Protein 7EHE (pdb70)

B-factor: mean 53.76, std 16.93, range [18.75, 117.76]

Sequence (1170 aa):
MDESFIGKSGGEIFHEMMLRQGVKHIFGYPGGAILPVFDAIYNSKHFDFILPRHEQGAGHMAEGYARASGKPGVVVVTSGPGATNVITPMQDALSDGTPMVVFCGQVPTADVVGISRACTKWNVMVKSVAELPRRINEAFEIATSGRPGPVLVDLPKDVTAGILRRAIPTPSAATRAAKELSTQQLNASIKRAADLINMGKKPVIYAGQGVIQSEGGPELLKELADKASIPVTTTLHGLGAFDELDEKSLHMLGMHGAAYANMAMQQADVIIALGSRFDDRVTGVVSKFAPAARQAAAEGRGGIIHFEIMPKNINKVVQATEAVEGDVGANMKLLIPQVKAKTMEDRKEWFDAIKGWKKKYPLSHYQRTGLIKPQTVMEEISNLTADRKDKTYIATGVGQHQMWVAQHFRWRHPRSMITSGGLGTMGYGLPAAIGAKVAQPDALVIDVDGDASFNMTLTELSTAAQFNIGVKVVVLNNEEQGMVTQWQNLFYEDRYSHTHQRNPDFMKLADAMGIQHQRVAEPDKLVDALKWLINTDGPALLEVVTDKKVPVLPMVPAGSALHEFLVFDPEKDKQRRELMKERTKGVHSMDESFIGKSGGEIFHEMMLRQGVKHIFGYPGGAILPVFDAIYNSKHFDFILPRHEQGAGHMAEGYARASGKPGVVVVTSGPGATNVITPMQDALSDGTPMVVFCGQVPTAAIADVVGISRACTKWNVMVKSVAELPRRINEAFEIATSGRPGPVLVDLPKDVTAGILRRAIPELSTQQLNASIKRAADLINMGKKPVIYAGQGVIQSEGGPELLKELADKASIPVTTTLHGLGAFDELDEKSLHMLGMHGAAYANMAMQQADVIIALGSRFDDRVTGVVSKFAPAARQAAAEGRGGIIHFEIMPKNINKVVQATEAVEGDVGANMKLLIPQVKAKTMEDRKEWFDAIKGWKKKYPLSHYQRTGLIKPQTVMEEISNLTADRKDKTYIATGVGQHQMWVAQHFRWRHPRSMITSGGLGTMGYGLPAAIGAKVAQPDALVIDVDGDASFNMTLTELSTAAQFNIGVKVVVLNNEEQGMVTQWQNLFYEDRYSHTHQRNPDFMKLADAMGIQHQRVAEPDKLVDALKWLINTDGPALLEVVTDKKVPVLPMVPAGSALHEFLVFDPEKDKQRRELMKERTKGVH

Foldseek 3Di:
DFDPQAFPFLLLVVVVLCLVLQPAEEEEDEDDLCVLVCVNCVVNPSHYYFYFPFLCLRLLLQQLLCLQFVAGREYEYEPDPSLVRNLVSQLLQALVLGQYEYEYGDEAVVVNCVVCVVRWQEEDEDNALQCSSVVSVVQRVSQNPQRHHYYYYYYGSCRRRPGHNDGHDDDDPVRVVVVVVVVVVLLVLLLVLQVLQQLWLQEAEEEELLLLSFVCSLVLVCLQCQFAVHAYEYALRCFQSAFLPDLRYLAYAFFQGFLLVLVSQQQTQAYEYAADQPDCRHFFPLVSGNPNNVVSLVVVRYHYEHEHAPVVSAPPRHHGSGYNYRRRSVSSVSNRVSHHGDDCVSNVVNSVVSVVSCVVGPLPPFDCPWFAALLVLLLLLQVVCVPPLQQEAEFEAAAQNSSSNSRRRRGHHRSSYRYRDRVRHQLSQPSSQLSSCVSRVPGAGEYEYEQVSCVVHVSRLLSQVVVQRAYEYEYEDQQFRQRVQLVCLVPVQLPRPPTGDDGDDVCVVCVVSVAAEDEDTGNVCSNVQSVVRRPDGTYHYYYHYGDGNGDSPFGQDHPGGSSPTDGDDVVVVVVSQVSNCVVVVNPGD/DFDPAAFHFLLLVVVVLCLVLQPAEEEEDDDDLCVLVCVNCPVNPSHYYFYFPFLCLSLLLQQLLCLQFVAEREYEYEPDPSLVRNQVSQLLCAQVLGQYEYEYGDAAVVVPVPSVVVCPVRWLEEDEDNALQCSSVVVVVSRCSCLPFRHHYYYYYHGSCRRGPGDHDGHDDCVVVVLLVLLLVLLVQVQLWQQEAEEEELLQLSFPCRLVLVVLLCQFAVHAYEYALRCFQSYFCVDLSYLAYAFQQGFLLVLVSFQQGQAYEYQADLCDCRHFFPLVLGRPNVVVCLVVVRHHYEHEGADPVSAPPRPHGSGYNYRRSRVSSVSNSVSHHGDDCVSNVVNVVVSVVSCVVTPLPDFDDFQFAALLVLLLLLQVVCVVPLQQAAEFEFAALSSSSNSRNHGHNHRSRYHYRDRVRQQLSFPSSQLSSCVNRVPGAGEREYEQVSCVVHVSRLLSQQVVQRAYEYEYEYQQFRQRVQQVCVVPPVSPRPPTGHDGDPVCVVCVVSVAAEDEDTGNVCSNVQSVCRRVDGTYHYYYYYGHYNGDSPQGQDHNGRRSPTDGDDVVCVVVSVVSNCVVVVNPD

Structure (mmCIF, N/CA/C/O backbone):
data_7EHE
#
_entry.id   7EHE
#
_cell.length_a   79.100
_cell.length_b   88.530
_cell.length_c   188.130
_cell.angle_alpha   90.000
_cell.angle_beta   90.000
_cell.angle_gamma   90.000
#
_symmetry.space_group_name_H-M   'P 21 21 21'
#
loop_
_entity.id
_entity.type
_entity.pdbx_description
1 polymer 'Acetolactate synthase'
2 non-polymer 'MAGNESIUM ION'
3 non-polymer 'FLAVIN-ADENINE DINUCLEOTIDE'
4 non-polymer '2-{3-[(4-AMINO-2-METHYLPYRIMIDIN-5-YL)METHYL]-4-METHYL-2-OXO-2,3-DIHYDRO-1,3-THIAZOL-5-YL}ETHYL TRIHYDROGEN DIPHOSPHATE'
5 water water
#
loop_
_atom_site.group_PDB
_atom_site.id
_atom_site.type_symbol
_atom_site.label_atom_id
_atom_site.label_alt_id
_atom_site.label_comp_id
_atom_site.label_asym_id
_atom_site.label_entity_id
_atom_site.label_seq_id
_atom_site.pdbx_PDB_ins_code
_atom_site.Cartn_x
_atom_site.Cartn_y
_atom_site.Cartn_z
_atom_site.occupancy
_atom_site.B_iso_or_equiv
_atom_site.auth_seq_id
_atom_site.auth_comp_id
_atom_site.auth_asym_id
_atom_site.auth_atom_id
_atom_site.pdbx_PDB_model_num
ATOM 1 N N . MET A 1 80 ? -11.03300 -15.39800 50.77100 1.000 68.69000 81 MET A N 1
ATOM 2 C CA . MET A 1 80 ? -9.99000 -16.38600 50.48900 1.000 71.34000 81 MET A CA 1
ATOM 3 C C . MET A 1 80 ? -10.22600 -17.15700 49.17900 1.000 72.95000 81 MET A C 1
ATOM 4 O O . MET A 1 80 ? -11.31000 -17.70900 48.95400 1.000 72.01000 81 MET A O 1
ATOM 9 N N . ASP A 1 81 ? -9.19200 -17.22700 48.33600 1.000 68.62000 82 ASP A N 1
ATOM 10 C CA . ASP A 1 81 ? -9.29700 -17.79800 46.99700 1.000 69.48000 82 ASP A CA 1
ATOM 11 C C . ASP A 1 81 ? -8.54900 -19.12800 46.93100 1.000 65.24000 82 ASP A C 1
ATOM 12 O O . ASP A 1 81 ? -7.32400 -19.16600 47.08400 1.000 62.79000 82 ASP A O 1
ATOM 17 N N . GLU A 1 82 ? -9.28400 -20.20600 46.66100 1.000 66.14000 83 GLU A N 1
ATOM 18 C CA . GLU A 1 82 ? -8.72600 -21.54500 46.55700 1.000 60.74000 83 GLU A CA 1
ATOM 19 C C . GLU A 1 82 ? -8.62200 -22.03200 45.11800 1.000 66.06000 83 GLU A C 1
ATOM 20 O O . GLU A 1 82 ? -8.09400 -23.12900 44.88200 1.000 61.37000 83 GLU A O 1
ATOM 26 N N . SER A 1 83 ? -9.10300 -21.24400 44.15000 1.000 61.61000 84 SER A N 1
ATOM 27 C CA . SER A 1 83 ? -9.16900 -21.70400 42.76500 1.000 60.32000 84 SER A CA 1
ATOM 28 C C . SER A 1 83 ? -7.79900 -22.04900 42.18700 1.000 59.92000 84 SER A C 1
ATOM 29 O O . SER A 1 83 ? -7.72200 -22.82400 41.22500 1.000 61.88000 84 SER A O 1
ATOM 32 N N . PHE A 1 84 ? -6.72100 -21.50900 42.75300 1.000 55.51000 85 PHE A N 1
ATOM 33 C CA . PHE A 1 84 ? -5.38600 -21.70500 42.21100 1.000 55.09000 85 PHE A CA 1
ATOM 34 C C . PHE A 1 84 ? -4.65300 -22.91300 42.78700 1.000 57.17000 85 PHE A C 1
ATOM 35 O O . PHE A 1 84 ? -3.51800 -23.17200 42.37200 1.000 56.49000 85 PHE A O 1
ATOM 43 N N . ILE A 1 85 ? -5.24300 -23.65800 43.72900 1.000 56.77000 86 ILE A N 1
ATOM 44 C CA . ILE A 1 85 ? -4.49800 -24.75900 44.33900 1.000 48.52000 86 ILE A CA 1
ATOM 45 C C . ILE A 1 85 ? -4.18100 -25.78300 43.26500 1.000 50.34000 86 ILE A C 1
ATOM 46 O O . ILE A 1 85 ? -5.02800 -26.10600 42.42500 1.000 54.66000 86 ILE A O 1
ATOM 51 N N . GLY A 1 86 ? -2.93000 -26.24200 43.24000 1.000 52.06000 87 GLY A N 1
ATOM 52 C CA . GLY A 1 86 ? -2.46100 -27.14400 42.20900 1.000 54.23000 87 GLY A CA 1
ATOM 53 C C . GLY A 1 86 ? -2.02400 -26.49600 40.90900 1.000 56.40000 87 GLY A C 1
ATOM 54 O O . GLY A 1 86 ? -1.54000 -27.20500 40.02000 1.000 59.86000 87 GLY A O 1
ATOM 55 N N . LYS A 1 87 ? -2.17600 -25.18200 40.75900 1.000 56.50000 88 LYS A N 1
ATOM 56 C CA . LYS A 1 87 ? -1.78800 -24.48500 39.53600 1.000 52.57000 88 LYS A CA 1
ATOM 57 C C . LYS A 1 87 ? -0.31800 -24.07300 39.58300 1.000 49.36000 88 LYS A C 1
ATOM 58 O O . LYS A 1 87 ? 0.19200 -23.65400 40.62800 1.000 51.49000 88 LYS A O 1
ATOM 64 N N . SER A 1 88 ? 0.36200 -24.18300 38.44800 1.000 47.25000 89 SER A N 1
ATOM 65 C CA . SER A 1 88 ? 1.67600 -23.56800 38.33400 1.000 48.84000 89 SER A CA 1
ATOM 66 C C . SER A 1 88 ? 1.54200 -22.04800 38.30400 1.000 45.69000 89 SER A C 1
ATOM 67 O O . SER A 1 88 ? 0.47000 -21.50300 38.03400 1.000 45.51000 89 SER A O 1
ATOM 70 N N . GLY A 1 89 ? 2.65100 -21.36200 38.59900 1.000 44.81000 90 GLY A N 1
ATOM 71 C CA . GLY A 1 89 ? 2.67200 -19.91900 38.44100 1.000 46.84000 90 GLY A CA 1
ATOM 72 C C . GLY A 1 89 ? 2.24800 -19.49900 37.04300 1.000 45.30000 90 GLY A C 1
ATOM 73 O O . GLY A 1 89 ? 1.47200 -18.55400 36.87400 1.000 40.25000 90 GLY A O 1
ATOM 74 N N . GLY A 1 90 ? 2.71100 -20.23700 36.02700 1.000 41.50000 91 GLY A N 1
ATOM 75 C CA . GLY A 1 90 ? 2.28800 -19.96000 34.66500 1.000 43.10000 91 GLY A CA 1
ATOM 76 C C . GLY A 1 90 ? 0.78600 -20.03100 34.48400 1.000 47.39000 91 GLY A C 1
ATOM 77 O O . GLY A 1 90 ? 0.18500 -19.17000 33.83300 1.000 46.32000 91 GLY A O 1
ATOM 78 N N . GLU A 1 91 ? 0.15200 -21.05400 35.05400 1.000 44.52000 92 GLU A N 1
ATOM 79 C CA . GLU A 1 91 ? -1.28800 -21.19200 34.86200 1.000 43.04000 92 GLU A CA 1
ATOM 80 C C . GLU A 1 91 ? -2.04800 -20.14700 35.65000 1.000 46.19000 92 GLU A C 1
ATOM 81 O O . GLU A 1 91 ? -3.14500 -19.73100 35.25200 1.000 45.19000 92 GLU A O 1
ATOM 87 N N . ILE A 1 92 ? -1.47800 -19.71400 36.76900 1.000 47.40000 93 ILE A N 1
ATOM 88 C CA . ILE A 1 92 ? -2.05400 -18.60100 37.50700 1.000 46.90000 93 ILE A CA 1
ATOM 89 C C . ILE A 1 92 ? -1.99500 -17.33800 36.65800 1.000 45.08000 93 ILE A C 1
ATOM 90 O O . ILE A 1 92 ? -3.00300 -16.63600 36.49300 1.000 48.57000 93 ILE A O 1
ATOM 95 N N . PHE A 1 93 ? -0.82300 -17.06400 36.06500 1.000 42.65000 94 PHE A N 1
ATOM 96 C CA . PHE A 1 93 ? -0.68400 -15.95100 35.12800 1.000 44.77000 94 PHE A CA 1
ATOM 97 C C . PHE A 1 93 ? -1.74100 -16.00900 34.03600 1.000 43.64000 94 PHE A C 1
ATOM 98 O O . PHE A 1 93 ? -2.41500 -15.01400 33.75200 1.000 47.17000 94 PHE A O 1
ATOM 106 N N . HIS A 1 94 ? -1.89700 -17.17700 33.41300 1.000 42.76000 95 HIS A N 1
ATOM 107 C CA . HIS A 1 94 ? -2.89600 -17.34300 32.36900 1.000 40.95000 95 HIS A CA 1
ATOM 108 C C . HIS A 1 94 ? -4.28000 -16.95100 32.85700 1.000 44.18000 95 HIS A C 1
ATOM 109 O O . HIS A 1 94 ? -5.01400 -16.23700 32.16400 1.000 48.40000 95 HIS A O 1
ATOM 116 N N . GLU A 1 95 ? -4.66100 -17.41400 34.04800 1.000 45.31000 96 GLU A N 1
ATOM 117 C CA . GLU A 1 95 ? -5.97900 -17.08500 34.58400 1.000 44.50000 96 GLU A CA 1
ATOM 118 C C . GLU A 1 95 ? -6.09200 -15.59600 34.90500 1.000 46.36000 96 GLU A C 1
ATOM 119 O O . GLU A 1 95 ? -7.15800 -14.99600 34.72400 1.000 47.24000 96 GLU A O 1
ATOM 125 N N . MET A 1 96 ? -5.00200 -14.97500 35.37600 1.000 44.74000 97 MET A N 1
ATOM 126 C CA . MET A 1 96 ? -5.04900 -13.54800 35.68200 1.000 44.82000 97 MET A CA 1
ATOM 127 C C . MET A 1 96 ? -5.29700 -12.70800 34.42800 1.000 48.58000 97 MET A C 1
ATOM 128 O O . MET A 1 96 ? -5.97300 -11.67600 34.50100 1.000 43.12000 97 MET A O 1
ATOM 133 N N . MET A 1 97 ? -4.77200 -13.13700 33.27100 1.000 45.58000 98 MET A N 1
ATOM 134 C CA . MET A 1 97 ? -5.08400 -12.45800 32.01700 1.000 43.74000 98 MET A CA 1
ATOM 135 C C . MET A 1 97 ? -6.57000 -12.53200 31.73200 1.000 45.24000 98 MET A C 1
ATOM 136 O O . MET A 1 97 ? -7.18400 -11.54300 31.31800 1.000 46.18000 98 MET A O 1
ATOM 141 N N . LEU A 1 98 ? -7.17500 -13.69100 31.97200 1.000 45.55000 99 LEU A N 1
ATOM 142 C CA . LEU A 1 98 ? -8.60900 -13.81200 31.75400 1.000 46.85000 99 LEU A CA 1
ATOM 143 C C . LEU A 1 98 ? -9.37700 -12.86400 32.67200 1.000 49.43000 99 LEU A C 1
ATOM 144 O O . LEU A 1 98 ? -10.25100 -12.11600 32.22100 1.000 52.47000 99 LEU A O 1
ATOM 149 N N . ARG A 1 99 ? -9.02500 -12.84400 33.95900 1.000 48.65000 100 ARG A N 1
ATOM 150 C CA . ARG A 1 99 ? -9.69700 -11.95300 34.90000 1.000 44.73000 100 ARG A CA 1
ATOM 151 C C . ARG A 1 99 ? -9.45200 -10.49100 34.57600 1.000 47.24000 100 ARG A C 1
ATOM 152 O O . ARG A 1 99 ? -10.29700 -9.63900 34.88300 1.000 45.88000 100 ARG A O 1
ATOM 160 N N . GLN A 1 100 ? -8.29300 -10.17000 34.01100 1.000 44.69000 101 GLN A N 1
ATOM 161 C CA . GLN A 1 100 ? -8.04100 -8.79700 33.62000 1.000 43.88000 101 GLN A CA 1
ATOM 162 C C . GLN A 1 100 ? -8.68700 -8.45000 32.28900 1.000 43.36000 101 GLN A C 1
ATOM 163 O O . GLN A 1 100 ? -8.62300 -7.29200 31.87300 1.000 43.60000 101 GLN A O 1
ATOM 169 N N . GLY A 1 101 ? -9.30700 -9.41300 31.61800 1.000 43.10000 102 GLY A N 1
ATOM 170 C CA . GLY A 1 101 ? -9.87700 -9.13600 30.31600 1.000 41.86000 102 GLY A CA 1
ATOM 171 C C . GLY A 1 101 ? -8.86500 -8.84600 29.22600 1.000 45.82000 102 GLY A C 1
ATOM 172 O O . GLY A 1 101 ? -9.21600 -8.22100 28.22200 1.000 46.20000 102 GLY A O 1
ATOM 173 N N . VAL A 1 102 ? -7.60700 -9.26600 29.40100 1.000 43.37000 103 VAL A N 1
ATOM 174 C CA . VAL A 1 102 ? -6.62400 -9.12000 28.33400 1.000 40.71000 103 VAL A CA 1
ATOM 175 C C . VAL A 1 102 ? -7.05900 -9.94200 27.13700 1.000 42.07000 103 VAL A C 1
ATOM 176 O O . VAL A 1 102 ? -7.36900 -11.12600 27.27000 1.000 44.31000 103 VAL A O 1
ATOM 180 N N . LYS A 1 103 ? -7.10400 -9.30900 25.95800 1.000 42.61000 104 LYS A N 1
ATOM 181 C CA . LYS A 1 103 ? -7.48500 -9.99000 24.72900 1.000 38.12000 104 LYS A CA 1
ATOM 182 C C . LYS A 1 103 ? -6.33100 -10.23700 23.76600 1.000 39.68000 104 LYS A C 1
ATOM 183 O O . LYS A 1 103 ? -6.47600 -11.05500 22.85400 1.000 39.81000 104 LYS A O 1
ATOM 189 N N . HIS A 1 104 ? -5.19300 -9.57700 23.94400 1.000 38.31000 105 HIS A N 1
ATOM 190 C CA . HIS A 1 104 ? -4.06600 -9.73200 23.03900 1.000 33.82000 105 HIS A CA 1
ATOM 191 C C . HIS A 1 104 ? -2.78900 -9.54300 23.82500 1.000 36.65000 105 HIS A C 1
ATOM 192 O O . HIS A 1 104 ? -2.72700 -8.69900 24.71900 1.000 35.79000 105 HIS A O 1
ATOM 199 N N . ILE A 1 105 ? -1.76800 -10.31400 23.47000 1.000 37.23000 106 ILE A N 1
ATOM 200 C CA . ILE A 1 105 ? -0.47700 -10.24300 24.13300 1.000 36.75000 106 ILE A CA 1
ATOM 201 C C . ILE A 1 105 ? 0.59500 -10.29500 23.06100 1.000 37.42000 106 ILE A C 1
ATOM 202 O O . ILE A 1 105 ? 0.46500 -11.02600 22.07700 1.000 40.87000 106 ILE A O 1
ATOM 207 N N . PHE A 1 106 ? 1.62200 -9.47900 23.22600 1.000 36.91000 107 PHE A N 1
ATOM 208 C CA . PHE A 1 106 ? 2.72300 -9.38500 22.28500 1.000 36.43000 107 PHE A CA 1
ATOM 209 C C . PHE A 1 106 ? 3.95000 -9.86600 23.02500 1.000 34.25000 107 PHE A C 1
ATOM 210 O O . PHE A 1 106 ? 4.24700 -9.37200 24.11200 1.000 38.24000 107 PHE A O 1
ATOM 218 N N . GLY A 1 107 ? 4.64000 -10.84300 22.47500 1.000 36.61000 108 GLY A N 1
ATOM 219 C CA . GLY A 1 107 ? 5.81700 -11.28900 23.18400 1.000 37.64000 108 GLY A CA 1
ATOM 220 C C . GLY A 1 107 ? 6.61500 -12.28100 22.37700 1.000 39.83000 108 GLY A C 1
ATOM 221 O O . GLY A 1 107 ? 6.31400 -12.55400 21.21100 1.000 40.23000 108 GLY A O 1
ATOM 222 N N . TYR A 1 108 ? 7.61100 -12.85800 23.05100 1.000 38.79000 109 TYR A N 1
ATOM 223 C CA . TYR A 1 108 ? 8.63100 -13.66500 22.40900 1.000 41.10000 109 TYR A CA 1
ATOM 224 C C . TYR A 1 108 ? 9.26900 -14.54600 23.47100 1.000 43.31000 109 TYR A C 1
ATOM 225 O O . TYR A 1 108 ? 9.75000 -14.03100 24.48600 1.000 40.69000 109 TYR A O 1
ATOM 234 N N . PRO A 1 109 ? 9.32800 -15.85400 23.26800 1.000 43.64000 110 PRO A N 1
ATOM 235 C CA . PRO A 1 109 ? 9.72600 -16.76300 24.34600 1.000 46.09000 110 PRO A CA 1
ATOM 236 C C . PRO A 1 109 ? 11.23500 -16.82000 24.51800 1.000 45.12000 110 PRO A C 1
ATOM 237 O O . PRO A 1 109 ? 12.01400 -16.21100 23.77700 1.000 40.91000 110 PRO A O 1
ATOM 241 N N . GLY A 1 110 ? 11.61300 -17.57900 25.53600 1.000 42.30000 111 GLY A N 1
ATOM 242 C CA . GLY A 1 110 ? 12.98000 -17.74200 25.98600 1.000 42.57000 111 GLY A CA 1
ATOM 243 C C . GLY A 1 110 ? 12.93200 -18.65000 27.19400 1.000 44.01000 111 GLY A C 1
ATOM 244 O O . GLY A 1 110 ? 11.86200 -19.10400 27.60900 1.000 45.06000 111 GLY A O 1
ATOM 245 N N . GLY A 1 111 ? 14.10600 -18.90500 27.76800 1.000 48.24000 112 GLY A N 1
ATOM 246 C CA . GLY A 1 111 ? 14.21300 -19.96400 28.76300 1.000 43.00000 112 GLY A CA 1
ATOM 247 C C . GLY A 1 111 ? 13.57200 -19.60600 30.09000 1.000 39.74000 112 GLY A C 1
ATOM 248 O O . GLY A 1 111 ? 12.76900 -20.37200 30.63100 1.000 41.78000 112 GLY A O 1
ATOM 249 N N . ALA A 1 112 ? 13.89700 -18.42300 30.61500 1.000 37.61000 113 ALA A N 1
ATOM 250 C CA . ALA A 1 112 ? 13.38100 -18.01600 31.91500 1.000 40.63000 113 ALA A CA 1
ATOM 251 C C . ALA A 1 112 ? 11.86200 -17.93600 31.94600 1.000 39.79000 113 ALA A C 1
ATOM 252 O O . ALA A 1 112 ? 11.27100 -18.01700 33.02800 1.000 43.79000 113 ALA A O 1
ATOM 254 N N . ILE A 1 113 ? 11.21600 -17.78500 30.79400 1.000 38.79000 114 ILE A N 1
ATOM 255 C CA . ILE A 1 113 ? 9.78800 -17.50500 30.69200 1.000 36.81000 114 ILE A CA 1
ATOM 256 C C . ILE A 1 113 ? 9.03000 -18.68500 30.12200 1.000 39.28000 114 ILE A C 1
ATOM 257 O O . ILE A 1 113 ? 7.80100 -18.61700 29.98100 1.000 40.83000 114 ILE A O 1
ATOM 262 N N . LEU A 1 114 ? 9.72400 -19.78200 29.81800 1.000 40.88000 115 LEU A N 1
ATOM 263 C CA . LEU A 1 114 ? 9.07200 -20.97300 29.27300 1.000 45.52000 115 LEU A CA 1
ATOM 264 C C . LEU A 1 114 ? 7.89000 -21.50500 30.07900 1.000 45.32000 115 LEU A C 1
ATOM 265 O O . LEU A 1 114 ? 6.93500 -22.00400 29.45300 1.000 44.15000 115 LEU A O 1
ATOM 270 N N . PRO A 1 115 ? 7.87700 -21.47300 31.41900 1.000 42.05000 116 PRO A N 1
ATOM 271 C CA . PRO A 1 115 ? 6.66400 -21.93300 32.11700 1.000 44.46000 116 PRO A CA 1
ATOM 272 C C . PRO A 1 115 ? 5.44700 -21.08400 31.80500 1.000 41.76000 116 PRO A C 1
ATOM 273 O O . PRO A 1 115 ? 4.33400 -21.62400 31.75600 1.000 42.13000 116 PRO A O 1
ATOM 277 N N . VAL A 1 116 ? 5.60800 -19.77900 31.58000 1.000 40.31000 117 VAL A N 1
ATOM 278 C CA . VAL A 1 116 ? 4.43900 -19.00000 31.17300 1.000 43.24000 117 VAL A CA 1
ATOM 279 C C . VAL A 1 116 ? 4.00200 -19.40000 29.77200 1.000 43.32000 117 VAL A C 1
ATOM 280 O O . VAL A 1 116 ? 2.80400 -19.54800 29.49500 1.000 43.32000 117 VAL A O 1
ATOM 284 N N . PHE A 1 117 ? 4.95700 -19.63100 28.87400 1.000 41.29000 118 PHE A N 1
ATOM 285 C CA . PHE A 1 117 ? 4.55800 -20.01600 27.52800 1.000 43.25000 118 PHE A CA 1
ATOM 286 C C . PHE A 1 117 ? 3.89300 -21.38700 27.52100 1.000 45.33000 118 PHE A C 1
ATOM 287 O O . PHE A 1 117 ? 2.90100 -21.59400 26.80400 1.000 46.96000 118 PHE A O 1
ATOM 295 N N . ASP A 1 118 ? 4.37900 -22.32900 28.33500 1.000 41.82000 119 ASP A N 1
ATOM 296 C CA . ASP A 1 118 ? 3.68000 -23.60700 28.39300 1.000 41.78000 119 ASP A CA 1
ATOM 297 C C . ASP A 1 118 ? 2.24300 -23.39600 28.83100 1.000 42.19000 119 ASP A C 1
ATOM 298 O O . ASP A 1 118 ? 1.31600 -23.97100 28.25000 1.000 45.62000 119 ASP A O 1
ATOM 303 N N . ALA A 1 119 ? 2.02700 -22.50200 29.79300 1.000 41.40000 120 ALA A N 1
ATOM 304 C CA . ALA A 1 119 ? 0.68100 -22.33800 30.32600 1.000 43.09000 120 ALA A CA 1
ATOM 305 C C . ALA A 1 119 ? -0.27200 -21.64100 29.36200 1.000 44.81000 120 ALA A C 1
ATOM 306 O O . ALA A 1 119 ? -1.48100 -21.82900 29.48100 1.000 49.07000 120 ALA A O 1
ATOM 308 N N . ILE A 1 120 ? 0.21800 -20.84100 28.41300 1.000 46.14000 121 ILE A N 1
ATOM 309 C CA . ILE A 1 120 ? -0.68100 -20.16600 27.47100 1.000 47.87000 121 ILE A CA 1
ATOM 310 C C . ILE A 1 120 ? -0.75200 -20.87300 26.12300 1.000 48.54000 121 ILE A C 1
ATOM 311 O O . ILE A 1 120 ? -1.50800 -20.43900 25.23600 1.000 50.04000 121 ILE A O 1
ATOM 316 N N . TYR A 1 121 ? 0.02500 -21.93500 25.93900 1.000 49.75000 122 TYR A N 1
ATOM 317 C CA . TYR A 1 121 ? -0.01500 -22.76900 24.74800 1.000 51.43000 122 TYR A CA 1
ATOM 318 C C . TYR A 1 121 ? -1.43800 -22.96200 24.25100 1.000 54.06000 122 TYR A C 1
ATOM 319 O O . TYR A 1 121 ? -2.29700 -23.46600 24.98000 1.000 54.50000 122 TYR A O 1
ATOM 328 N N . ASN A 1 122 ? -1.68800 -22.51400 23.01300 1.000 57.38000 123 ASN A N 1
ATOM 329 C CA . ASN A 1 122 ? -2.97000 -22.69000 22.31900 1.000 52.78000 123 ASN A CA 1
ATOM 330 C C . ASN A 1 122 ? -4.13800 -22.13200 23.11300 1.000 52.87000 123 ASN A C 1
ATOM 331 O O . ASN A 1 122 ? -5.24900 -22.65600 23.04500 1.000 55.70000 123 ASN A O 1
ATOM 336 N N . SER A 1 123 ? -3.90700 -21.07100 23.87900 1.000 55.28000 124 SER A N 1
ATOM 337 C CA . SER A 1 123 ? -4.99100 -20.52600 24.67900 1.000 54.41000 124 SER A CA 1
ATOM 338 C C . SER A 1 123 ? -6.11500 -20.02900 23.78100 1.000 54.10000 124 SER A C 1
ATOM 339 O O . SER A 1 123 ? -5.90100 -19.62300 22.63700 1.000 55.99000 124 SER A O 1
ATOM 342 N N . LYS A 1 124 ? -7.32800 -20.08200 24.30800 1.000 51.82000 125 LYS A N 1
ATOM 343 C CA . LYS A 1 124 ? -8.49700 -19.59000 23.60900 1.000 54.97000 125 LYS A CA 1
ATOM 344 C C . LYS A 1 124 ? -8.97700 -18.26700 24.17400 1.000 55.35000 125 LYS A C 1
ATOM 345 O O . LYS A 1 124 ? -9.93300 -17.68700 23.64300 1.000 49.38000 125 LYS A O 1
ATOM 351 N N . HIS A 1 125 ? -8.32100 -17.76500 25.21800 1.000 49.75000 126 HIS A N 1
ATOM 352 C CA . HIS A 1 125 ? -8.77900 -16.56800 25.91100 1.000 52.25000 126 HIS A CA 1
ATOM 353 C C . HIS A 1 125 ? -8.19200 -15.27700 25.35900 1.000 48.99000 126 HIS A C 1
ATOM 354 O O . HIS A 1 125 ? -8.65800 -14.19100 25.72500 1.000 48.17000 126 HIS A O 1
ATOM 361 N N . PHE A 1 126 ? -7.19900 -15.36200 24.48900 1.000 48.51000 127 PHE A N 1
ATOM 362 C CA . PHE A 1 126 ? -6.59800 -14.17600 23.90900 1.000 44.39000 127 PHE A CA 1
ATOM 363 C C . PHE A 1 126 ? -5.76800 -14.62800 22.72500 1.000 45.83000 127 PHE A C 1
ATOM 364 O O . PHE A 1 126 ? -5.34600 -15.78800 22.64500 1.000 44.80000 127 PHE A O 1
ATOM 372 N N . ASP A 1 127 ? -5.52200 -13.68700 21.82600 1.000 40.87000 128 ASP A N 1
ATOM 373 C CA . ASP A 1 127 ? -4.65000 -13.90600 20.69400 1.000 41.26000 128 ASP A CA 1
ATOM 374 C C . ASP A 1 127 ? -3.25800 -13.43200 21.05400 1.000 40.50000 128 ASP A C 1
ATOM 375 O O . ASP A 1 127 ? -3.08800 -12.42500 21.74400 1.000 44.68000 128 ASP A O 1
ATOM 380 N N . PHE A 1 128 ? -2.26100 -14.17100 20.60000 1.000 36.94000 129 PHE A N 1
ATOM 381 C CA . PHE A 1 128 ? -0.87000 -13.88600 20.90000 1.000 41.46000 129 PHE A CA 1
ATOM 382 C C . PHE A 1 128 ? -0.16300 -13.56900 19.59800 1.000 40.62000 129 PHE A C 1
ATOM 383 O O . PHE A 1 128 ? -0.23500 -14.35900 18.65500 1.000 46.28000 129 PHE A O 1
ATOM 391 N N . ILE A 1 129 ? 0.53600 -12.43500 19.55700 1.000 41.41000 130 ILE A N 1
ATOM 392 C CA . ILE A 1 129 ? 1.26600 -11.99000 18.37500 1.000 38.92000 130 ILE A CA 1
ATOM 393 C C . ILE A 1 129 ? 2.75200 -12.16100 18.65000 1.000 39.74000 130 ILE A C 1
ATOM 394 O O . ILE A 1 129 ? 3.30600 -11.54300 19.57000 1.000 37.56000 130 ILE A O 1
ATOM 399 N N . LEU A 1 130 ? 3.39600 -12.99900 17.84600 1.000 40.84000 131 LEU A N 1
ATOM 400 C CA . LEU A 1 130 ? 4.83300 -13.19300 17.91100 1.000 37.46000 131 LEU A CA 1
ATOM 401 C C . LEU A 1 130 ? 5.49200 -12.22800 16.93100 1.000 40.56000 131 LEU A C 1
ATOM 402 O O . LEU A 1 130 ? 5.26400 -12.34500 15.71800 1.000 40.07000 131 LEU A O 1
ATOM 407 N N . PRO A 1 131 ? 6.27900 -11.26700 17.38800 1.000 41.56000 132 PRO A N 1
ATOM 408 C CA . PRO A 1 131 ? 6.95300 -10.36700 16.45000 1.000 38.24000 132 PRO A CA 1
ATOM 409 C C . PRO A 1 131 ? 8.32300 -10.90000 16.06200 1.000 36.73000 132 PRO A C 1
ATOM 410 O O . PRO A 1 131 ? 8.70300 -11.99400 16.47200 1.000 42.91000 132 PRO A O 1
ATOM 414 N N . ARG A 1 132 ? 9.07500 -10.12000 15.29400 1.000 36.21000 133 ARG A N 1
ATOM 415 C CA . ARG A 1 132 ? 10.44700 -10.46500 14.94100 1.000 38.29000 133 ARG A CA 1
ATOM 416 C C . ARG A 1 132 ? 11.44200 -10.06800 16.02100 1.000 38.57000 133 ARG A C 1
ATOM 417 O O . ARG A 1 132 ? 12.49600 -10.69700 16.14800 1.000 39.26000 133 ARG A O 1
ATOM 425 N N . HIS A 1 133 ? 11.12400 -9.03100 16.79500 1.000 37.37000 134 HIS A N 1
ATOM 426 C CA . HIS A 1 133 ? 12.06700 -8.40500 17.70400 1.000 37.80000 134 HIS A CA 1
ATOM 427 C C . HIS A 1 133 ? 11.26900 -7.88000 18.89800 1.000 37.69000 134 HIS A C 1
ATOM 428 O O . HIS A 1 133 ? 10.17800 -7.33000 18.71200 1.000 38.67000 134 HIS A O 1
ATOM 435 N N . GLU A 1 134 ? 11.80600 -8.04600 20.12000 1.000 35.07000 135 GLU A N 1
ATOM 436 C CA . GLU A 1 134 ? 11.05900 -7.62300 21.31100 1.000 36.33000 135 GLU A CA 1
ATOM 437 C C . GLU A 1 134 ? 10.77300 -6.13500 21.31500 1.000 33.79000 135 GLU A C 1
ATOM 438 O O . GLU A 1 134 ? 9.77300 -5.71100 21.90100 1.000 36.13000 135 GLU A O 1
ATOM 444 N N . GLN A 1 135 ? 11.64100 -5.32200 20.70500 1.000 33.45000 136 GLN A N 1
ATOM 445 C CA . GLN A 1 135 ? 11.31100 -3.91200 20.53900 1.000 33.97000 136 GLN A CA 1
ATOM 446 C C . GLN A 1 135 ? 9.99800 -3.75800 19.78800 1.000 34.40000 136 GLN A C 1
ATOM 447 O O . GLN A 1 135 ? 9.16100 -2.90800 20.13400 1.000 31.19000 136 GLN A O 1
ATOM 453 N N . GLY A 1 136 ? 9.78800 -4.60600 18.78100 1.000 30.13000 137 GLY A N 1
ATOM 454 C CA . GLY A 1 136 ? 8.52500 -4.59100 18.06800 1.000 31.00000 137 GLY A CA 1
ATOM 455 C C . GLY A 1 136 ? 7.35500 -4.93500 18.96300 1.000 32.08000 137 GLY A C 1
ATOM 456 O O . GLY A 1 136 ? 6.33400 -4.25000 18.94600 1.000 35.93000 137 GLY A O 1
ATOM 457 N N . ALA A 1 137 ? 7.48600 -6.00400 19.75600 1.000 32.65000 138 ALA A N 1
ATOM 458 C CA . ALA A 1 137 ? 6.44000 -6.36300 20.71300 1.000 35.58000 138 ALA A CA 1
ATOM 459 C C . ALA A 1 137 ? 6.04700 -5.16800 21.57800 1.000 32.29000 138 ALA A C 1
ATOM 460 O O . ALA A 1 137 ? 4.85700 -4.90700 21.79300 1.000 32.34000 138 ALA A O 1
ATOM 462 N N . GLY A 1 138 ? 7.03400 -4.42700 22.07800 1.000 30.18000 139 GLY A N 1
ATOM 463 C CA . GLY A 1 138 ? 6.71800 -3.28600 22.92400 1.000 29.51000 139 GLY A CA 1
ATOM 464 C C . GLY A 1 138 ? 6.00500 -2.17300 22.16900 1.000 34.01000 139 GLY A C 1
ATOM 465 O O . GLY A 1 138 ? 4.97400 -1.66400 22.61800 1.000 32.68000 139 GLY A O 1
ATOM 466 N N . HIS A 1 139 ? 6.53400 -1.78000 21.00400 1.000 30.06000 140 HIS A N 1
ATOM 467 C CA . HIS A 1 139 ? 5.87000 -0.70300 20.26300 1.000 33.07000 140 HIS A CA 1
ATOM 468 C C . HIS A 1 139 ? 4.46800 -1.11400 19.78500 1.000 30.70000 140 HIS A C 1
ATOM 469 O O . HIS A 1 139 ? 3.56700 -0.27300 19.72400 1.000 28.84000 140 HIS A O 1
ATOM 476 N N . MET A 1 140 ? 4.26300 -2.38900 19.45100 1.000 33.04000 141 MET A N 1
ATOM 477 C CA . MET A 1 140 ? 2.92700 -2.87700 19.09300 1.000 31.82000 141 MET A CA 1
ATOM 478 C C . MET A 1 140 ? 1.97100 -2.76000 20.26300 1.000 34.16000 141 MET A C 1
ATOM 479 O O . MET A 1 140 ? 0.79400 -2.42500 20.08300 1.000 32.34000 141 MET A O 1
ATOM 484 N N . ALA A 1 141 ? 2.44800 -3.08000 21.46600 1.000 31.87000 142 ALA A N 1
ATOM 485 C CA . ALA A 1 141 ? 1.62700 -2.90100 22.65400 1.000 34.63000 142 ALA A CA 1
ATOM 486 C C . ALA A 1 141 ? 1.29100 -1.43300 22.85200 1.000 33.75000 142 ALA A C 1
ATOM 487 O O . ALA A 1 141 ? 0.15200 -1.08300 23.19700 1.000 30.39000 142 ALA A O 1
ATOM 489 N N . GLU A 1 142 ? 2.27500 -0.55700 22.64200 1.000 28.90000 143 GLU A N 1
ATOM 490 C CA . GLU A 1 142 ? 1.98100 0.87100 22.70500 1.000 33.75000 143 GLU A CA 1
ATOM 491 C C . GLU A 1 142 ? 0.85600 1.23700 21.75000 1.000 29.90000 143 GLU A C 1
ATOM 492 O O . GLU A 1 142 ? -0.11500 1.90100 22.14700 1.000 33.51000 143 GLU A O 1
ATOM 498 N N . GLY A 1 143 ? 0.94600 0.77900 20.49900 1.000 27.57000 144 GLY A N 1
ATOM 499 C CA . GLY A 1 143 ? -0.04900 1.17600 19.50700 1.000 29.68000 144 GLY A CA 1
ATOM 500 C C . GLY A 1 143 ? -1.41600 0.59100 19.81400 1.000 31.25000 144 GLY A C 1
ATOM 501 O O . GLY A 1 143 ? -2.44900 1.23000 19.57600 1.000 30.07000 144 GLY A O 1
ATOM 502 N N . TYR A 1 144 ? -1.43200 -0.63300 20.34100 1.000 29.46000 145 TYR A N 1
ATOM 503 C CA . TYR A 1 144 ? -2.65400 -1.25700 20.84500 1.000 29.86000 145 TYR A CA 1
ATOM 504 C C . TYR A 1 144 ? -3.28900 -0.40000 21.92500 1.000 33.55000 145 TYR A C 1
ATOM 505 O O . TYR A 1 144 ? -4.49800 -0.11900 21.89700 1.000 33.22000 145 TYR A O 1
ATOM 514 N N . ALA A 1 145 ? -2.47900 0.00500 22.90200 1.000 28.40000 146 ALA A N 1
ATOM 515 C CA . ALA A 1 145 ? -2.97300 0.86100 23.96500 1.000 30.86000 146 ALA A CA 1
ATOM 516 C C . ALA A 1 145 ? -3.45200 2.19600 23.40900 1.000 33.06000 146 ALA A C 1
ATOM 517 O O . ALA A 1 145 ? -4.52800 2.68400 23.78800 1.000 31.66000 146 ALA A O 1
ATOM 519 N N . ARG A 1 146 ? -2.66900 2.79500 22.49500 1.000 28.70000 147 ARG A N 1
ATOM 520 C CA . ARG A 1 146 ? -3.03100 4.10300 21.94200 1.000 28.92000 147 ARG A CA 1
ATOM 521 C C . ARG A 1 146 ? -4.34500 4.03600 21.17400 1.000 33.03000 147 ARG A C 1
ATOM 522 O O . ARG A 1 146 ? -5.16700 4.95700 21.25900 1.000 34.76000 147 ARG A O 1
ATOM 530 N N . ALA A 1 147 ? -4.58200 2.93800 20.44300 1.000 29.64000 148 ALA A N 1
ATOM 531 C CA . ALA A 1 147 ? -5.80700 2.84600 19.65400 1.000 32.02000 148 ALA A CA 1
ATOM 532 C C . ALA A 1 147 ? -7.01800 2.47100 20.49600 1.000 32.92000 148 ALA A C 1
ATOM 533 O O . ALA A 1 147 ? -8.14000 2.83700 20.12900 1.000 31.84000 148 ALA A O 1
ATOM 535 N N . SER A 1 148 ? -6.82400 1.77500 21.62800 1.000 32.20000 149 SER A N 1
ATOM 536 C CA . SER A 1 148 ? -7.94900 1.20200 22.36800 1.000 37.77000 149 SER A CA 1
ATOM 537 C C . SER A 1 148 ? -8.17500 1.74800 23.76700 1.000 36.81000 149 SER A C 1
ATOM 538 O O . SER A 1 148 ? -9.24000 1.49200 24.32800 1.000 42.29000 149 SER A O 1
ATOM 541 N N . GLY A 1 149 ? -7.20600 2.42400 24.37100 1.000 35.96000 150 GLY A N 1
ATOM 542 C CA . GLY A 1 149 ? -7.36300 2.83700 25.74600 1.000 34.54000 150 GLY A CA 1
ATOM 543 C C . GLY A 1 149 ? -7.15900 1.74200 26.77200 1.000 36.84000 150 GLY A C 1
ATOM 544 O O . GLY A 1 149 ? -7.24600 2.02300 27.96400 1.000 35.82000 150 GLY A O 1
ATOM 545 N N . LYS A 1 150 ? -6.91200 0.50700 26.35000 1.000 34.53000 151 LYS A N 1
ATOM 546 C CA . LYS A 1 150 ? -6.61600 -0.63000 27.19700 1.000 35.59000 151 LYS A CA 1
ATOM 547 C C . LYS A 1 150 ? -5.11300 -0.78400 27.32500 1.000 40.90000 151 LYS A C 1
ATOM 548 O O . LYS A 1 150 ? -4.37000 -0.37600 26.43600 1.000 36.26000 151 LYS A O 1
ATOM 554 N N . PRO A 1 151 ? -4.61900 -1.41600 28.38800 1.000 38.35000 152 PRO A N 1
ATOM 555 C CA . PRO A 1 151 ? -3.16500 -1.58500 28.50400 1.000 33.46000 152 PRO A CA 1
ATOM 556 C C . PRO A 1 151 ? -2.63700 -2.56400 27.46600 1.000 37.43000 152 PRO A C 1
ATOM 557 O O . PRO A 1 151 ? -3.26900 -3.57300 27.15500 1.000 36.43000 152 PRO A O 1
ATOM 561 N N . GLY A 1 152 ? -1.46800 -2.24900 26.91000 1.000 38.45000 153 GLY A N 1
ATOM 562 C CA . GLY A 1 152 ? -0.75700 -3.21900 26.08200 1.000 35.73000 153 GLY A CA 1
ATOM 563 C C . GLY A 1 152 ? 0.01400 -4.18800 26.96800 1.000 36.47000 153 GLY A C 1
ATOM 564 O O . GLY A 1 152 ? 0.66000 -3.79000 27.93300 1.000 37.68000 153 GLY A O 1
ATOM 565 N N . VAL A 1 153 ? -0.08200 -5.48200 26.65000 1.000 31.85000 154 VAL A N 1
ATOM 566 C CA . VAL A 1 153 ? 0.51900 -6.52900 27.47200 1.000 32.43000 154 VAL A CA 1
ATOM 567 C C . VAL A 1 153 ? 1.66400 -7.17900 26.70300 1.000 33.57000 154 VAL A C 1
ATOM 568 O O . VAL A 1 153 ? 1.48900 -7.63600 25.56700 1.000 29.72000 154 VAL A O 1
ATOM 572 N N . VAL A 1 154 ? 2.83900 -7.22400 27.32800 1.000 33.46000 155 VAL A N 1
ATOM 573 C CA . VAL A 1 154 ? 4.03900 -7.78300 26.71500 1.000 33.97000 155 VAL A CA 1
ATOM 574 C C . VAL A 1 154 ? 4.56600 -8.91100 27.59400 1.000 35.97000 155 VAL A C 1
ATOM 575 O O . VAL A 1 154 ? 4.46800 -8.84700 28.82600 1.000 37.61000 155 VAL A O 1
ATOM 579 N N . VAL A 1 155 ? 5.10700 -9.95400 26.96200 1.000 32.60000 156 VAL A N 1
ATOM 580 C CA . VAL A 1 155 ? 5.68600 -11.08900 27.67900 1.000 38.14000 156 VAL A CA 1
ATOM 581 C C . VAL A 1 155 ? 6.98100 -11.47400 26.97800 1.000 37.31000 156 VAL A C 1
ATOM 582 O O . VAL A 1 155 ? 6.95200 -11.94000 25.83800 1.000 37.38000 156 VAL A O 1
ATOM 586 N N . VAL A 1 156 ? 8.11300 -11.30400 27.65700 1.000 36.99000 157 VAL A N 1
ATOM 587 C CA . VAL A 1 156 ? 9.42100 -11.59800 27.08500 1.000 38.58000 157 VAL A CA 1
ATOM 588 C C . VAL A 1 156 ? 10.24600 -12.36400 28.11000 1.000 42.58000 157 VAL A C 1
ATOM 589 O O . VAL A 1 156 ? 9.84400 -12.55000 29.25900 1.000 40.86000 157 VAL A O 1
ATOM 593 N N . THR A 1 157 ? 11.42700 -12.78800 27.67900 1.000 41.90000 158 THR A N 1
ATOM 594 C CA . THR A 1 157 ? 12.29000 -13.60600 28.50800 1.000 40.36000 158 THR A CA 1
ATOM 595 C C . THR A 1 157 ? 13.30400 -12.70300 29.19500 1.000 41.99000 158 THR A C 1
ATOM 596 O O . THR A 1 157 ? 13.24900 -11.48100 29.07700 1.000 42.47000 158 THR A O 1
ATOM 600 N N . SER A 1 158 ? 14.24100 -13.30100 29.92500 1.000 43.64000 159 SER A N 1
ATOM 601 C CA . SER A 1 158 ? 15.20200 -12.54800 30.71400 1.000 43.25000 159 SER A CA 1
ATOM 602 C C . SER A 1 158 ? 16.29900 -11.96800 29.82300 1.000 41.58000 159 SER A C 1
ATOM 603 O O . SER A 1 158 ? 16.34600 -12.20300 28.62000 1.000 40.43000 159 SER A O 1
ATOM 606 N N . GLY A 1 159 ? 17.19600 -11.19700 30.43900 1.000 44.30000 160 GLY A N 1
ATOM 607 C CA . GLY A 1 159 ? 18.33400 -10.63800 29.75900 1.000 44.32000 160 GLY A CA 1
ATOM 608 C C . GLY A 1 159 ? 17.97000 -9.82300 28.53400 1.000 46.15000 160 GLY A C 1
ATOM 609 O O . GLY A 1 159 ? 17.30600 -8.77800 28.62100 1.000 42.54000 160 GLY A O 1
ATOM 610 N N . PRO A 1 160 ? 18.40300 -10.29600 27.35600 1.000 43.86000 161 PRO A N 1
ATOM 611 C CA . PRO A 1 160 ? 18.22300 -9.48500 26.14400 1.000 43.08000 161 PRO A CA 1
ATOM 612 C C . PRO A 1 160 ? 16.78000 -9.36100 25.74300 1.000 40.32000 161 PRO A C 1
ATOM 613 O O . PRO A 1 160 ? 16.42400 -8.39700 25.06400 1.000 40.38000 161 PRO A O 1
ATOM 617 N N . GLY A 1 161 ? 15.93900 -10.31800 26.12600 1.000 40.56000 162 GLY A N 1
ATOM 618 C CA . GLY A 1 161 ? 14.51200 -10.12500 25.94800 1.000 37.44000 162 GLY A CA 1
ATOM 619 C C . GLY A 1 161 ? 14.01400 -8.89800 26.68800 1.000 42.17000 162 GLY A C 1
ATOM 620 O O . GLY A 1 161 ? 13.17200 -8.15400 26.17900 1.000 41.86000 162 GLY A O 1
ATOM 621 N N . ALA A 1 162 ? 14.56500 -8.64300 27.88500 1.000 37.80000 163 ALA A N 1
ATOM 622 C CA . ALA A 1 162 ? 14.11700 -7.52100 28.70800 1.000 42.21000 163 ALA A CA 1
ATOM 623 C C . ALA A 1 162 ? 14.77100 -6.20700 28.28900 1.000 42.21000 163 ALA A C 1
ATOM 624 O O . ALA A 1 162 ? 14.09900 -5.17600 28.19100 1.000 40.88000 163 ALA A O 1
ATOM 626 N N . THR A 1 163 ? 16.08500 -6.21500 28.07500 1.000 41.13000 164 THR A N 1
ATOM 627 C CA . THR A 1 163 ? 16.74600 -4.99800 27.61400 1.000 45.51000 164 THR A CA 1
ATOM 628 C C . THR A 1 163 ? 16.23800 -4.54400 26.24600 1.000 38.97000 164 THR A C 1
ATOM 629 O O . THR A 1 163 ? 16.31700 -3.35400 25.94600 1.000 41.19000 164 THR A O 1
ATOM 633 N N . ASN A 1 164 ? 15.72900 -5.45200 25.41000 1.000 36.99000 165 ASN A N 1
ATOM 634 C CA . ASN A 1 164 ? 15.18400 -5.04800 24.11200 1.000 41.24000 165 ASN A CA 1
ATOM 635 C C . ASN A 1 164 ? 13.83900 -4.32900 24.22100 1.000 40.71000 165 ASN A C 1
ATOM 636 O O . ASN A 1 164 ? 13.40800 -3.70200 23.23800 1.000 36.35000 165 ASN A O 1
ATOM 641 N N . VAL A 1 165 ? 13.16000 -4.39700 25.37300 1.000 38.14000 166 VAL A N 1
ATOM 642 C CA . VAL A 1 165 ? 11.93600 -3.62100 25.55400 1.000 38.92000 166 VAL A CA 1
ATOM 643 C C . VAL A 1 165 ? 12.16300 -2.33100 26.33700 1.000 35.01000 166 VAL A C 1
ATOM 644 O O . VAL A 1 165 ? 11.19200 -1.63600 26.63900 1.000 36.10000 166 VAL A O 1
ATOM 648 N N . ILE A 1 166 ? 13.41000 -1.96500 26.64200 1.000 36.32000 167 ILE A N 1
ATOM 649 C CA . ILE A 1 166 ? 13.62900 -0.73000 27.39200 1.000 36.88000 167 ILE A CA 1
ATOM 650 C C . ILE A 1 166 ? 13.25100 0.49800 26.55600 1.000 37.34000 167 ILE A C 1
ATOM 651 O O . ILE A 1 166 ? 12.65300 1.45200 27.06900 1.000 38.62000 167 ILE A O 1
ATOM 656 N N . THR A 1 167 ? 13.54900 0.49300 25.25900 1.000 35.11000 168 THR A N 1
ATOM 657 C CA . THR A 1 167 ? 13.14000 1.64800 24.45700 1.000 36.26000 168 THR A CA 1
ATOM 658 C C . THR A 1 167 ? 11.62700 1.81500 24.41400 1.000 31.45000 168 THR A C 1
ATOM 659 O O . THR A 1 167 ? 11.15000 2.92000 24.71700 1.000 31.18000 168 THR A O 1
ATOM 663 N N . PRO A 1 168 ? 10.81900 0.79000 24.11200 1.000 33.01000 169 PRO A N 1
ATOM 664 C CA . PRO A 1 168 ? 9.35900 0.95900 24.22700 1.000 30.81000 169 PRO A CA 1
ATOM 665 C C . PRO A 1 168 ? 8.87300 1.35400 25.60800 1.000 34.68000 169 PRO A C 1
ATOM 666 O O . PRO A 1 168 ? 7.86600 2.07500 25.70900 1.000 34.97000 169 PRO A O 1
ATOM 670 N N . MET A 1 169 ? 9.53300 0.91600 26.68500 1.000 32.35000 170 MET A N 1
ATOM 671 C CA . MET A 1 169 ? 9.03500 1.28900 28.00600 1.000 33.31000 170 MET A CA 1
ATOM 672 C C . MET A 1 169 ? 9.31300 2.75700 28.28300 1.000 32.87000 170 MET A C 1
ATOM 673 O O . MET A 1 169 ? 8.41200 3.50300 28.67900 1.000 39.00000 170 MET A O 1
ATOM 678 N N . GLN A 1 170 ? 10.54600 3.19700 28.06100 1.000 30.50000 171 GLN A N 1
ATOM 679 C CA . GLN A 1 170 ? 10.83300 4.62000 28.18100 1.000 36.20000 171 GLN A CA 1
ATOM 680 C C . GLN A 1 170 ? 9.90200 5.43200 27.29100 1.000 32.96000 171 GLN A C 1
ATOM 681 O O . GLN A 1 170 ? 9.41000 6.49100 27.69200 1.000 36.37000 171 GLN A O 1
ATOM 687 N N . ASP A 1 171 ? 9.62000 4.92400 26.09700 1.000 28.35000 172 ASP A N 1
ATOM 688 C CA . ASP A 1 171 ? 8.70100 5.59800 25.18700 1.000 29.69000 172 ASP A CA 1
ATOM 689 C C . ASP A 1 171 ? 7.31500 5.69000 25.79700 1.000 29.23000 172 ASP A C 1
ATOM 690 O O . ASP A 1 171 ? 6.69400 6.75800 25.80200 1.000 31.50000 172 ASP A O 1
ATOM 695 N N . ALA A 1 172 ? 6.83100 4.57900 26.35900 1.000 32.86000 173 ALA A N 1
ATOM 696 C CA . ALA A 1 172 ? 5.52100 4.57800 27.00000 1.000 28.77000 173 ALA A CA 1
ATOM 697 C C . ALA A 1 172 ? 5.49500 5.50900 28.21100 1.000 35.59000 173 ALA A C 1
ATOM 698 O O . ALA A 1 172 ? 4.50200 6.21600 28.43000 1.000 31.88000 173 ALA A O 1
ATOM 700 N N . LEU A 1 173 ? 6.57500 5.53300 29.00600 1.000 31.70000 174 LEU A N 1
ATOM 701 C CA . LEU A 1 173 ? 6.63000 6.45600 30.14100 1.000 35.83000 174 LEU A CA 1
ATOM 702 C C . LEU A 1 173 ? 6.53300 7.90500 29.68200 1.000 34.04000 174 LEU A C 1
ATOM 703 O O . LEU A 1 173 ? 5.70100 8.67600 30.18600 1.000 34.34000 174 LEU A O 1
ATOM 708 N N . SER A 1 174 ? 7.38800 8.29500 28.72400 1.000 31.75000 175 SER A N 1
ATOM 709 C CA . SER A 1 174 ? 7.39400 9.67200 28.24200 1.000 28.58000 175 SER A CA 1
ATOM 710 C C . SER A 1 174 ? 6.04200 10.08100 27.69100 1.000 34.82000 175 SER A C 1
ATOM 711 O O . SER A 1 174 ? 5.68900 11.26000 27.75400 1.000 33.78000 175 SER A O 1
ATOM 714 N N . ASP A 1 175 ? 5.27000 9.13900 27.14700 1.000 31.18000 176 ASP A N 1
ATOM 715 C CA . ASP A 1 175 ? 4.01600 9.50000 26.50100 1.000 33.25000 176 ASP A CA 1
ATOM 716 C C . ASP A 1 175 ? 2.79600 9.04000 27.26600 1.000 34.92000 176 ASP A C 1
ATOM 717 O O . ASP A 1 175 ? 1.68000 9.17000 26.75100 1.000 34.35000 176 ASP A O 1
ATOM 722 N N . GLY A 1 176 ? 2.97200 8.51700 28.47900 1.000 36.21000 177 GLY A N 1
ATOM 723 C CA . GLY A 1 176 ? 1.83800 8.15000 29.31800 1.000 31.50000 177 GLY A CA 1
ATOM 724 C C . GLY A 1 176 ? 0.96500 7.04500 28.74200 1.000 33.89000 177 GLY A C 1
ATOM 725 O O . GLY A 1 176 ? -0.27000 7.16200 28.74400 1.000 34.88000 177 GLY A O 1
ATOM 726 N N . THR A 1 177 ? 1.60000 5.95400 28.27200 1.000 31.42000 178 THR A N 1
ATOM 727 C CA . THR A 1 177 ? 0.88800 4.89300 27.58800 1.000 31.43000 178 THR A CA 1
ATOM 728 C C . THR A 1 177 ? 0.78900 3.68500 28.50400 1.000 29.43000 178 THR A C 1
ATOM 729 O O . THR A 1 177 ? 1.82800 3.20300 28.98300 1.000 33.80000 178 THR A O 1
ATOM 733 N N . PRO A 1 178 ? -0.40800 3.18400 28.80200 1.000 26.99000 179 PRO A N 1
ATOM 734 C CA . PRO A 1 178 ? -0.52800 2.05500 29.74400 1.000 31.52000 179 PRO A CA 1
ATOM 735 C C . PRO A 1 178 ? -0.00200 0.76000 29.14000 1.000 34.89000 179 PRO A C 1
ATOM 736 O O . PRO A 1 178 ? -0.42000 0.34900 28.05300 1.000 35.55000 179 PRO A O 1
ATOM 740 N N . MET A 1 179 ? 0.86300 0.08600 29.89200 1.000 35.63000 180 MET A N 1
ATOM 741 C CA . MET A 1 179 ? 1.63200 -1.05500 29.40700 1.000 32.37000 180 MET A CA 1
ATOM 742 C C . MET A 1 179 ? 2.00100 -1.91300 30.60500 1.000 35.22000 180 MET A C 1
ATOM 743 O O . MET A 1 179 ? 2.41500 -1.38200 31.64200 1.000 34.08000 180 MET A O 1
ATOM 748 N N . VAL A 1 180 ? 1.79800 -3.21700 30.49900 1.000 33.49000 181 VAL A N 1
ATOM 749 C CA . VAL A 1 180 ? 2.25200 -4.14200 31.52700 1.000 34.20000 181 VAL A CA 1
ATOM 750 C C . VAL A 1 180 ? 3.21500 -5.09400 30.84900 1.000 34.77000 181 VAL A C 1
ATOM 751 O O . VAL A 1 180 ? 2.80800 -5.88300 29.98400 1.000 34.42000 181 VAL A O 1
ATOM 755 N N . VAL A 1 181 ? 4.48700 -5.02000 31.23700 1.000 29.36000 182 VAL A N 1
ATOM 756 C CA . VAL A 1 181 ? 5.55900 -5.81400 30.63900 1.000 36.97000 182 VAL A CA 1
ATOM 757 C C . VAL A 1 181 ? 5.96500 -6.91600 31.61300 1.000 38.63000 182 VAL A C 1
ATOM 758 O O . VAL A 1 181 ? 6.47500 -6.63700 32.70300 1.000 41.76000 182 VAL A O 1
ATOM 762 N N . PHE A 1 182 ? 5.75000 -8.16300 31.21300 1.000 38.56000 183 PHE A N 1
ATOM 763 C CA . PHE A 1 182 ? 6.11600 -9.32900 32.00200 1.000 38.97000 183 PHE A CA 1
ATOM 764 C C . PHE A 1 182 ? 7.44100 -9.88100 31.49700 1.000 35.43000 183 PHE A C 1
ATOM 765 O O . PHE A 1 182 ? 7.54000 -10.26700 30.33100 1.000 41.62000 183 PHE A O 1
ATOM 773 N N . CYS A 1 183 ? 8.45100 -9.91400 32.36600 1.000 38.96000 184 CYS A N 1
ATOM 774 C CA . CYS A 1 183 ? 9.79100 -10.38900 32.02300 1.000 42.04000 184 CYS A CA 1
ATOM 775 C C . CYS A 1 183 ? 10.13400 -11.63800 32.81600 1.000 44.35000 184 CYS A C 1
ATOM 776 O O . CYS A 1 183 ? 10.08800 -11.62700 34.04800 1.000 41.16000 184 CYS A O 1
ATOM 779 N N . GLY A 1 184 ? 10.51800 -12.69600 32.11600 1.000 45.94000 185 GLY A N 1
ATOM 780 C CA . GLY A 1 184 ? 11.08900 -13.84200 32.79700 1.000 40.74000 185 GLY A CA 1
ATOM 781 C C . GLY A 1 184 ? 12.39500 -13.46200 33.46300 1.000 44.71000 185 GLY A C 1
ATOM 782 O O . GLY A 1 184 ? 13.09300 -12.53600 33.04600 1.000 49.33000 185 GLY A O 1
ATOM 783 N N . GLN A 1 185 ? 12.68900 -14.13700 34.56200 1.000 43.90000 186 GLN A N 1
ATOM 784 C CA . GLN A 1 185 ? 13.88900 -13.84000 35.31700 1.000 48.64000 186 GLN A CA 1
ATOM 785 C C . GLN A 1 185 ? 14.48900 -15.15700 35.77300 1.000 52.79000 186 GLN A C 1
ATOM 786 O O . GLN A 1 185 ? 13.75900 -16.12300 36.02000 1.000 51.85000 186 GLN A O 1
ATOM 792 N N . VAL A 1 186 ? 15.82000 -15.20100 35.85300 1.000 54.57000 187 VAL A N 1
ATOM 793 C CA . VAL A 1 186 ? 16.50100 -16.38800 36.38000 1.000 57.06000 187 VAL A CA 1
ATOM 794 C C . VAL A 1 186 ? 16.04100 -16.59300 37.81700 1.000 53.43000 187 VAL A C 1
ATOM 795 O O . VAL A 1 186 ? 15.55000 -15.64600 38.44800 1.000 57.01000 187 VAL A O 1
ATOM 799 N N . PRO A 1 187 ? 16.13000 -17.80500 38.35700 1.000 57.16000 188 PRO A N 1
ATOM 800 C CA . PRO A 1 187 ? 15.64700 -18.03000 39.72100 1.000 54.88000 188 PRO A CA 1
ATOM 801 C C . PRO A 1 187 ? 16.37900 -17.17300 40.75100 1.000 56.93000 188 PRO A C 1
ATOM 802 O O . PRO A 1 187 ? 17.55800 -16.83100 40.59600 1.000 52.32000 188 PRO A O 1
ATOM 806 N N . THR A 1 188 ? 15.64200 -16.80500 41.80000 1.000 56.10000 189 THR A N 1
ATOM 807 C CA . THR A 1 188 ? 16.12600 -15.92400 42.86400 1.000 66.27000 189 THR A CA 1
ATOM 808 C C . THR A 1 188 ? 17.42000 -16.41300 43.53000 1.000 66.79000 189 THR A C 1
ATOM 809 O O . THR A 1 188 ? 18.52700 -16.09400 43.08700 1.000 68.50000 189 THR A O 1
ATOM 813 N N . ALA A 1 199 ? 20.54200 -10.09000 33.07100 1.000 73.75000 200 ALA A N 1
ATOM 814 C CA . ALA A 1 199 ? 20.54700 -8.64200 33.30400 1.000 75.76000 200 ALA A CA 1
ATOM 815 C C . ALA A 1 199 ? 19.86800 -8.26900 34.63000 1.000 80.35000 200 ALA A C 1
ATOM 816 O O . ALA A 1 199 ? 19.03500 -9.01900 35.15000 1.000 80.85000 200 ALA A O 1
ATOM 818 N N . ASP A 1 200 ? 20.23900 -7.10600 35.17500 1.000 81.52000 201 ASP A N 1
ATOM 819 C CA . ASP A 1 200 ? 19.55600 -6.51000 36.32800 1.000 81.42000 201 ASP A CA 1
ATOM 820 C C . ASP A 1 200 ? 18.34100 -5.74200 35.80000 1.000 83.67000 201 ASP A C 1
ATOM 821 O O . ASP A 1 200 ? 18.33100 -4.51200 35.68800 1.000 79.99000 201 ASP A O 1
ATOM 826 N N . VAL A 1 201 ? 17.29000 -6.50100 35.46900 1.000 83.17000 202 VAL A N 1
ATOM 827 C CA . VAL A 1 201 ? 16.15700 -5.94200 34.72900 1.000 80.64000 202 VAL A CA 1
ATOM 828 C C . VAL A 1 201 ? 15.50000 -4.81300 35.52100 1.000 79.46000 202 VAL A C 1
ATOM 829 O O . VAL A 1 201 ? 15.24300 -3.72900 34.98300 1.000 71.59000 202 VAL A O 1
ATOM 833 N N . VAL A 1 202 ? 15.23900 -5.03900 36.81600 1.000 81.04000 203 VAL A N 1
ATOM 834 C CA . VAL A 1 202 ? 14.55900 -4.01500 37.61400 1.000 81.06000 203 VAL A CA 1
ATOM 835 C C . VAL A 1 202 ? 15.48700 -2.85400 37.96700 1.000 83.68000 203 VAL A C 1
ATOM 836 O O . VAL A 1 202 ? 15.00600 -1.74000 38.22400 1.000 83.98000 203 VAL A O 1
ATOM 840 N N . GLY A 1 203 ? 16.80300 -3.07100 37.97600 1.000 82.62000 204 GLY A N 1
ATOM 841 C CA . GLY A 1 203 ? 17.73900 -1.97100 38.11500 1.000 82.63000 204 GLY A CA 1
ATOM 842 C C . GLY A 1 203 ? 17.81200 -1.09700 36.87300 1.000 84.21000 204 GLY A C 1
ATOM 843 O O . GLY A 1 203 ? 17.65500 0.12600 36.96000 1.000 81.24000 204 GLY A O 1
ATOM 844 N N . ILE A 1 204 ? 18.03500 -1.72100 35.70800 1.000 83.69000 205 ILE A N 1
ATOM 845 C CA . ILE A 1 204 ? 18.13000 -0.99300 34.44000 1.000 80.30000 205 ILE A CA 1
ATOM 846 C C . ILE A 1 204 ? 16.79700 -0.34100 34.04900 1.000 82.18000 205 ILE A C 1
ATOM 847 O O . ILE A 1 204 ? 16.78700 0.63400 33.28300 1.000 80.72000 205 ILE A O 1
ATOM 852 N N . SER A 1 205 ? 15.66800 -0.83800 34.56400 1.000 79.52000 206 SER A N 1
ATOM 853 C CA . SER A 1 205 ? 14.35500 -0.35600 34.15800 1.000 74.95000 206 SER A CA 1
ATOM 854 C C . SER A 1 205 ? 13.67600 0.53600 35.19400 1.000 72.30000 206 SER A C 1
ATOM 855 O O . SER A 1 205 ? 12.59600 1.06800 34.91200 1.000 68.72000 206 SER A O 1
ATOM 858 N N . ARG A 1 206 ? 14.28600 0.72600 36.36900 1.000 73.78000 207 ARG A N 1
ATOM 859 C CA . ARG A 1 206 ? 13.68700 1.54300 37.42500 1.000 72.48000 207 ARG A CA 1
ATOM 860 C C . ARG A 1 206 ? 13.38100 2.96300 36.94600 1.000 68.16000 207 ARG A C 1
ATOM 861 O O . ARG A 1 206 ? 12.29500 3.49400 37.20800 1.000 68.63000 207 ARG A O 1
ATOM 869 N N . ALA A 1 207 ? 14.32500 3.59500 36.24400 1.000 69.71000 208 ALA A N 1
ATOM 870 C CA . ALA A 1 207 ? 14.13900 4.95900 35.76100 1.000 61.60000 208 ALA A CA 1
ATOM 871 C C . ALA A 1 207 ? 13.27700 5.04200 34.50000 1.000 63.57000 208 ALA A C 1
ATOM 872 O O . ALA A 1 207 ? 12.85400 6.14300 34.12100 1.000 56.16000 208 ALA A O 1
ATOM 874 N N . CYS A 1 208 ? 12.99300 3.92300 33.83500 1.000 58.42000 209 CYS A N 1
ATOM 875 C CA . CYS A 1 208 ? 12.16600 3.98100 32.63700 1.000 55.78000 209 CYS A CA 1
ATOM 876 C C . CYS A 1 208 ? 10.81600 3.29300 32.81200 1.000 51.32000 209 CYS A C 1
ATOM 877 O O . CYS A 1 208 ? 10.17700 2.94400 31.81600 1.000 43.73000 209 CYS A O 1
ATOM 880 N N . THR A 1 209 ? 10.35900 3.08300 34.04700 1.000 46.37000 210 THR A N 1
ATOM 881 C CA . THR A 1 209 ? 9.02400 2.54800 34.24100 1.000 43.39000 210 THR A CA 1
ATOM 882 C C . THR A 1 209 ? 8.27700 3.37600 35.26700 1.000 41.41000 210 THR A C 1
ATOM 883 O O . THR A 1 209 ? 8.87600 4.06400 36.09700 1.000 40.99000 210 THR A O 1
ATOM 887 N N . LYS A 1 210 ? 6.94900 3.30100 35.19200 1.000 36.80000 211 LYS A N 1
ATOM 888 C CA . LYS A 1 210 ? 6.12900 3.95100 36.21100 1.000 41.42000 211 LYS A CA 1
ATOM 889 C C . LYS A 1 210 ? 6.24900 3.22300 37.55100 1.000 39.95000 211 LYS A C 1
ATOM 890 O O . LYS A 1 210 ? 6.21900 3.85400 38.60400 1.000 43.74000 211 LYS A O 1
ATOM 896 N N . TRP A 1 211 ? 6.42200 1.90600 37.52100 1.000 41.73000 212 TRP A N 1
ATOM 897 C CA . TRP A 1 211 ? 6.58100 1.08700 38.71100 1.000 45.79000 212 TRP A CA 1
ATOM 898 C C . TRP A 1 211 ? 7.09600 -0.25700 38.23900 1.000 44.29000 212 TRP A C 1
ATOM 899 O O . TRP A 1 211 ? 6.68700 -0.71900 37.17800 1.000 48.48000 212 TRP A O 1
ATOM 910 N N . ASN A 1 212 ? 8.00400 -0.87200 38.98900 1.000 47.22000 213 ASN A N 1
ATOM 911 C CA . ASN A 1 212 ? 8.32900 -2.26200 38.70500 1.000 49.60000 213 ASN A CA 1
ATOM 912 C C . ASN A 1 212 ? 8.30400 -3.08600 39.97900 1.000 51.52000 213 ASN A C 1
ATOM 913 O O . ASN A 1 212 ? 8.45700 -2.57000 41.08400 1.000 50.58000 213 ASN A O 1
ATOM 918 N N . VAL A 1 213 ? 8.05500 -4.37500 39.80800 1.000 53.01000 214 VAL A N 1
ATOM 919 C CA . VAL A 1 213 ? 7.95500 -5.29300 40.92800 1.000 49.58000 214 VAL A CA 1
ATOM 920 C C . VAL A 1 213 ? 8.54300 -6.62700 40.51000 1.000 53.52000 214 VAL A C 1
ATOM 921 O O . VAL A 1 213 ? 8.42000 -7.04400 39.35200 1.000 50.27000 214 VAL A O 1
ATOM 925 N N . MET A 1 214 ? 9.22600 -7.28000 41.43900 1.000 52.27000 215 MET A N 1
ATOM 926 C CA . MET A 1 214 ? 9.63300 -8.65800 41.23500 1.000 51.91000 215 MET A CA 1
ATOM 927 C C . MET A 1 214 ? 8.77600 -9.55300 42.11200 1.000 54.98000 215 MET A C 1
ATOM 928 O O . MET A 1 214 ? 8.78400 -9.41700 43.33700 1.000 52.61000 215 MET A O 1
ATOM 933 N N . VAL A 1 215 ? 8.01900 -10.44200 41.47600 1.000 49.66000 216 VAL A N 1
ATOM 934 C CA . VAL A 1 215 ? 7.23000 -11.41700 42.20500 1.000 53.45000 216 VAL A CA 1
ATOM 935 C C . VAL A 1 215 ? 8.18200 -12.40300 42.86600 1.000 51.63000 216 VAL A C 1
ATOM 936 O O . VAL A 1 215 ? 9.06600 -12.96900 42.21100 1.000 51.24000 216 VAL A O 1
ATOM 940 N N . LYS A 1 216 ? 8.03700 -12.58900 44.17500 1.000 53.67000 217 LYS A N 1
ATOM 941 C CA . LYS A 1 216 ? 8.98000 -13.43000 44.90800 1.000 56.39000 217 LYS A CA 1
ATOM 942 C C . LYS A 1 216 ? 8.49900 -14.86000 45.10200 1.000 50.81000 217 LYS A C 1
ATOM 943 O O . LYS A 1 216 ? 9.32500 -15.77900 45.11600 1.000 54.66000 217 LYS A O 1
ATOM 949 N N . SER A 1 217 ? 7.19200 -15.08100 45.20200 1.000 51.58000 218 SER A N 1
ATOM 950 C CA . SER A 1 217 ? 6.66400 -16.42400 45.35900 1.000 51.11000 218 SER A CA 1
ATOM 951 C C . SER A 1 217 ? 5.37500 -16.56400 44.56300 1.000 49.95000 218 SER A C 1
ATOM 952 O O . SER A 1 217 ? 4.70800 -15.58100 44.24100 1.000 48.90000 218 SER A O 1
ATOM 955 N N . VAL A 1 218 ? 5.03300 -17.82100 44.26400 1.000 48.49000 219 VAL A N 1
ATOM 956 C CA . VAL A 1 218 ? 3.79700 -18.13600 43.55600 1.000 44.68000 219 VAL A CA 1
ATOM 957 C C . VAL A 1 218 ? 2.59500 -17.54600 44.26400 1.000 52.05000 219 VAL A C 1
ATOM 958 O O . VAL A 1 218 ? 1.62600 -17.12500 43.62400 1.000 47.67000 219 VAL A O 1
ATOM 962 N N . ALA A 1 219 ? 2.62000 -17.52500 45.59800 1.000 49.54000 220 ALA A N 1
ATOM 963 C CA . ALA A 1 219 ? 1.41900 -17.14500 46.32600 1.000 47.92000 220 ALA A CA 1
ATOM 964 C C . ALA A 1 219 ? 1.03700 -15.69400 46.06900 1.000 51.06000 220 ALA A C 1
ATOM 965 O O . ALA A 1 219 ? -0.15200 -15.36200 46.07900 1.000 50.32000 220 ALA A O 1
ATOM 967 N N . GLU A 1 220 ? 2.01200 -14.82100 45.82500 1.000 48.32000 221 GLU A N 1
ATOM 968 C CA . GLU A 1 220 ? 1.71800 -13.40700 45.66000 1.000 49.19000 221 GLU A CA 1
ATOM 969 C C . GLU A 1 220 ? 1.50200 -12.99700 44.20200 1.000 50.19000 221 GLU A C 1
ATOM 970 O O . GLU A 1 220 ? 1.24900 -11.81700 43.93500 1.000 50.52000 221 GLU A O 1
ATOM 976 N N . LEU A 1 221 ? 1.53700 -13.94400 43.26400 1.000 47.94000 222 LEU A N 1
ATOM 977 C CA . LEU A 1 221 ? 1.42100 -13.58600 41.85200 1.000 45.26000 222 LEU A CA 1
ATOM 978 C C . LEU A 1 221 ? 0.08600 -12.92500 41.51800 1.000 50.68000 222 LEU A C 1
ATOM 979 O O . LEU A 1 221 ? 0.10200 -11.89800 40.8190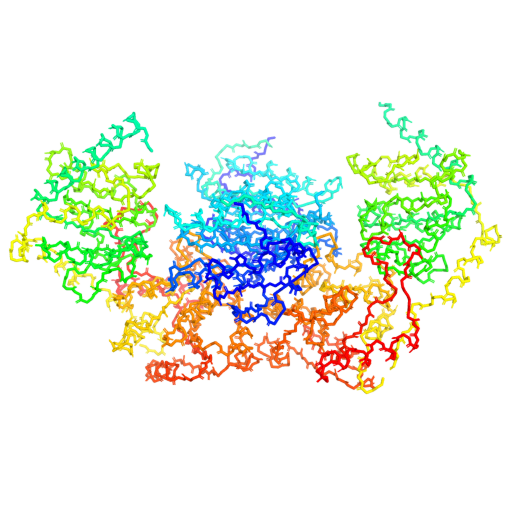0 1.000 47.58000 222 LEU A O 1
ATOM 984 N N . PRO A 1 222 ? -1.08200 -13.41700 41.97700 1.000 48.38000 223 PRO A N 1
ATOM 985 C CA . PRO A 1 222 ? -2.32800 -12.71500 41.62000 1.000 45.15000 223 PRO A CA 1
ATOM 986 C C . PRO A 1 222 ? -2.37800 -11.30800 42.16300 1.000 48.43000 223 PRO A C 1
ATOM 987 O O . PRO A 1 222 ? -2.85000 -10.39300 41.47900 1.000 47.53000 223 PRO A O 1
ATOM 991 N N . ARG A 1 223 ? -1.88300 -11.11100 43.38200 1.000 49.78000 224 ARG A N 1
ATOM 992 C CA . ARG A 1 223 ? -1.89300 -9.78800 43.99100 1.000 48.77000 224 ARG A CA 1
ATOM 993 C C . ARG A 1 223 ? -1.02600 -8.81500 43.20600 1.000 46.65000 224 ARG A C 1
ATOM 994 O O . ARG A 1 223 ? -1.39300 -7.65100 43.02900 1.000 46.60000 224 ARG A O 1
ATOM 1002 N N . ARG A 1 224 ? 0.14000 -9.27000 42.74500 1.000 44.21000 225 ARG A N 1
ATOM 1003 C CA . ARG A 1 224 ? 1.03500 -8.38100 42.02600 1.000 45.26000 225 ARG A CA 1
ATOM 1004 C C . ARG A 1 224 ? 0.50600 -8.08600 40.62100 1.000 45.62000 225 ARG A C 1
ATOM 1005 O O . ARG A 1 224 ? 0.58100 -6.94100 40.16200 1.000 44.58000 225 ARG A O 1
ATOM 1013 N N . ILE A 1 225 ? -0.02600 -9.10100 39.92600 1.000 41.54000 226 ILE A N 1
ATOM 1014 C CA . ILE A 1 225 ? -0.64900 -8.88200 38.62400 1.000 39.08000 226 ILE A CA 1
ATOM 1015 C C . ILE A 1 225 ? -1.68900 -7.77300 38.73700 1.000 45.91000 226 ILE A C 1
ATOM 1016 O O . ILE A 1 225 ? -1.68600 -6.80500 37.96800 1.000 43.65000 226 ILE A O 1
ATOM 1021 N N . ASN A 1 226 ? -2.59200 -7.89500 39.71200 1.000 42.03000 227 ASN A N 1
ATOM 1022 C CA . ASN A 1 226 ? -3.63700 -6.89000 39.88600 1.000 41.33000 227 ASN A CA 1
ATOM 1023 C C . ASN A 1 226 ? -3.06000 -5.52500 40.22700 1.000 41.73000 227 ASN A C 1
ATOM 1024 O O . ASN A 1 226 ? -3.57200 -4.49600 39.77200 1.000 46.50000 227 ASN A O 1
ATOM 1029 N N . GLU A 1 227 ? -2.02000 -5.48700 41.05000 1.000 41.60000 228 GLU A N 1
ATOM 1030 C CA . GLU A 1 227 ? -1.38000 -4.21500 41.34500 1.000 44.02000 228 GLU A CA 1
ATOM 1031 C C . GLU A 1 227 ? -0.82100 -3.58400 40.07600 1.000 42.79000 228 GLU A C 1
ATOM 1032 O O . GLU A 1 227 ? -0.93100 -2.37000 39.87400 1.000 41.76000 228 GLU A O 1
ATOM 1038 N N . ALA A 1 228 ? -0.22600 -4.40500 39.20800 1.000 41.08000 229 ALA A N 1
ATOM 1039 C CA . ALA A 1 228 ? 0.41100 -3.89400 38.00000 1.000 45.80000 229 ALA A CA 1
ATOM 1040 C C . ALA A 1 228 ? -0.60900 -3.25100 37.06400 1.000 40.65000 229 ALA A C 1
ATOM 1041 O O . ALA A 1 228 ? -0.41400 -2.12500 36.58800 1.000 37.79000 229 ALA A O 1
ATOM 1043 N N . PHE A 1 229 ? -1.70100 -3.95400 36.78100 1.000 37.12000 230 PHE A N 1
ATOM 1044 C CA . PHE A 1 229 ? -2.70500 -3.37800 35.90300 1.000 40.09000 230 PHE A CA 1
ATOM 1045 C C . PHE A 1 229 ? -3.30800 -2.11400 36.51000 1.000 42.43000 230 PHE A C 1
ATOM 1046 O O . PHE A 1 229 ? -3.49900 -1.12100 35.79900 1.000 45.29000 230 PHE A O 1
ATOM 1054 N N . GLU A 1 230 ? -3.55700 -2.10600 37.83200 1.000 44.59000 231 GLU A N 1
ATOM 1055 C CA . GLU A 1 230 ? -4.11200 -0.91800 38.48800 1.000 44.62000 231 GLU A CA 1
ATOM 1056 C C . GLU A 1 230 ? -3.16500 0.27400 38.38900 1.000 41.73000 231 GLU A C 1
ATOM 1057 O O . GLU A 1 230 ? -3.59200 1.39300 38.07700 1.000 38.12000 231 GLU A O 1
ATOM 1063 N N . ILE A 1 231 ? -1.87300 0.05300 38.63000 1.000 40.30000 232 ILE A N 1
ATOM 1064 C CA . ILE A 1 231 ? -0.91100 1.14300 38.51600 1.000 39.63000 232 ILE A CA 1
ATOM 1065 C C . ILE A 1 231 ? -0.77300 1.60200 37.07400 1.000 33.82000 232 ILE A C 1
ATOM 1066 O O . ILE A 1 231 ? -0.71900 2.80400 36.79800 1.000 37.76000 232 ILE A O 1
ATOM 1071 N N . ALA A 1 232 ? -0.71200 0.66200 36.13200 1.000 36.02000 233 ALA A N 1
ATOM 1072 C CA . ALA A 1 232 ? -0.46700 1.03600 34.74500 1.000 34.74000 233 ALA A CA 1
ATOM 1073 C C . ALA A 1 232 ? -1.55600 1.94300 34.20800 1.000 37.54000 233 ALA A C 1
ATOM 1074 O O . ALA A 1 232 ? -1.26600 2.82700 33.39500 1.000 33.22000 233 ALA A O 1
ATOM 1076 N N . THR A 1 233 ? -2.79700 1.76700 34.67200 1.000 36.22000 234 THR A N 1
ATOM 1077 C CA . THR A 1 233 ? -3.95600 2.40700 34.06200 1.000 36.63000 234 THR A CA 1
ATOM 1078 C C . THR A 1 233 ? -4.49000 3.61000 34.82900 1.000 34.32000 234 THR A C 1
ATOM 1079 O O . THR A 1 233 ? -5.37000 4.30300 34.31500 1.000 41.33000 234 THR A O 1
ATOM 1083 N N . SER A 1 234 ? -3.97600 3.90500 36.01000 1.000 36.55000 235 SER A N 1
ATOM 1084 C CA . SER A 1 234 ? -4.55200 4.95500 36.83800 1.000 38.62000 235 SER A CA 1
ATOM 1085 C C . SER A 1 234 ? -3.64500 6.17600 36.84300 1.000 39.08000 235 SER A C 1
ATOM 1086 O O . SER A 1 234 ? -2.51000 6.15000 36.34700 1.000 39.50000 235 SER A O 1
ATOM 1089 N N . GLY A 1 235 ? -4.17500 7.26000 37.39800 1.000 33.54000 236 GLY A N 1
ATOM 1090 C CA . GLY A 1 235 ? -3.47500 8.52400 37.30400 1.000 37.68000 236 GLY A CA 1
ATOM 1091 C C . GLY A 1 235 ? -3.11500 8.78700 35.85700 1.000 39.68000 236 GLY A C 1
ATOM 1092 O O . GLY A 1 235 ? -3.91400 8.55100 34.94500 1.000 36.51000 236 GLY A O 1
ATOM 1093 N N . ARG A 1 236 ? -1.89300 9.25900 35.64000 1.000 38.28000 237 ARG A N 1
ATOM 1094 C CA . ARG A 1 236 ? -1.32000 9.26700 34.30400 1.000 35.76000 237 ARG A CA 1
ATOM 1095 C C . ARG A 1 236 ? -0.88700 7.85500 33.94800 1.000 32.99000 237 ARG A C 1
ATOM 1096 O O . ARG A 1 236 ? 0.00300 7.31000 34.61000 1.000 29.06000 237 ARG A O 1
ATOM 1104 N N . PRO A 1 237 ? -1.49700 7.22100 32.94300 1.000 32.68000 238 PRO A N 1
ATOM 1105 C CA . PRO A 1 237 ? -1.08300 5.86500 32.56100 1.000 30.48000 238 PRO A CA 1
ATOM 1106 C C . PRO A 1 237 ? 0.41300 5.80000 32.28400 1.000 30.57000 238 PRO A C 1
ATOM 1107 O O . PRO A 1 237 ? 1.03600 6.79000 31.93500 1.000 31.28000 238 PRO A O 1
ATOM 1111 N N . GLY A 1 238 ? 0.98700 4.61900 32.43800 1.000 32.44000 239 GLY A N 1
ATOM 1112 C CA . GLY A 1 238 ? 2.38600 4.42800 32.16400 1.000 32.63000 239 GLY A CA 1
ATOM 1113 C C . GLY A 1 238 ? 2.73200 2.95300 32.13300 1.000 33.23000 239 GLY A C 1
ATOM 1114 O O . GLY A 1 238 ? 1.87900 2.10500 32.39200 1.000 31.87000 239 GLY A O 1
ATOM 1115 N N . PRO A 1 239 ? 3.98000 2.61600 31.79400 1.000 32.15000 240 PRO A N 1
ATOM 1116 C CA . PRO A 1 239 ? 4.36900 1.20700 31.73300 1.000 35.34000 240 PRO A CA 1
ATOM 1117 C C . PRO A 1 239 ? 4.77400 0.68000 33.10500 1.000 34.37000 240 PRO A C 1
ATOM 1118 O O . PRO A 1 239 ? 5.37900 1.37900 33.92300 1.000 36.65000 240 PRO A O 1
ATOM 1122 N N . VAL A 1 240 ? 4.45400 -0.58200 33.34000 1.000 33.84000 241 VAL A N 1
ATOM 1123 C CA . VAL A 1 240 ? 4.78300 -1.26200 34.58500 1.000 40.86000 241 VAL A CA 1
ATOM 1124 C C . VAL A 1 240 ? 5.50500 -2.56000 34.25000 1.000 37.44000 241 VAL A C 1
ATOM 1125 O O . VAL A 1 240 ? 4.99400 -3.37200 33.48100 1.000 34.58000 241 VAL A O 1
ATOM 1129 N N . LEU A 1 241 ? 6.66300 -2.77300 34.84900 1.000 38.57000 242 LEU A N 1
ATOM 1130 C CA . LEU A 1 241 ? 7.44200 -3.97900 34.61700 1.000 38.69000 242 LEU A CA 1
ATOM 1131 C C . LEU A 1 241 ? 7.23100 -4.97100 35.75600 1.000 44.22000 242 LEU A C 1
ATOM 1132 O O . LEU A 1 241 ? 7.38700 -4.62100 36.92600 1.000 46.52000 242 LEU A O 1
ATOM 1137 N N . VAL A 1 242 ? 6.89300 -6.20900 35.41900 1.000 43.02000 243 VAL A N 1
ATOM 1138 C CA . VAL A 1 242 ? 6.74000 -7.27900 36.40000 1.000 41.85000 243 VAL A CA 1
ATOM 1139 C C . VAL A 1 242 ? 7.77300 -8.36900 36.09700 1.000 43.77000 243 VAL A C 1
ATOM 1140 O O . VAL A 1 242 ? 7.66100 -9.06700 35.08300 1.000 41.10000 243 VAL A O 1
ATOM 1144 N N . ASP A 1 243 ? 8.77900 -8.51100 36.96800 1.000 45.24000 244 ASP A N 1
ATOM 1145 C CA . ASP A 1 243 ? 9.75000 -9.60100 36.86600 1.000 46.52000 244 ASP A CA 1
ATOM 1146 C C . ASP A 1 243 ? 9.13600 -10.91400 37.35600 1.000 46.46000 244 ASP A C 1
ATOM 1147 O O . ASP A 1 243 ? 8.49800 -10.95600 38.40900 1.000 48.26000 244 ASP A O 1
ATOM 1152 N N . LEU A 1 244 ? 9.31700 -11.98100 36.58100 1.000 43.26000 245 LEU A N 1
ATOM 1153 C CA . LEU A 1 244 ? 8.75700 -13.29900 36.86800 1.000 43.77000 245 LEU A CA 1
ATOM 1154 C C . LEU A 1 244 ? 9.89600 -14.30900 36.95000 1.000 43.92000 245 LEU A C 1
ATOM 1155 O O . LEU A 1 244 ? 10.30400 -14.88300 35.92800 1.000 42.25000 245 LEU A O 1
ATOM 1160 N N . PRO A 1 245 ? 10.43100 -14.56500 38.14100 1.000 43.87000 246 PRO A N 1
ATOM 1161 C CA . PRO A 1 245 ? 11.45500 -15.60700 38.27600 1.000 47.04000 246 PRO A CA 1
ATOM 1162 C C . PRO A 1 245 ? 10.93600 -16.97800 37.85300 1.000 44.62000 246 PRO A C 1
ATOM 1163 O O . PRO A 1 245 ? 9.76300 -17.32000 38.06000 1.000 45.12000 246 PRO A O 1
ATOM 1167 N N . LYS A 1 246 ? 11.82200 -17.74400 37.20700 1.000 44.44000 247 LYS A N 1
ATOM 1168 C CA . LYS A 1 246 ? 11.45200 -19.05600 36.68900 1.000 44.95000 247 LYS A CA 1
ATOM 1169 C C . LYS A 1 246 ? 10.88800 -19.96500 37.78900 1.000 46.63000 247 LYS A C 1
ATOM 1170 O O . LYS A 1 246 ? 9.93300 -20.71500 37.54700 1.000 46.84000 247 LYS A O 1
ATOM 1176 N N . ASP A 1 247 ? 11.44300 -19.89800 39.01000 1.000 45.41000 248 ASP A N 1
ATOM 1177 C CA . ASP A 1 247 ? 10.91000 -20.71900 40.10100 1.000 48.79000 248 ASP A CA 1
ATOM 1178 C C . ASP A 1 247 ? 9.49800 -20.29600 40.49200 1.000 48.70000 248 ASP A C 1
ATOM 1179 O O . ASP A 1 247 ? 8.70600 -21.13100 40.94000 1.000 48.75000 248 ASP A O 1
ATOM 1184 N N . VAL A 1 248 ? 9.14200 -19.02600 40.29700 1.000 48.16000 249 VAL A N 1
ATOM 1185 C CA . VAL A 1 248 ? 7.78100 -18.60200 40.61900 1.000 46.08000 249 VAL A CA 1
ATOM 1186 C C . VAL A 1 248 ? 6.79200 -19.13700 39.59100 1.000 45.21000 249 VAL A C 1
ATOM 1187 O O . VAL A 1 248 ? 5.66700 -19.52300 39.92500 1.000 47.44000 249 VAL A O 1
ATOM 1191 N N . THR A 1 249 ? 7.19200 -19.19600 38.32900 1.000 46.52000 250 THR A N 1
ATOM 1192 C CA . THR A 1 249 ? 6.22500 -19.59100 37.31500 1.000 45.32000 250 THR A CA 1
ATOM 1193 C C . THR A 1 249 ? 6.20200 -21.09300 37.09500 1.000 46.28000 250 THR A C 1
ATOM 1194 O O . THR A 1 249 ? 5.15800 -21.63900 36.71000 1.000 43.52000 250 THR A O 1
ATOM 1198 N N . ALA A 1 250 ? 7.31700 -21.77900 37.35800 1.000 44.64000 251 ALA A N 1
ATOM 1199 C CA . ALA A 1 250 ? 7.27700 -23.23500 37.36400 1.000 46.81000 251 ALA A CA 1
ATOM 1200 C C . ALA A 1 250 ? 6.69300 -23.78400 38.66800 1.000 50.49000 251 ALA A C 1
ATOM 1201 O O . ALA A 1 250 ? 6.10600 -24.87400 38.65600 1.000 51.68000 251 ALA A O 1
ATOM 1203 N N . GLY A 1 251 ? 6.81200 -23.03600 39.78200 1.000 48.49000 252 GLY A N 1
ATOM 1204 C CA . GLY A 1 251 ? 6.34500 -23.52100 41.07000 1.000 48.81000 252 GLY A CA 1
ATOM 1205 C C . GLY A 1 251 ? 4.83500 -23.67500 41.15600 1.000 52.16000 252 GLY A C 1
ATOM 1206 O O . GLY A 1 251 ? 4.06800 -23.08400 40.39000 1.000 50.16000 252 GLY A O 1
ATOM 1207 N N . ILE A 1 252 ? 4.39400 -24.50500 42.11100 1.000 50.03000 253 ILE A N 1
ATOM 1208 C CA . ILE A 1 252 ? 2.98000 -24.82100 42.29200 1.000 50.70000 253 ILE A CA 1
ATOM 1209 C C . ILE A 1 252 ? 2.48400 -24.13400 43.55300 1.000 52.40000 253 ILE A C 1
ATOM 1210 O O . ILE A 1 252 ? 3.19100 -24.08400 44.56700 1.000 58.38000 253 ILE A O 1
ATOM 1215 N N . LEU A 1 253 ? 1.26100 -23.62100 43.49800 1.000 50.67000 254 LEU A N 1
ATOM 1216 C CA . LEU A 1 253 ? 0.59300 -23.09200 44.67800 1.000 55.32000 254 LEU A CA 1
ATOM 1217 C C . LEU A 1 253 ? -0.21200 -24.22100 45.30800 1.000 53.02000 254 LEU A C 1
ATOM 1218 O O . LEU A 1 253 ? -1.03800 -24.85000 44.63600 1.000 53.08000 254 LEU A O 1
ATOM 1223 N N . ARG A 1 254 ? 0.04600 -24.49300 46.58700 1.000 53.57000 255 ARG A N 1
ATOM 1224 C CA . ARG A 1 254 ? -0.56200 -25.62400 47.27300 1.000 52.22000 255 ARG A CA 1
ATOM 1225 C C . ARG A 1 254 ? -1.57200 -25.20800 48.33400 1.000 51.07000 255 ARG A C 1
ATOM 1226 O O . ARG A 1 254 ? -2.00800 -26.04800 49.12600 1.000 50.15000 255 ARG A O 1
ATOM 1234 N N . ARG A 1 255 ? -1.97900 -23.94400 48.34700 1.000 49.92000 256 ARG A N 1
ATOM 1235 C CA . ARG A 1 255 ? -2.78200 -23.41900 49.43300 1.000 51.12000 256 ARG A CA 1
ATOM 1236 C C . ARG A 1 255 ? -3.61300 -22.25500 48.93100 1.000 54.12000 256 ARG A C 1
ATOM 1237 O O . ARG A 1 255 ? -3.24700 -21.57700 47.97000 1.000 55.71000 256 ARG A O 1
ATOM 1245 N N . ALA A 1 256 ? -4.72800 -22.01900 49.60500 1.000 52.93000 257 ALA A N 1
ATOM 1246 C CA . ALA A 1 256 ? -5.54300 -20.85600 49.31100 1.000 56.35000 257 ALA A CA 1
ATOM 1247 C C . ALA A 1 256 ? -4.78300 -19.57600 49.63600 1.000 59.48000 257 ALA A C 1
ATOM 1248 O O . ALA A 1 256 ? -3.81300 -19.57100 50.39900 1.000 59.75000 257 ALA A O 1
ATOM 1250 N N . ILE A 1 257 ? -5.23200 -18.48000 49.03100 1.000 63.36000 258 ILE A N 1
ATOM 1251 C CA . ILE A 1 257 ? -4.58700 -17.17600 49.18100 1.000 62.48000 258 ILE A CA 1
ATOM 1252 C C . ILE A 1 257 ? -5.66600 -16.10800 49.28900 1.000 63.64000 258 ILE A C 1
ATOM 1253 O O . ILE A 1 257 ? -6.82900 -16.33300 48.92300 1.000 57.49000 258 ILE A O 1
ATOM 1258 N N . PRO A 1 258 ? -5.31500 -14.93900 49.82700 1.000 66.38000 259 PRO A N 1
ATOM 1259 C CA . PRO A 1 258 ? -6.34800 -13.96000 50.18100 1.000 72.56000 259 PRO A CA 1
ATOM 1260 C C . PRO A 1 258 ? -6.81400 -13.12100 48.99700 1.000 80.76000 259 PRO A C 1
ATOM 1261 O O . PRO A 1 258 ? -6.05500 -12.81800 48.06900 1.000 77.69000 259 PRO A O 1
ATOM 1265 N N . THR A 1 259 ? -8.09100 -12.73200 49.06100 1.000 80.47000 260 THR A N 1
ATOM 1266 C CA . THR A 1 259 ? -8.74000 -11.94500 48.01000 1.000 80.12000 260 THR A CA 1
ATOM 1267 C C . THR A 1 259 ? -8.80400 -10.45500 48.36200 1.000 79.63000 260 THR A C 1
ATOM 1268 O O . THR A 1 259 ? -8.02500 -9.64900 47.84800 1.000 80.28000 260 THR A O 1
ATOM 1272 N N . PRO A 1 267 ? -15.73200 2.97000 56.59600 1.000 92.75000 268 PRO A N 1
ATOM 1273 C CA . PRO A 1 267 ? -15.13600 4.31600 56.62500 1.000 90.88000 268 PRO A CA 1
ATOM 1274 C C . PRO A 1 267 ? -15.43700 5.05600 57.92800 1.000 85.10000 268 PRO A C 1
ATOM 1275 O O . PRO A 1 267 ? -16.60100 5.16500 58.31500 1.000 84.82000 268 PRO A O 1
ATOM 1279 N N . SER A 1 268 ? -14.40100 5.56300 58.59500 1.000 83.38000 269 SER A N 1
ATOM 1280 C CA . SER A 1 268 ? -14.58400 6.21200 59.88600 1.000 79.65000 269 SER A CA 1
ATOM 1281 C C . SER A 1 268 ? -15.17900 7.61100 59.71000 1.000 78.51000 269 SER A C 1
ATOM 1282 O O . SER A 1 268 ? -15.46100 8.07400 58.59800 1.000 80.37000 269 SER A O 1
ATOM 1285 N N . ALA A 1 269 ? -15.36400 8.30100 60.83700 1.000 75.90000 270 ALA A N 1
ATOM 1286 C CA . ALA A 1 269 ? -15.84600 9.67600 60.78100 1.000 75.20000 270 ALA A CA 1
ATOM 1287 C C . ALA A 1 269 ? -14.72400 10.64900 60.44000 1.000 73.90000 270 ALA A C 1
ATOM 1288 O O . ALA A 1 269 ? -14.94300 11.60200 59.68100 1.000 71.68000 270 ALA A O 1
ATOM 1290 N N . ALA A 1 270 ? -13.52200 10.42500 60.98400 1.000 65.99000 271 ALA A N 1
ATOM 1291 C CA . ALA A 1 270 ? -12.39100 11.29100 60.66200 1.000 63.69000 271 ALA A CA 1
ATOM 1292 C C . ALA A 1 270 ? -12.11700 11.29800 59.16400 1.000 71.44000 271 ALA A C 1
ATOM 1293 O O . ALA A 1 270 ? -11.92900 12.36000 58.55800 1.000 67.92000 271 ALA A O 1
ATOM 1295 N N . THR A 1 271 ? -12.09000 10.11100 58.54900 1.000 74.52000 272 THR A N 1
ATOM 1296 C CA . THR A 1 271 ? -11.93200 10.01200 57.10000 1.000 72.90000 272 THR A CA 1
ATOM 1297 C C . THR A 1 271 ? -13.08200 10.69800 56.37900 1.000 66.68000 272 THR A C 1
ATOM 1298 O O . THR A 1 271 ? -12.88300 11.45400 55.42000 1.000 62.69000 272 THR A O 1
ATOM 1302 N N . ARG A 1 272 ? -14.30100 10.42500 56.82400 1.000 64.80000 273 ARG A N 1
ATOM 1303 C CA . ARG A 1 272 ? -15.46500 10.98700 56.16700 1.000 64.90000 273 ARG A CA 1
ATOM 1304 C C . ARG A 1 272 ? -15.44800 12.51300 56.23600 1.000 65.92000 273 ARG A C 1
ATOM 1305 O O . ARG A 1 272 ? -15.81100 13.19400 55.26800 1.000 64.30000 273 ARG A O 1
ATOM 1313 N N . ALA A 1 273 ? -14.99400 13.06700 57.36400 1.000 64.99000 274 ALA A N 1
ATOM 1314 C CA . ALA A 1 273 ? -14.89500 14.51800 57.50800 1.000 64.50000 274 ALA A CA 1
ATOM 1315 C C . ALA A 1 273 ? -13.84900 15.10300 56.56500 1.000 58.91000 274 ALA A C 1
ATOM 1316 O O . ALA A 1 273 ? -14.07700 16.14200 55.92800 1.000 53.05000 274 ALA A O 1
ATOM 1318 N N . ALA A 1 274 ? -12.68100 14.46400 56.49200 1.000 54.28000 275 ALA A N 1
ATOM 1319 C CA . ALA A 1 274 ? -11.62700 14.94300 55.61100 1.000 53.44000 275 ALA A CA 1
ATOM 1320 C C . ALA A 1 274 ? -12.05500 14.85000 54.15500 1.000 56.88000 275 ALA A C 1
ATOM 1321 O O . ALA A 1 274 ? -11.70600 15.71600 53.34300 1.000 53.77000 275 ALA A O 1
ATOM 1323 N N . LYS A 1 275 ? -12.81300 13.80300 53.81500 1.000 57.02000 276 LYS A N 1
ATOM 1324 C CA . LYS A 1 275 ? -13.33600 13.65000 52.46600 1.000 57.53000 276 LYS A CA 1
ATOM 1325 C C . LYS A 1 275 ? -14.18100 14.85100 52.06900 1.000 54.62000 276 LYS A C 1
ATOM 1326 O O . LYS A 1 275 ? -13.95600 15.45800 51.01400 1.000 54.33000 276 LYS A O 1
ATOM 1332 N N . GLU A 1 276 ? -15.17300 15.20600 52.89500 1.000 56.11000 277 GLU A N 1
ATOM 1333 C CA . GLU A 1 276 ? -15.97800 16.38500 52.58400 1.000 54.07000 277 GLU A CA 1
ATOM 1334 C C . GLU A 1 276 ? -15.09800 17.62200 52.42900 1.000 54.44000 277 GLU A C 1
ATOM 1335 O O . GLU A 1 276 ? -15.31800 18.43600 51.52300 1.000 53.37000 277 GLU A O 1
ATOM 1341 N N . LEU A 1 277 ? -14.07000 17.76600 53.27700 1.000 51.32000 278 LEU A N 1
ATOM 1342 C CA . LEU A 1 277 ? -13.24000 18.96200 53.19200 1.000 54.38000 278 LEU A CA 1
ATOM 1343 C C . LEU A 1 277 ? -12.47600 19.01600 51.86700 1.000 52.58000 278 LEU A C 1
ATOM 1344 O O . LEU A 1 277 ? -12.46100 20.05500 51.19400 1.000 53.83000 278 LEU A O 1
ATOM 1349 N N . SER A 1 278 ? -11.84900 17.90800 51.45600 1.000 49.50000 279 SER A N 1
ATOM 1350 C CA . SER A 1 278 ? -11.15700 17.93700 50.16500 1.000 51.92000 279 SER A CA 1
ATOM 1351 C C . SER A 1 278 ? -12.13100 18.13300 48.99900 1.000 49.53000 279 SER A C 1
ATOM 1352 O O . SER A 1 278 ? -11.78400 18.79700 48.01300 1.000 49.13000 279 SER A O 1
ATOM 1355 N N . THR A 1 279 ? -13.35900 17.61400 49.09500 1.000 44.99000 280 THR A N 1
ATOM 1356 C CA . THR A 1 279 ? -14.31900 17.89300 48.02900 1.000 46.60000 280 THR A CA 1
ATOM 1357 C C . THR A 1 279 ? -14.63100 19.38200 47.93400 1.000 50.15000 280 THR A C 1
ATOM 1358 O O . THR A 1 279 ? -14.84800 19.90600 46.83200 1.000 47.74000 280 THR A O 1
ATOM 1362 N N . GLN A 1 280 ? -14.64700 20.08600 49.06900 1.000 50.75000 281 GLN A N 1
ATOM 1363 C CA . GLN A 1 280 ? -14.96600 21.50900 49.03200 1.000 48.01000 281 GLN A CA 1
ATOM 1364 C C . GLN A 1 280 ? -13.81900 22.31800 48.43900 1.000 44.55000 281 GLN A C 1
ATOM 1365 O O . GLN A 1 280 ? -14.05600 23.27400 47.69000 1.000 43.09000 281 GLN A O 1
ATOM 1371 N N . GLN A 1 281 ? -12.57300 21.93500 48.73100 1.000 43.14000 282 GLN A N 1
ATOM 1372 C CA . GLN A 1 281 ? -11.44500 22.59400 48.07700 1.000 50.32000 282 GLN A CA 1
ATOM 1373 C C . GLN A 1 281 ? -11.51400 22.42600 46.55800 1.000 46.09000 282 GLN A C 1
ATOM 1374 O O . GLN A 1 281 ? -11.39700 23.41200 45.81900 1.000 47.82000 282 GLN A O 1
ATOM 1380 N N . LEU A 1 282 ? -11.72100 21.18800 46.07300 1.000 45.92000 283 LEU A N 1
ATOM 1381 C CA . LEU A 1 282 ? -11.84700 20.96500 44.63200 1.000 42.41000 283 LEU A CA 1
ATOM 1382 C C . LEU A 1 282 ? -12.92800 21.85200 44.03900 1.000 42.40000 283 LEU A C 1
ATOM 1383 O O . LEU A 1 282 ? -12.69200 22.58200 43.06300 1.000 44.23000 283 LEU A O 1
ATOM 1388 N N . ASN A 1 283 ? -14.12100 21.80900 44.63000 1.000 43.54000 284 ASN A N 1
ATOM 1389 C CA . ASN A 1 283 ? -15.23500 22.61100 44.13600 1.000 44.08000 284 ASN A CA 1
ATOM 1390 C C . ASN A 1 283 ? -14.90600 24.09200 44.15300 1.000 43.59000 284 ASN A C 1
ATOM 1391 O O . ASN A 1 283 ? -15.32600 24.83900 43.26100 1.000 46.20000 284 ASN A O 1
ATOM 1396 N N . ALA A 1 284 ? -14.15300 24.53800 45.16000 1.000 42.73000 285 ALA A N 1
ATOM 1397 C CA . ALA A 1 284 ? -13.72400 25.93000 45.19900 1.000 45.11000 285 ALA A CA 1
ATOM 1398 C C . ALA A 1 284 ? -12.81900 26.25800 44.01600 1.000 42.65000 285 ALA A C 1
ATOM 1399 O O . ALA A 1 284 ? -13.03100 27.25400 43.31700 1.000 41.45000 285 ALA A O 1
ATOM 1401 N N . SER A 1 285 ? -11.78700 25.43400 43.78300 1.000 42.73000 286 SER A N 1
ATOM 1402 C CA . SER A 1 285 ? -10.88700 25.70800 42.66700 1.000 44.51000 286 SER A CA 1
ATOM 1403 C C . SER A 1 285 ? -11.62000 25.63000 41.33700 1.000 40.26000 286 SER A C 1
ATOM 1404 O O . SER A 1 285 ? -11.27500 26.35700 40.40600 1.000 41.48000 286 SER A O 1
ATOM 1407 N N . ILE A 1 286 ? -12.66700 24.80400 41.23900 1.000 41.58000 287 ILE A N 1
ATOM 1408 C CA . ILE A 1 286 ? -13.43800 24.76800 39.99800 1.000 42.88000 287 ILE A CA 1
ATOM 1409 C C . ILE A 1 286 ? -14.21900 26.07000 39.79800 1.000 46.42000 287 ILE A C 1
ATOM 1410 O O . ILE A 1 286 ? -14.30000 26.60000 38.67700 1.000 47.81000 287 ILE A O 1
ATOM 1415 N N . LYS A 1 287 ? -14.79400 26.61800 40.87400 1.000 45.86000 288 LYS A N 1
ATOM 1416 C CA . LYS A 1 287 ? -15.49200 27.89300 40.76000 1.000 45.14000 288 LYS A CA 1
ATOM 1417 C C . LYS A 1 287 ? -14.53500 28.99800 40.32900 1.000 45.92000 288 LYS A C 1
ATOM 1418 O O . LYS A 1 287 ? -14.85000 29.79500 39.43600 1.000 50.74000 288 LYS A O 1
ATOM 1424 N N . ARG A 1 288 ? -13.35200 29.05900 40.94200 1.000 46.36000 289 ARG A N 1
ATOM 1425 C CA . ARG A 1 288 ? -12.39200 30.10100 40.58300 1.000 45.50000 289 ARG A CA 1
ATOM 1426 C C . ARG A 1 288 ? -11.97000 29.98100 39.12300 1.000 48.67000 289 ARG A C 1
ATOM 1427 O O . ARG A 1 288 ? -11.88600 30.98600 38.40000 1.000 51.41000 289 ARG A O 1
ATOM 1435 N N . ALA A 1 289 ? -11.68300 28.75600 38.67100 1.000 48.14000 290 ALA A N 1
ATOM 1436 C CA . ALA A 1 289 ? -11.39900 28.55300 37.25500 1.000 43.41000 290 ALA A CA 1
ATOM 1437 C C . ALA A 1 289 ? -12.54000 29.08600 36.40500 1.000 43.72000 290 ALA A C 1
ATOM 1438 O O . ALA A 1 289 ? -12.31800 29.82200 35.43500 1.000 48.70000 290 ALA A O 1
ATOM 1440 N N . ALA A 1 290 ? -13.78000 28.75100 36.77500 1.000 41.99000 291 ALA A N 1
ATOM 1441 C CA . ALA A 1 290 ? -14.92400 29.22900 36.00400 1.000 43.04000 291 ALA A CA 1
ATOM 1442 C C . ALA A 1 290 ? -14.99100 30.75600 35.97100 1.000 48.45000 291 ALA A C 1
ATOM 1443 O O . ALA A 1 290 ? -15.22800 31.34800 34.91200 1.000 48.69000 291 ALA A O 1
ATOM 1445 N N . ASP A 1 291 ? -14.79400 31.41300 37.12500 1.000 50.58000 292 ASP A N 1
ATOM 1446 C CA . ASP A 1 291 ? -14.79800 32.87500 37.17400 1.000 46.44000 292 ASP A CA 1
ATOM 1447 C C . ASP A 1 291 ? -13.72100 33.46600 36.28700 1.000 47.77000 292 ASP A C 1
ATOM 1448 O O . ASP A 1 291 ? -13.96000 34.46000 35.59100 1.000 53.60000 292 ASP A O 1
ATOM 1453 N N . LEU A 1 292 ? -12.51700 32.88400 36.32300 1.000 45.25000 293 LEU A N 1
ATOM 1454 C CA . LEU A 1 292 ? -11.42400 33.34100 35.46700 1.000 43.28000 293 LEU A CA 1
ATOM 1455 C C . LEU A 1 292 ? -11.81700 33.31300 33.99300 1.000 49.60000 293 LEU A C 1
ATOM 1456 O O . LEU A 1 292 ? -11.65900 34.30700 33.27400 1.000 51.24000 293 LEU A O 1
ATOM 1461 N N . ILE A 1 293 ? -12.33700 32.17400 33.52600 1.000 46.67000 294 ILE A N 1
ATOM 1462 C CA . ILE A 1 293 ? -12.82600 32.07000 32.15400 1.000 45.58000 294 ILE A CA 1
ATOM 1463 C C . ILE A 1 293 ? -13.85300 33.15700 31.85900 1.000 48.16000 294 ILE A C 1
ATOM 1464 O O . ILE A 1 293 ? -13.81800 33.79500 30.80000 1.000 52.20000 294 ILE A O 1
ATOM 1469 N N . ASN A 1 294 ? -14.80000 33.37000 32.77800 1.000 48.48000 295 ASN A N 1
ATOM 1470 C CA . ASN A 1 294 ? -15.93800 34.23500 32.46000 1.000 51.04000 295 ASN A CA 1
ATOM 1471 C C . ASN A 1 294 ? -15.51400 35.67400 32.23500 1.000 48.62000 295 ASN A C 1
ATOM 1472 O O . ASN A 1 294 ? -16.15900 36.39400 31.46800 1.000 52.08000 295 ASN A O 1
ATOM 1477 N N . MET A 1 295 ? -14.41700 36.09900 32.84700 1.000 52.67000 296 MET A N 1
ATOM 1478 C CA . MET A 1 295 ? -13.92800 37.45900 32.66700 1.000 55.53000 296 MET A CA 1
ATOM 1479 C C . MET A 1 295 ? -12.94100 37.60700 31.50600 1.000 57.29000 296 MET A C 1
ATOM 1480 O O . MET A 1 295 ? -12.41400 38.70000 31.28900 1.000 59.96000 296 MET A O 1
ATOM 1485 N N . GLY A 1 296 ? -12.69700 36.55100 30.74000 1.000 54.22000 297 GLY A N 1
ATOM 1486 C CA . GLY A 1 296 ? -11.73200 36.61200 29.66600 1.000 51.77000 297 GLY A CA 1
ATOM 1487 C C . GLY A 1 296 ? -12.33600 37.11900 28.36600 1.000 54.59000 297 GLY A C 1
ATOM 1488 O O . GLY A 1 296 ? -13.41900 36.69600 27.95200 1.000 49.98000 297 GLY A O 1
ATOM 1489 N N . LYS A 1 297 ? -11.59700 38.01400 27.71000 1.000 53.59000 298 LYS A N 1
ATOM 1490 C CA . LYS A 1 297 ? -12.02900 38.57900 26.44200 1.000 51.73000 298 LYS A CA 1
ATOM 1491 C C . LYS A 1 297 ? -11.33300 37.93900 25.25300 1.000 48.10000 298 LYS A C 1
ATOM 1492 O O . LYS A 1 297 ? -11.83400 38.04500 24.12800 1.000 45.84000 298 LYS A O 1
ATOM 1498 N N . LYS A 1 298 ? -10.20100 37.27800 25.47400 1.000 46.39000 299 LYS A N 1
ATOM 1499 C CA . LYS A 1 298 ? -9.50600 36.51600 24.43500 1.000 47.48000 299 LYS A CA 1
ATOM 1500 C C . LYS A 1 298 ? -9.08900 35.15800 25.00600 1.000 48.52000 299 LYS A C 1
ATOM 1501 O O . LYS A 1 298 ? -7.89900 34.89800 25.25000 1.000 45.28000 299 LYS A O 1
ATOM 1507 N N . PRO A 1 299 ? -10.05400 34.27100 25.25400 1.000 42.63000 300 PRO A N 1
ATOM 1508 C CA . PRO A 1 299 ? -9.73100 32.98500 25.87800 1.000 43.45000 300 PRO A CA 1
ATOM 1509 C C . PRO A 1 299 ? -9.31600 31.96800 24.83500 1.000 38.44000 300 PRO A C 1
ATOM 1510 O O . PRO A 1 299 ? -9.71100 32.04400 23.67000 1.000 37.71000 300 PRO A O 1
ATOM 1514 N N . VAL A 1 300 ? -8.50500 31.00800 25.26600 1.000 39.98000 301 VAL A N 1
ATOM 1515 C CA . VAL A 1 300 ? -8.09500 29.90200 24.40000 1.000 36.75000 301 VAL A CA 1
ATOM 1516 C C . VAL A 1 300 ? -8.02100 28.63000 25.22900 1.000 36.97000 301 VAL A C 1
ATOM 1517 O O . VAL A 1 300 ? -7.59100 28.64900 26.39300 1.000 37.84000 301 VAL A O 1
ATOM 1521 N N . ILE A 1 301 ? -8.45400 27.52400 24.62700 1.000 37.55000 302 ILE A N 1
ATOM 1522 C CA . ILE A 1 301 ? -8.27900 26.19300 25.19400 1.000 35.45000 302 ILE A CA 1
ATOM 1523 C C . ILE A 1 301 ? -7.03900 25.55900 24.58300 1.000 35.07000 302 ILE A C 1
ATOM 1524 O O . ILE A 1 301 ? -6.84400 25.59100 23.36000 1.000 36.60000 302 ILE A O 1
ATOM 1529 N N . TYR A 1 302 ? -6.18800 25.01300 25.44300 1.000 34.68000 303 TYR A N 1
ATOM 1530 C CA . TYR A 1 302 ? -4.94400 24.35500 25.07200 1.000 35.34000 303 TYR A CA 1
ATOM 1531 C C . TYR A 1 302 ? -5.11700 22.92500 25.56100 1.000 31.75000 303 TYR A C 1
ATOM 1532 O O . TYR A 1 302 ? -5.00700 22.67500 26.75800 1.000 34.56000 303 TYR A O 1
ATOM 1541 N N . ALA A 1 303 ? -5.41000 22.00500 24.64000 1.000 29.75000 304 ALA A N 1
ATOM 1542 C CA . ALA A 1 303 ? -5.85900 20.66100 24.96600 1.000 31.07000 304 ALA A CA 1
ATOM 1543 C C . ALA A 1 303 ? -4.79900 19.63300 24.58700 1.000 31.01000 304 ALA A C 1
ATOM 1544 O O . ALA A 1 303 ? -4.21500 19.70100 23.50800 1.000 30.40000 304 ALA A O 1
ATOM 1546 N N . GLY A 1 304 ? -4.55700 18.67900 25.47800 1.000 34.48000 305 GLY A N 1
ATOM 1547 C CA . GLY A 1 304 ? -3.54300 17.67600 25.23900 1.000 34.69000 305 GLY A CA 1
ATOM 1548 C C . GLY A 1 304 ? -4.04200 16.25500 25.36600 1.000 35.01000 305 GLY A C 1
ATOM 1549 O O . GLY A 1 304 ? -5.25200 16.00700 25.39400 1.000 31.22000 305 GLY A O 1
ATOM 1550 N N . GLN A 1 305 ? -3.11300 15.30200 25.44300 1.000 31.65000 306 GLN A N 1
ATOM 1551 C CA . GLN A 1 305 ? -3.51900 13.90100 25.48300 1.000 36.57000 306 GLN A CA 1
ATOM 1552 C C . GLN A 1 305 ? -4.33800 13.56900 26.71800 1.000 36.91000 306 GLN A C 1
ATOM 1553 O O . GLN A 1 305 ? -5.03800 12.55200 26.72900 1.000 36.35000 306 GLN A O 1
ATOM 1559 N N . GLY A 1 306 ? -4.24700 14.38100 27.76400 1.000 35.73000 307 GLY A N 1
ATOM 1560 C CA . GLY A 1 306 ? -5.04900 14.11700 28.94200 1.000 32.32000 307 GLY A CA 1
ATOM 1561 C C . GLY A 1 306 ? -6.53200 14.14300 28.64800 1.000 31.53000 307 GLY A C 1
ATOM 1562 O O . GLY A 1 306 ? -7.30700 13.39900 29.25700 1.000 35.20000 307 GLY A O 1
ATOM 1563 N N . VAL A 1 307 ? -6.95400 14.99900 27.71900 1.000 31.24000 308 VAL A N 1
ATOM 1564 C CA . VAL A 1 307 ? -8.35400 15.01700 27.33600 1.000 29.49000 308 VAL A CA 1
ATOM 1565 C C . VAL A 1 307 ? -8.73500 13.72100 26.61900 1.000 34.81000 308 VAL A C 1
ATOM 1566 O O . VAL A 1 307 ? -9.82000 13.17600 26.83700 1.000 38.75000 308 VAL A O 1
ATOM 1570 N N . ILE A 1 308 ? -7.85300 13.18300 25.77800 1.000 31.42000 309 ILE A N 1
ATOM 1571 C CA . ILE A 1 308 ? -8.18400 11.91400 25.13300 1.000 32.39000 309 ILE A CA 1
ATOM 1572 C C . ILE A 1 308 ? -8.21100 10.75800 26.14600 1.000 38.56000 309 ILE A C 1
ATOM 1573 O O . ILE A 1 308 ? -8.98100 9.80600 25.99000 1.000 35.72000 309 ILE A O 1
ATOM 1578 N N . GLN A 1 309 ? -7.40800 10.82300 27.20500 1.000 34.29000 310 GLN A N 1
ATOM 1579 C CA . GLN A 1 309 ? -7.32300 9.71800 28.14000 1.000 37.08000 310 GLN A CA 1
ATOM 1580 C C . GLN A 1 309 ? -8.36200 9.81400 29.24700 1.000 37.39000 310 GLN A C 1
ATOM 1581 O O . GLN A 1 309 ? -8.37400 8.98200 30.14800 1.000 48.49000 310 GLN A O 1
ATOM 1587 N N . SER A 1 310 ? -9.23200 10.80400 29.20700 1.000 40.48000 311 SER A N 1
ATOM 1588 C CA . SER A 1 310 ? -10.25700 10.98100 30.22100 1.000 38.05000 311 SER A CA 1
ATOM 1589 C C . SER A 1 310 ? -11.59200 10.55900 29.63300 1.000 38.46000 311 SER A C 1
ATOM 1590 O O . SER A 1 310 ? -11.95300 11.00900 28.54300 1.000 37.06000 311 SER A O 1
ATOM 1593 N N . GLU A 1 311 ? -12.31000 9.69300 30.34500 1.000 41.66000 312 GLU A N 1
ATOM 1594 C CA . GLU A 1 311 ? -13.66800 9.31800 29.97000 1.000 40.01000 312 GLU A CA 1
ATOM 1595 C C . GLU A 1 311 ? -14.52800 10.55100 29.70500 1.000 39.40000 312 GLU A C 1
ATOM 1596 O O . GLU A 1 311 ? -14.65900 11.42400 30.56900 1.000 42.21000 312 GLU A O 1
ATOM 1602 N N . GLY A 1 312 ? -15.13900 10.61400 28.52700 1.000 38.23000 313 GLY A N 1
ATOM 1603 C CA . GLY A 1 312 ? -15.97300 11.74200 28.17600 1.000 39.06000 313 GLY A CA 1
ATOM 1604 C C . GLY A 1 312 ? -15.22800 13.00400 27.79700 1.000 40.67000 313 GLY A C 1
ATOM 1605 O O . GLY A 1 312 ? -15.87600 14.02800 27.52900 1.000 42.62000 313 GLY A O 1
ATOM 1606 N N . GLY A 1 313 ? -13.89700 12.96400 27.74900 1.000 39.24000 314 GLY A N 1
ATOM 1607 C CA . GLY A 1 313 ? -13.08400 14.15000 27.60800 1.000 33.01000 314 GLY A CA 1
ATOM 1608 C C . GLY A 1 313 ? -13.36700 14.94900 26.34800 1.000 41.41000 314 GLY A C 1
ATOM 1609 O O . GLY A 1 313 ? -13.60900 16.15900 26.40800 1.000 39.52000 314 GLY A O 1
ATOM 1610 N N . PRO A 1 314 ? -13.30500 14.30700 25.17400 1.000 37.80000 315 PRO A N 1
ATOM 1611 C CA . PRO A 1 314 ? -13.56500 15.06500 23.93700 1.000 37.79000 315 PRO A CA 1
ATOM 1612 C C . PRO A 1 314 ? -14.98800 15.58600 23.84900 1.000 38.77000 315 PRO A C 1
ATOM 1613 O O . PRO A 1 314 ? -15.21100 16.70800 23.38000 1.000 33.63000 315 PRO A O 1
ATOM 1617 N N . GLU A 1 315 ? -15.97100 14.80100 24.28500 1.000 39.55000 316 GLU A N 1
ATOM 1618 C CA . GLU A 1 315 ? -17.34300 15.30500 24.30300 1.000 39.57000 316 GLU A CA 1
ATOM 1619 C C . GLU A 1 315 ? -17.44000 16.54300 25.19900 1.000 39.02000 316 GLU A C 1
ATOM 1620 O O . GLU A 1 315 ? -17.95700 17.59400 24.79400 1.000 40.83000 316 GLU A O 1
ATOM 1626 N N . LEU A 1 316 ? -16.88800 16.45500 26.40100 1.000 36.14000 317 LEU A N 1
ATOM 1627 C CA . LEU A 1 316 ? -16.94000 17.59200 27.31800 1.000 41.48000 317 LEU A CA 1
ATOM 1628 C C . LEU A 1 316 ? -16.17900 18.79700 26.76600 1.000 41.75000 317 LEU A C 1
ATOM 1629 O O . LEU A 1 316 ? -16.63400 19.94400 26.89900 1.000 39.33000 317 LEU A O 1
ATOM 1634 N N . LEU A 1 317 ? -15.03200 18.55700 26.12100 1.000 40.23000 318 LEU A N 1
ATOM 1635 C CA . LEU A 1 317 ? -14.27600 19.65000 25.51900 1.000 37.26000 318 LEU A CA 1
ATOM 1636 C C . LEU A 1 317 ? -15.12300 20.40300 24.49800 1.000 39.54000 318 LEU A C 1
ATOM 1637 O O . LEU A 1 317 ? -15.14500 21.64300 24.47400 1.000 37.10000 318 LEU A O 1
ATOM 1642 N N . LYS A 1 318 ? -15.84300 19.65900 23.65600 1.000 36.90000 319 LYS A N 1
ATOM 1643 C CA . LYS A 1 318 ? -16.67900 20.27300 22.63600 1.000 37.15000 319 LYS A CA 1
ATOM 1644 C C . LYS A 1 318 ? -17.80400 21.07700 23.27000 1.000 43.15000 319 LYS A C 1
ATOM 1645 O O . LYS A 1 318 ? -18.08400 22.21000 22.84900 1.000 40.97000 319 LYS A O 1
ATOM 1651 N N . GLU A 1 319 ? -18.44800 20.51000 24.29600 1.000 39.82000 320 GLU A N 1
ATOM 1652 C CA . GLU A 1 319 ? -19.50000 21.22800 25.01100 1.000 41.40000 320 GLU A CA 1
ATOM 1653 C C . GLU A 1 319 ? -18.98900 22.54400 25.58800 1.000 44.25000 320 GLU A C 1
ATOM 1654 O O . GLU A 1 319 ? -19.67000 23.57200 25.49200 1.000 47.02000 320 GLU A O 1
ATOM 1660 N N . LEU A 1 320 ? -17.78700 22.53400 26.18200 1.000 40.46000 321 LEU A N 1
ATOM 1661 C CA . LEU A 1 320 ? -17.22000 23.74200 26.77800 1.000 37.86000 321 LEU A CA 1
ATOM 1662 C C . LEU A 1 320 ? -16.93800 24.79800 25.72200 1.000 44.31000 321 LEU A C 1
ATOM 1663 O O . LEU A 1 320 ? -17.33700 25.96400 25.86400 1.000 43.35000 321 LEU A O 1
ATOM 1668 N N . ALA A 1 321 ? -16.22800 24.40200 24.65900 1.000 43.39000 322 ALA A N 1
ATOM 1669 C CA . ALA A 1 321 ? -15.84900 25.32600 23.59500 1.000 41.84000 322 ALA A CA 1
ATOM 1670 C C . ALA A 1 321 ? -17.06900 25.85400 22.86000 1.000 43.22000 322 ALA A C 1
ATOM 1671 O O . ALA A 1 321 ? -17.08500 27.00900 22.42100 1.000 42.63000 322 ALA A O 1
ATOM 1673 N N . ASP A 1 322 ? -18.08000 25.00600 22.68600 1.000 43.90000 323 ASP A N 1
ATOM 1674 C CA . ASP A 1 322 ? -19.31300 25.43200 22.04000 1.000 44.77000 323 ASP A CA 1
ATOM 1675 C C . ASP A 1 322 ? -20.07800 26.42700 22.90900 1.000 49.20000 323 ASP A C 1
ATOM 1676 O O . ASP A 1 322 ? -20.50900 27.47900 22.42300 1.000 48.48000 323 ASP A O 1
ATOM 1681 N N . LYS A 1 323 ? -20.24800 26.11800 24.20000 1.000 45.56000 324 LYS A N 1
ATOM 1682 C CA . LYS A 1 323 ? -21.07700 26.96700 25.04900 1.000 45.65000 324 LYS A CA 1
ATOM 1683 C C . LYS A 1 323 ? -20.49000 28.36500 25.19500 1.000 48.21000 324 LYS A C 1
ATOM 1684 O O . LYS A 1 323 ? -21.22600 29.35500 25.15400 1.000 49.34000 324 LYS A O 1
ATOM 1690 N N . ALA A 1 324 ? -19.16700 28.47000 25.35500 1.000 46.39000 325 ALA A N 1
ATOM 1691 C CA . ALA A 1 324 ? -18.50300 29.73500 25.64200 1.000 43.86000 325 ALA A CA 1
ATOM 1692 C C . ALA A 1 324 ? -17.82200 30.34600 24.41900 1.000 46.15000 325 ALA A C 1
ATOM 1693 O O . ALA A 1 324 ? -17.19300 31.41400 24.53600 1.000 44.17000 325 ALA A O 1
ATOM 1695 N N . SER A 1 325 ? -17.93200 29.69800 23.26100 1.000 43.98000 326 SER A N 1
ATOM 1696 C CA . SER A 1 325 ? -17.29800 30.13100 22.01700 1.000 45.26000 326 SER A CA 1
ATOM 1697 C C . SER A 1 325 ? -15.79900 30.39100 22.20600 1.000 42.66000 326 SER A C 1
ATOM 1698 O O . SER A 1 325 ? -15.28800 31.48000 21.95100 1.000 46.04000 326 SER A O 1
ATOM 1701 N N . ILE A 1 326 ? -15.09000 29.37100 22.66200 1.000 41.88000 327 ILE A N 1
ATOM 1702 C CA . ILE A 1 326 ? -13.65200 29.47100 22.92400 1.000 42.79000 327 ILE A CA 1
ATOM 1703 C C . ILE A 1 326 ? -12.90100 28.71400 21.83300 1.000 41.25000 327 ILE A C 1
ATOM 1704 O O . ILE A 1 326 ? -13.23200 27.55600 21.56100 1.000 38.82000 327 ILE A O 1
ATOM 1709 N N . PRO A 1 327 ? -11.89500 29.31000 21.20500 1.000 39.74000 328 PRO A N 1
ATOM 1710 C CA . PRO A 1 327 ? -11.07300 28.56000 20.25500 1.000 40.57000 328 PRO A CA 1
ATOM 1711 C C . PRO A 1 327 ? -10.17300 27.54300 20.95100 1.000 40.99000 328 PRO A C 1
ATOM 1712 O O . PRO A 1 327 ? -9.73500 27.72600 22.09400 1.000 37.36000 328 PRO A O 1
ATOM 1716 N N . VAL A 1 328 ? -9.88800 26.46400 20.21900 1.000 38.71000 329 VAL A N 1
ATOM 1717 C CA . VAL A 1 328 ? -9.26700 25.25800 20.75500 1.000 34.35000 329 VAL A CA 1
ATOM 1718 C C . VAL A 1 328 ? -8.00000 24.96500 19.96300 1.000 38.00000 329 VAL A C 1
ATOM 1719 O O . VAL A 1 328 ? -8.06100 24.76400 18.74600 1.000 38.09000 329 VAL A O 1
ATOM 1723 N N . THR A 1 329 ? -6.85500 24.91700 20.64400 1.000 39.40000 330 THR A N 1
ATOM 1724 C CA . THR A 1 329 ? -5.65400 24.36600 20.03500 1.000 36.53000 330 THR A CA 1
ATOM 1725 C C . THR A 1 329 ? -5.23200 23.10000 20.77900 1.000 37.09000 330 THR A C 1
ATOM 1726 O O . THR A 1 329 ? -5.56700 22.91800 21.95400 1.000 35.78000 330 THR A O 1
ATOM 1730 N N . THR A 1 330 ? -4.52100 22.20300 20.08500 1.000 32.56000 331 THR A N 1
ATOM 1731 C CA . THR A 1 330 ? -4.06800 20.96400 20.70300 1.000 32.71000 331 THR A CA 1
ATOM 1732 C C . THR A 1 330 ? -2.57600 20.76000 20.48300 1.000 36.34000 331 THR A C 1
ATOM 1733 O O . THR A 1 330 ? -1.97100 21.31700 19.56100 1.000 33.45000 331 THR A O 1
ATOM 1737 N N . THR A 1 331 ? -1.99600 19.92900 21.34300 1.000 30.11000 332 THR A N 1
ATOM 1738 C CA . THR A 1 331 ? -0.66200 19.40500 21.12300 1.000 30.40000 332 THR A CA 1
ATOM 1739 C C . THR A 1 331 ? -0.67300 18.32700 20.04000 1.000 33.90000 332 THR A C 1
ATOM 1740 O O . THR A 1 331 ? -1.72000 17.89800 19.55400 1.000 30.36000 332 THR A O 1
ATOM 1744 N N . LEU A 1 332 ? 0.53500 17.84400 19.72100 1.000 33.66000 333 LEU A N 1
ATOM 1745 C CA . LEU A 1 332 ? 0.71700 16.67500 18.86600 1.000 33.69000 333 LEU A CA 1
ATOM 1746 C C . LEU A 1 332 ? -0.12000 15.48500 19.33800 1.000 36.25000 333 LEU A C 1
ATOM 1747 O O . LEU A 1 332 ? -0.84700 14.87400 18.54700 1.000 33.86000 333 LEU A O 1
ATOM 1752 N N . HIS A 1 333 ? -0.01200 15.13100 20.63000 1.000 35.94000 334 HIS A N 1
ATOM 1753 C CA . HIS A 1 333 ? -0.77200 14.01200 21.18900 1.000 33.88000 334 HIS A CA 1
ATOM 1754 C C . HIS A 1 333 ? -2.26400 14.31300 21.33800 1.000 34.34000 334 HIS A C 1
ATOM 1755 O O . HIS A 1 333 ? -3.07800 13.37500 21.36400 1.000 36.00000 334 HIS A O 1
ATOM 1762 N N . GLY A 1 334 ? -2.65300 15.58000 21.45000 1.000 32.96000 335 GLY A N 1
ATOM 1763 C CA . GLY A 1 334 ? -4.06900 15.89100 21.54300 1.000 30.74000 335 GLY A CA 1
ATOM 1764 C C . GLY A 1 334 ? -4.82900 15.94200 20.22800 1.000 37.83000 335 GLY A C 1
ATOM 1765 O O . GLY A 1 334 ? -6.04800 16.18200 20.23100 1.000 36.23000 335 GLY A O 1
ATOM 1766 N N . LEU A 1 335 ? -4.14800 15.72800 19.09900 1.000 33.13000 336 LEU A N 1
ATOM 1767 C CA . LEU A 1 335 ? -4.80100 15.80500 17.79900 1.000 32.43000 336 LEU A CA 1
ATOM 1768 C C . LEU A 1 335 ? -5.95200 14.80900 17.73200 1.000 35.62000 336 LEU A C 1
ATOM 1769 O O . LEU A 1 335 ? -5.79900 13.63200 18.08000 1.000 35.83000 336 LEU A O 1
ATOM 1774 N N . GLY A 1 336 ? -7.11600 15.27900 17.28600 1.000 36.07000 337 GLY A N 1
ATOM 1775 C CA . GLY A 1 336 ? -8.31800 14.46500 17.31800 1.000 35.29000 337 GLY A CA 1
ATOM 1776 C C . GLY A 1 336 ? -9.16000 14.62300 18.56900 1.000 35.40000 337 GLY A C 1
ATOM 1777 O O . GLY A 1 336 ? -10.29600 14.12600 18.59600 1.000 35.98000 337 GLY A O 1
ATOM 1778 N N . ALA A 1 337 ? -8.64500 15.29700 19.60700 1.000 32.78000 338 ALA A N 1
ATOM 1779 C CA . ALA A 1 337 ? -9.49700 15.64700 20.73800 1.000 34.52000 338 ALA A CA 1
ATOM 1780 C C . ALA A 1 337 ? -10.59600 16.62200 20.33000 1.000 40.17000 338 ALA A C 1
ATOM 1781 O O . ALA A 1 337 ? -11.68600 16.60400 20.91300 1.000 40.83000 338 ALA A O 1
ATOM 1783 N N . PHE A 1 338 ? -10.34000 17.46700 19.32800 1.000 35.58000 339 PHE A N 1
ATOM 1784 C CA . PHE A 1 338 ? -11.30800 18.44900 18.86700 1.000 32.99000 339 PHE A CA 1
ATOM 1785 C C . PHE A 1 338 ? -11.37800 18.40400 17.34500 1.000 38.36000 339 PHE A C 1
ATOM 1786 O O . PHE A 1 338 ? -10.39700 18.07100 16.67600 1.000 37.51000 339 PHE A O 1
ATOM 1794 N N . ASP A 1 339 ? -12.54300 18.72700 16.79200 1.000 36.74000 340 ASP A N 1
ATOM 1795 C CA . ASP A 1 339 ? -12.75000 18.61900 15.34600 1.000 39.40000 340 ASP A CA 1
ATOM 1796 C C . ASP A 1 339 ? -12.00500 19.74700 14.62900 1.000 37.07000 340 ASP A C 1
ATOM 1797 O O . ASP A 1 339 ? -12.34600 20.92500 14.77500 1.000 36.41000 340 ASP A O 1
ATOM 1802 N N . GLU A 1 340 ? -10.99900 19.39900 13.84300 1.000 29.66000 341 GLU A N 1
ATOM 1803 C CA . GLU A 1 340 ? -10.20000 20.44200 13.22600 1.000 35.66000 341 GLU A CA 1
ATOM 1804 C C . GLU A 1 340 ? -10.90500 21.09900 12.04800 1.000 38.60000 341 GLU A C 1
ATOM 1805 O O . GLU A 1 340 ? -10.35100 22.02200 11.45200 1.000 39.21000 341 GLU A O 1
ATOM 1811 N N . LEU A 1 341 ? -12.10100 20.64300 11.69500 1.000 38.61000 342 LEU A N 1
ATOM 1812 C CA . LEU A 1 341 ? -12.91100 21.30900 10.69700 1.000 41.50000 342 LEU A CA 1
ATOM 1813 C C . LEU A 1 341 ? -13.90300 22.29200 11.31200 1.000 45.71000 342 LEU A C 1
ATOM 1814 O O . LEU A 1 341 ? -14.58100 23.00700 10.56700 1.000 48.93000 342 LEU A O 1
ATOM 1819 N N . ASP A 1 342 ? -14.00500 22.33800 12.64100 1.000 43.33000 343 ASP A N 1
ATOM 1820 C CA . ASP A 1 342 ? -14.83900 23.32400 13.31900 1.000 40.69000 343 ASP A CA 1
ATOM 1821 C C . ASP A 1 342 ? -14.22100 24.70700 13.17800 1.000 40.79000 343 ASP A C 1
ATOM 1822 O O . ASP A 1 342 ? -13.00100 24.85700 13.13500 1.000 43.74000 343 ASP A O 1
ATOM 1827 N N . GLU A 1 343 ? -15.07400 25.72600 13.08100 1.000 42.45000 344 GLU A N 1
ATOM 1828 C CA . GLU A 1 343 ? -14.56800 27.08900 12.91600 1.000 46.61000 344 GLU A CA 1
ATOM 1829 C C . GLU A 1 343 ? -13.72500 27.55100 14.10700 1.000 45.65000 344 GLU A C 1
ATOM 1830 O O . GLU A 1 343 ? -12.92700 28.48200 13.95800 1.000 41.77000 344 GLU A O 1
ATOM 1836 N N . LYS A 1 344 ? -13.88700 26.92800 15.27900 1.000 39.74000 345 LYS A N 1
ATOM 1837 C CA . LYS A 1 344 ? -13.14600 27.28000 16.48100 1.000 38.94000 345 LYS A CA 1
ATOM 1838 C C . LYS A 1 344 ? -11.80200 26.56600 16.60600 1.000 36.72000 345 LYS A C 1
ATOM 1839 O O . LYS A 1 344 ? -11.07200 26.82400 17.56400 1.000 36.81000 345 LYS A O 1
ATOM 1845 N N . SER A 1 345 ? -11.45400 25.68100 15.67800 1.000 38.89000 346 SER A N 1
ATOM 1846 C CA . SER A 1 345 ? -10.18700 24.95300 15.76200 1.000 39.48000 346 SER A CA 1
ATOM 1847 C C . SER A 1 345 ? -9.01200 25.84700 15.39900 1.000 36.82000 346 SER A C 1
ATOM 1848 O O . SER A 1 345 ? -9.02200 26.51200 14.36100 1.000 37.62000 346 SER A O 1
ATOM 1851 N N . LEU A 1 346 ? -7.99200 25.85100 16.24100 1.000 35.24000 347 LEU A N 1
ATOM 1852 C CA . LEU A 1 346 ? -6.73600 26.49500 15.89900 1.000 35.30000 347 LEU A CA 1
ATOM 1853 C C . LEU A 1 346 ? -5.69700 25.50300 15.40900 1.000 37.00000 347 LEU A C 1
ATOM 1854 O O . LEU A 1 346 ? -4.57200 25.91100 15.10100 1.000 34.15000 347 LEU A O 1
ATOM 1859 N N . HIS A 1 347 ? -6.04800 24.21400 15.34000 1.000 37.42000 348 HIS A N 1
ATOM 1860 C CA . HIS A 1 347 ? -5.11300 23.14900 14.98000 1.000 37.70000 348 HIS A CA 1
ATOM 1861 C C . HIS A 1 347 ? -3.94600 23.09600 15.96200 1.000 35.08000 348 HIS A C 1
ATOM 1862 O O . HIS A 1 347 ? -4.03400 23.63200 17.07000 1.000 33.29000 348 HIS A O 1
ATOM 1869 N N . MET A 1 348 ? -2.84900 22.45000 15.57600 1.000 35.60000 349 MET A N 1
ATOM 1870 C CA . MET A 1 348 ? -1.77800 22.19500 16.52700 1.000 32.03000 349 MET A CA 1
ATOM 1871 C C . MET A 1 348 ? -0.98700 23.46500 16.80300 1.000 33.43000 349 MET A C 1
ATOM 1872 O O . MET A 1 348 ? -0.72600 24.25400 15.89500 1.000 36.21000 349 MET A O 1
ATOM 1877 N N . LEU A 1 349 ? -0.57600 23.64800 18.05600 1.000 31.38000 350 LEU A N 1
ATOM 1878 C CA . LEU A 1 349 ? 0.35400 24.70600 18.44000 1.000 35.14000 350 LEU A CA 1
ATOM 1879 C C . LEU A 1 349 ? 1.76100 24.15400 18.67500 1.000 39.67000 350 LEU A C 1
ATOM 1880 O O . LEU A 1 349 ? 1.95800 22.94500 18.83000 1.000 38.80000 350 LEU A O 1
ATOM 1885 N N . GLY A 1 350 ? 2.74500 25.06400 18.72900 1.000 38.14000 351 GLY A N 1
ATOM 1886 C CA . GLY A 1 350 ? 4.06100 24.73800 19.25100 1.000 37.19000 351 GLY A CA 1
ATOM 1887 C C . GLY A 1 350 ? 5.16800 24.94000 18.22000 1.000 39.26000 351 GLY A C 1
ATOM 1888 O O . GLY A 1 350 ? 5.05200 25.76800 17.30900 1.000 35.59000 351 GLY A O 1
ATOM 1889 N N . MET A 1 351 ? 6.24600 24.16500 18.38700 1.000 38.84000 352 MET A N 1
ATOM 1890 C CA . MET A 1 351 ? 7.45200 24.35700 17.58200 1.000 41.39000 352 MET A CA 1
ATOM 1891 C C . MET A 1 351 ? 7.16200 24.23900 16.08800 1.000 38.81000 352 MET A C 1
ATOM 1892 O O . MET A 1 351 ? 7.69800 25.01200 15.29700 1.000 41.80000 352 MET A O 1
ATOM 1897 N N . HIS A 1 352 ? 6.33100 23.28200 15.67700 1.000 34.20000 353 HIS A N 1
ATOM 1898 C CA . HIS A 1 352 ? 5.88700 23.21000 14.29100 1.000 30.50000 353 HIS A CA 1
ATOM 1899 C C . HIS A 1 352 ? 4.36600 23.35100 14.15700 1.000 36.97000 353 HIS A C 1
ATOM 1900 O O . HIS A 1 352 ? 3.77300 22.85500 13.19700 1.000 35.55000 353 HIS A O 1
ATOM 1907 N N . GLY A 1 353 ? 3.71600 24.06000 15.09700 1.000 33.58000 354 GLY A N 1
ATOM 1908 C CA . GLY A 1 353 ? 2.28200 24.26200 15.01500 1.000 32.86000 354 GLY A CA 1
ATOM 1909 C C . GLY A 1 353 ? 1.89300 25.33800 14.02000 1.000 36.52000 354 GLY A C 1
ATOM 1910 O O . GLY A 1 353 ? 2.71500 26.08100 13.48800 1.000 33.68000 354 GLY A O 1
ATOM 1911 N N . ALA A 1 354 ? 0.59600 25.40200 13.74200 1.000 34.77000 355 ALA A N 1
ATOM 1912 C CA . ALA A 1 354 ? 0.07500 26.47800 12.91300 1.000 34.40000 355 ALA A CA 1
ATOM 1913 C C . ALA A 1 354 ? 0.46300 27.83100 13.49300 1.000 39.42000 355 ALA A C 1
ATOM 1914 O O . ALA A 1 354 ? 0.41200 28.04500 14.71100 1.000 39.44000 355 ALA A O 1
ATOM 1916 N N . ALA A 1 355 ? 0.82300 28.76200 12.61000 1.000 36.68000 356 ALA A N 1
ATOM 1917 C CA . ALA A 1 355 ? 1.16300 30.10200 13.08200 1.000 39.69000 356 ALA A CA 1
ATOM 1918 C C . ALA A 1 355 ? -0.01300 30.76800 13.77500 1.000 37.25000 356 ALA A C 1
ATOM 1919 O O . ALA A 1 355 ? 0.18600 31.53400 14.72600 1.000 35.88000 356 ALA A O 1
ATOM 1921 N N . TYR A 1 356 ? -1.24500 30.48400 13.33100 1.000 34.99000 357 TYR A N 1
ATOM 1922 C CA . TYR A 1 356 ? -2.39300 31.13100 13.96000 1.000 35.96000 357 TYR A CA 1
ATOM 1923 C C . TYR A 1 356 ? -2.66800 30.55900 15.34900 1.000 39.01000 357 TYR A C 1
ATOM 1924 O O . TYR A 1 356 ? -3.16100 31.28000 16.23000 1.000 38.31000 357 TYR A O 1
ATOM 1933 N N . ALA A 1 357 ? -2.29700 29.30000 15.59200 1.000 35.77000 358 ALA A N 1
ATOM 1934 C CA . ALA A 1 357 ? -2.39300 28.76200 16.94800 1.000 38.41000 358 ALA A CA 1
ATOM 1935 C C . ALA A 1 357 ? -1.39700 29.43300 17.88500 1.000 37.44000 358 ALA A C 1
ATOM 1936 O O . ALA A 1 357 ? -1.73900 29.76400 19.02300 1.000 41.25000 358 ALA A O 1
ATOM 1938 N N . ASN A 1 358 ? -0.15500 29.62300 17.43900 1.000 40.86000 359 ASN A N 1
ATOM 1939 C CA . ASN A 1 358 ? 0.86400 30.20000 18.32100 1.000 39.82000 359 ASN A CA 1
ATOM 1940 C C . ASN A 1 358 ? 0.58600 31.67000 18.62200 1.000 38.84000 359 ASN A C 1
ATOM 1941 O O . ASN A 1 358 ? 0.83600 32.13600 19.73900 1.000 41.00000 359 ASN A O 1
ATOM 1946 N N . MET A 1 359 ? 0.09800 32.42100 17.63100 1.000 38.75000 360 MET A N 1
ATOM 1947 C CA . MET A 1 359 ? -0.31600 33.79800 17.86700 1.000 39.15000 360 MET A CA 1
ATOM 1948 C C . MET A 1 359 ? -1.41800 33.85900 18.91100 1.000 44.07000 360 MET A C 1
ATOM 1949 O O . MET A 1 359 ? -1.32700 34.61700 19.88700 1.000 39.72000 360 MET A O 1
ATOM 1954 N N . ALA A 1 360 ? -2.48800 33.08000 18.69600 1.000 41.59000 361 ALA A N 1
ATOM 1955 C CA . ALA A 1 360 ? -3.60500 33.06100 19.62800 1.000 38.55000 361 ALA A CA 1
ATOM 1956 C C . ALA A 1 360 ? -3.13900 32.73600 21.04200 1.000 42.31000 361 ALA A C 1
ATOM 1957 O O . ALA A 1 360 ? -3.57100 33.37900 22.00400 1.000 40.40000 361 ALA A O 1
ATOM 1959 N N . MET A 1 361 ? -2.23400 31.76000 21.18900 1.000 39.97000 362 MET A N 1
ATOM 1960 C CA . MET A 1 361 ? -1.69000 31.45600 22.51000 1.000 38.09000 362 MET A CA 1
ATOM 1961 C C . MET A 1 361 ? -0.90500 32.62600 23.08700 1.000 45.20000 362 MET A C 1
ATOM 1962 O O . MET A 1 361 ? -0.83100 32.77600 24.31300 1.000 41.39000 362 MET A O 1
ATOM 1967 N N . GLN A 1 362 ? -0.27700 33.44100 22.23500 1.000 40.13000 363 GLN A N 1
ATOM 1968 C CA . GLN A 1 362 ? 0.55500 34.51700 22.75300 1.000 44.39000 363 GLN A CA 1
ATOM 1969 C C . GLN A 1 362 ? -0.25000 35.76600 23.05600 1.000 45.73000 363 GLN A C 1
ATOM 1970 O O . GLN A 1 362 ? 0.20700 36.60800 23.83300 1.000 46.43000 363 GLN A O 1
ATOM 1976 N N . GLN A 1 363 ? -1.45700 35.86500 22.50600 1.000 46.01000 364 GLN A N 1
ATOM 1977 C CA . GLN A 1 363 ? -2.34300 37.00100 22.69900 1.000 44.11000 364 GLN A CA 1
ATOM 1978 C C . GLN A 1 363 ? -3.44900 36.73600 23.70500 1.000 46.95000 364 GLN A C 1
ATOM 1979 O O . GLN A 1 363 ? -4.18600 37.66600 24.04300 1.000 51.07000 364 GLN A O 1
ATOM 1985 N N . ALA A 1 364 ? -3.59800 35.50700 24.18100 1.000 47.00000 365 ALA A N 1
ATOM 1986 C CA . ALA A 1 364 ? -4.77000 35.16400 24.96800 1.000 47.06000 365 ALA A CA 1
ATOM 1987 C C . ALA A 1 364 ? -4.64200 35.69100 26.39200 1.000 46.13000 365 ALA A C 1
ATOM 1988 O O . ALA A 1 364 ? -3.56700 35.64900 26.99600 1.000 48.75000 365 ALA A O 1
ATOM 1990 N N . ASP A 1 365 ? -5.74600 36.19200 26.93200 1.000 45.10000 366 ASP A N 1
ATOM 1991 C CA . ASP A 1 365 ? -5.73100 36.63000 28.32000 1.000 50.61000 366 ASP A CA 1
ATOM 1992 C C . ASP A 1 365 ? -6.04000 35.49600 29.30000 1.000 49.05000 366 ASP A C 1
ATOM 1993 O O . ASP A 1 365 ? -5.60500 35.55700 30.45600 1.000 45.02000 366 ASP A O 1
ATOM 1998 N N . VAL A 1 366 ? -6.74900 34.45700 28.86000 1.000 45.47000 367 VAL A N 1
ATOM 1999 C CA . VAL A 1 366 ? -7.04700 33.28500 29.67200 1.000 43.66000 367 VAL A CA 1
ATOM 2000 C C . VAL A 1 366 ? -6.69600 32.03500 28.87100 1.000 45.67000 367 VAL A C 1
ATOM 2001 O O . VAL A 1 366 ? -7.18000 31.84900 27.75100 1.000 46.68000 367 VAL A O 1
ATOM 2005 N N . ILE A 1 367 ? -5.86000 31.17800 29.43800 1.000 43.56000 368 ILE A N 1
ATOM 2006 C CA . ILE A 1 367 ? -5.45600 29.93300 28.79600 1.000 43.21000 368 ILE A CA 1
ATOM 2007 C C . ILE A 1 367 ? -6.01000 28.78500 29.62800 1.000 40.26000 368 ILE A C 1
ATOM 2008 O O . ILE A 1 367 ? -5.69000 28.65700 30.81300 1.000 42.84000 368 ILE A O 1
ATOM 2013 N N . ILE A 1 368 ? -6.83400 27.94900 29.01300 1.000 37.81000 369 ILE A N 1
ATOM 2014 C CA . ILE A 1 368 ? -7.42900 26.80800 29.68800 1.000 39.65000 369 ILE A CA 1
ATOM 2015 C C . ILE A 1 368 ? -6.63600 25.57600 29.25600 1.000 38.13000 369 ILE A C 1
ATOM 2016 O O . ILE A 1 368 ? -6.85900 25.01500 28.17800 1.000 35.19000 369 ILE A O 1
ATOM 2021 N N . ALA A 1 369 ? -5.70100 25.14200 30.09800 1.000 38.32000 370 ALA A N 1
ATOM 2022 C CA . ALA A 1 369 ? -4.80200 24.04700 29.76100 1.000 35.37000 370 ALA A CA 1
ATOM 2023 C C . ALA A 1 369 ? -5.42600 22.75000 30.25700 1.000 36.69000 370 ALA A C 1
ATOM 2024 O O . ALA A 1 369 ? -5.58800 22.55700 31.45900 1.000 35.88000 370 ALA A O 1
ATOM 2026 N N . LEU A 1 370 ? -5.79000 21.86600 29.33400 1.000 37.22000 371 LEU A N 1
ATOM 2027 C CA . LEU A 1 370 ? -6.56300 20.67500 29.66900 1.000 30.63000 371 LEU A CA 1
ATOM 2028 C C . LEU A 1 370 ? -5.72500 19.44300 29.37400 1.000 31.41000 371 LEU A C 1
ATOM 2029 O O . LEU A 1 370 ? -5.49200 19.11700 28.21200 1.000 32.08000 371 LEU A O 1
ATOM 2034 N N . GLY A 1 371 ? -5.30200 18.73900 30.41500 1.000 31.92000 372 GLY A N 1
ATOM 2035 C CA . GLY A 1 371 ? -4.58000 17.49600 30.18000 1.000 33.75000 372 GLY A CA 1
ATOM 2036 C C . GLY A 1 371 ? -3.36700 17.66900 29.29500 1.000 32.34000 372 GLY A C 1
ATOM 2037 O O . GLY A 1 371 ? -3.14100 16.86600 28.38700 1.000 33.37000 372 GLY A O 1
ATOM 2038 N N . SER A 1 372 ? -2.57200 18.70400 29.54600 1.000 30.35000 373 SER A N 1
ATOM 2039 C CA . SER A 1 372 ? -1.33900 18.93900 28.81100 1.000 35.58000 373 SER A CA 1
ATOM 2040 C C . SER A 1 372 ? -0.23300 19.39000 29.76200 1.000 33.98000 373 SER A C 1
ATOM 2041 O O . SER A 1 372 ? -0.51000 19.99100 30.79900 1.000 34.67000 373 SER A O 1
ATOM 2044 N N . ARG A 1 373 ? 1.02900 19.11100 29.40100 1.000 32.67000 374 ARG A N 1
ATOM 2045 C CA . ARG A 1 373 ? 2.14100 19.30900 30.32600 1.000 32.57000 374 ARG A CA 1
ATOM 2046 C C . ARG A 1 373 ? 3.13000 20.39100 29.89000 1.000 34.41000 374 ARG A C 1
ATOM 2047 O O . ARG A 1 373 ? 4.25000 20.43300 30.41000 1.000 40.44000 374 ARG A O 1
ATOM 2055 N N . PHE A 1 374 ? 2.75800 21.25800 28.94200 1.000 37.59000 375 PHE A N 1
ATOM 2056 C CA . PHE A 1 374 ? 3.58200 22.42100 28.56600 1.000 36.98000 375 PHE A CA 1
ATOM 2057 C C . PHE A 1 374 ? 4.99500 22.01300 28.14500 1.000 38.25000 375 PHE A C 1
ATOM 2058 O O . PHE A 1 374 ? 5.98600 22.60000 28.58300 1.000 38.16000 375 PHE A O 1
ATOM 2066 N N . ASP A 1 375 ? 5.10600 20.97600 27.33000 1.000 35.11000 376 ASP A N 1
ATOM 2067 C CA . ASP A 1 375 ? 6.43000 20.54000 26.92100 1.000 39.66000 376 ASP A CA 1
ATOM 2068 C C . ASP A 1 375 ? 7.19300 21.68000 26.22400 1.000 37.43000 376 ASP A C 1
ATOM 2069 O O . ASP A 1 375 ? 6.61300 22.63900 25.71100 1.000 32.61000 376 ASP A O 1
ATOM 2074 N N . ASP A 1 376 ? 8.52300 21.56900 26.24100 1.000 36.76000 377 ASP A N 1
ATOM 2075 C CA . ASP A 1 376 ? 9.37200 22.60700 25.65800 1.000 40.87000 377 ASP A CA 1
ATOM 2076 C C . ASP A 1 376 ? 9.11900 22.77100 24.16900 1.000 42.13000 377 ASP A C 1
ATOM 2077 O O . ASP A 1 376 ? 9.23400 23.88300 23.63900 1.000 45.40000 377 ASP A O 1
ATOM 2082 N N . ARG A 1 377 ? 8.76500 21.69100 23.47600 1.000 42.20000 378 ARG A N 1
ATOM 2083 C CA . ARG A 1 377 ? 8.40900 21.79400 22.06700 1.000 39.14000 378 ARG A CA 1
ATOM 2084 C C . ARG A 1 377 ? 7.00900 22.35000 21.84400 1.000 41.31000 378 ARG A C 1
ATOM 2085 O O . ARG A 1 377 ? 6.57000 22.42500 20.69000 1.000 42.76000 378 ARG A O 1
ATOM 2093 N N . VAL A 1 378 ? 6.31100 22.75500 22.90200 1.000 36.96000 379 VAL A N 1
ATOM 2094 C CA . VAL A 1 378 ? 5.03500 23.45400 22.79100 1.000 37.55000 379 VAL A CA 1
ATOM 2095 C C . VAL A 1 378 ? 5.19000 24.93900 23.08200 1.000 39.39000 379 VAL A C 1
ATOM 2096 O O . VAL A 1 378 ? 4.64300 25.77900 22.37300 1.000 39.80000 379 VAL A O 1
ATOM 2100 N N . THR A 1 379 ? 5.92900 25.28600 24.13000 1.000 38.74000 380 THR A N 1
ATOM 2101 C CA . THR A 1 379 ? 5.85500 26.63300 24.66800 1.000 39.65000 380 THR A CA 1
ATOM 2102 C C . THR A 1 379 ? 6.83400 27.60300 24.03000 1.000 41.03000 380 THR A C 1
ATOM 2103 O O . THR A 1 379 ? 6.71500 28.80700 24.26500 1.000 45.81000 380 THR A O 1
ATOM 2107 N N . GLY A 1 380 ? 7.79000 27.13000 23.23500 1.000 37.56000 381 GLY A N 1
ATOM 2108 C CA . GLY A 1 380 ? 8.85400 28.05000 22.90300 1.000 38.79000 381 GLY A CA 1
ATOM 2109 C C . GLY A 1 380 ? 9.65700 28.38200 24.15800 1.000 46.16000 381 GLY A C 1
ATOM 2110 O O . GLY A 1 380 ? 9.63300 27.67200 25.16600 1.000 45.71000 381 GLY A O 1
ATOM 2111 N N . VAL A 1 381 ? 10.37500 29.50000 24.09300 1.000 50.50000 382 VAL A N 1
ATOM 2112 C CA . VAL A 1 381 ? 11.10500 29.96700 25.26600 1.000 46.56000 382 VAL A CA 1
ATOM 2113 C C . VAL A 1 381 ? 10.10200 30.28600 26.36500 1.000 45.55000 382 VAL A C 1
ATOM 2114 O O . VAL A 1 381 ? 9.25600 31.17600 26.21300 1.000 47.74000 382 VAL A O 1
ATOM 2118 N N . VAL A 1 382 ? 10.20000 29.55400 27.48000 1.000 46.13000 383 VAL A N 1
ATOM 2119 C CA . VAL A 1 382 ? 9.17800 29.60500 28.52500 1.000 46.82000 383 VAL A CA 1
ATOM 2120 C C . VAL A 1 382 ? 9.02700 31.01100 29.08000 1.000 48.18000 383 VAL A C 1
ATOM 2121 O O . VAL A 1 382 ? 7.90900 31.46800 29.34600 1.000 51.01000 383 VAL A O 1
ATOM 2125 N N . SER A 1 383 ? 10.14300 31.70900 29.30700 1.000 47.95000 384 SER A N 1
ATOM 2126 C CA . SER A 1 383 ? 10.03500 33.03800 29.89400 1.000 48.18000 384 SER A CA 1
ATOM 2127 C C . SER A 1 383 ? 9.32300 34.01400 28.95800 1.000 49.69000 384 SER A C 1
ATOM 2128 O O . SER A 1 383 ? 8.74000 34.99800 29.42900 1.000 48.57000 384 SER A O 1
ATOM 2131 N N . LYS A 1 384 ? 9.29100 33.72600 27.65700 1.000 45.96000 385 LYS A N 1
ATOM 2132 C CA . LYS A 1 384 ? 8.54400 34.53800 26.71000 1.000 45.79000 385 LYS A CA 1
ATOM 2133 C C . LYS A 1 384 ? 7.19700 33.93100 26.34600 1.000 46.83000 385 LYS A C 1
ATOM 2134 O O . LYS A 1 384 ? 6.51100 34.46000 25.46900 1.000 48.36000 385 LYS A O 1
ATOM 2140 N N . PHE A 1 385 ? 6.79500 32.84200 26.99900 1.000 46.92000 386 PHE A N 1
ATOM 2141 C CA . PHE A 1 385 ? 5.56300 32.15400 26.63700 1.000 44.65000 386 PHE A CA 1
ATOM 2142 C C . PHE A 1 385 ? 4.34600 32.82400 27.26800 1.000 44.36000 386 PHE A C 1
ATOM 2143 O O . PHE A 1 385 ? 4.36200 33.20800 28.43600 1.000 45.71000 386 PHE A O 1
ATOM 2151 N N . ALA A 1 386 ? 3.29100 32.97500 26.47600 1.000 47.38000 387 ALA A N 1
ATOM 2152 C CA . ALA A 1 386 ? 1.99200 33.45600 26.94900 1.000 49.45000 387 ALA A CA 1
ATOM 2153 C C . ALA A 1 386 ? 2.07900 34.80800 27.65700 1.000 52.65000 387 ALA A C 1
ATOM 2154 O O . ALA A 1 386 ? 1.52400 34.96100 28.76200 1.000 46.65000 387 ALA A O 1
ATOM 2156 N N . PRO A 1 387 ? 2.72000 35.81900 27.05600 1.000 52.81000 388 PRO A N 1
ATOM 2157 C CA . PRO A 1 387 ? 2.83800 37.10500 27.76000 1.000 51.21000 388 PRO A CA 1
ATOM 2158 C C . PRO A 1 387 ? 1.49300 37.74500 28.07300 1.000 50.53000 388 PRO A C 1
ATOM 2159 O O . PRO A 1 387 ? 1.31600 38.29800 29.16500 1.000 56.02000 388 PRO A O 1
ATOM 2163 N N . ALA A 1 388 ? 0.53000 37.66400 27.15600 1.000 47.74000 389 ALA A N 1
ATOM 2164 C CA . ALA A 1 388 ? -0.76400 38.28900 27.39700 1.000 48.57000 389 ALA A CA 1
ATOM 2165 C C . ALA A 1 388 ? -1.45300 37.66900 28.60900 1.000 50.99000 389 ALA A C 1
ATOM 2166 O O . ALA A 1 388 ? -1.98800 38.37700 29.47200 1.000 53.01000 389 ALA A O 1
ATOM 2168 N N . ALA A 1 389 ? -1.42800 36.34400 28.70300 1.000 51.88000 390 ALA A N 1
ATOM 2169 C CA . ALA A 1 389 ? -2.06900 35.68000 29.83100 1.000 50.24000 390 ALA A CA 1
ATOM 2170 C C . ALA A 1 389 ? -1.37200 36.00100 31.14800 1.000 51.28000 390 ALA A C 1
ATOM 2171 O O . ALA A 1 389 ? -2.03700 36.11200 32.18400 1.000 47.47000 390 ALA A O 1
ATOM 2173 N N . ARG A 1 390 ? -0.04400 36.15400 31.12900 1.000 49.84000 391 ARG A N 1
ATOM 2174 C CA . ARG A 1 390 ? 0.68300 36.43200 32.36200 1.000 50.86000 391 ARG A CA 1
ATOM 2175 C C . ARG A 1 390 ? 0.40700 37.84600 32.85300 1.000 56.02000 391 ARG A C 1
ATOM 2176 O O . ARG A 1 390 ? 0.27900 38.08400 34.06200 1.000 54.99000 391 ARG A O 1
ATOM 2184 N N . GLN A 1 391 ? 0.31200 38.79400 31.92300 1.000 58.89000 392 GLN A N 1
ATOM 2185 C CA . GLN A 1 391 ? -0.05200 40.15300 32.29000 1.000 59.32000 392 GLN A CA 1
ATOM 2186 C C . GLN A 1 391 ? -1.46500 40.19900 32.85500 1.000 57.47000 392 GLN A C 1
ATOM 2187 O O . GLN A 1 391 ? -1.72800 40.91600 33.82400 1.000 63.21000 392 GLN A O 1
ATOM 2193 N N . ALA A 1 392 ? -2.38000 39.41500 32.29000 1.000 56.48000 393 ALA A N 1
ATOM 2194 C CA . ALA A 1 392 ? -3.74900 39.44400 32.79000 1.000 56.53000 393 ALA A CA 1
ATOM 2195 C C . ALA A 1 392 ? -3.84800 38.84800 34.18500 1.000 54.70000 393 ALA A C 1
ATOM 2196 O O . ALA A 1 392 ? -4.69000 39.27600 34.98100 1.000 58.09000 393 ALA A O 1
ATOM 2198 N N . ALA A 1 393 ? -3.00500 37.86800 34.50300 1.000 56.30000 394 ALA A N 1
ATOM 2199 C CA . ALA A 1 393 ? -2.94100 37.37500 35.87400 1.000 56.79000 394 ALA A CA 1
ATOM 2200 C C . ALA A 1 393 ? -2.44100 38.46400 36.81800 1.000 60.34000 394 ALA A C 1
ATOM 2201 O O . ALA A 1 393 ? -2.99100 38.65500 37.91100 1.000 60.52000 394 ALA A O 1
ATOM 2203 N N . ALA A 1 394 ? -1.38900 39.17900 36.40800 1.000 57.00000 395 ALA A N 1
ATOM 2204 C CA . ALA A 1 394 ? -0.84700 40.26400 37.21700 1.000 61.28000 395 ALA A CA 1
ATOM 2205 C C . ALA A 1 394 ? -1.91400 41.30200 37.53500 1.000 59.48000 395 ALA A C 1
ATOM 2206 O O . ALA A 1 394 ? -1.97200 41.81900 38.65300 1.000 57.04000 395 ALA A O 1
ATOM 2208 N N . GLU A 1 395 ? -2.76500 41.61700 36.56300 1.000 60.01000 396 GLU A N 1
ATOM 2209 C CA . GLU A 1 395 ? -3.83000 42.58800 36.73600 1.000 57.96000 396 GLU A CA 1
ATOM 2210 C C . GLU A 1 395 ? -5.14400 41.94800 37.17400 1.000 60.57000 396 GLU A C 1
ATOM 2211 O O . GLU A 1 395 ? -6.19000 42.60400 37.11800 1.000 61.39000 396 GLU A O 1
ATOM 2217 N N . GLY A 1 396 ? -5.11000 40.69600 37.62300 1.000 61.76000 397 GLY A N 1
ATOM 2218 C CA . GLY A 1 396 ? -6.30400 40.04900 38.15300 1.000 56.74000 397 GLY A CA 1
ATOM 2219 C C . GLY A 1 396 ? -7.44600 39.95100 37.16800 1.000 55.86000 397 GLY A C 1
ATOM 2220 O O . GLY A 1 396 ? -8.61500 40.06200 37.55900 1.000 53.95000 397 GLY A O 1
ATOM 2221 N N . ARG A 1 397 ? -7.14200 39.74100 35.89100 1.000 53.28000 398 ARG A N 1
ATOM 2222 C CA . ARG A 1 397 ? -8.20500 39.62100 34.90000 1.000 57.93000 398 ARG A CA 1
ATOM 2223 C C . ARG A 1 397 ? -8.01200 38.42100 33.97300 1.000 56.35000 398 ARG A C 1
ATOM 2224 O O . ARG A 1 397 ? -8.62300 38.36900 32.89900 1.000 53.64000 398 ARG A O 1
ATOM 2232 N N . GLY A 1 398 ? -7.18600 37.45500 34.35900 1.000 54.20000 399 GLY A N 1
ATOM 2233 C CA . GLY A 1 398 ? -6.91300 36.33800 33.47900 1.000 55.16000 399 GLY A CA 1
ATOM 2234 C C . GLY A 1 398 ? -5.77800 35.49500 34.01700 1.000 54.57000 399 GLY A C 1
ATOM 2235 O O . GLY A 1 398 ? -5.46600 35.53400 35.20900 1.000 50.54000 399 GLY A O 1
ATOM 2236 N N . GLY A 1 399 ? -5.17900 34.72300 33.11600 1.000 52.58000 400 GLY A N 1
ATOM 2237 C CA . GLY A 1 399 ? -4.08400 33.85900 33.47800 1.000 51.72000 400 GLY A CA 1
ATOM 2238 C C . GLY A 1 399 ? -4.24100 32.46800 32.88400 1.000 50.65000 400 GLY A C 1
ATOM 2239 O O . GLY A 1 399 ? -4.97900 32.24300 31.92000 1.000 48.47000 400 GLY A O 1
ATOM 2240 N N . ILE A 1 400 ? -3.51500 31.54200 33.49700 1.000 44.93000 401 ILE A N 1
ATOM 2241 C CA . ILE A 1 400 ? -3.35600 30.18200 33.01800 1.000 45.92000 401 ILE A CA 1
ATOM 2242 C C . ILE A 1 400 ? -4.06200 29.26300 33.99600 1.000 45.48000 401 ILE A C 1
ATOM 2243 O O . ILE A 1 400 ? -3.69300 29.20800 35.17600 1.000 43.62000 401 ILE A O 1
ATOM 2248 N N . ILE A 1 401 ? -5.07400 28.55200 33.50300 1.000 39.34000 402 ILE A N 1
ATOM 2249 C CA . ILE A 1 401 ? -5.80000 27.53600 34.26200 1.000 42.49000 402 ILE A CA 1
ATOM 2250 C C . ILE A 1 401 ? -5.30500 26.16400 33.83000 1.000 37.68000 402 ILE A C 1
ATOM 2251 O O . ILE A 1 401 ? -5.29800 25.85500 32.63600 1.000 39.95000 402 ILE A O 1
ATOM 2256 N N . HIS A 1 402 ? -4.93500 25.32200 34.78500 1.000 37.13000 403 HIS A N 1
ATOM 2257 C CA . HIS A 1 402 ? -4.30800 24.04000 34.47300 1.000 36.94000 403 HIS A CA 1
ATOM 2258 C C . HIS A 1 402 ? -5.11500 22.90300 35.08400 1.000 37.83000 403 HIS A C 1
ATOM 2259 O O . HIS A 1 402 ? -5.16500 22.76600 36.30300 1.000 37.95000 403 HIS A O 1
ATOM 2266 N N . PHE A 1 403 ? -5.70500 22.05700 34.24400 1.000 37.57000 404 PHE A N 1
ATOM 2267 C CA . PHE A 1 403 ? -6.35300 20.83400 34.70800 1.000 34.29000 404 PHE A CA 1
ATOM 2268 C C . PHE A 1 403 ? -5.37200 19.68400 34.55700 1.000 37.94000 404 PHE A C 1
ATOM 2269 O O . PHE A 1 403 ? -4.97900 19.34700 33.43300 1.000 36.29000 404 PHE A O 1
ATOM 2277 N N . GLU A 1 404 ? -4.99000 19.07300 35.67400 1.000 35.10000 405 GLU A N 1
ATOM 2278 C CA . GLU A 1 404 ? -3.90300 18.10500 35.65500 1.000 36.52000 405 GLU A CA 1
ATOM 2279 C C . GLU A 1 404 ? -4.17400 17.03600 36.70000 1.000 37.54000 405 GLU A C 1
ATOM 2280 O O . GLU A 1 404 ? -4.51000 17.36300 37.84000 1.000 39.19000 405 GLU A O 1
ATOM 2286 N N . ILE A 1 405 ? -4.01800 15.76300 36.30800 1.000 35.25000 406 ILE A N 1
ATOM 2287 C CA . ILE A 1 405 ? -4.32300 14.64000 37.19500 1.000 37.07000 406 ILE A CA 1
ATOM 2288 C C . ILE A 1 405 ? -3.18100 14.35100 38.17600 1.000 39.07000 406 ILE A C 1
ATOM 2289 O O . ILE A 1 405 ? -3.40500 13.75700 39.23400 1.000 40.94000 406 ILE A O 1
ATOM 2294 N N . MET A 1 406 ? -1.93800 14.69900 37.84900 1.000 42.47000 407 MET A N 1
ATOM 2295 C CA . MET A 1 406 ? -0.86800 14.40700 38.79900 1.000 47.35000 407 MET A CA 1
ATOM 2296 C C . MET A 1 406 ? -0.57200 15.70200 39.56800 1.000 48.08000 407 MET A C 1
ATOM 2297 O O . MET A 1 406 ? 0.05100 16.63400 39.01100 1.000 43.24000 407 MET A O 1
ATOM 2302 N N . PRO A 1 407 ? -1.03000 15.83300 40.81100 1.000 45.42000 408 PRO A N 1
ATOM 2303 C CA . PRO A 1 407 ? -0.84500 17.11300 41.51800 1.000 49.31000 408 PRO A CA 1
ATOM 2304 C C . PRO A 1 407 ? 0.59700 17.59400 41.47600 1.000 50.28000 408 PRO A C 1
ATOM 2305 O O . PRO A 1 407 ? 0.85300 18.77400 41.21100 1.000 52.23000 408 PRO A O 1
ATOM 2309 N N . LYS A 1 408 ? 1.54300 16.66900 41.62400 1.000 50.94000 409 LYS A N 1
ATOM 2310 C CA . LYS A 1 408 ? 2.95900 16.99600 41.56600 1.000 51.98000 409 LYS A CA 1
ATOM 2311 C C . LYS A 1 408 ? 3.35200 17.69200 40.26600 1.000 54.80000 409 LYS A C 1
ATOM 2312 O O . LYS A 1 408 ? 4.28900 18.49700 40.25800 1.000 59.72000 409 LYS A O 1
ATOM 2318 N N . ASN A 1 409 ? 2.67400 17.40100 39.15500 1.000 52.84000 410 ASN A N 1
ATOM 2319 C CA . ASN A 1 409 ? 3.10800 17.97400 37.88400 1.000 47.32000 410 ASN A CA 1
ATOM 2320 C C . ASN A 1 409 ? 2.69600 19.42700 37.68800 1.000 51.69000 410 ASN A C 1
ATOM 2321 O O . ASN A 1 409 ? 3.11200 20.02900 36.69600 1.000 47.20000 410 ASN A O 1
ATOM 2326 N N . ILE A 1 410 ? 1.87700 19.99600 38.57300 1.000 45.98000 411 ILE A N 1
ATOM 2327 C CA . ILE A 1 410 ? 1.43900 21.37700 38.41900 1.000 43.44000 411 ILE A CA 1
ATOM 2328 C C . ILE A 1 410 ? 2.56800 22.31100 38.84700 1.000 45.91000 411 ILE A C 1
ATOM 2329 O O . ILE A 1 410 ? 3.39600 21.97400 39.70400 1.000 49.91000 411 ILE A O 1
ATOM 2334 N N . ASN A 1 411 ? 2.63700 23.47100 38.19800 1.000 43.30000 412 ASN A N 1
ATOM 2335 C CA . ASN A 1 411 ? 3.67600 24.48200 38.40100 1.000 44.69000 412 ASN A CA 1
ATOM 2336 C C . ASN A 1 411 ? 5.09300 23.94600 38.19000 1.000 50.06000 412 ASN A C 1
ATOM 2337 O O . ASN A 1 411 ? 6.05500 24.52900 38.69300 1.000 49.94000 412 ASN A O 1
ATOM 2342 N N . LYS A 1 412 ? 5.26600 22.84700 37.45400 1.000 50.28000 413 LYS A N 1
ATOM 2343 C CA . LYS A 1 412 ? 6.61500 22.34600 37.21500 1.000 48.44000 413 LYS A CA 1
ATOM 2344 C C . LYS A 1 412 ? 7.30200 23.07200 36.06800 1.000 47.66000 413 LYS A C 1
ATOM 2345 O O . LYS A 1 412 ? 8.53500 23.16100 36.06100 1.000 48.33000 413 LYS A O 1
ATOM 2351 N N . VAL A 1 413 ? 6.53500 23.62400 35.12700 1.000 42.50000 414 VAL A N 1
ATOM 2352 C CA . VAL A 1 413 ? 7.06900 24.22600 33.90800 1.000 46.49000 414 VAL A CA 1
ATOM 2353 C C . VAL A 1 413 ? 6.53100 25.64400 33.76400 1.000 46.63000 414 VAL A C 1
ATOM 2354 O O . VAL A 1 413 ? 7.26100 26.57900 33.42000 1.000 47.68000 414 VAL A O 1
ATOM 2358 N N . VAL A 1 414 ? 5.23900 25.80300 33.98800 1.000 46.64000 415 VAL A N 1
ATOM 2359 C CA . VAL A 1 414 ? 4.56600 27.08000 33.82800 1.000 47.81000 415 VAL A CA 1
ATOM 2360 C C . VAL A 1 414 ? 3.76100 27.31500 35.09100 1.000 46.12000 415 VAL A C 1
ATOM 2361 O O . VAL A 1 414 ? 3.13500 26.39200 35.61800 1.000 45.81000 415 VAL A O 1
ATOM 2365 N N . GLN A 1 415 ? 3.79500 28.53400 35.59600 1.000 52.44000 416 GLN A N 1
ATOM 2366 C CA . GLN A 1 415 ? 3.03100 28.84000 36.78900 1.000 50.19000 416 GLN A CA 1
ATOM 2367 C C . GLN A 1 415 ? 1.55800 28.94300 36.42800 1.000 51.08000 416 GLN A C 1
ATOM 2368 O O . GLN A 1 415 ? 1.18900 29.66800 35.49800 1.000 46.13000 416 GLN A O 1
ATOM 2374 N N . ALA A 1 416 ? 0.72400 28.19300 37.14500 1.000 46.84000 417 ALA A N 1
ATOM 2375 C CA . ALA A 1 416 ? -0.72100 28.23200 36.96300 1.000 47.75000 417 ALA A CA 1
ATOM 2376 C C . ALA A 1 416 ? -1.34900 29.30300 37.85100 1.000 43.86000 417 ALA A C 1
ATOM 2377 O O . ALA A 1 416 ? -1.09800 29.34900 39.05200 1.000 46.87000 417 ALA A O 1
ATOM 2379 N N . THR A 1 417 ? -2.17500 30.15200 37.25700 1.000 47.00000 418 THR A N 1
ATOM 2380 C CA . THR A 1 417 ? -2.97400 31.05800 38.06400 1.000 47.96000 418 THR A CA 1
ATOM 2381 C C . THR A 1 417 ? -4.02400 30.29500 38.84400 1.000 48.94000 418 THR A C 1
ATOM 2382 O O . THR A 1 417 ? -4.32900 30.64800 39.98800 1.000 49.79000 418 THR A O 1
ATOM 2386 N N . GLU A 1 418 ? -4.58000 29.24400 38.24500 1.000 45.57000 419 GLU A N 1
ATOM 2387 C CA . GLU A 1 418 ? -5.61700 28.44100 38.87800 1.000 40.67000 419 GLU A CA 1
ATOM 2388 C C . GLU A 1 418 ? -5.37900 26.98300 38.52300 1.000 44.72000 419 GLU A C 1
ATOM 2389 O O . GLU A 1 418 ? -5.36400 26.62100 37.34800 1.000 45.13000 419 GLU A O 1
ATOM 2395 N N . ALA A 1 419 ? -5.17000 26.15200 39.52700 1.000 44.32000 420 ALA A N 1
ATOM 2396 C CA . ALA A 1 419 ? -4.96800 24.73500 39.32100 1.000 38.67000 420 ALA A CA 1
ATOM 2397 C C . ALA A 1 419 ? -6.24300 24.00000 39.67700 1.000 44.27000 420 ALA A C 1
ATOM 2398 O O . ALA A 1 419 ? -6.92900 24.35600 40.63300 1.000 45.62000 420 ALA A O 1
ATOM 2400 N N . VAL A 1 420 ? -6.56400 22.97000 38.90500 1.000 44.66000 421 VAL A N 1
ATOM 2401 C CA . VAL A 1 420 ? -7.68700 22.09800 39.20900 1.000 37.56000 421 VAL A CA 1
ATOM 2402 C C . VAL A 1 420 ? -7.15100 20.68100 39.14100 1.000 41.89000 421 VAL A C 1
ATOM 2403 O O . VAL A 1 420 ? -6.86500 20.17400 38.05000 1.000 39.80000 421 VAL A O 1
ATOM 2407 N N . GLU A 1 421 ? -6.98700 20.05300 40.30000 1.000 39.80000 422 GLU A N 1
ATOM 2408 C CA . GLU A 1 421 ? -6.41100 18.72900 40.37800 1.000 37.77000 422 GLU A CA 1
ATOM 2409 C C . GLU A 1 421 ? -7.45500 17.67200 40.06800 1.000 40.25000 422 GLU A C 1
ATOM 2410 O O . GLU A 1 421 ? -8.63700 17.83400 40.38700 1.000 37.38000 422 GLU A O 1
ATOM 2416 N N . GLY A 1 422 ? -7.01200 16.59900 39.42100 1.000 33.24000 423 GLY A N 1
ATOM 2417 C CA . GLY A 1 422 ? -7.82200 15.42800 39.17600 1.000 38.14000 423 GLY A CA 1
ATOM 2418 C C . GLY A 1 422 ? -8.12300 15.21400 37.70000 1.000 38.87000 423 GLY A C 1
ATOM 2419 O O . GLY A 1 422 ? -7.60700 15.89400 36.80700 1.000 38.16000 423 GLY A O 1
ATOM 2420 N N . ASP A 1 423 ? -9.00200 14.25900 37.46300 1.000 37.45000 424 ASP A N 1
ATOM 2421 C CA . ASP A 1 423 ? -9.35900 13.82000 36.12900 1.000 37.15000 424 ASP A CA 1
ATOM 2422 C C . ASP A 1 423 ? -10.08100 14.92900 35.38200 1.000 38.01000 424 ASP A C 1
ATOM 2423 O O . ASP A 1 423 ? -11.11200 15.42400 35.85000 1.000 39.96000 424 ASP A O 1
ATOM 2428 N N . VAL A 1 424 ? -9.56500 15.29900 34.20500 1.000 35.89000 425 VAL A N 1
ATOM 2429 C CA . VAL A 1 424 ? -10.03800 16.51600 33.55100 1.000 39.30000 425 VAL A CA 1
ATOM 2430 C C . VAL A 1 424 ? -11.49400 16.38300 33.09000 1.000 41.58000 425 VAL A C 1
ATOM 2431 O O . VAL A 1 424 ? -12.24200 17.37000 33.09500 1.000 41.57000 425 VAL A O 1
ATOM 2435 N N . GLY A 1 425 ? -11.92900 15.19000 32.69000 1.000 36.99000 426 GLY A N 1
ATOM 2436 C CA . GLY A 1 425 ? -13.32900 15.02600 32.32300 1.000 39.84000 426 GLY A CA 1
ATOM 2437 C C . GLY A 1 425 ? -14.27500 15.25600 33.49300 1.000 41.68000 426 GLY A C 1
ATOM 2438 O O . GLY A 1 425 ? -15.25800 16.00100 33.38000 1.000 39.83000 426 GLY A O 1
ATOM 2439 N N . ALA A 1 426 ? -13.99500 14.61200 34.63600 1.000 37.58000 427 ALA A N 1
ATOM 2440 C CA . ALA A 1 426 ? -14.84300 14.78900 35.80900 1.000 40.72000 427 ALA A CA 1
ATOM 2441 C C . ALA A 1 426 ? -14.91700 16.25400 36.21800 1.000 44.26000 427 ALA A C 1
ATOM 2442 O O . ALA A 1 426 ? -16.00100 16.77000 36.51700 1.000 43.07000 427 ALA A O 1
ATOM 2444 N N . ASN A 1 427 ? -13.78000 16.94900 36.20700 1.000 41.93000 428 ASN A N 1
ATOM 2445 C CA . ASN A 1 427 ? -13.77400 18.34200 36.62400 1.000 40.91000 428 ASN A CA 1
ATOM 2446 C C . ASN A 1 427 ? -14.37300 19.27800 35.57200 1.000 43.65000 428 ASN A C 1
ATOM 2447 O O . ASN A 1 427 ? -14.83800 20.36400 35.92400 1.000 44.19000 428 ASN A O 1
ATOM 2452 N N . MET A 1 428 ? -14.36500 18.90300 34.29100 1.000 41.98000 429 MET A N 1
ATOM 2453 C CA . MET A 1 428 ? -15.04100 19.73700 33.29900 1.000 39.07000 429 MET A CA 1
ATOM 2454 C C . MET A 1 428 ? -16.55800 19.63400 33.43600 1.000 42.04000 429 MET A C 1
ATOM 2455 O O . MET A 1 428 ? -17.26500 20.61700 33.19000 1.000 41.00000 429 MET A O 1
ATOM 2460 N N . LYS A 1 429 ? -17.07600 18.45700 33.80900 1.000 42.24000 430 LYS A N 1
ATOM 2461 C CA . LYS A 1 429 ? -18.50600 18.33900 34.07500 1.000 44.68000 430 LYS A CA 1
ATOM 2462 C C . LYS A 1 429 ? -18.94600 19.35500 35.11900 1.000 46.23000 430 LYS A C 1
ATOM 2463 O O . LYS A 1 429 ? -20.00200 19.98700 34.98400 1.000 45.17000 430 LYS A O 1
ATOM 2469 N N . LEU A 1 430 ? -18.15300 19.51500 36.17800 1.000 42.10000 431 LEU A N 1
ATOM 2470 C CA . LEU A 1 430 ? -18.50800 20.45600 37.22900 1.000 39.59000 431 LEU A CA 1
ATOM 2471 C C . LEU A 1 430 ? -18.25700 21.89500 36.80900 1.000 42.89000 431 LEU A C 1
ATOM 2472 O O . LEU A 1 430 ? -18.91800 22.80700 37.31500 1.000 47.96000 431 LEU A O 1
ATOM 2477 N N . LEU A 1 431 ? -17.29200 22.11700 35.91400 1.000 42.04000 432 LEU A N 1
ATOM 2478 C CA . LEU A 1 431 ? -16.93600 23.46000 35.46500 1.000 40.67000 432 LEU A CA 1
ATOM 2479 C C . LEU A 1 431 ? -17.97800 24.05400 34.52500 1.000 46.25000 432 LEU A C 1
ATOM 2480 O O . LEU A 1 431 ? -18.26400 25.25400 34.59100 1.000 42.46000 432 LEU A O 1
ATOM 2485 N N . ILE A 1 432 ? -18.53000 23.24100 33.62300 1.000 42.52000 433 ILE A N 1
ATOM 2486 C CA . ILE A 1 432 ? -19.27900 23.79500 32.49300 1.000 46.38000 433 ILE A CA 1
ATOM 2487 C C . ILE A 1 432 ? -20.52900 24.54800 32.94000 1.000 46.73000 433 ILE A C 1
ATOM 2488 O O . ILE A 1 432 ? -20.74200 25.67700 32.46600 1.000 45.37000 433 ILE A O 1
ATOM 2493 N N . PRO A 1 433 ? -21.37400 24.01800 33.84200 1.000 42.84000 434 PRO A N 1
ATOM 2494 C CA . PRO A 1 433 ? -22.53000 24.81100 34.29700 1.000 45.13000 434 PRO A CA 1
ATOM 2495 C C . PRO A 1 433 ? -22.16400 26.19900 34.81000 1.000 49.77000 434 PRO A C 1
ATOM 2496 O O . PRO A 1 433 ? -22.96100 27.13800 34.65100 1.000 49.74000 434 PRO A O 1
ATOM 2500 N N . GLN A 1 434 ? -20.96600 26.37300 35.37100 1.000 46.82000 435 GLN A N 1
ATOM 2501 C CA . GLN A 1 434 ? -20.57100 27.64400 35.96800 1.000 43.75000 435 GLN A CA 1
ATOM 2502 C C . GLN A 1 434 ? -19.93700 28.60600 34.97300 1.000 47.82000 435 GLN A C 1
ATOM 2503 O O . GLN A 1 434 ? -19.59400 29.73300 35.35200 1.000 51.27000 435 GLN A O 1
ATOM 2509 N N . VAL A 1 435 ? -19.79600 28.21000 33.71200 1.000 47.72000 436 VAL A N 1
ATOM 2510 C CA . VAL A 1 435 ? -19.22500 29.06700 32.68000 1.000 50.54000 436 VAL A CA 1
ATOM 2511 C C . VAL A 1 435 ? -20.37300 29.66900 31.88500 1.000 50.35000 436 VAL A C 1
ATOM 2512 O O . VAL A 1 435 ? -21.27700 28.94600 31.44200 1.000 51.52000 436 VAL A O 1
ATOM 2516 N N . LYS A 1 436 ? -20.35600 30.98700 31.72000 1.000 45.47000 437 LYS A N 1
ATOM 2517 C CA . LYS A 1 436 ? -21.46300 31.65200 31.05900 1.000 49.92000 437 LYS A CA 1
ATOM 2518 C C . LYS A 1 436 ? -21.32700 31.53900 29.54900 1.000 50.47000 437 LYS A C 1
ATOM 2519 O O . LYS A 1 436 ? -20.22500 31.59600 29.00600 1.000 50.25000 437 LYS A O 1
ATOM 2525 N N . ALA A 1 437 ? -22.46200 31.36400 28.87900 1.000 49.69000 438 ALA A N 1
ATOM 2526 C CA . ALA A 1 437 ? -22.46200 31.13100 27.44900 1.000 48.98000 438 ALA A CA 1
ATOM 2527 C C . ALA A 1 437 ? -22.15300 32.41500 26.70000 1.000 49.68000 438 ALA A C 1
ATOM 2528 O O . ALA A 1 437 ? -22.50800 33.51600 27.12500 1.000 50.12000 438 ALA A O 1
ATOM 2530 N N . LYS A 1 438 ? -21.45200 32.25800 25.58300 1.000 49.39000 439 LYS A N 1
ATOM 2531 C CA . LYS A 1 438 ? -21.10100 33.35300 24.69900 1.000 49.89000 439 LYS A CA 1
ATOM 2532 C C . LYS A 1 438 ? -21.23800 32.85100 23.27000 1.000 54.12000 439 LYS A C 1
ATOM 2533 O O . LYS A 1 438 ? -20.89600 31.70000 22.97400 1.000 51.13000 439 LYS A O 1
ATOM 2539 N N . THR A 1 439 ? -21.76700 33.71000 22.40100 1.000 56.30000 440 THR A N 1
ATOM 2540 C CA . THR A 1 439 ? -21.85500 33.45300 20.97400 1.000 51.51000 440 THR A CA 1
ATOM 2541 C C . THR A 1 439 ? -20.54900 33.83500 20.28900 1.000 49.34000 440 THR A C 1
ATOM 2542 O O . THR A 1 439 ? -19.68400 34.49600 20.86700 1.000 49.63000 440 THR A O 1
ATOM 2546 N N . MET A 1 440 ? -20.41800 33.42300 19.02700 1.000 48.52000 441 MET A N 1
ATOM 2547 C CA . MET A 1 440 ? -19.28900 33.88700 18.22500 1.000 52.17000 441 MET A CA 1
ATOM 2548 C C . MET A 1 440 ? -19.36000 35.38900 18.00500 1.000 52.30000 441 MET A C 1
ATOM 2549 O O . MET A 1 440 ? -18.32400 36.05800 17.91400 1.000 51.81000 441 MET A O 1
ATOM 2554 N N . GLU A 1 441 ? -20.57600 35.93100 17.92400 1.000 56.83000 442 GLU A N 1
ATOM 2555 C CA . GLU A 1 441 ? -20.75400 37.37100 17.79300 1.000 56.81000 442 GLU A CA 1
ATOM 2556 C C . GLU A 1 441 ? -20.25700 38.10300 19.03900 1.000 54.60000 442 GLU A C 1
ATOM 2557 O O . GLU A 1 441 ? -19.65800 39.17900 18.93700 1.000 54.52000 442 GLU A O 1
ATOM 2563 N N . ASP A 1 442 ? -20.47200 37.52500 20.22400 1.000 51.00000 443 ASP A N 1
ATOM 2564 C CA . ASP A 1 442 ? -19.89900 38.10100 21.44100 1.000 49.65000 443 ASP A CA 1
ATOM 2565 C C . ASP A 1 442 ? -18.37600 38.17100 21.38900 1.000 53.90000 443 ASP A C 1
ATOM 2566 O O . ASP A 1 442 ? -17.77600 39.02000 22.06000 1.000 56.15000 443 ASP A O 1
ATOM 2571 N N . ARG A 1 443 ? -17.72200 37.30100 20.61700 1.000 53.54000 444 ARG A N 1
ATOM 2572 C CA . ARG A 1 443 ? -16.26100 37.29000 20.55500 1.000 55.19000 444 ARG A CA 1
ATOM 2573 C C . ARG A 1 443 ? -15.72800 37.74400 19.19800 1.000 56.36000 444 ARG A C 1
ATOM 2574 O O . ARG A 1 443 ? -14.67900 37.26700 18.75300 1.000 51.09000 444 ARG A O 1
ATOM 2582 N N . LYS A 1 444 ? -16.43200 38.68300 18.54900 1.000 54.02000 445 LYS A N 1
ATOM 2583 C CA . LYS A 1 444 ? -16.09700 39.08900 17.18700 1.000 53.86000 445 LYS A CA 1
ATOM 2584 C C . LYS A 1 444 ? -14.65900 39.59000 17.0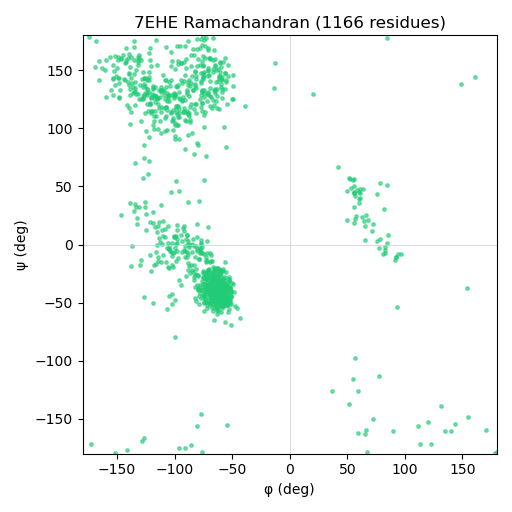7500 1.000 54.18000 445 LYS A C 1
ATOM 2585 O O . LYS A 1 444 ? -13.92500 39.18900 16.16500 1.000 54.66000 445 LYS A O 1
ATOM 2591 N N . GLU A 1 445 ? -14.23900 40.47700 17.98100 1.000 55.48000 446 GLU A N 1
ATOM 2592 C CA . GLU A 1 445 ? -12.85500 40.95200 17.97100 1.000 56.06000 446 GLU A CA 1
ATOM 2593 C C . GLU A 1 445 ? -11.86700 39.79400 17.96100 1.000 54.23000 446 GLU A C 1
ATOM 2594 O O . GLU A 1 445 ? -10.90700 39.78600 17.18300 1.000 54.89000 446 GLU A O 1
ATOM 2600 N N . TRP A 1 446 ? -12.08700 38.81300 18.84200 1.000 52.01000 447 TRP A N 1
ATOM 2601 C CA . TRP A 1 446 ? -11.14800 37.71200 19.02900 1.000 49.08000 447 TRP A CA 1
ATOM 2602 C C . TRP A 1 446 ? -11.10600 36.80900 17.80300 1.000 50.01000 447 TRP A C 1
ATOM 2603 O O . TRP A 1 446 ? -10.02700 36.49600 17.28500 1.000 51.16000 447 TRP A O 1
ATOM 2614 N N . PHE A 1 447 ? -12.27100 36.37300 17.32500 1.000 45.13000 448 PHE A N 1
ATOM 2615 C CA . PHE A 1 447 ? -12.28000 35.53800 16.13900 1.000 47.72000 448 PHE A CA 1
ATOM 2616 C C . PHE A 1 447 ? -11.92800 36.32000 14.88600 1.000 52.80000 448 PHE A C 1
ATOM 2617 O O . PHE A 1 447 ? -11.46600 35.71800 13.91500 1.000 53.78000 448 PHE A O 1
ATOM 2625 N N . ASP A 1 448 ? -12.08400 37.64300 14.88700 1.000 50.70000 449 ASP A N 1
ATOM 2626 C CA . ASP A 1 448 ? -11.62500 38.37600 13.71400 1.000 57.47000 449 ASP A CA 1
ATOM 2627 C C . ASP A 1 448 ? -10.09900 38.42400 13.66400 1.000 54.70000 449 ASP A C 1
ATOM 2628 O O . ASP A 1 448 ? -9.50400 38.21900 12.60000 1.000 53.03000 449 ASP A O 1
ATOM 2633 N N . ALA A 1 449 ? -9.44400 38.65600 14.80500 1.000 50.15000 450 ALA A N 1
ATOM 2634 C CA . ALA A 1 449 ? -7.99000 38.54400 14.84100 1.000 51.03000 450 ALA A CA 1
ATOM 2635 C C . ALA A 1 449 ? -7.53200 37.15400 14.41200 1.000 49.96000 450 ALA A C 1
ATOM 2636 O O . ALA A 1 449 ? -6.54900 37.00900 13.67300 1.000 49.23000 450 ALA A O 1
ATOM 2638 N N . ILE A 1 450 ? -8.25200 36.12000 14.84100 1.000 47.68000 451 ILE A N 1
ATOM 2639 C CA . ILE A 1 450 ? -7.87800 34.75800 14.48400 1.000 48.08000 451 ILE A CA 1
ATOM 2640 C C . ILE A 1 450 ? -8.10200 34.51500 12.99400 1.000 47.85000 451 ILE A C 1
ATOM 2641 O O . ILE A 1 450 ? -7.23900 33.95800 12.31200 1.000 45.99000 451 ILE A O 1
ATOM 2646 N N . LYS A 1 451 ? -9.24700 34.95000 12.45300 1.000 49.48000 452 LYS A N 1
ATOM 2647 C CA . LYS A 1 451 ? -9.45100 34.81300 11.01000 1.000 47.02000 452 LYS A CA 1
ATOM 2648 C C . LYS A 1 451 ? -8.37800 35.55900 10.23300 1.000 49.30000 452 LYS A C 1
ATOM 2649 O O . LYS A 1 451 ? -7.97500 35.12100 9.14700 1.000 48.85000 452 LYS A O 1
ATOM 2655 N N . GLY A 1 452 ? -7.88300 36.66600 10.78300 1.000 48.38000 453 GLY A N 1
ATOM 2656 C CA . GLY A 1 452 ? -6.77900 37.37100 10.17000 1.000 46.06000 453 GLY A CA 1
ATOM 2657 C C . GLY A 1 452 ? -5.55200 36.49000 10.06500 1.000 48.05000 453 GLY A C 1
ATOM 2658 O O . GLY A 1 452 ? -5.03600 36.26100 8.96400 1.000 49.21000 453 GLY A O 1
ATOM 2659 N N . TRP A 1 453 ? -5.08800 35.98100 11.21700 1.000 47.06000 454 TRP A N 1
ATOM 2660 C CA . TRP A 1 453 ? -3.93200 35.09000 11.24600 1.000 44.76000 454 TRP A CA 1
ATOM 2661 C C . TRP A 1 453 ? -4.12800 33.89000 10.32500 1.000 42.34000 454 TRP A C 1
ATOM 2662 O O . TRP A 1 453 ? -3.21000 33.49400 9.59400 1.000 40.37000 454 TRP A O 1
ATOM 2673 N N . LYS A 1 454 ? -5.33000 33.31600 10.32200 1.000 40.38000 455 LYS A N 1
ATOM 2674 C CA . LYS A 1 454 ? -5.57900 32.17600 9.45200 1.000 44.88000 455 LYS A CA 1
ATOM 2675 C C . LYS A 1 454 ? -5.46000 32.55600 7.98000 1.000 47.32000 455 LYS A C 1
ATOM 2676 O O . LYS A 1 454 ? -4.93100 31.77500 7.17800 1.000 46.84000 455 LYS A O 1
ATOM 2682 N N . LYS A 1 455 ? -5.92400 33.75500 7.60700 1.000 46.12000 456 LYS A N 1
ATOM 2683 C CA . LYS A 1 455 ? -5.77500 34.20800 6.22500 1.000 48.07000 456 LYS A CA 1
ATOM 2684 C C . LYS A 1 455 ? -4.31000 34.49700 5.88100 1.000 48.79000 456 LYS A C 1
ATOM 2685 O O . LYS A 1 455 ? -3.85800 34.19100 4.76800 1.000 44.19000 456 LYS A O 1
ATOM 2691 N N . LYS A 1 456 ? -3.55700 35.07100 6.82600 1.000 46.61000 457 LYS A N 1
ATOM 2692 C CA . LYS A 1 456 ? -2.18000 35.49800 6.58500 1.000 44.18000 457 LYS A CA 1
ATOM 2693 C C . LYS A 1 456 ? -1.18700 34.33700 6.60700 1.000 49.79000 457 LYS A C 1
ATOM 2694 O O . LYS A 1 456 ? -0.18700 34.35700 5.87500 1.000 49.20000 457 LYS A O 1
ATOM 2700 N N . TYR A 1 457 ? -1.41100 33.33500 7.46000 1.000 47.98000 458 TYR A N 1
ATOM 2701 C CA . TYR A 1 457 ? -0.48700 32.21000 7.60900 1.000 43.69000 458 TYR A CA 1
ATOM 2702 C C . TYR A 1 457 ? -1.18100 30.87900 7.36200 1.000 42.44000 458 TYR A C 1
ATOM 2703 O O . TYR A 1 457 ? -1.21500 30.02000 8.24800 1.000 46.46000 458 TYR A O 1
ATOM 2712 N N . PRO A 1 458 ? -1.73200 30.66300 6.17300 1.000 41.87000 459 PRO A N 1
ATOM 2713 C CA . PRO A 1 458 ? -2.41200 29.38500 5.91400 1.000 39.45000 459 PRO A CA 1
ATOM 2714 C C . PRO A 1 458 ? -1.40800 28.24200 5.80500 1.000 42.79000 459 PRO A C 1
ATOM 2715 O O . PRO A 1 458 ? -0.39200 28.35100 5.11600 1.000 41.86000 459 PRO A O 1
ATOM 2719 N N . LEU A 1 459 ? -1.69000 27.15200 6.52500 1.000 35.15000 460 LEU A N 1
ATOM 2720 C CA . LEU A 1 459 ? -0.88700 25.93900 6.43200 1.000 35.41000 460 LEU A CA 1
ATOM 2721 C C . LEU A 1 459 ? -0.71300 25.45200 4.99400 1.000 40.27000 460 LEU A C 1
ATOM 2722 O O . LEU A 1 459 ? 0.30700 24.83800 4.66800 1.000 42.64000 460 LEU A O 1
ATOM 2727 N N . SER A 1 460 ? -1.69500 25.70900 4.12100 1.000 40.05000 461 SER A N 1
ATOM 2728 C CA . SER A 1 460 ? -1.63400 25.26900 2.73400 1.000 46.27000 461 SER A CA 1
ATOM 2729 C C . SER A 1 460 ? -0.61400 26.04100 1.89100 1.000 45.68000 461 SER A C 1
ATOM 2730 O O . SER A 1 460 ? -0.38400 25.67500 0.73300 1.000 41.87000 461 SER A O 1
ATOM 2733 N N . HIS A 1 461 ? -0.00700 27.09000 2.42900 1.000 44.97000 462 HIS A N 1
ATOM 2734 C CA . HIS A 1 461 ? 0.97100 27.88000 1.69100 1.000 46.54000 462 HIS A CA 1
ATOM 2735 C C . HIS A 1 461 ? 2.36000 27.27700 1.89300 1.000 42.00000 462 HIS A C 1
ATOM 2736 O O . HIS A 1 461 ? 3.05100 27.58000 2.86500 1.000 40.77000 462 HIS A O 1
ATOM 2743 N N . TYR A 1 462 ? 2.75800 26.41000 0.96100 1.000 41.75000 463 TYR A N 1
ATOM 2744 C CA . TYR A 1 462 ? 4.05700 25.73400 0.93300 1.000 42.87000 463 TYR A CA 1
ATOM 2745 C C . TYR A 1 462 ? 4.42500 25.50000 -0.53000 1.000 46.95000 463 TYR A C 1
ATOM 2746 O O . TYR A 1 462 ? 3.55400 25.52400 -1.40500 1.000 45.04000 463 TYR A O 1
ATOM 2755 N N . GLN A 1 463 ? 5.71600 25.25600 -0.79600 1.000 47.47000 464 GLN A N 1
ATOM 2756 C CA . GLN A 1 463 ? 6.16000 25.10100 -2.18600 1.000 52.61000 464 GLN A CA 1
ATOM 2757 C C . GLN A 1 463 ? 5.45200 23.91900 -2.82500 1.000 53.04000 464 GLN A C 1
ATOM 2758 O O . GLN A 1 463 ? 5.62000 22.77600 -2.39000 1.000 58.04000 464 GLN A O 1
ATOM 2764 N N . ARG A 1 464 ? 4.64800 24.18800 -3.84800 1.000 55.51000 465 ARG A N 1
ATOM 2765 C CA . ARG A 1 464 ? 3.75800 23.15700 -4.37500 1.000 56.97000 465 ARG A CA 1
ATOM 2766 C C . ARG A 1 464 ? 4.19600 22.62700 -5.73900 1.000 59.40000 465 ARG A C 1
ATOM 2767 O O . ARG A 1 464 ? 5.09800 23.18500 -6.37000 1.000 67.75000 465 ARG A O 1
ATOM 2775 N N . THR A 1 468 ? 6.20000 21.40300 -9.90400 1.000 72.54000 469 THR A N 1
ATOM 2776 C CA . THR A 1 468 ? 7.32200 20.69700 -10.51000 1.000 67.87000 469 THR A CA 1
ATOM 2777 C C . THR A 1 468 ? 6.91100 19.23600 -10.70400 1.000 69.42000 469 THR A C 1
ATOM 2778 O O . THR A 1 468 ? 5.70600 18.91700 -10.69500 1.000 60.86000 469 THR A O 1
ATOM 2782 N N . GLY A 1 469 ? 7.91200 18.36000 -10.85800 1.000 59.82000 470 GLY A N 1
ATOM 2783 C CA . GLY A 1 469 ? 7.68300 16.94300 -11.06500 1.000 55.97000 470 GLY A CA 1
ATOM 2784 C C . GLY A 1 469 ? 7.93600 16.01900 -9.87700 1.000 49.76000 470 GLY A C 1
ATOM 2785 O O . GLY A 1 469 ? 7.67400 14.81900 -9.96800 1.000 52.19000 470 GLY A O 1
ATOM 2786 N N . LEU A 1 470 ? 8.44700 16.52500 -8.76500 1.000 55.84000 471 LEU A N 1
ATOM 2787 C CA . LEU A 1 470 ? 8.68300 15.69000 -7.58700 1.000 54.44000 471 LEU A CA 1
ATOM 2788 C C . LEU A 1 470 ? 7.54900 15.85900 -6.58400 1.000 46.71000 471 LEU A C 1
ATOM 2789 O O . LEU A 1 470 ? 7.11100 16.98200 -6.31700 1.000 47.62000 471 LEU A O 1
ATOM 2794 N N . ILE A 1 471 ? 7.07900 14.74000 -6.02100 1.000 45.64000 472 ILE A N 1
ATOM 2795 C CA . ILE A 1 471 ? 5.94000 14.78800 -5.10700 1.000 43.01000 472 ILE A CA 1
ATOM 2796 C C . ILE A 1 471 ? 6.30600 15.55400 -3.83500 1.000 42.05000 472 ILE A C 1
ATOM 2797 O O . ILE A 1 471 ? 7.38500 15.36700 -3.25200 1.000 39.37000 472 ILE A O 1
ATOM 2802 N N . LYS A 1 472 ? 5.42100 16.47900 -3.42900 1.000 38.61000 473 LYS A N 1
ATOM 2803 C CA . LYS A 1 472 ? 5.64600 17.22400 -2.19800 1.000 42.97000 473 LYS A CA 1
ATOM 2804 C C . LYS A 1 472 ? 5.06700 16.45900 -1.00300 1.000 44.19000 473 LYS A C 1
ATOM 2805 O O . LYS A 1 472 ? 3.88300 16.09000 -1.02000 1.000 38.21000 473 LYS A O 1
ATOM 2811 N N . PRO A 1 473 ? 5.86200 16.23800 0.04700 1.000 39.02000 474 PRO A N 1
ATOM 2812 C CA . PRO A 1 473 ? 5.37300 15.44600 1.18400 1.000 40.90000 474 PRO A CA 1
ATOM 2813 C C . PRO A 1 473 ? 4.14400 16.03800 1.85800 1.000 37.47000 474 PRO A C 1
ATOM 2814 O O . PRO A 1 473 ? 3.27300 15.28200 2.30700 1.000 35.41000 474 PRO A O 1
ATOM 2818 N N . GLN A 1 474 ? 4.05100 17.36700 1.95100 1.000 36.85000 475 GLN A N 1
ATOM 2819 C CA . GLN A 1 474 ? 2.83800 17.98000 2.49100 1.000 38.07000 475 GLN A CA 1
ATOM 2820 C C . GLN A 1 474 ? 1.59000 17.51900 1.75600 1.000 40.75000 475 GLN A C 1
ATOM 2821 O O . GLN A 1 474 ? 0.53600 17.33200 2.37600 1.000 42.37000 475 GLN A O 1
ATOM 2827 N N . THR A 1 475 ? 1.69700 17.32700 0.43900 1.000 40.18000 476 THR A N 1
ATOM 2828 C CA . THR A 1 475 ? 0.55000 17.01400 -0.40600 1.000 40.90000 476 THR A CA 1
ATOM 2829 C C . THR A 1 475 ? 0.10500 15.56700 -0.21800 1.000 38.70000 476 THR A C 1
ATOM 2830 O O . THR A 1 475 ? -1.09600 15.27500 -0.27200 1.000 36.85000 476 THR A O 1
ATOM 2834 N N . VAL A 1 476 ? 1.05000 14.65900 0.02200 1.000 38.99000 477 VAL A N 1
ATOM 2835 C CA . VAL A 1 476 ? 0.68600 13.30300 0.42700 1.000 34.98000 477 VAL A CA 1
ATOM 2836 C C . VAL A 1 476 ? -0.29500 13.33500 1.59700 1.000 36.50000 477 VAL A C 1
ATOM 2837 O O . VAL A 1 476 ? -1.30300 12.61900 1.60300 1.000 34.33000 477 VAL A O 1
ATOM 2841 N N . MET A 1 477 ? -0.03100 14.18600 2.59500 1.000 33.60000 478 MET A N 1
ATOM 2842 C CA . MET A 1 477 ? -0.84700 14.17000 3.80100 1.000 28.44000 478 MET A CA 1
ATOM 2843 C C . MET A 1 477 ? -2.23200 14.71300 3.52700 1.000 35.37000 478 MET A C 1
ATOM 2844 O O . MET A 1 477 ? -3.22900 14.12400 3.96100 1.000 36.42000 478 MET A O 1
ATOM 2849 N N . GLU A 1 478 ? -2.30400 15.84100 2.80700 1.000 36.02000 479 GLU A N 1
ATOM 2850 C CA . GLU A 1 478 ? -3.58900 16.42500 2.43400 1.000 39.39000 479 GLU A CA 1
ATOM 2851 C C . GLU A 1 478 ? -4.44100 15.42800 1.66200 1.000 36.83000 479 GLU A C 1
ATOM 2852 O O . GLU A 1 478 ? -5.66000 15.35600 1.85100 1.000 37.52000 479 GLU A O 1
ATOM 2858 N N . GLU A 1 479 ? -3.82100 14.64700 0.78800 1.000 35.31000 480 GLU A N 1
ATOM 2859 C CA . GLU A 1 479 ? -4.61900 13.71400 0.00500 1.000 37.06000 480 GLU A CA 1
ATOM 2860 C C . GLU A 1 479 ? -5.13100 12.57000 0.86100 1.000 37.60000 480 GLU A C 1
ATOM 2861 O O . GLU A 1 479 ? -6.27700 12.13800 0.68600 1.000 38.57000 480 GLU A O 1
ATOM 2867 N N . ILE A 1 480 ? -4.31800 12.08700 1.81000 1.000 34.52000 481 ILE A N 1
ATOM 2868 C CA . ILE A 1 480 ? -4.80000 11.04900 2.72800 1.000 37.42000 481 ILE A CA 1
ATOM 2869 C C . ILE A 1 480 ? -5.97700 11.57400 3.54000 1.000 32.25000 481 ILE A C 1
ATOM 2870 O O . ILE A 1 480 ? -6.95900 10.86100 3.77000 1.000 37.50000 481 ILE A O 1
ATOM 2875 N N . SER A 1 481 ? -5.90800 12.84300 3.95300 1.000 33.25000 482 SER A N 1
ATOM 2876 C CA . SER A 1 481 ? -7.01200 13.46100 4.68000 1.000 36.78000 482 SER A CA 1
ATOM 2877 C C . SER A 1 481 ? -8.27000 13.57900 3.82500 1.000 37.40000 482 SER A C 1
ATOM 2878 O O . SER A 1 481 ? -9.37600 13.33400 4.32000 1.000 38.77000 482 SER A O 1
ATOM 2881 N N . ASN A 1 482 ? -8.12900 14.01500 2.56000 1.000 34.16000 483 ASN A N 1
ATOM 2882 C CA . ASN A 1 482 ? -9.27900 14.09500 1.64900 1.000 37.79000 483 ASN A CA 1
ATOM 2883 C C . ASN A 1 482 ? -9.86700 12.71700 1.37300 1.000 35.92000 483 ASN A C 1
ATOM 2884 O O . ASN A 1 482 ? -11.09000 12.53100 1.41700 1.000 36.11000 483 ASN A O 1
ATOM 2889 N N . LEU A 1 483 ? -9.00900 11.74100 1.07200 1.000 33.38000 484 LEU A N 1
ATOM 2890 C CA . LEU A 1 483 ? -9.48500 10.41400 0.71500 1.000 35.28000 484 LEU A CA 1
ATOM 2891 C C . LEU A 1 483 ? -10.13600 9.66500 1.86900 1.000 39.17000 484 LEU A C 1
ATOM 2892 O O . LEU A 1 483 ? -10.79100 8.65000 1.62300 1.000 39.73000 484 LEU A O 1
ATOM 2897 N N . THR A 1 484 ? -9.97400 10.10700 3.11600 1.000 37.27000 485 THR A N 1
ATOM 2898 C CA . THR A 1 484 ? -10.63500 9.42600 4.22500 1.000 39.70000 485 THR A CA 1
ATOM 2899 C C . THR A 1 484 ? -11.75500 10.27700 4.80700 1.000 39.01000 485 THR A C 1
ATOM 2900 O O . THR A 1 484 ? -12.18200 10.04600 5.93800 1.000 37.88000 485 THR A O 1
ATOM 2904 N N . ALA A 1 485 ? -12.23500 11.24700 4.03000 1.000 39.20000 486 ALA A N 1
ATOM 2905 C CA . ALA A 1 485 ? -13.21900 12.22500 4.49100 1.000 37.00000 486 ALA A CA 1
ATOM 2906 C C . ALA A 1 485 ? -14.43000 11.57300 5.13600 1.000 37.22000 486 ALA A C 1
ATOM 2907 O O . ALA A 1 485 ? -14.98600 12.10300 6.10000 1.000 40.46000 486 ALA A O 1
ATOM 2909 N N . ASP A 1 486 ? -14.87300 10.44100 4.59800 1.000 37.63000 487 ASP A N 1
ATOM 2910 C CA . ASP A 1 486 ? -16.09000 9.79000 5.04700 1.000 38.31000 487 ASP A CA 1
ATOM 2911 C C . ASP A 1 486 ? -15.85500 8.76900 6.14700 1.000 40.67000 487 ASP A C 1
ATOM 2912 O O . ASP A 1 486 ? -16.83000 8.22300 6.67700 1.000 45.47000 487 ASP A O 1
ATOM 2917 N N . ARG A 1 487 ? -14.59600 8.48800 6.51200 1.000 39.63000 488 ARG A N 1
ATOM 2918 C CA . ARG A 1 487 ? -14.35600 7.50100 7.55400 1.000 37.25000 488 ARG A CA 1
ATOM 2919 C C . ARG A 1 487 ? -13.31800 7.95900 8.59200 1.000 37.87000 488 ARG A C 1
ATOM 2920 O O . ARG A 1 487 ? -12.55800 7.13500 9.12600 1.000 38.39000 488 ARG A O 1
ATOM 2928 N N . LYS A 1 488 ? -13.28400 9.24400 8.91900 1.000 34.13000 489 LYS A N 1
ATOM 2929 C CA . LYS A 1 488 ? -12.35400 9.69300 9.95400 1.000 33.86000 489 LYS A CA 1
ATOM 2930 C C . LYS A 1 488 ? -12.62400 9.03200 11.29400 1.000 41.87000 489 LYS A C 1
ATOM 2931 O O . LYS A 1 488 ? -11.71100 8.93200 12.11800 1.000 40.71000 489 LYS A O 1
ATOM 2937 N N . ASP A 1 489 ? -13.84400 8.54100 11.52000 1.000 38.01000 490 ASP A N 1
ATOM 2938 C CA . ASP A 1 489 ? -14.15000 7.91100 12.79500 1.000 40.23000 490 ASP A CA 1
ATOM 2939 C C . ASP A 1 489 ? -13.59400 6.49600 12.89600 1.000 37.31000 490 ASP A C 1
ATOM 2940 O O . ASP A 1 489 ? -13.65100 5.90900 13.97700 1.000 44.74000 490 ASP A O 1
ATOM 2945 N N . LYS A 1 490 ? -13.02200 5.95400 11.81700 1.000 41.95000 491 LYS A N 1
ATOM 2946 C CA . LYS A 1 490 ? -12.44800 4.60900 11.76800 1.000 43.35000 491 LYS A CA 1
ATOM 2947 C C . LYS A 1 490 ? -11.06900 4.61200 11.10200 1.000 37.70000 491 LYS A C 1
ATOM 2948 O O . LYS A 1 490 ? -10.67900 3.64100 10.44900 1.000 36.27000 491 LYS A O 1
ATOM 2954 N N . THR A 1 491 ? -10.31900 5.68800 11.25300 1.000 36.37000 492 THR A N 1
ATOM 2955 C CA . THR A 1 491 ? -9.03000 5.82500 10.59400 1.000 38.19000 492 THR A CA 1
ATOM 2956 C C . THR A 1 491 ? -8.00800 6.17700 11.64600 1.000 37.42000 492 THR A C 1
ATOM 2957 O O . THR A 1 491 ? -8.21800 7.13400 12.40000 1.000 36.71000 492 THR A O 1
ATOM 2961 N N . TYR A 1 492 ? -6.92600 5.39100 11.71800 1.000 35.76000 493 TYR A N 1
ATOM 2962 C CA . TYR A 1 492 ? -5.84100 5.61200 12.66900 1.000 31.72000 493 TYR A CA 1
ATOM 2963 C C . TYR A 1 492 ? -4.55100 5.86200 11.91000 1.000 34.96000 493 TYR A C 1
ATOM 2964 O O . TYR A 1 492 ? -4.24000 5.14800 10.94800 1.000 32.50000 493 TYR A O 1
ATOM 2973 N N . ILE A 1 493 ? -3.81400 6.89400 12.32700 1.000 31.32000 494 ILE A N 1
ATOM 2974 C CA . ILE A 1 493 ? -2.55000 7.25800 11.69600 1.000 32.16000 494 ILE A CA 1
ATOM 2975 C C . ILE A 1 493 ? -1.44900 7.01200 12.70600 1.000 36.59000 494 ILE A C 1
ATOM 2976 O O . ILE A 1 493 ? -1.42900 7.65400 13.76800 1.000 33.81000 494 ILE A O 1
ATOM 2981 N N . ALA A 1 494 ? -0.53400 6.10400 12.37900 1.000 28.87000 495 ALA A N 1
ATOM 2982 C CA . ALA A 1 494 ? 0.71900 5.97400 13.10400 1.000 34.37000 495 ALA A CA 1
ATOM 2983 C C . ALA A 1 494 ? 1.83000 6.60500 12.26500 1.000 35.09000 495 ALA A C 1
ATOM 2984 O O . ALA A 1 494 ? 1.71100 6.71400 11.04500 1.000 35.22000 495 ALA A O 1
ATOM 2986 N N . THR A 1 495 ? 2.88800 7.07900 12.92500 1.000 31.19000 496 THR A N 1
ATOM 2987 C CA . THR A 1 495 ? 3.96200 7.76500 12.22400 1.000 31.83000 496 THR A CA 1
ATOM 2988 C C . THR A 1 495 ? 5.30300 7.31300 12.77700 1.000 32.82000 496 THR A C 1
ATOM 2989 O O . THR A 1 495 ? 5.39400 6.77000 13.87800 1.000 32.55000 496 THR A O 1
ATOM 2993 N N . GLY A 1 496 ? 6.35700 7.56000 11.99600 1.000 33.82000 497 GLY A N 1
ATOM 2994 C CA . GLY A 1 496 ? 7.71000 7.57200 12.51000 1.000 29.71000 497 GLY A CA 1
ATOM 2995 C C . GLY A 1 496 ? 7.99600 8.89700 13.17800 1.000 31.32000 497 GLY A C 1
ATOM 2996 O O . GLY A 1 496 ? 7.09400 9.62000 13.60700 1.000 33.49000 497 GLY A O 1
ATOM 2997 N N . VAL A 1 497 ? 9.27200 9.24000 13.24000 1.000 31.99000 498 VAL A N 1
ATOM 2998 C CA . VAL A 1 497 ? 9.70100 10.49200 13.85600 1.000 31.20000 498 VAL A CA 1
ATOM 2999 C C . VAL A 1 497 ? 10.52300 11.27500 12.84400 1.000 35.41000 498 VAL A C 1
ATOM 3000 O O . VAL A 1 497 ? 11.43800 10.71900 12.20700 1.000 34.30000 498 VAL A O 1
ATOM 3004 N N . GLY A 1 498 ? 10.18000 12.54700 12.67300 1.000 28.95000 499 GLY A N 1
ATOM 3005 C CA . GLY A 1 498 ? 10.90500 13.40800 11.76900 1.000 29.53000 499 GLY A CA 1
ATOM 3006 C C . GLY A 1 498 ? 9.97700 14.35300 11.06700 1.000 34.54000 499 GLY A C 1
ATOM 3007 O O . GLY A 1 498 ? 8.89800 14.65300 11.56200 1.000 33.13000 499 GLY A O 1
ATOM 3008 N N . GLN A 1 499 ? 10.40000 14.80400 9.88500 1.000 34.10000 500 GLN A N 1
ATOM 3009 C CA . GLN A 1 499 ? 9.59500 15.75900 9.13200 1.000 34.42000 500 GLN A CA 1
ATOM 3010 C C . GLN A 1 499 ? 8.22300 15.19700 8.76000 1.000 32.02000 500 GLN A C 1
ATOM 3011 O O . GLN A 1 499 ? 7.20700 15.87300 8.94700 1.000 31.19000 500 GLN A O 1
ATOM 3017 N N . HIS A 1 500 ? 8.17100 13.98700 8.17900 1.000 28.06000 501 HIS A N 1
ATOM 3018 C CA . HIS A 1 500 ? 6.87200 13.39400 7.85700 1.000 27.32000 501 HIS A CA 1
ATOM 3019 C C . HIS A 1 500 ? 5.90700 13.43300 9.05600 1.000 33.00000 501 HIS A C 1
ATOM 3020 O O . HIS A 1 500 ? 4.69800 13.60500 8.88000 1.000 30.69000 501 HIS A O 1
ATOM 3027 N N . GLN A 1 501 ? 6.43100 13.31200 10.28100 1.000 29.02000 502 GLN A N 1
ATOM 3028 C CA . GLN A 1 501 ? 5.58600 13.32800 11.47500 1.000 33.57000 502 GLN A CA 1
ATOM 3029 C C . GLN A 1 501 ? 4.98000 14.70700 11.69400 1.000 34.09000 502 GLN A C 1
ATOM 3030 O O . GLN A 1 501 ? 3.79500 14.83000 12.03000 1.000 32.72000 502 GLN A O 1
ATOM 3036 N N . MET A 1 502 ? 5.77500 15.75600 11.50000 1.000 31.71000 503 MET A N 1
ATOM 3037 C CA . MET A 1 502 ? 5.23400 17.10800 11.58400 1.000 35.03000 503 MET A CA 1
ATOM 3038 C C . MET A 1 502 ? 4.28000 17.38400 10.43900 1.000 35.86000 503 MET A C 1
ATOM 3039 O O . MET A 1 502 ? 3.24100 18.02100 10.63400 1.000 38.09000 503 MET A O 1
ATOM 3044 N N . TRP A 1 503 ? 4.59100 16.89000 9.24300 1.000 36.60000 504 TRP A N 1
ATOM 3045 C CA . TRP A 1 503 ? 3.71900 17.20200 8.12400 1.000 34.12000 504 TRP A CA 1
ATOM 3046 C C . TRP A 1 503 ? 2.36200 16.53900 8.28600 1.000 32.04000 504 TRP A C 1
ATOM 3047 O O . TRP A 1 503 ? 1.33900 17.14900 7.97100 1.000 33.03000 504 TRP A O 1
ATOM 3058 N N . VAL A 1 504 ? 2.31300 15.30500 8.79100 1.000 34.00000 505 VAL A N 1
ATOM 3059 C CA . VAL A 1 504 ? 0.99100 14.70100 8.91400 1.000 34.05000 505 VAL A CA 1
ATOM 3060 C C . VAL A 1 504 ? 0.22300 15.38500 10.03200 1.000 30.54000 505 VAL A C 1
ATOM 3061 O O . VAL A 1 504 ? -0.98600 15.60400 9.91200 1.000 32.16000 505 VAL A O 1
ATOM 3065 N N . ALA A 1 505 ? 0.90900 15.80600 11.09400 1.000 31.78000 506 ALA A N 1
ATOM 3066 C CA . ALA A 1 505 ? 0.22800 16.56500 12.14200 1.000 32.63000 506 ALA A CA 1
ATOM 3067 C C . ALA A 1 505 ? -0.38500 17.84400 11.57600 1.000 34.53000 506 ALA A C 1
ATOM 3068 O O . ALA A 1 505 ? -1.51200 18.21600 11.93300 1.000 36.80000 506 ALA A O 1
ATOM 3070 N N . GLN A 1 506 ? 0.33000 18.50400 10.65700 1.000 30.97000 507 GLN A N 1
ATOM 3071 C CA . GLN A 1 506 ? -0.07100 19.81000 10.13800 1.000 31.33000 507 GLN A CA 1
ATOM 3072 C C . GLN A 1 506 ? -1.15100 19.73500 9.06000 1.000 34.82000 507 GLN A C 1
ATOM 3073 O O . GLN A 1 506 ? -2.04000 20.59100 9.03800 1.000 38.73000 507 GLN A O 1
ATOM 3079 N N . HIS A 1 507 ? -1.11200 18.73500 8.16500 1.000 32.77000 508 HIS A N 1
ATOM 3080 C CA . HIS A 1 507 ? -1.93300 18.73800 6.95000 1.000 36.98000 508 HIS A CA 1
ATOM 3081 C C . HIS A 1 507 ? -2.98300 17.64700 6.88100 1.000 38.31000 508 HIS A C 1
ATOM 3082 O O . HIS A 1 507 ? -3.80000 17.66500 5.95600 1.000 36.43000 508 HIS A O 1
ATOM 3089 N N . PHE A 1 508 ? -2.94600 16.67000 7.77000 1.000 34.89000 509 PHE A N 1
ATOM 3090 C CA . PHE A 1 508 ? -4.10900 15.83000 7.96900 1.000 31.72000 509 PHE A CA 1
ATOM 3091 C C . PHE A 1 508 ? -5.04400 16.58100 8.90300 1.000 35.13000 509 PHE A C 1
ATOM 3092 O O . PHE A 1 508 ? -4.59700 17.23900 9.85100 1.000 33.31000 509 PHE A O 1
ATOM 3100 N N . ARG A 1 509 ? -6.33600 16.54200 8.61800 1.000 34.80000 510 ARG A N 1
ATOM 3101 C CA . ARG A 1 509 ? -7.29000 17.27900 9.44500 1.000 35.80000 510 ARG A CA 1
ATOM 3102 C C . ARG A 1 509 ? -7.88000 16.32600 10.47800 1.000 33.96000 510 ARG A C 1
ATOM 3103 O O . ARG A 1 509 ? -8.66600 15.43200 10.13500 1.000 31.13000 510 ARG A O 1
ATOM 3111 N N . TRP A 1 510 ? -7.49400 16.53300 11.74100 1.000 32.48000 511 TRP A N 1
ATOM 3112 C CA . TRP A 1 510 ? -7.71800 15.55500 12.80200 1.000 36.03000 511 TRP A CA 1
ATOM 3113 C C . TRP A 1 510 ? -9.11600 15.72400 13.36600 1.000 34.14000 511 TRP A C 1
ATOM 3114 O O . TRP A 1 510 ? -9.55700 16.84800 13.64200 1.000 33.57000 511 TRP A O 1
ATOM 3125 N N . ARG A 1 511 ? -9.81900 14.61100 13.50900 1.000 31.77000 512 ARG A N 1
ATOM 3126 C CA . ARG A 1 511 ? -11.22700 14.67300 13.88100 1.000 34.67000 512 ARG A CA 1
ATOM 3127 C C . ARG A 1 511 ? -11.64700 13.64500 14.91900 1.000 37.12000 512 ARG A C 1
ATOM 3128 O O . ARG A 1 511 ? -12.67800 13.83800 15.56800 1.000 40.19000 512 ARG A O 1
ATOM 3136 N N . HIS A 1 512 ? -10.89600 12.57800 15.13100 1.000 34.05000 513 HIS A N 1
ATOM 3137 C CA . HIS A 1 512 ? -11.36700 11.47900 15.94100 1.000 36.46000 513 HIS A CA 1
ATOM 3138 C C . HIS A 1 512 ? -10.38000 11.21100 17.06900 1.000 34.17000 513 HIS A C 1
ATOM 3139 O O . HIS A 1 512 ? -9.17600 11.06800 16.81100 1.000 36.32000 513 HIS A O 1
ATOM 3146 N N . PRO A 1 513 ? -10.83700 11.14300 18.31400 1.000 36.57000 514 PRO A N 1
ATOM 3147 C CA . PRO A 1 513 ? -9.92400 10.86900 19.43200 1.000 33.89000 514 PRO A CA 1
ATOM 3148 C C . PRO A 1 513 ? -9.22500 9.53500 19.25700 1.000 36.44000 514 PRO A C 1
ATOM 3149 O O . PRO A 1 513 ? -9.84900 8.52700 18.91300 1.000 37.17000 514 PRO A O 1
ATOM 3153 N N . ARG A 1 514 ? -7.91700 9.54300 19.52100 1.000 27.86000 515 ARG A N 1
ATOM 3154 C CA . ARG A 1 514 ? -6.98400 8.42300 19.46300 1.000 33.25000 515 ARG A CA 1
ATOM 3155 C C . ARG A 1 514 ? -6.56300 8.11300 18.02900 1.000 36.08000 515 ARG A C 1
ATOM 3156 O O . ARG A 1 514 ? -5.84900 7.13900 17.83500 1.000 34.18000 515 ARG A O 1
ATOM 3164 N N . SER A 1 515 ? -6.97400 8.89400 17.02500 1.000 33.51000 516 SER A N 1
ATOM 3165 C CA . SER A 1 515 ? -6.51400 8.60700 15.67000 1.000 33.50000 516 SER A CA 1
ATOM 3166 C C . SER A 1 515 ? -5.03200 8.93700 15.46700 1.000 34.56000 516 SER A C 1
ATOM 3167 O O . SER A 1 515 ? -4.42300 8.39400 14.54000 1.000 34.51000 516 SER A O 1
ATOM 3170 N N . MET A 1 516 ? -4.44000 9.80800 16.28800 1.000 33.13000 517 MET A N 1
ATOM 3171 C CA . MET A 1 516 ? -3.01600 10.12900 16.16700 1.000 30.06000 517 MET A CA 1
ATOM 3172 C C . MET A 1 516 ? -2.20900 9.19700 17.06000 1.000 32.22000 517 MET A C 1
ATOM 3173 O O . MET A 1 516 ? -2.38300 9.18700 18.28500 1.000 34.59000 517 MET A O 1
ATOM 3178 N N . ILE A 1 517 ? -1.34300 8.39400 16.45600 1.000 34.82000 518 ILE A N 1
ATOM 3179 C CA . ILE A 1 517 ? -0.56800 7.39100 17.17900 1.000 29.19000 518 ILE A CA 1
ATOM 3180 C C . ILE A 1 517 ? 0.89600 7.65100 16.85600 1.000 31.67000 518 ILE A C 1
ATOM 3181 O O . ILE A 1 517 ? 1.39900 7.20500 15.82200 1.000 30.76000 518 ILE A O 1
ATOM 3186 N N . THR A 1 518 ? 1.58900 8.36400 17.74700 1.000 32.55000 519 THR A N 1
ATOM 3187 C CA . THR A 1 518 ? 2.91500 8.87300 17.43000 1.000 30.14000 519 THR A CA 1
ATOM 3188 C C . THR A 1 518 ? 3.75400 8.97800 18.69700 1.000 29.93000 519 THR A C 1
ATOM 3189 O O . THR A 1 518 ? 3.22900 9.15800 19.80500 1.000 33.62000 519 THR A O 1
ATOM 3193 N N . SER A 1 519 ? 5.06100 8.85500 18.52500 1.000 30.37000 520 SER A N 1
ATOM 3194 C CA . SER A 1 519 ? 6.00200 8.95200 19.63500 1.000 30.15000 520 SER A CA 1
ATOM 3195 C C . SER A 1 519 ? 6.43400 10.41500 19.78200 1.000 33.18000 520 SER A C 1
ATOM 3196 O O . SER A 1 519 ? 7.20100 10.94500 18.97100 1.000 31.85000 520 SER A O 1
ATOM 3199 N N . GLY A 1 520 ? 5.92200 11.08100 20.81100 1.000 32.82000 521 GLY A N 1
ATOM 3200 C CA . GLY A 1 520 ? 6.16400 12.50200 20.94000 1.000 36.07000 521 GLY A CA 1
ATOM 3201 C C . GLY A 1 520 ? 7.21600 12.88600 21.96300 1.000 36.95000 521 GLY A C 1
ATOM 3202 O O . GLY A 1 520 ? 8.12400 13.65800 21.64600 1.000 40.15000 521 GLY A O 1
ATOM 3203 N N . GLY A 1 521 ? 7.08600 12.36900 23.18900 1.000 33.44000 522 GLY A N 1
ATOM 3204 C CA . GLY A 1 521 ? 7.99800 12.67000 24.28000 1.000 35.92000 522 GLY A CA 1
ATOM 3205 C C . GLY A 1 521 ? 9.40000 12.15400 24.03200 1.000 34.74000 522 GLY A C 1
ATOM 3206 O O . GLY A 1 521 ? 10.32400 12.94600 23.90600 1.000 37.99000 522 GLY A O 1
ATOM 3207 N N . LEU A 1 522 ? 9.57600 10.83300 23.95200 1.000 35.16000 523 LEU A N 1
ATOM 3208 C CA . LEU A 1 522 ? 10.88900 10.29600 23.62100 1.000 32.76000 523 LEU A CA 1
ATOM 3209 C C . LEU A 1 522 ? 11.21400 10.50000 22.14100 1.000 34.78000 523 LEU A C 1
ATOM 3210 O O . LEU A 1 522 ? 12.30400 10.95800 21.80000 1.000 33.86000 523 LEU A O 1
ATOM 3215 N N . GLY A 1 523 ? 10.28100 10.18200 21.24200 1.000 35.61000 524 GLY A N 1
ATOM 3216 C CA . GLY A 1 523 ? 10.50500 10.43600 19.84100 1.000 32.29000 524 GLY A CA 1
ATOM 3217 C C . GLY A 1 523 ? 11.28800 9.31400 19.19600 1.000 34.90000 524 GLY A C 1
ATOM 3218 O O . GLY A 1 523 ? 12.28400 9.55500 18.51100 1.000 35.15000 524 GLY A O 1
ATOM 3219 N N . THR A 1 524 ? 10.83000 8.08700 19.38600 1.000 29.52000 525 THR A N 1
ATOM 3220 C CA . THR A 1 524 ? 11.55400 6.91400 18.91600 1.000 32.61000 525 THR A CA 1
ATOM 3221 C C . THR A 1 524 ? 11.28500 6.67800 17.44000 1.000 31.26000 525 THR A C 1
ATOM 3222 O O . THR A 1 524 ? 10.15200 6.35500 17.06900 1.000 36.35000 525 THR A O 1
ATOM 3226 N N . MET A 1 525 ? 12.30900 6.84100 16.59400 1.000 36.77000 526 MET A N 1
ATOM 3227 C CA . MET A 1 525 ? 12.23900 6.33500 15.22300 1.000 33.86000 526 MET A CA 1
ATOM 3228 C C . MET A 1 525 ? 12.01600 4.82000 15.22300 1.000 33.99000 526 MET A C 1
ATOM 3229 O O . MET A 1 525 ? 12.54800 4.10100 16.07200 1.000 35.17000 526 MET A O 1
ATOM 3234 N N . GLY A 1 526 ? 11.24000 4.32300 14.26000 1.000 35.74000 527 GLY A N 1
ATOM 3235 C CA . GLY A 1 526 ? 10.88300 2.91200 14.23200 1.000 34.16000 527 GLY A CA 1
ATOM 3236 C C . GLY A 1 526 ? 9.58600 2.56900 14.94300 1.000 33.24000 527 GLY A C 1
ATOM 3237 O O . GLY A 1 526 ? 9.07800 1.44600 14.78800 1.000 30.06000 527 GLY A O 1
ATOM 3238 N N . TYR A 1 527 ? 9.02500 3.51700 15.69600 1.000 34.77000 528 TYR A N 1
ATOM 3239 C CA . TYR A 1 527 ? 7.74300 3.32600 16.37500 1.000 34.25000 528 TYR A CA 1
ATOM 3240 C C . TYR A 1 527 ? 6.60500 3.00300 15.41600 1.000 30.10000 528 TYR A C 1
ATOM 3241 O O . TYR A 1 527 ? 5.74400 2.17600 15.73500 1.000 32.20000 528 TYR A O 1
ATOM 3250 N N . GLY A 1 528 ? 6.56200 3.67300 14.25900 1.000 27.49000 529 GLY A N 1
ATOM 3251 C CA . GLY A 1 528 ? 5.33400 3.73500 13.47500 1.000 28.61000 529 GLY A CA 1
ATOM 3252 C C . GLY A 1 528 ? 4.82400 2.38600 12.99500 1.000 31.03000 529 GLY A C 1
ATOM 3253 O O . GLY A 1 528 ? 3.64200 2.05200 13.17800 1.000 33.12000 529 GLY A O 1
ATOM 3254 N N . LEU A 1 529 ? 5.68400 1.60700 12.34400 1.000 28.59000 530 LEU A N 1
ATOM 3255 C CA . LEU A 1 529 ? 5.22500 0.33100 11.79300 1.000 30.27000 530 LEU A CA 1
ATOM 3256 C C . LEU A 1 529 ? 4.74500 -0.63100 12.87600 1.000 30.43000 530 LEU A C 1
ATOM 3257 O O . LEU A 1 529 ? 3.58900 -1.07400 12.80000 1.000 32.43000 530 LEU A O 1
ATOM 3262 N N . PRO A 1 530 ? 5.54200 -0.97700 13.90600 1.000 32.25000 531 PRO A N 1
ATOM 3263 C CA . PRO A 1 530 ? 4.98500 -1.79800 15.00800 1.000 34.94000 531 PRO A CA 1
ATOM 3264 C C . PRO A 1 530 ? 3.77200 -1.19400 15.70800 1.000 30.01000 531 PRO A C 1
ATOM 3265 O O . PRO A 1 530 ? 2.80400 -1.91700 15.99100 1.000 33.23000 531 PRO A O 1
ATOM 3269 N N . ALA A 1 531 ? 3.77700 0.10600 15.98600 1.000 28.27000 532 ALA A N 1
ATOM 3270 C CA . ALA A 1 531 ? 2.60000 0.71900 16.60700 1.000 31.43000 532 ALA A CA 1
ATOM 3271 C C . ALA A 1 531 ? 1.35800 0.58300 15.72300 1.000 29.08000 532 ALA A C 1
ATOM 3272 O O . ALA A 1 531 ? 0.25900 0.32100 16.22400 1.000 29.28000 532 ALA A O 1
ATOM 3274 N N . ALA A 1 532 ? 1.50800 0.74600 14.40400 1.000 29.32000 533 ALA A N 1
ATOM 3275 C CA . ALA A 1 532 ? 0.35500 0.56200 13.51100 1.000 29.12000 533 ALA A CA 1
ATOM 3276 C C . ALA A 1 532 ? -0.16600 -0.87200 13.57000 1.000 31.56000 533 ALA A C 1
ATOM 3277 O O . ALA A 1 532 ? -1.38000 -1.09800 13.65600 1.000 30.60000 533 ALA A O 1
ATOM 3279 N N . ILE A 1 533 ? 0.74100 -1.85600 13.54200 1.000 29.15000 534 ILE A N 1
ATOM 3280 C CA . ILE A 1 533 ? 0.33200 -3.25300 13.68600 1.000 30.23000 534 ILE A CA 1
ATOM 3281 C C . ILE A 1 533 ? -0.45400 -3.44800 14.98100 1.000 33.68000 534 ILE A C 1
ATOM 3282 O O . ILE A 1 533 ? -1.53500 -4.05500 14.99200 1.000 31.62000 534 ILE A O 1
ATOM 3287 N N . GLY A 1 534 ? 0.05500 -2.90000 16.08700 1.000 31.61000 535 GLY A N 1
ATOM 3288 C CA . GLY A 1 534 ? -0.70000 -2.94000 17.33000 1.000 30.91000 535 GLY A CA 1
ATOM 3289 C C . GLY A 1 534 ? -2.06400 -2.27400 17.23300 1.000 30.39000 535 GLY A C 1
ATOM 3290 O O . GLY A 1 534 ? -3.07300 -2.82400 17.69800 1.000 31.46000 535 GLY A O 1
ATOM 3291 N N . ALA A 1 535 ? -2.11500 -1.07500 16.64500 1.000 28.62000 536 ALA A N 1
ATOM 3292 C CA . ALA A 1 535 ? -3.39500 -0.38100 16.49100 1.000 27.65000 536 ALA A CA 1
ATOM 3293 C C . ALA A 1 535 ? -4.38900 -1.19800 15.66600 1.000 30.67000 536 ALA A C 1
ATOM 3294 O O . ALA A 1 535 ? -5.58700 -1.25500 15.99600 1.000 31.27000 536 ALA A O 1
ATOM 3296 N N . LYS A 1 536 ? -3.91800 -1.78900 14.55100 1.000 32.80000 537 LYS A N 1
ATOM 3297 C CA . LYS A 1 536 ? -4.77100 -2.63800 13.72000 1.000 32.27000 537 LYS A CA 1
ATOM 3298 C C . LYS A 1 536 ? -5.25600 -3.87200 14.48500 1.000 32.04000 537 LYS A C 1
ATOM 3299 O O . LYS A 1 536 ? -6.40100 -4.30600 14.31500 1.000 32.98000 537 LYS A O 1
ATOM 3305 N N . VAL A 1 537 ? -4.40100 -4.45500 15.32900 1.000 34.30000 538 VAL A N 1
ATOM 3306 C CA . VAL A 1 537 ? -4.85000 -5.57100 16.16100 1.000 30.51000 538 VAL A CA 1
ATOM 3307 C C . VAL A 1 537 ? -5.96900 -5.11400 17.08300 1.000 34.08000 538 VAL A C 1
ATOM 3308 O O . VAL A 1 537 ? -6.97200 -5.81700 17.25300 1.000 35.49000 538 VAL A O 1
ATOM 3312 N N . ALA A 1 538 ? -5.83800 -3.89600 17.64700 1.000 32.81000 539 ALA A N 1
ATOM 3313 C CA . ALA A 1 538 ? -6.85600 -3.33400 18.53200 1.000 30.13000 539 ALA A CA 1
ATOM 3314 C C . ALA A 1 538 ? -8.11900 -2.91600 17.78500 1.000 35.08000 539 ALA A C 1
ATOM 3315 O O . ALA A 1 538 ? -9.21000 -2.95500 18.35800 1.000 35.57000 539 ALA A O 1
ATOM 3317 N N . GLN A 1 539 ? -8.01000 -2.47200 16.53700 1.000 35.88000 540 GLN A N 1
ATOM 3318 C CA . GLN A 1 539 ? -9.17800 -2.04200 15.77300 1.000 34.97000 540 GLN A CA 1
ATOM 3319 C C . GLN A 1 539 ? -9.19600 -2.80000 14.45200 1.000 38.01000 540 GLN A C 1
ATOM 3320 O O . GLN A 1 539 ? -8.86100 -2.25200 13.38900 1.000 38.51000 540 GLN A O 1
ATOM 3326 N N . PRO A 1 540 ? -9.56100 -4.08100 14.48800 1.000 39.66000 541 PRO A N 1
ATOM 3327 C CA . PRO A 1 540 ? -9.44300 -4.90900 13.27300 1.000 39.83000 541 PRO A CA 1
ATOM 3328 C C . PRO A 1 540 ? -10.28300 -4.41900 12.09600 1.000 37.90000 541 PRO A C 1
ATOM 3329 O O . PRO A 1 540 ? -9.92500 -4.68900 10.94800 1.000 43.31000 541 PRO A O 1
ATOM 3333 N N . ASP A 1 541 ? -11.34800 -3.66800 12.32900 1.000 40.52000 542 ASP A N 1
ATOM 3334 C CA . ASP A 1 541 ? -12.18700 -3.15900 11.25400 1.000 47.45000 542 ASP A CA 1
ATOM 3335 C C . ASP A 1 541 ? -11.90100 -1.70000 10.89700 1.000 47.89000 542 ASP A C 1
ATOM 3336 O O . ASP A 1 541 ? -12.62700 -1.11100 10.08800 1.000 49.05000 542 ASP A O 1
ATOM 3341 N N . ALA A 1 542 ? -10.85800 -1.11400 11.45900 1.000 41.57000 543 ALA A N 1
ATOM 3342 C CA . ALA A 1 542 ? -10.50000 0.26500 11.17900 1.000 44.04000 543 ALA A CA 1
ATOM 3343 C C . ALA A 1 542 ? -9.45300 0.31800 10.07500 1.000 38.23000 543 ALA A C 1
ATOM 3344 O O . ALA A 1 542 ? -8.72100 -0.64300 9.82800 1.000 42.21000 543 ALA A O 1
ATOM 3346 N N . LEU A 1 543 ? -9.40600 1.45400 9.39400 1.000 36.02000 544 LEU A N 1
ATOM 3347 C CA . LEU A 1 543 ? -8.30000 1.74600 8.49900 1.000 34.57000 544 LEU A CA 1
ATOM 3348 C C . LEU A 1 543 ? -7.14200 2.25800 9.34300 1.000 33.99000 544 LEU A C 1
ATOM 3349 O O . LEU A 1 543 ? -7.28300 3.26700 10.04500 1.000 34.55000 544 LEU A O 1
ATOM 3354 N N . VAL A 1 544 ? -6.00300 1.57000 9.29100 1.000 34.75000 545 VAL A N 1
ATOM 3355 C CA . VAL A 1 544 ? -4.81700 1.95900 10.05600 1.000 30.71000 545 VAL A CA 1
ATOM 3356 C C . VAL A 1 544 ? -3.67300 2.19100 9.08700 1.000 31.12000 545 VAL A C 1
ATOM 3357 O O . VAL A 1 544 ? -3.28300 1.27800 8.35100 1.000 31.57000 545 VAL A O 1
ATOM 3361 N N . ILE A 1 545 ? -3.12400 3.40300 9.09200 1.000 29.78000 546 ILE A N 1
ATOM 3362 C CA . ILE A 1 545 ? -2.08400 3.78800 8.14700 1.000 31.96000 546 ILE A CA 1
ATOM 3363 C C . ILE A 1 545 ? -0.83400 4.16300 8.93100 1.000 38.11000 546 ILE A C 1
ATOM 3364 O O . ILE A 1 545 ? -0.90700 4.97400 9.86300 1.000 35.83000 546 ILE A O 1
ATOM 3369 N N . ASP A 1 546 ? 0.30700 3.58700 8.53700 1.000 36.42000 547 ASP A N 1
ATOM 3370 C CA . ASP A 1 546 ? 1.63200 3.96300 9.03900 1.000 33.98000 547 ASP A CA 1
ATOM 3371 C C . ASP A 1 546 ? 2.27000 4.91600 8.02700 1.000 37.91000 547 ASP A C 1
ATOM 3372 O O . ASP A 1 546 ? 2.76700 4.48500 6.98500 1.000 33.73000 547 ASP A O 1
ATOM 3377 N N . VAL A 1 547 ? 2.26600 6.20900 8.35000 1.000 36.03000 548 VAL A N 1
ATOM 3378 C CA . VAL A 1 547 ? 2.96100 7.23300 7.57500 1.000 36.94000 548 VAL A CA 1
ATOM 3379 C C . VAL A 1 547 ? 4.38100 7.34900 8.12800 1.000 35.23000 548 VAL A C 1
ATOM 3380 O O . VAL A 1 547 ? 4.57600 7.77900 9.26700 1.000 33.51000 548 VAL A O 1
ATOM 3384 N N . ASP A 1 548 ? 5.37500 6.99400 7.31900 1.000 35.21000 549 ASP A N 1
ATOM 3385 C CA . ASP A 1 548 ? 6.70700 6.65500 7.81900 1.000 33.55000 549 ASP A CA 1
ATOM 3386 C C . ASP A 1 548 ? 7.77600 7.25900 6.92600 1.000 37.65000 549 ASP A C 1
ATOM 3387 O O . ASP A 1 548 ? 7.75700 7.05900 5.70700 1.000 39.20000 549 ASP A O 1
ATOM 3392 N N . GLY A 1 549 ? 8.71900 7.97200 7.52400 1.000 34.09000 550 GLY A N 1
ATOM 3393 C CA . GLY A 1 549 ? 9.93200 8.31200 6.80700 1.000 36.23000 550 GLY A CA 1
ATOM 3394 C C . GLY A 1 549 ? 10.80000 7.08800 6.56600 1.000 39.10000 550 GLY A C 1
ATOM 3395 O O . GLY A 1 549 ? 10.68300 6.05800 7.24800 1.000 35.15000 550 GLY A O 1
ATOM 3396 N N . ASP A 1 550 ? 11.70700 7.20900 5.58800 1.000 31.06000 551 ASP A N 1
ATOM 3397 C CA . ASP A 1 550 ? 12.47600 6.03600 5.18600 1.000 34.46000 551 ASP A CA 1
ATOM 3398 C C . ASP A 1 550 ? 13.51200 5.63500 6.22800 1.000 32.16000 551 ASP A C 1
ATOM 3399 O O . ASP A 1 550 ? 13.74600 4.44100 6.42600 1.000 37.04000 551 ASP A O 1
ATOM 3404 N N . ALA A 1 551 ? 14.15700 6.59500 6.90100 1.000 32.58000 552 ALA A N 1
ATOM 3405 C CA . ALA A 1 551 ? 15.08600 6.19500 7.95800 1.000 33.41000 552 ALA A CA 1
ATOM 3406 C C . ALA A 1 551 ? 14.34300 5.60900 9.17600 1.000 36.04000 552 ALA A C 1
ATOM 3407 O O . ALA A 1 551 ? 14.79400 4.61900 9.77000 1.000 35.38000 552 ALA A O 1
ATOM 3409 N N . SER A 1 552 ? 13.20300 6.19100 9.56200 1.000 32.18000 553 SER A N 1
ATOM 3410 C CA . SER A 1 552 ? 12.38400 5.58600 10.61500 1.000 33.55000 553 SER A CA 1
ATOM 3411 C C . SER A 1 552 ? 11.97700 4.16200 10.24600 1.000 35.47000 553 SER A C 1
ATOM 3412 O O . SER A 1 552 ? 12.08400 3.23000 11.05400 1.000 33.90000 553 SER A O 1
ATOM 3415 N N . PHE A 1 553 ? 11.48400 3.99000 9.02500 1.000 34.65000 554 PHE A N 1
ATOM 3416 C CA . PHE A 1 553 ? 11.02800 2.69300 8.54900 1.000 35.13000 554 PHE A CA 1
ATOM 3417 C C . PHE A 1 553 ? 12.16500 1.68300 8.53700 1.000 42.79000 554 PHE A C 1
ATOM 3418 O O . PHE A 1 553 ? 11.97900 0.51700 8.91600 1.000 40.06000 554 PHE A O 1
ATOM 3426 N N . ASN A 1 554 ? 13.35800 2.11400 8.10000 1.000 36.88000 555 ASN A N 1
ATOM 3427 C CA . ASN A 1 554 ? 14.48800 1.19900 8.03400 1.000 35.91000 555 ASN A CA 1
ATOM 3428 C C . ASN A 1 554 ? 14.86600 0.65000 9.40000 1.000 36.91000 555 ASN A C 1
ATOM 3429 O O . ASN A 1 554 ? 15.48900 -0.41100 9.47100 1.000 38.70000 555 ASN A O 1
ATOM 3434 N N . MET A 1 555 ? 14.50500 1.33100 10.49000 1.000 37.06000 556 MET A N 1
ATOM 3435 C CA . MET A 1 555 ? 14.88300 0.82300 11.80500 1.000 37.13000 556 MET A CA 1
ATOM 3436 C C . MET A 1 555 ? 14.15900 -0.46800 12.15000 1.000 37.83000 556 MET A C 1
ATOM 3437 O O . MET A 1 555 ? 14.74300 -1.34200 12.79900 1.000 40.72000 556 MET A O 1
ATOM 3442 N N . THR A 1 556 ? 12.88600 -0.61300 11.75300 1.000 32.91000 557 THR A N 1
ATOM 3443 C CA . THR A 1 556 ? 12.10700 -1.76000 12.22700 1.000 40.73000 557 THR A CA 1
ATOM 3444 C C . THR A 1 556 ? 11.31500 -2.43000 11.09900 1.000 38.87000 557 THR A C 1
ATOM 3445 O O . THR A 1 556 ? 10.27200 -3.06300 11.33800 1.000 39.45000 557 THR A O 1
ATOM 3449 N N . LEU A 1 557 ? 11.81900 -2.35600 9.87400 1.000 33.74000 558 LEU A N 1
ATOM 3450 C CA . LEU A 1 557 ? 11.05600 -2.88300 8.75300 1.000 38.26000 558 LEU A CA 1
ATOM 3451 C C . LEU A 1 557 ? 10.91200 -4.39500 8.81600 1.000 35.59000 558 LEU A C 1
ATOM 3452 O O . LEU A 1 557 ? 10.00200 -4.95400 8.18600 1.000 38.01000 558 LEU A O 1
ATOM 3457 N N . THR A 1 558 ? 11.76100 -5.07600 9.57700 1.000 35.36000 559 THR A N 1
ATOM 3458 C CA . THR A 1 558 ? 11.57200 -6.51200 9.72200 1.000 37.56000 559 THR A CA 1
ATOM 3459 C C . THR A 1 558 ? 10.18300 -6.86900 10.23000 1.000 37.79000 559 THR A C 1
ATOM 3460 O O . THR A 1 558 ? 9.70900 -7.98200 9.97300 1.000 36.88000 559 THR A O 1
ATOM 3464 N N . GLU A 1 559 ? 9.50400 -5.94400 10.92300 1.000 35.00000 560 GLU A N 1
ATOM 3465 C CA . GLU A 1 559 ? 8.16900 -6.25200 11.43300 1.000 35.92000 560 GLU A CA 1
ATOM 3466 C C . GLU A 1 559 ? 7.12700 -6.38600 10.33300 1.000 36.23000 560 GLU A C 1
ATOM 3467 O O . GLU A 1 559 ? 5.99300 -6.79000 10.62400 1.000 36.83000 560 GLU A O 1
ATOM 3473 N N . LEU A 1 560 ? 7.47300 -6.06700 9.08400 1.000 33.86000 561 LEU A N 1
ATOM 3474 C CA . LEU A 1 560 ? 6.58200 -6.41000 7.98400 1.000 35.40000 561 LEU A CA 1
ATOM 3475 C C . LEU A 1 560 ? 6.25800 -7.89600 7.98800 1.000 39.89000 561 LEU A C 1
ATOM 3476 O O . LEU A 1 560 ? 5.13800 -8.28200 7.63400 1.000 38.84000 561 LEU A O 1
ATOM 3481 N N . SER A 1 561 ? 7.20900 -8.74700 8.40600 1.000 38.81000 562 SER A N 1
ATOM 3482 C CA . SER A 1 561 ? 6.91100 -10.18000 8.45400 1.000 41.74000 562 SER A CA 1
ATOM 3483 C C . SER A 1 561 ? 5.83200 -10.48600 9.47600 1.000 40.40000 562 SER A C 1
ATOM 3484 O O . SER A 1 561 ? 5.09200 -11.46700 9.31800 1.000 43.04000 562 SER A O 1
ATOM 3487 N N . THR A 1 562 ? 5.71300 -9.66100 10.52000 1.000 35.38000 563 THR A N 1
ATOM 3488 C CA . THR A 1 562 ? 4.64600 -9.87500 11.48800 1.000 37.22000 563 THR A CA 1
ATOM 3489 C C . THR A 1 562 ? 3.28900 -9.59900 10.85700 1.000 37.27000 563 THR A C 1
ATOM 3490 O O . THR A 1 562 ? 2.32900 -10.35300 11.05600 1.000 39.89000 563 THR A O 1
ATOM 3494 N N . ALA A 1 563 ? 3.18800 -8.50100 10.10800 1.000 39.69000 564 ALA A N 1
ATOM 3495 C CA . ALA A 1 563 ? 1.92700 -8.16100 9.45900 1.000 39.95000 564 ALA A CA 1
ATOM 3496 C C . ALA A 1 563 ? 1.52800 -9.23000 8.44900 1.000 42.07000 564 ALA A C 1
ATOM 3497 O O . ALA A 1 563 ? 0.33500 -9.51100 8.27400 1.000 41.82000 564 ALA A O 1
ATOM 3499 N N . ALA A 1 564 ? 2.51400 -9.82900 7.77500 1.000 39.15000 565 ALA A N 1
ATOM 3500 C CA . ALA A 1 564 ? 2.23200 -10.87300 6.79900 1.000 40.34000 565 ALA A CA 1
ATOM 3501 C C . ALA A 1 564 ? 1.85200 -12.17700 7.48700 1.000 43.89000 565 ALA A C 1
ATOM 3502 O O . ALA A 1 564 ? 0.83100 -12.78800 7.14900 1.000 44.70000 565 ALA A O 1
ATOM 3504 N N . GLN A 1 565 ? 2.64900 -12.61000 8.47200 1.000 40.70000 566 GLN A N 1
ATOM 3505 C CA . GLN A 1 565 ? 2.36900 -13.87900 9.14200 1.000 44.23000 566 GLN A CA 1
ATOM 3506 C C . GLN A 1 565 ? 0.97600 -13.89500 9.74900 1.000 45.59000 566 GLN A C 1
ATOM 3507 O O . GLN A 1 565 ? 0.25500 -14.89500 9.63900 1.000 45.25000 566 GLN A O 1
ATOM 3513 N N . PHE A 1 566 ? 0.57400 -12.80000 10.39200 1.000 40.84000 567 PHE A N 1
ATOM 3514 C CA . PHE A 1 566 ? -0.71000 -12.74200 11.07100 1.000 39.95000 567 PHE A CA 1
ATOM 3515 C C . PHE A 1 566 ? -1.77500 -12.02100 10.26200 1.000 40.20000 567 PHE A C 1
ATOM 3516 O O . PHE A 1 566 ? -2.87800 -11.80200 10.77500 1.000 39.49000 567 PHE A O 1
ATOM 3524 N N . ASN A 1 567 ? -1.47800 -11.65700 9.01700 1.000 40.55000 568 ASN A N 1
ATOM 3525 C CA . ASN A 1 567 ? -2.45700 -11.03800 8.12600 1.000 43.76000 568 ASN A CA 1
ATOM 3526 C C . ASN A 1 567 ? -3.11400 -9.83100 8.79700 1.000 41.36000 568 ASN A C 1
ATOM 3527 O O . ASN A 1 567 ? -4.33300 -9.74900 8.96300 1.000 39.89000 568 ASN A O 1
ATOM 3532 N N . ILE A 1 568 ? -2.27400 -8.90000 9.22100 1.000 39.99000 569 ILE A N 1
ATOM 3533 C CA . ILE A 1 568 ? -2.73600 -7.69600 9.89600 1.000 39.38000 569 ILE A CA 1
ATOM 3534 C C . ILE A 1 568 ? -2.69400 -6.58300 8.86000 1.000 34.57000 569 ILE A C 1
ATOM 3535 O O . ILE A 1 568 ? -1.62100 -6.12200 8.47000 1.000 34.04000 569 ILE A O 1
ATOM 3540 N N . GLY A 1 569 ? -3.86100 -6.16100 8.38900 1.000 39.41000 570 GLY A N 1
ATOM 3541 C CA . GLY A 1 569 ? -3.90700 -5.28500 7.23400 1.000 38.69000 570 GLY A CA 1
ATOM 3542 C C . GLY A 1 569 ? -3.51500 -3.83600 7.44100 1.000 38.30000 570 GLY A C 1
ATOM 3543 O O . GLY A 1 569 ? -4.29800 -2.94100 7.10000 1.000 42.48000 570 GLY A O 1
ATOM 3544 N N . VAL A 1 570 ? -2.31700 -3.57100 7.97200 1.000 38.16000 571 VAL A N 1
ATOM 3545 C CA . VAL A 1 570 ? -1.85100 -2.18600 8.05300 1.000 36.63000 571 VAL A CA 1
ATOM 3546 C C . VAL A 1 570 ? -1.52500 -1.69200 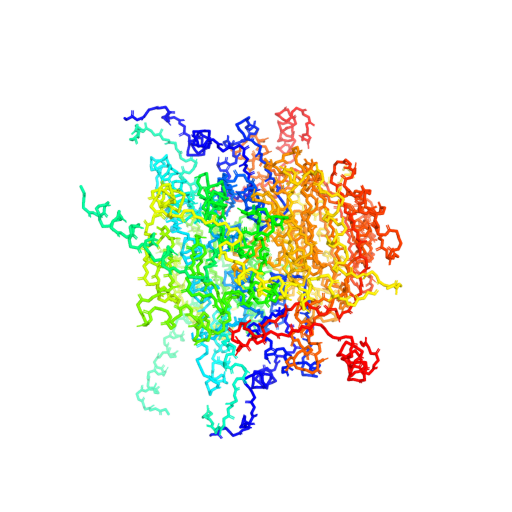6.65000 1.000 35.19000 571 VAL A C 1
ATOM 3547 O O . VAL A 1 570 ? -1.10000 -2.46100 5.77600 1.000 32.58000 571 VAL A O 1
ATOM 3551 N N . LYS A 1 571 ? -1.71100 -0.39700 6.43600 1.000 30.40000 572 LYS A N 1
ATOM 3552 C CA . LYS A 1 571 ? -1.27100 0.28000 5.21500 1.000 32.99000 572 LYS A CA 1
ATOM 3553 C C . LYS A 1 571 ? -0.04300 1.11100 5.53700 1.000 34.68000 572 LYS A C 1
ATOM 3554 O O . LYS A 1 571 ? -0.06800 1.91500 6.47700 1.000 38.31000 572 LYS A O 1
ATOM 3560 N N . VAL A 1 572 ? 1.03500 0.90900 4.79000 1.000 31.98000 573 VAL A N 1
ATOM 3561 C CA . VAL A 1 572 ? 2.27800 1.62400 5.03800 1.000 31.12000 573 VAL A CA 1
ATOM 3562 C C . VAL A 1 572 ? 2.50600 2.60300 3.90000 1.000 34.73000 573 VAL A C 1
ATOM 3563 O O . VAL A 1 572 ? 2.33200 2.25000 2.73500 1.000 33.94000 573 VAL A O 1
ATOM 3567 N N . VAL A 1 573 ? 2.84100 3.84300 4.24500 1.000 36.50000 574 VAL A N 1
ATOM 3568 C CA . VAL A 1 573 ? 3.26400 4.86900 3.30200 1.000 34.06000 574 VAL A CA 1
ATOM 3569 C C . VAL A 1 573 ? 4.68700 5.24000 3.69100 1.000 38.24000 574 VAL A C 1
ATOM 3570 O O . VAL A 1 573 ? 4.89800 5.90900 4.70700 1.000 35.95000 574 VAL A O 1
ATOM 3574 N N . VAL A 1 574 ? 5.66500 4.81300 2.90300 1.000 37.78000 575 VAL A N 1
ATOM 3575 C CA . VAL A 1 574 ? 7.05300 5.19400 3.15400 1.000 40.18000 575 VAL A CA 1
ATOM 3576 C C . VAL A 1 574 ? 7.35700 6.43900 2.32600 1.000 36.78000 575 VAL A C 1
ATOM 3577 O O . VAL A 1 574 ? 7.20600 6.42600 1.10600 1.000 36.25000 575 VAL A O 1
ATOM 3581 N N . LEU A 1 575 ? 7.79300 7.51100 2.97600 1.000 37.01000 576 LEU A N 1
ATOM 3582 C CA . LEU A 1 575 ? 8.23800 8.69200 2.25400 1.000 36.04000 576 LEU A CA 1
ATOM 3583 C C . LEU A 1 575 ? 9.72800 8.52400 1.96500 1.000 42.56000 576 LEU A C 1
ATOM 3584 O O . LEU A 1 575 ? 10.56500 8.51100 2.88100 1.000 41.54000 576 LEU A O 1
ATOM 3589 N N . ASN A 1 576 ? 10.05100 8.39000 0.69400 1.000 38.13000 577 ASN A N 1
ATOM 3590 C CA . ASN A 1 576 ? 11.39900 8.08300 0.24200 1.000 41.19000 577 ASN A CA 1
ATOM 3591 C C . ASN A 1 576 ? 12.06800 9.37400 -0.21000 1.000 41.58000 577 ASN A C 1
ATOM 3592 O O . ASN A 1 576 ? 11.95400 9.76900 -1.36900 1.000 40.81000 577 ASN A O 1
ATOM 3597 N N . ASN A 1 577 ? 12.79500 10.02400 0.69900 1.000 39.10000 578 ASN A N 1
ATOM 3598 C CA . ASN A 1 577 ? 13.64300 11.15000 0.32100 1.000 37.29000 578 ASN A CA 1
ATOM 3599 C C . ASN A 1 577 ? 15.13300 10.86300 0.49600 1.000 40.60000 578 ASN A C 1
ATOM 3600 O O . ASN A 1 577 ? 15.94400 11.77900 0.34900 1.000 41.38000 578 ASN A O 1
ATOM 3605 N N . GLU A 1 578 ? 15.51000 9.63000 0.84400 1.000 37.91000 579 GLU A N 1
ATOM 3606 C CA . GLU A 1 578 ? 16.90100 9.21100 1.04800 1.000 40.65000 579 GLU A CA 1
ATOM 3607 C C . GLU A 1 578 ? 17.66300 10.05500 2.07900 1.000 42.44000 579 GLU A C 1
ATOM 3608 O O . GLU A 1 578 ? 18.89900 10.04700 2.09700 1.000 43.91000 579 GLU A O 1
ATOM 3614 N N . GLU A 1 579 ? 16.98900 10.79500 2.95200 1.000 34.64000 580 GLU A N 1
ATOM 3615 C CA . GLU A 1 579 ? 17.69300 11.58200 3.96000 1.000 35.50000 580 GLU A CA 1
ATOM 3616 C C . GLU A 1 579 ? 17.01300 11.40700 5.31500 1.000 37.28000 580 GLU A C 1
ATOM 3617 O O . GLU A 1 579 ? 15.83100 11.04100 5.41100 1.000 38.64000 580 GLU A O 1
ATOM 3623 N N . GLN A 1 580 ? 17.76600 11.69300 6.36900 1.000 38.13000 581 GLN A N 1
ATOM 3624 C CA . GLN A 1 580 ? 17.17400 11.95300 7.67700 1.000 35.98000 581 GLN A CA 1
ATOM 3625 C C . GLN A 1 580 ? 16.67800 13.38500 7.62700 1.000 35.66000 581 GLN A C 1
ATOM 3626 O O . GLN A 1 580 ? 17.37300 14.31700 8.02900 1.000 38.85000 581 GLN A O 1
ATOM 3632 N N . GLY A 1 581 ? 15.46100 13.57000 7.11200 1.000 35.59000 582 GLY A N 1
ATOM 3633 C CA . GLY A 1 581 ? 15.04800 14.90900 6.70500 1.000 34.59000 582 GLY A CA 1
ATOM 3634 C C . GLY A 1 581 ? 15.11000 15.91600 7.83400 1.000 35.71000 582 GLY A C 1
ATOM 3635 O O . GLY A 1 581 ? 15.54400 17.05500 7.63900 1.000 30.49000 582 GLY A O 1
ATOM 3636 N N . MET A 1 582 ? 14.68500 15.50300 9.03600 1.000 34.05000 583 MET A N 1
ATOM 3637 C CA . MET A 1 582 ? 14.64700 16.42600 10.16500 1.000 36.50000 583 MET A CA 1
ATOM 3638 C C . MET A 1 582 ? 16.04400 16.88100 10.54700 1.000 36.94000 583 MET A C 1
ATOM 3639 O O . MET A 1 582 ? 16.24900 18.05000 10.89600 1.000 42.01000 583 MET A O 1
ATOM 3644 N N . VAL A 1 583 ? 17.02600 15.98200 10.47100 1.000 35.92000 584 VAL A N 1
ATOM 3645 C CA . VAL A 1 583 ? 18.38800 16.38000 10.80800 1.000 35.73000 584 VAL A CA 1
ATOM 3646 C C . VAL A 1 583 ? 18.98000 17.27700 9.71000 1.000 37.74000 584 VAL A C 1
ATOM 3647 O O . VAL A 1 583 ? 19.66100 18.26200 10.01700 1.000 41.77000 584 VAL A O 1
ATOM 3651 N N . THR A 1 584 ? 18.72900 16.97300 8.42200 1.000 36.45000 585 THR A N 1
ATOM 3652 C CA . THR A 1 584 ? 19.24300 17.85900 7.36700 1.000 37.58000 585 THR A CA 1
ATOM 3653 C C . THR A 1 584 ? 18.60200 19.23700 7.43700 1.000 40.81000 585 THR A C 1
ATOM 3654 O O . THR A 1 584 ? 19.23900 20.23100 7.06300 1.000 40.43000 585 THR A O 1
ATOM 3658 N N . GLN A 1 585 ? 17.36800 19.34000 7.94500 1.000 37.27000 586 GLN A N 1
ATOM 3659 C CA . GLN A 1 585 ? 16.81900 20.67600 8.18100 1.000 35.79000 586 GLN A CA 1
ATOM 3660 C C . GLN A 1 585 ? 17.59900 21.40900 9.27400 1.000 43.00000 586 GLN A C 1
ATOM 3661 O O . GLN A 1 585 ? 17.87000 22.60900 9.13600 1.000 44.13000 586 GLN A O 1
ATOM 3667 N N . TRP A 1 586 ? 17.99700 20.70100 10.35200 1.000 40.56000 587 TRP A N 1
ATOM 3668 C CA . TRP A 1 586 ? 18.81500 21.31800 11.39800 1.000 37.55000 587 TRP A CA 1
ATOM 3669 C C . TRP A 1 586 ? 20.21900 21.63700 10.88500 1.000 41.99000 587 TRP A C 1
ATOM 3670 O O . TRP A 1 586 ? 20.77900 22.68800 11.21700 1.000 42.59000 587 TRP A O 1
ATOM 3681 N N . GLN A 1 587 ? 20.79900 20.75400 10.06100 1.000 37.53000 588 GLN A N 1
ATOM 3682 C CA . GLN A 1 587 ? 22.12900 21.01800 9.50200 1.000 42.78000 588 GLN A CA 1
ATOM 3683 C C . GLN A 1 587 ? 22.11700 22.19400 8.51700 1.000 45.26000 588 GLN A C 1
ATOM 3684 O O . GLN A 1 587 ? 23.03600 23.02300 8.52400 1.000 44.40000 588 GLN A O 1
ATOM 3690 N N . ASN A 1 588 ? 21.09100 22.29600 7.67100 1.000 39.78000 589 ASN A N 1
ATOM 3691 C CA . ASN A 1 588 ? 20.91000 23.51500 6.88600 1.000 39.98000 589 ASN A CA 1
ATOM 3692 C C . ASN A 1 588 ? 20.87400 24.74800 7.78400 1.000 47.76000 589 ASN A C 1
ATOM 3693 O O . ASN A 1 588 ? 21.61900 25.71300 7.58100 1.000 51.39000 589 ASN A O 1
ATOM 3698 N N . LEU A 1 589 ? 20.03800 24.70800 8.82100 1.000 45.07000 590 LEU A N 1
ATOM 3699 C CA . LEU A 1 589 ? 19.79600 25.88900 9.63300 1.000 43.77000 590 LEU A CA 1
ATOM 3700 C C . LEU A 1 589 ? 21.03100 26.31400 10.41600 1.000 45.77000 590 LEU A C 1
ATOM 3701 O O . LEU A 1 589 ? 21.34400 27.50400 10.49100 1.000 49.20000 590 LEU A O 1
ATOM 3706 N N . PHE A 1 590 ? 21.71900 25.36400 11.05100 1.000 45.33000 591 PHE A N 1
ATOM 3707 C CA . PHE A 1 590 ? 22.74300 25.69600 12.03000 1.000 43.04000 591 PHE A CA 1
ATOM 3708 C C . PHE A 1 590 ? 24.16200 25.35400 11.60000 1.000 42.55000 591 PHE A C 1
ATOM 3709 O O . PHE A 1 590 ? 25.10500 25.82400 12.23900 1.000 46.64000 591 PHE A O 1
ATOM 3717 N N . TYR A 1 591 ? 24.34800 24.53600 10.56300 1.000 39.39000 592 TYR A N 1
ATOM 3718 C CA . TYR A 1 591 ? 25.68600 24.09900 10.18500 1.000 39.97000 592 TYR A CA 1
ATOM 3719 C C . TYR A 1 591 ? 25.93500 24.27200 8.69600 1.000 38.92000 592 TYR A C 1
ATOM 3720 O O . TYR A 1 591 ? 26.62800 23.45100 8.08700 1.000 40.83000 592 TYR A O 1
ATOM 3729 N N . GLU A 1 592 ? 25.33600 25.29800 8.09100 1.000 44.10000 593 GLU A N 1
ATOM 3730 C CA . GLU A 1 592 ? 25.69400 25.77600 6.74600 1.000 44.93000 593 GLU A CA 1
ATOM 3731 C C . GLU A 1 592 ? 25.76300 24.63500 5.73200 1.000 43.84000 593 GLU A C 1
ATOM 3732 O O . GLU A 1 592 ? 26.70300 24.52400 4.94600 1.000 39.91000 593 GLU A O 1
ATOM 3738 N N . ASP A 1 593 ? 24.74600 23.77100 5.76200 1.000 42.33000 594 ASP A N 1
ATOM 3739 C CA . ASP A 1 593 ? 24.58700 22.72700 4.75900 1.000 40.90000 594 ASP A CA 1
ATOM 3740 C C . ASP A 1 593 ? 25.71600 21.69100 4.84000 1.000 42.48000 594 ASP A C 1
ATOM 3741 O O . ASP A 1 593 ? 26.03000 21.01300 3.85300 1.000 40.90000 594 ASP A O 1
ATOM 3746 N N . ARG A 1 594 ? 26.32000 21.54200 6.02500 1.000 42.77000 595 ARG A N 1
ATOM 3747 C CA . ARG A 1 594 ? 27.27500 20.46300 6.28800 1.000 41.58000 595 ARG A CA 1
ATOM 3748 C C . ARG A 1 594 ? 26.47900 19.23200 6.70500 1.000 42.63000 595 ARG A C 1
ATOM 3749 O O . ARG A 1 594 ? 26.07400 19.08800 7.86500 1.000 46.47000 595 ARG A O 1
ATOM 3757 N N . TYR A 1 595 ? 26.20500 18.36000 5.73100 1.000 40.90000 596 TYR A N 1
ATOM 3758 C CA . TYR A 1 595 ? 25.30700 17.22300 5.90800 1.000 39.91000 596 TYR A CA 1
ATOM 3759 C C . TYR A 1 595 ? 26.12900 16.02400 6.36400 1.000 42.19000 596 TYR A C 1
ATOM 3760 O O . TYR A 1 595 ? 26.51300 15.15500 5.58400 1.000 40.00000 596 TYR A O 1
ATOM 3769 N N . SER A 1 596 ? 26.39400 15.98500 7.67000 1.000 43.91000 597 SER A N 1
ATOM 3770 C CA . SER A 1 596 ? 27.25100 14.95700 8.25600 1.000 41.35000 597 SER A CA 1
ATOM 3771 C C . SER A 1 596 ? 26.42600 13.71700 8.59100 1.000 42.22000 597 SER A C 1
ATOM 3772 O O . SER A 1 596 ? 25.64200 13.72200 9.55000 1.000 41.98000 597 SER A O 1
ATOM 3775 N N . HIS A 1 597 ? 26.58100 12.66800 7.78000 1.000 38.06000 598 HIS A N 1
ATOM 3776 C CA . HIS A 1 597 ? 26.06200 11.32300 8.06400 1.000 41.02000 598 HIS A CA 1
ATOM 3777 C C . HIS A 1 597 ? 24.53900 11.28400 8.19300 1.000 41.27000 598 HIS A C 1
ATOM 3778 O O . HIS A 1 597 ? 23.98100 10.54400 9.00700 1.000 38.35000 598 HIS A O 1
ATOM 3785 N N . THR A 1 598 ? 23.85400 12.03400 7.32800 1.000 40.48000 599 THR A N 1
ATOM 3786 C CA . THR A 1 598 ? 22.40200 12.10000 7.36400 1.000 38.18000 599 THR A CA 1
ATOM 3787 C C . THR A 1 598 ? 21.77600 11.65400 6.05700 1.000 40.14000 599 THR A C 1
ATOM 3788 O O . THR A 1 598 ? 20.61300 11.97800 5.78500 1.000 41.72000 599 THR A O 1
ATOM 3792 N N . HIS A 1 599 ? 22.51300 10.91300 5.24100 1.000 38.77000 600 HIS A N 1
ATOM 3793 C CA . HIS A 1 599 ? 21.95700 10.32800 4.03200 1.000 36.86000 600 HIS A CA 1
ATOM 3794 C C . HIS A 1 599 ? 22.21500 8.83500 4.05300 1.000 39.45000 600 HIS A C 1
ATOM 3795 O O . HIS A 1 599 ? 23.25200 8.38500 4.54100 1.000 44.38000 600 HIS A O 1
ATOM 3802 N N . GLN A 1 600 ? 21.26100 8.06800 3.55100 1.000 39.91000 601 GLN A N 1
ATOM 3803 C CA . GLN A 1 600 ? 21.40400 6.62500 3.54400 1.000 41.68000 601 GLN A CA 1
ATOM 3804 C C . GLN A 1 600 ? 20.87600 6.09400 2.22900 1.000 41.33000 601 GLN A C 1
ATOM 3805 O O . GLN A 1 600 ? 19.93100 6.63500 1.65900 1.000 42.71000 601 GLN A O 1
ATOM 3811 N N . ARG A 1 601 ? 21.48400 5.02200 1.75900 1.000 41.83000 602 ARG A N 1
ATOM 3812 C CA . ARG A 1 601 ? 20.93100 4.30800 0.62700 1.000 43.29000 602 ARG A CA 1
ATOM 3813 C C . ARG A 1 601 ? 19.84800 3.37000 1.13900 1.000 41.84000 602 ARG A C 1
ATOM 3814 O O . ARG A 1 601 ? 20.11900 2.51000 1.97800 1.000 40.73000 602 ARG A O 1
ATOM 3822 N N . ASN A 1 602 ? 18.62400 3.54100 0.65300 1.000 41.45000 603 ASN A N 1
ATOM 3823 C CA . ASN A 1 602 ? 17.53700 2.65300 1.02000 1.000 40.21000 603 ASN A CA 1
ATOM 3824 C C . ASN A 1 602 ? 17.66400 1.31400 0.30400 1.000 43.24000 603 ASN A C 1
ATOM 3825 O O . ASN A 1 602 ? 18.34800 1.20200 -0.70900 1.000 45.27000 603 ASN A O 1
ATOM 3830 N N . PRO A 1 603 ? 16.97900 0.28300 0.78500 1.000 46.22000 604 PRO A N 1
ATOM 3831 C CA . PRO A 1 603 ? 16.78100 -0.90500 -0.04600 1.000 41.66000 604 PRO A CA 1
ATOM 3832 C C . PRO A 1 603 ? 15.70900 -0.61200 -1.08900 1.000 45.06000 604 PRO A C 1
ATOM 3833 O O . PRO A 1 603 ? 15.03800 0.41700 -1.05400 1.000 44.86000 604 PRO A O 1
ATOM 3837 N N . ASP A 1 604 ? 15.54800 -1.53800 -2.02900 1.000 41.70000 605 ASP A N 1
ATOM 3838 C CA . ASP A 1 604 ? 14.42600 -1.43900 -2.94900 1.000 43.20000 605 ASP A CA 1
ATOM 3839 C C . ASP A 1 604 ? 13.15100 -1.82800 -2.20700 1.000 43.66000 605 ASP A C 1
ATOM 3840 O O . ASP A 1 604 ? 12.95900 -2.99900 -1.86400 1.000 42.90000 605 ASP A O 1
ATOM 3845 N N . PHE A 1 605 ? 12.25800 -0.85900 -1.97300 1.000 42.93000 606 PHE A N 1
ATOM 3846 C CA . PHE A 1 605 ? 11.10800 -1.14000 -1.11500 1.000 42.39000 606 PHE A CA 1
ATOM 3847 C C . PHE A 1 605 ? 10.09700 -2.05300 -1.78600 1.000 41.55000 606 PHE A C 1
ATOM 3848 O O . PHE A 1 605 ? 9.38600 -2.79100 -1.10100 1.000 40.12000 606 PHE A O 1
ATOM 3856 N N . MET A 1 606 ? 10.02100 -2.03400 -3.11500 1.000 43.20000 607 MET A N 1
ATOM 3857 C CA . MET A 1 606 ? 9.14900 -2.98000 -3.79500 1.000 40.14000 607 MET A CA 1
ATOM 3858 C C . MET A 1 606 ? 9.67700 -4.40200 -3.67300 1.000 41.60000 607 MET A C 1
ATOM 3859 O O . MET A 1 606 ? 8.90900 -5.33600 -3.43200 1.000 41.86000 607 MET A O 1
ATOM 3864 N N . LYS A 1 607 ? 10.98500 -4.59200 -3.83800 1.000 44.45000 608 LYS A N 1
ATOM 3865 C CA . LYS A 1 607 ? 11.53100 -5.93400 -3.67800 1.000 46.19000 608 LYS A CA 1
ATOM 3866 C C . LYS A 1 607 ? 11.42500 -6.39700 -2.22800 1.000 45.74000 608 LYS A C 1
ATOM 3867 O O . LYS A 1 607 ? 11.12500 -7.57300 -1.97000 1.000 46.91000 608 LYS A O 1
ATOM 3873 N N . LEU A 1 608 ? 11.63500 -5.47500 -1.27300 1.000 43.11000 609 LEU A N 1
ATOM 3874 C CA . LEU A 1 608 ? 11.47300 -5.78500 0.15000 1.000 40.12000 609 LEU A CA 1
ATOM 3875 C C . LEU A 1 608 ? 10.04800 -6.20600 0.46300 1.000 40.23000 609 LEU A C 1
ATOM 3876 O O . LEU A 1 608 ? 9.81400 -7.26200 1.06200 1.000 40.30000 609 LEU A O 1
ATOM 3881 N N . ALA A 1 609 ? 9.07500 -5.39000 0.05500 1.000 45.11000 610 ALA A N 1
ATOM 3882 C CA . ALA A 1 609 ? 7.67200 -5.71900 0.29400 1.000 44.98000 610 ALA A CA 1
ATOM 3883 C C . ALA A 1 609 ? 7.32200 -7.08700 -0.28500 1.000 45.65000 610 ALA A C 1
ATOM 3884 O O . ALA A 1 609 ? 6.70500 -7.92900 0.38600 1.000 44.42000 610 ALA A O 1
ATOM 3886 N N . ASP A 1 610 ? 7.71500 -7.31200 -1.54200 1.000 46.86000 611 ASP A N 1
ATOM 3887 C CA . ASP A 1 610 ? 7.57900 -8.61300 -2.19200 1.000 44.42000 611 ASP A CA 1
ATOM 3888 C C . ASP A 1 610 ? 8.28000 -9.71400 -1.39100 1.000 43.61000 611 ASP A C 1
ATOM 3889 O O . ASP A 1 610 ? 7.70400 -10.78500 -1.15900 1.000 41.87000 611 ASP A O 1
ATOM 3894 N N . ALA A 1 611 ? 9.50900 -9.45800 -0.93000 1.000 44.10000 612 ALA A N 1
ATOM 3895 C CA . ALA A 1 611 ? 10.20900 -10.43900 -0.10100 1.000 43.76000 612 ALA A CA 1
ATOM 3896 C C . ALA A 1 611 ? 9.45000 -10.76200 1.17700 1.000 44.34000 612 ALA A C 1
ATOM 3897 O O . ALA A 1 611 ? 9.56900 -11.87400 1.70400 1.000 47.28000 612 ALA A O 1
ATOM 3899 N N . MET A 1 612 ? 8.69500 -9.80700 1.70800 1.000 40.60000 613 MET A N 1
ATOM 3900 C CA . MET A 1 612 ? 7.98500 -10.02000 2.95300 1.000 38.11000 613 MET A CA 1
ATOM 3901 C C . MET A 1 612 ? 6.58900 -10.54400 2.72500 1.000 39.08000 613 MET A C 1
ATOM 3902 O O . MET A 1 612 ? 5.89500 -10.84600 3.69600 1.000 48.20000 613 MET A O 1
ATOM 3907 N N . GLY A 1 613 ? 6.15400 -10.64800 1.48000 1.000 42.06000 614 GLY A N 1
ATOM 3908 C CA . GLY A 1 613 ? 4.81400 -11.12600 1.21800 1.000 46.17000 614 GLY A CA 1
ATOM 3909 C C . GLY A 1 613 ? 3.75100 -10.06500 1.34600 1.000 50.07000 614 GLY A C 1
ATOM 3910 O O . GLY A 1 613 ? 2.61200 -10.38800 1.70500 1.000 45.81000 614 GLY A O 1
ATOM 3911 N N . ILE A 1 614 ? 4.09200 -8.80200 1.06200 1.000 46.76000 615 ILE A N 1
ATOM 3912 C CA . ILE A 1 614 ? 3.17700 -7.67300 1.18600 1.000 43.04000 615 ILE A CA 1
ATOM 3913 C C . ILE A 1 614 ? 2.94500 -7.06900 -0.19200 1.000 39.68000 615 ILE A C 1
ATOM 3914 O O . ILE A 1 614 ? 3.90400 -6.70500 -0.87500 1.000 39.92000 615 ILE A O 1
ATOM 3919 N N . GLN A 1 615 ? 1.67500 -6.91100 -0.57800 1.000 42.83000 616 GLN A N 1
ATOM 3920 C CA . GLN A 1 615 ? 1.38100 -6.25000 -1.84600 1.000 39.88000 616 GLN A CA 1
ATOM 3921 C C . GLN A 1 615 ? 1.90400 -4.81800 -1.80400 1.000 43.75000 616 GLN A C 1
ATOM 3922 O O . GLN A 1 615 ? 1.88700 -4.16500 -0.75300 1.000 42.29000 616 GLN A O 1
ATOM 3928 N N . HIS A 1 616 ? 2.41700 -4.34300 -2.94200 1.000 38.45000 617 HIS A N 1
ATOM 3929 C CA . HIS A 1 616 ? 3.22000 -3.13000 -2.95400 1.000 40.86000 617 HIS A CA 1
ATOM 3930 C C . HIS A 1 616 ? 2.98300 -2.33100 -4.22100 1.000 46.57000 617 HIS A C 1
ATOM 3931 O O . HIS A 1 616 ? 2.50000 -2.84600 -5.22600 1.000 48.00000 617 HIS A O 1
ATOM 3938 N N . GLN A 1 617 ? 3.38600 -1.06700 -4.16700 1.000 42.69000 618 GLN A N 1
ATOM 3939 C CA . GLN A 1 617 ? 3.30100 -0.15700 -5.28900 1.000 38.16000 618 GLN A CA 1
ATOM 3940 C C . GLN A 1 617 ? 4.22200 1.01700 -4.97800 1.000 43.40000 618 GLN A C 1
ATOM 3941 O O . GLN A 1 617 ? 4.48500 1.31900 -3.80500 1.000 42.01000 618 GLN A O 1
ATOM 3947 N N . ARG A 1 618 ? 4.74500 1.64200 -6.03200 1.000 41.41000 619 ARG A N 1
ATOM 3948 C CA . ARG A 1 618 ? 5.63000 2.79700 -5.94000 1.000 37.18000 619 ARG A CA 1
ATOM 3949 C C . ARG A 1 618 ? 5.03000 3.92900 -6.75600 1.000 43.47000 619 ARG A C 1
ATOM 3950 O O . ARG A 1 618 ? 4.46300 3.69000 -7.82500 1.000 43.35000 619 ARG A O 1
ATOM 3958 N N . VAL A 1 619 ? 5.13400 5.16300 -6.26700 1.000 40.55000 620 VAL A N 1
ATOM 3959 C CA . VAL A 1 619 ? 4.61100 6.29200 -7.02200 1.000 40.12000 620 VAL A CA 1
ATOM 3960 C C . VAL A 1 619 ? 5.58700 7.44900 -6.92200 1.000 42.90000 620 VAL A C 1
ATOM 3961 O O . VAL A 1 619 ? 6.10600 7.75200 -5.84300 1.000 44.12000 620 VAL A O 1
ATOM 3965 N N . ALA A 1 620 ? 5.86900 8.06500 -8.06000 1.000 39.85000 621 ALA A N 1
ATOM 3966 C CA . ALA A 1 620 ? 6.79500 9.17600 -8.12000 1.000 43.58000 621 ALA A CA 1
ATOM 3967 C C . ALA A 1 620 ? 6.23200 10.37900 -8.85400 1.000 44.43000 621 ALA A C 1
ATOM 3968 O O . ALA A 1 620 ? 6.74600 11.49100 -8.65900 1.000 46.24000 621 ALA A O 1
ATOM 3970 N N . GLU A 1 621 ? 5.17300 10.21300 -9.64300 1.000 43.51000 622 GLU A N 1
ATOM 3971 C CA . GLU A 1 621 ? 4.64700 11.30000 -10.46500 1.000 46.88000 622 GLU A CA 1
ATOM 3972 C C . GLU A 1 621 ? 3.51500 12.00500 -9.74300 1.000 40.40000 622 GLU A C 1
ATOM 3973 O O . GLU A 1 621 ? 2.55700 11.34500 -9.32400 1.000 40.20000 622 GLU A O 1
ATOM 3979 N N . PRO A 1 622 ? 3.58700 13.32300 -9.56400 1.000 40.79000 623 PRO A N 1
ATOM 3980 C CA . PRO A 1 622 ? 2.53100 14.01500 -8.79800 1.000 44.41000 623 PRO A CA 1
ATOM 3981 C C . PRO A 1 622 ? 1.12800 13.72800 -9.31100 1.000 45.19000 623 PRO A C 1
ATOM 3982 O O . PRO A 1 622 ? 0.19800 13.63900 -8.49900 1.000 41.77000 623 PRO A O 1
ATOM 3986 N N . ASP A 1 623 ? 0.96300 13.49500 -10.62000 1.000 43.59000 624 ASP A N 1
ATOM 3987 C CA . ASP A 1 623 ? -0.36000 13.26700 -11.19400 1.000 42.32000 624 ASP A CA 1
ATOM 3988 C C . ASP A 1 623 ? -0.93900 11.91800 -10.82100 1.000 43.37000 624 ASP A C 1
ATOM 3989 O O . ASP A 1 623 ? -2.13800 11.70600 -11.02100 1.000 41.40000 624 ASP A O 1
ATOM 3994 N N . LYS A 1 624 ? -0.12600 11.00500 -10.30000 1.000 39.94000 625 LYS A N 1
ATOM 3995 C CA . LYS A 1 624 ? -0.57300 9.66500 -9.95000 1.000 46.09000 625 LYS A CA 1
ATOM 3996 C C . LYS A 1 624 ? -0.70600 9.44300 -8.44800 1.000 39.69000 625 LYS A C 1
ATOM 3997 O O . LYS A 1 624 ? -1.13500 8.36500 -8.03200 1.000 37.77000 625 LYS A O 1
ATOM 4003 N N . LEU A 1 625 ? -0.35500 10.43700 -7.63200 1.000 45.47000 626 LEU A N 1
ATOM 4004 C CA . LEU A 1 625 ? -0.34700 10.25600 -6.18100 1.000 40.94000 626 LEU A CA 1
ATOM 4005 C C . LEU A 1 625 ? -1.71300 9.83200 -5.66800 1.000 38.25000 626 LEU A C 1
ATOM 4006 O O . LEU A 1 625 ? -1.83700 8.85500 -4.91500 1.000 37.86000 626 LEU A O 1
ATOM 4011 N N . VAL A 1 626 ? -2.75800 10.55100 -6.07300 1.000 36.92000 627 VAL A N 1
ATOM 4012 C CA . VAL A 1 626 ? -4.08500 10.27100 -5.54000 1.000 41.95000 627 VAL A CA 1
ATOM 4013 C C . VAL A 1 626 ? -4.49400 8.83200 -5.84400 1.000 43.36000 627 VAL A C 1
ATOM 4014 O O . VAL A 1 626 ? -4.93900 8.09500 -4.95200 1.000 39.46000 627 VAL A O 1
ATOM 4018 N N . ASP A 1 627 ? -4.31400 8.39000 -7.09300 1.000 39.44000 628 ASP A N 1
ATOM 4019 C CA . ASP A 1 627 ? -4.73300 7.03300 -7.43200 1.000 40.77000 628 ASP A CA 1
ATOM 4020 C C . ASP A 1 627 ? -3.93500 5.97600 -6.66200 1.000 39.51000 628 ASP A C 1
ATOM 4021 O O . ASP A 1 627 ? -4.49100 4.94000 -6.28100 1.000 40.26000 628 ASP A O 1
ATOM 4026 N N . ALA A 1 628 ? -2.63200 6.20500 -6.43700 1.000 37.51000 629 ALA A N 1
ATOM 4027 C CA . ALA A 1 628 ? -1.83700 5.27300 -5.62600 1.000 38.56000 629 ALA A CA 1
ATOM 4028 C C . ALA A 1 628 ? -2.36400 5.19400 -4.19200 1.000 37.44000 629 ALA A C 1
ATOM 4029 O O . ALA A 1 628 ? -2.52500 4.10100 -3.64000 1.000 39.35000 629 ALA A O 1
ATOM 4031 N N . LEU A 1 629 ? -2.62600 6.35600 -3.57600 1.000 34.99000 630 LEU A N 1
ATOM 4032 C CA . LEU A 1 629 ? -3.23800 6.41600 -2.25200 1.000 35.09000 630 LEU A CA 1
ATOM 4033 C C . LEU A 1 629 ? -4.60000 5.73800 -2.23500 1.000 37.18000 630 LEU A C 1
ATOM 4034 O O . LEU A 1 629 ? -4.91300 4.98100 -1.30300 1.000 37.63000 630 LEU A O 1
ATOM 4039 N N . LYS A 1 630 ? -5.44300 6.02800 -3.23000 1.000 37.13000 631 LYS A N 1
ATOM 4040 C CA . LYS A 1 630 ? -6.68700 5.28200 -3.39000 1.000 40.08000 631 LYS A CA 1
ATOM 4041 C C . LYS A 1 630 ? -6.42200 3.78000 -3.43500 1.000 39.47000 631 LYS A C 1
ATOM 4042 O O . LYS A 1 630 ? -7.12500 2.99400 -2.79500 1.000 41.35000 631 LYS A O 1
ATOM 4048 N N . TRP A 1 631 ? -5.42900 3.35500 -4.22300 1.000 38.78000 632 TRP A N 1
ATOM 4049 C CA . TRP A 1 631 ? -5.11500 1.93000 -4.28600 1.000 36.34000 632 TRP A CA 1
ATOM 4050 C C . TRP A 1 631 ? -4.76700 1.38500 -2.90100 1.000 39.17000 632 TRP A C 1
ATOM 4051 O O . TRP A 1 631 ? -5.29600 0.35400 -2.47700 1.000 42.94000 632 TRP A O 1
ATOM 4062 N N . LEU A 1 632 ? -3.88100 2.07300 -2.17700 1.000 40.03000 633 LEU A N 1
ATOM 4063 C CA . LEU A 1 632 ? -3.43800 1.57900 -0.87000 1.000 38.17000 633 LEU A CA 1
ATOM 4064 C C . LEU A 1 632 ? -4.59500 1.48600 0.09800 1.000 33.77000 633 LEU A C 1
ATOM 4065 O O . LEU A 1 632 ? -4.76400 0.48000 0.79400 1.000 36.59000 633 LEU A O 1
ATOM 4070 N N . ILE A 1 633 ? -5.42400 2.51700 0.13000 1.000 35.58000 634 ILE A N 1
ATOM 4071 C CA . ILE A 1 633 ? -6.48300 2.56400 1.12500 1.000 39.30000 634 ILE A CA 1
ATOM 4072 C C . ILE A 1 633 ? -7.51500 1.45400 0.90400 1.000 43.28000 634 ILE A C 1
ATOM 4073 O O . ILE A 1 633 ? -8.08500 0.92000 1.87000 1.000 41.25000 634 ILE A O 1
ATOM 4078 N N . ASN A 1 634 ? -7.71100 1.02800 -0.34500 1.000 42.87000 635 ASN A N 1
ATOM 4079 C CA . ASN A 1 634 ? -8.73600 0.04900 -0.68300 1.000 44.14000 635 ASN A CA 1
ATOM 4080 C C . ASN A 1 634 ? -8.22200 -1.38800 -0.80900 1.000 42.33000 635 ASN A C 1
ATOM 4081 O O . ASN A 1 634 ? -9.01600 -2.27900 -1.11600 1.000 37.56000 635 ASN A O 1
ATOM 4086 N N . THR A 1 635 ? -6.93200 -1.64500 -0.59100 1.000 38.63000 636 THR A N 1
ATOM 4087 C CA . THR A 1 635 ? -6.46100 -3.02400 -0.61000 1.000 41.94000 636 THR A CA 1
ATOM 4088 C C . THR A 1 635 ? -7.06900 -3.81600 0.54600 1.000 46.74000 636 THR A C 1
ATOM 4089 O O . THR A 1 635 ? -7.62300 -3.25700 1.50400 1.000 43.51000 636 THR A O 1
ATOM 4093 N N . ASP A 1 636 ? -6.91700 -5.13600 0.47500 1.000 41.82000 637 ASP A N 1
ATOM 4094 C CA . ASP A 1 636 ? -7.24900 -5.99900 1.60000 1.000 43.80000 637 ASP A CA 1
ATOM 4095 C C . ASP A 1 636 ? -6.00200 -6.73700 2.06100 1.000 44.60000 637 ASP A C 1
ATOM 4096 O O . ASP A 1 636 ? -5.21400 -7.22200 1.24000 1.000 39.66000 637 ASP A O 1
ATOM 4101 N N . GLY A 1 637 ? -5.79700 -6.76300 3.38000 1.000 40.73000 638 GLY A N 1
ATOM 4102 C CA . GLY A 1 637 ? -4.56300 -7.27600 3.93600 1.000 39.81000 638 GLY A CA 1
ATOM 4103 C C . GLY A 1 637 ? -3.47500 -6.21600 3.97200 1.000 38.35000 638 GLY A C 1
ATOM 4104 O O . GLY A 1 637 ? -3.66100 -5.07300 3.53400 1.000 38.56000 638 GLY A O 1
ATOM 4105 N N . PRO A 1 638 ? -2.31900 -6.56700 4.51100 1.000 37.27000 639 PRO A N 1
ATOM 4106 C CA . PRO A 1 638 ? -1.23300 -5.58000 4.60600 1.000 37.52000 639 PRO A CA 1
ATOM 4107 C C . PRO A 1 638 ? -0.79100 -5.09200 3.23200 1.000 36.78000 639 PRO A C 1
ATOM 4108 O O . PRO A 1 638 ? -0.77800 -5.84100 2.26100 1.000 35.47000 639 PRO A O 1
ATOM 4112 N N . ALA A 1 639 ? -0.42600 -3.81700 3.15200 1.000 37.06000 640 ALA A N 1
ATOM 4113 C CA . ALA A 1 639 ? -0.02800 -3.25200 1.87000 1.000 36.54000 640 ALA A CA 1
ATOM 4114 C C . ALA A 1 639 ? 0.94300 -2.10700 2.09700 1.000 36.64000 640 ALA A C 1
ATOM 4115 O O . ALA A 1 639 ? 0.88000 -1.41400 3.11300 1.000 37.80000 640 ALA A O 1
ATOM 4117 N N . LEU A 1 640 ? 1.84400 -1.90700 1.14500 1.000 34.85000 641 LEU A N 1
ATOM 4118 C CA . LEU A 1 640 ? 2.85300 -0.87200 1.28300 1.000 34.84000 641 LEU A CA 1
ATOM 4119 C C . LEU A 1 640 ? 2.84900 0.02300 0.04800 1.000 39.14000 641 LEU A C 1
ATOM 4120 O O . LEU A 1 640 ? 2.80000 -0.46500 -1.08100 1.000 38.77000 641 LEU A O 1
ATOM 4125 N N . LEU A 1 641 ? 2.90600 1.33400 0.26200 1.000 37.19000 642 LEU A N 1
ATOM 4126 C CA . LEU A 1 641 ? 3.04700 2.29400 -0.81700 1.000 34.64000 642 LEU A CA 1
ATOM 4127 C C . LEU A 1 641 ? 4.31000 3.08900 -0.57700 1.000 34.65000 642 LEU A C 1
ATOM 4128 O O . LEU A 1 641 ? 4.44500 3.72700 0.46500 1.000 36.64000 642 LEU A O 1
ATOM 4133 N N . GLU A 1 642 ? 5.23000 3.04700 -1.54100 1.000 37.49000 643 GLU A N 1
ATOM 4134 C CA . GLU A 1 642 ? 6.43500 3.86600 -1.50700 1.000 38.40000 643 GLU A CA 1
ATOM 4135 C C . GLU A 1 642 ? 6.15700 5.14500 -2.28800 1.000 39.77000 643 GLU A C 1
ATOM 4136 O O . GLU A 1 642 ? 5.74500 5.08100 -3.45100 1.000 39.18000 643 GLU A O 1
ATOM 4142 N N . VAL A 1 643 ? 6.35300 6.29800 -1.65100 1.000 36.58000 644 VAL A N 1
ATOM 4143 C CA . VAL A 1 643 ? 6.16200 7.59200 -2.28800 1.000 34.08000 644 VAL A CA 1
ATOM 4144 C C . VAL A 1 643 ? 7.54100 8.22200 -2.40100 1.000 39.59000 644 VAL A C 1
ATOM 4145 O O . VAL A 1 643 ? 8.16000 8.52600 -1.37700 1.000 35.15000 644 VAL A O 1
ATOM 4149 N N . VAL A 1 644 ? 8.03200 8.40600 -3.63200 1.000 35.44000 645 VAL A N 1
ATOM 4150 C CA . VAL A 1 644 ? 9.26100 9.16300 -3.87700 1.000 35.90000 645 VAL A CA 1
ATOM 4151 C C . VAL A 1 644 ? 8.91000 10.63800 -3.78500 1.000 37.61000 645 VAL A C 1
ATOM 4152 O O . VAL A 1 644 ? 8.00400 11.10000 -4.48300 1.000 37.40000 645 VAL A O 1
ATOM 4156 N N . THR A 1 645 ? 9.62300 11.38100 -2.93200 1.000 33.00000 646 THR A N 1
ATOM 4157 C CA . THR A 1 645 ? 9.25900 12.76200 -2.64700 1.000 39.18000 646 THR A CA 1
ATOM 4158 C C . THR A 1 645 ? 10.40900 13.70400 -2.98200 1.000 38.71000 646 THR A C 1
ATOM 4159 O O . THR A 1 645 ? 11.55300 13.28500 -3.14900 1.000 40.16000 646 THR A O 1
ATOM 4163 N N . ASP A 1 646 ? 10.08600 14.99200 -3.05800 1.000 38.96000 647 ASP A N 1
ATOM 4164 C CA . ASP A 1 646 ? 11.09400 16.04500 -3.05300 1.000 43.95000 647 ASP A CA 1
ATOM 4165 C C . ASP A 1 646 ? 11.97100 15.94100 -1.80400 1.000 43.78000 647 ASP A C 1
ATOM 4166 O O . ASP A 1 646 ? 11.59300 15.32200 -0.79800 1.000 44.96000 647 ASP A O 1
ATOM 4171 N N . LYS A 1 647 ? 13.15300 16.57500 -1.87100 1.000 42.36000 648 LYS A N 1
ATOM 4172 C CA . LYS A 1 647 ? 14.18400 16.51400 -0.83800 1.000 42.80000 648 LYS A CA 1
ATOM 4173 C C . LYS A 1 647 ? 14.49500 17.91300 -0.32600 1.000 42.92000 648 LYS A C 1
ATOM 4174 O O . LYS A 1 647 ? 14.26400 18.90700 -1.01500 1.000 40.73000 648 LYS A O 1
ATOM 4180 N N . LYS A 1 648 ? 15.07000 17.98300 0.87800 1.000 39.91000 649 LYS A N 1
ATOM 4181 C CA . LYS A 1 648 ? 15.51600 19.25800 1.44700 1.000 41.27000 649 LYS A CA 1
ATOM 4182 C C . LYS A 1 648 ? 14.34900 20.22900 1.58800 1.000 43.74000 649 LYS A C 1
ATOM 4183 O O . LYS A 1 648 ? 14.47800 21.42400 1.31700 1.000 48.49000 649 LYS A O 1
ATOM 4189 N N . VAL A 1 649 ? 13.19500 19.70400 1.99000 1.000 39.53000 650 VAL A N 1
ATOM 4190 C CA . VAL A 1 649 ? 11.98600 20.49900 2.17900 1.000 41.27000 650 VAL A CA 1
ATOM 4191 C C . VAL A 1 649 ? 11.86500 20.82700 3.66500 1.000 40.52000 650 VAL A C 1
ATOM 4192 O O . VAL A 1 649 ? 11.61600 19.91500 4.46500 1.000 42.95000 650 VAL A O 1
ATOM 4196 N N . PRO A 1 650 ? 12.00600 22.08700 4.07300 1.000 40.32000 651 PRO A N 1
ATOM 4197 C CA . PRO A 1 650 ? 11.88800 22.41500 5.50300 1.000 41.15000 651 PRO A CA 1
ATOM 4198 C C . PRO A 1 650 ? 10.45600 22.29100 6.00100 1.000 41.26000 651 PRO A C 1
ATOM 4199 O O . PRO A 1 650 ? 9.50000 22.58800 5.28000 1.000 41.25000 651 PRO A O 1
ATOM 4203 N N . VAL A 1 651 ? 10.31700 21.84800 7.25000 1.000 35.57000 652 VAL A N 1
ATOM 4204 C CA . VAL A 1 651 ? 9.03100 21.91800 7.93100 1.000 36.36000 652 VAL A CA 1
ATOM 4205 C C . VAL A 1 651 ? 8.78200 23.35100 8.37600 1.000 36.37000 652 VAL A C 1
ATOM 4206 O O . VAL A 1 651 ? 9.56000 23.91800 9.14800 1.000 38.85000 652 VAL A O 1
ATOM 4210 N N . LEU A 1 652 ? 7.67700 23.93000 7.92000 1.000 40.04000 653 LEU A N 1
ATOM 4211 C CA . LEU A 1 652 ? 7.29600 25.28400 8.30100 1.000 40.16000 653 LEU A CA 1
ATOM 4212 C C . LEU A 1 652 ? 5.81100 25.27900 8.61900 1.000 37.15000 653 LEU A C 1
ATOM 4213 O O . LEU A 1 652 ? 5.05400 24.53600 7.99100 1.000 36.38000 653 LEU A O 1
ATOM 4218 N N . PRO A 1 653 ? 5.35700 26.09800 9.58000 1.000 36.87000 654 PRO A N 1
ATOM 4219 C CA . PRO A 1 653 ? 6.14200 27.06500 10.35200 1.000 35.76000 654 PRO A CA 1
ATOM 4220 C C . PRO A 1 653 ? 7.08400 26.41300 11.34300 1.000 36.97000 654 PRO A C 1
ATOM 4221 O O . PRO A 1 653 ? 6.98700 25.21200 11.60100 1.000 40.78000 654 PRO A O 1
ATOM 4225 N N . MET A 1 654 ? 7.99800 27.20600 11.88300 1.000 34.93000 655 MET A N 1
ATOM 4226 C CA . MET A 1 654 ? 8.98400 26.69600 12.82100 1.000 42.98000 655 MET A CA 1
ATOM 4227 C C . MET A 1 654 ? 9.32600 27.78500 13.82000 1.000 41.67000 655 MET A C 1
ATOM 4228 O O . MET A 1 654 ? 9.66700 28.90200 13.42600 1.000 47.26000 655 MET A O 1
ATOM 4233 N N . VAL A 1 655 ? 9.20600 27.46000 15.10100 1.000 42.35000 656 VAL A N 1
ATOM 4234 C CA . VAL A 1 655 ? 9.74300 28.26800 16.19300 1.000 41.24000 656 VAL A CA 1
ATOM 4235 C C . VAL A 1 655 ? 11.08300 27.65100 16.56800 1.000 42.79000 656 VAL A C 1
ATOM 4236 O O . VAL A 1 655 ? 11.11000 26.61300 17.24600 1.000 48.71000 656 VAL A O 1
ATOM 4240 N N . PRO A 1 656 ? 12.20700 28.22700 16.16300 1.000 45.02000 657 PRO A N 1
ATOM 4241 C CA . PRO A 1 656 ? 13.49700 27.58800 16.44200 1.000 50.07000 657 PRO A CA 1
ATOM 4242 C C . PRO A 1 656 ? 13.90800 27.76500 17.90000 1.000 47.16000 657 PRO A C 1
ATOM 4243 O O . PRO A 1 656 ? 13.44100 28.65900 18.61300 1.000 47.42000 657 PRO A O 1
ATOM 4247 N N . ALA A 1 657 ? 14.77900 26.86400 18.34300 1.000 46.97000 658 ALA A N 1
ATOM 4248 C CA . ALA A 1 657 ? 15.28400 26.91900 19.71000 1.000 54.17000 658 ALA A CA 1
ATOM 4249 C C . ALA A 1 657 ? 15.76200 28.32700 20.04600 1.000 56.33000 658 ALA A C 1
ATOM 4250 O O . ALA A 1 657 ? 16.40600 28.99100 19.23000 1.000 55.94000 658 ALA A O 1
ATOM 4252 N N . GLY A 1 658 ? 15.41300 28.79200 21.24700 1.000 59.11000 659 GLY A N 1
ATOM 4253 C CA . GLY A 1 658 ? 15.72600 30.14500 21.65600 1.000 52.62000 659 GLY A CA 1
ATOM 4254 C C . GLY A 1 658 ? 14.76700 31.21500 21.17500 1.000 52.82000 659 GLY A C 1
ATOM 4255 O O . GLY A 1 658 ? 14.94600 32.38700 21.52600 1.000 53.63000 659 GLY A O 1
ATOM 4256 N N . SER A 1 659 ? 13.75400 30.86800 20.39600 1.000 50.36000 660 SER A N 1
ATOM 4257 C CA . SER A 1 659 ? 12.76800 31.85800 20.00100 1.000 49.16000 660 SER A CA 1
ATOM 4258 C C . SER A 1 659 ? 11.50100 31.69400 20.83100 1.000 52.54000 660 SER A C 1
ATOM 4259 O O . SER A 1 659 ? 11.25300 30.64300 21.43700 1.000 48.10000 660 SER A O 1
ATOM 4262 N N . ALA A 1 660 ? 10.72600 32.77600 20.89400 1.000 48.56000 661 ALA A N 1
ATOM 4263 C CA . ALA A 1 660 ? 9.43200 32.74800 21.54800 1.000 47.87000 661 ALA A CA 1
ATOM 4264 C C . ALA A 1 660 ? 8.37200 32.21000 20.59000 1.000 49.45000 661 ALA A C 1
ATOM 4265 O O . ALA A 1 660 ? 8.55200 32.19600 19.37000 1.000 49.28000 661 ALA A O 1
ATOM 4267 N N . LEU A 1 661 ? 7.23600 31.81000 21.16200 1.000 45.16000 662 LEU A N 1
ATOM 4268 C CA . LEU A 1 661 ? 6.22300 31.10000 20.39600 1.000 45.18000 662 LEU A CA 1
ATOM 4269 C C . LEU A 1 661 ? 5.70100 31.92400 19.22300 1.000 45.25000 662 LEU A C 1
ATOM 4270 O O . LEU A 1 661 ? 5.39800 31.36400 18.17000 1.000 44.72000 662 LEU A O 1
ATOM 4275 N N . HIS A 1 662 ? 5.59900 33.24800 19.37000 1.000 48.15000 663 HIS A N 1
ATOM 4276 C CA . HIS A 1 662 ? 5.16100 34.10800 18.27000 1.000 46.99000 663 HIS A CA 1
ATOM 4277 C C . HIS A 1 662 ? 6.27700 34.47900 17.29100 1.000 47.71000 663 HIS A C 1
ATOM 4278 O O . HIS A 1 662 ? 6.00600 35.20400 16.32700 1.000 48.14000 663 HIS A O 1
ATOM 4285 N N . GLU A 1 663 ? 7.51000 34.02700 17.51300 1.000 45.49000 664 GLU A N 1
ATOM 4286 C CA . GLU A 1 663 ? 8.64400 34.38300 16.65700 1.000 48.50000 664 GLU A CA 1
ATOM 4287 C C . GLU A 1 663 ? 8.93000 33.27700 15.64000 1.000 47.32000 664 GLU A C 1
ATOM 4288 O O . GLU A 1 663 ? 10.04400 32.77000 15.52100 1.000 48.90000 664 GLU A O 1
ATOM 4294 N N . PHE A 1 664 ? 7.91300 32.90600 14.88000 1.000 47.27000 665 PHE A N 1
ATOM 4295 C CA . PHE A 1 664 ? 8.07900 31.77500 13.98200 1.000 48.79000 665 PHE A CA 1
ATOM 4296 C C . PHE A 1 664 ? 8.54500 32.20300 12.59200 1.000 46.95000 665 PHE A C 1
ATOM 4297 O O . PHE A 1 664 ? 8.33500 33.33500 12.15500 1.000 41.99000 665 PHE A O 1
ATOM 4305 N N . LEU A 1 665 ? 9.16700 31.25600 11.89400 1.000 48.30000 666 LEU A N 1
ATOM 4306 C CA . LEU A 1 665 ? 9.47100 31.38700 10.47600 1.000 46.24000 666 LEU A CA 1
ATOM 4307 C C . LEU A 1 665 ? 8.35000 30.76100 9.65800 1.000 45.52000 666 LEU A C 1
ATOM 4308 O O . LEU A 1 665 ? 7.82900 29.69600 10.00400 1.000 44.90000 666 LEU A O 1
ATOM 4313 N N . VAL A 1 666 ? 7.98000 31.41400 8.56400 1.000 48.84000 667 VAL A N 1
ATOM 4314 C CA . VAL A 1 666 ? 6.95700 30.88000 7.68300 1.000 42.91000 667 VAL A CA 1
ATOM 4315 C C . VAL A 1 666 ? 7.54300 30.69500 6.29800 1.000 43.89000 667 VAL A C 1
ATOM 4316 O O . VAL A 1 666 ? 8.63800 31.15900 5.98900 1.000 47.32000 667 VAL A O 1
ATOM 4320 N N . PHE A 1 667 ? 6.78700 30.00000 5.46400 1.000 45.83000 668 PHE A N 1
ATOM 4321 C CA . PHE A 1 667 ? 7.20700 29.77900 4.09800 1.000 44.61000 668 PHE A CA 1
ATOM 4322 C C . PHE A 1 667 ? 7.25200 31.10400 3.35200 1.000 45.63000 668 PHE A C 1
ATOM 4323 O O . PHE A 1 667 ? 6.32600 31.91400 3.44300 1.000 42.22000 668 PHE A O 1
ATOM 4331 N N . ASP A 1 668 ? 8.35300 31.33700 2.64700 1.000 45.76000 669 ASP A N 1
ATOM 4332 C CA . ASP A 1 668 ? 8.45600 32.44300 1.70500 1.000 47.34000 669 ASP A CA 1
ATOM 4333 C C . ASP A 1 668 ? 9.08900 31.89500 0.43000 1.000 47.94000 669 ASP A C 1
ATOM 4334 O O . ASP A 1 668 ? 10.23300 31.39600 0.47800 1.000 44.43000 669 ASP A O 1
ATOM 4339 N N . PRO A 1 669 ? 8.41100 31.97500 -0.72300 1.000 44.52000 670 PRO A N 1
ATOM 4340 C CA . PRO A 1 669 ? 8.97300 31.37800 -1.94900 1.000 49.60000 670 PRO A CA 1
ATOM 4341 C C . PRO A 1 669 ? 10.32800 31.94000 -2.33000 1.000 50.96000 670 PRO A C 1
ATOM 4342 O O . PRO A 1 669 ? 11.17200 31.19900 -2.85100 1.000 51.24000 670 PRO A O 1
ATOM 4346 N N . GLU A 1 670 ? 10.56600 33.23000 -2.09700 1.000 45.38000 671 GLU A N 1
ATOM 4347 C CA . GLU A 1 670 ? 11.86100 33.77800 -2.46900 1.000 49.61000 671 GLU A CA 1
ATOM 4348 C C . GLU A 1 670 ? 12.95000 33.33600 -1.49800 1.000 49.79000 671 GLU A C 1
ATOM 4349 O O . GLU A 1 670 ? 14.04800 32.96700 -1.92900 1.000 49.86000 671 GLU A O 1
ATOM 4355 N N . LYS A 1 671 ? 12.66500 33.33900 -0.19400 1.000 48.89000 672 LYS A N 1
ATOM 4356 C CA . LYS A 1 671 ? 13.65800 32.85900 0.76300 1.000 49.38000 672 LYS A CA 1
ATOM 4357 C C . LYS A 1 671 ? 13.97400 31.38800 0.52500 1.000 46.49000 672 LYS A C 1
ATOM 4358 O O . LYS A 1 671 ? 15.13400 30.97000 0.62700 1.000 42.62000 672 LYS A O 1
ATOM 4364 N N . ASP A 1 672 ? 12.96100 30.59800 0.16200 1.000 42.63000 673 ASP A N 1
ATOM 4365 C CA . ASP A 1 672 ? 13.20300 29.20500 -0.17500 1.000 44.55000 673 ASP A CA 1
ATOM 4366 C C . ASP A 1 672 ? 14.13300 29.08100 -1.38000 1.000 45.68000 673 ASP A C 1
ATOM 4367 O O . ASP A 1 672 ? 15.00800 28.20200 -1.41200 1.000 42.20000 673 ASP A O 1
ATOM 4372 N N . LYS A 1 673 ? 13.96400 29.95900 -2.37800 1.000 48.36000 674 LYS A N 1
ATOM 4373 C CA . LYS A 1 673 ? 14.82700 29.91100 -3.55400 1.000 45.67000 674 LYS A CA 1
ATOM 4374 C C . LYS A 1 673 ? 16.25500 30.25800 -3.18300 1.000 40.48000 674 LYS A C 1
ATOM 4375 O O . LYS A 1 673 ? 17.18500 29.52500 -3.52900 1.000 48.58000 674 LYS A O 1
ATOM 4381 N N . GLN A 1 674 ? 16.45000 31.34400 -2.44200 1.000 39.73000 675 GLN A N 1
ATOM 4382 C CA . GLN A 1 674 ? 17.79200 31.66300 -1.95600 1.000 47.00000 675 GLN A CA 1
ATOM 4383 C C . GLN A 1 674 ? 18.40400 30.50000 -1.18300 1.000 41.47000 675 GLN A C 1
ATOM 4384 O O . GLN A 1 674 ? 19.58300 30.16800 -1.37600 1.000 42.12000 675 GLN A O 1
ATOM 4390 N N . ARG A 1 675 ? 17.62200 29.87000 -0.30100 1.000 43.94000 676 ARG A N 1
ATOM 4391 C CA . ARG A 1 675 ? 18.16200 28.79100 0.51800 1.000 38.87000 676 ARG A CA 1
ATOM 4392 C C . ARG A 1 675 ? 18.65600 27.65400 -0.36100 1.000 39.63000 676 ARG A C 1
ATOM 4393 O O . ARG A 1 675 ? 19.76600 27.14000 -0.16300 1.000 37.96000 676 ARG A O 1
ATOM 4401 N N . ARG A 1 676 ? 17.84800 27.26300 -1.36000 1.000 39.01000 677 ARG A N 1
ATOM 4402 C CA . ARG A 1 676 ? 18.23300 26.15400 -2.22800 1.000 42.49000 677 ARG A CA 1
ATOM 4403 C C . ARG A 1 676 ? 19.41200 26.53600 -3.10000 1.000 45.04000 677 ARG A C 1
ATOM 4404 O O . ARG A 1 676 ? 20.27500 25.68900 -3.38600 1.000 43.75000 677 ARG A O 1
ATOM 4412 N N . GLU A 1 677 ? 19.47600 27.80800 -3.50300 1.000 38.33000 678 GLU A N 1
ATOM 4413 C CA . GLU A 1 677 ? 20.60200 28.29100 -4.29000 1.000 41.87000 678 GLU A CA 1
ATOM 4414 C C . GLU A 1 677 ? 21.90200 28.19500 -3.49700 1.000 41.53000 678 GLU A C 1
ATOM 4415 O O . GLU A 1 677 ? 22.89600 27.64700 -3.98400 1.000 43.48000 678 GLU A O 1
ATOM 4421 N N . LEU A 1 678 ? 21.89900 28.69100 -2.25100 1.000 40.98000 679 LEU A N 1
ATOM 4422 C CA . LEU A 1 678 ? 23.09500 28.63000 -1.40400 1.000 39.76000 679 LEU A CA 1
ATOM 4423 C C . LEU A 1 678 ? 23.49000 27.18900 -1.08500 1.000 41.64000 679 LEU A C 1
ATOM 4424 O O . LEU A 1 678 ? 24.67900 26.83300 -1.10500 1.000 41.52000 679 LEU A O 1
ATOM 4429 N N . MET A 1 679 ? 22.50200 26.34300 -0.79900 1.000 39.63000 680 MET A N 1
ATOM 4430 C CA . MET A 1 679 ? 22.77400 24.93600 -0.55000 1.000 39.11000 680 MET A CA 1
ATOM 4431 C C . MET A 1 679 ? 23.39400 24.26200 -1.76900 1.000 40.68000 680 MET A C 1
ATOM 4432 O O . MET A 1 679 ? 24.32000 23.45000 -1.63200 1.000 36.79000 680 MET A O 1
ATOM 4437 N N . LYS A 1 680 ? 22.88600 24.56500 -2.97200 1.000 37.93000 681 LYS A N 1
ATOM 4438 C CA . LYS A 1 680 ? 23.44900 23.93700 -4.16700 1.000 42.10000 681 LYS A CA 1
ATOM 4439 C C . LYS A 1 680 ? 24.89800 24.35200 -4.37300 1.000 36.57000 681 LYS A C 1
ATOM 4440 O O . LYS A 1 680 ? 25.72600 23.53200 -4.77900 1.000 38.32000 681 LYS A O 1
ATOM 4446 N N . GLU A 1 681 ? 25.22800 25.61300 -4.07500 1.000 39.39000 682 GLU A N 1
ATOM 4447 C CA . GLU A 1 681 ? 26.61100 26.07000 -4.19800 1.000 44.16000 682 GLU A CA 1
ATOM 4448 C C . GLU A 1 681 ? 27.51900 25.31800 -3.24300 1.000 43.20000 682 GLU A C 1
ATOM 4449 O O . GLU A 1 681 ? 28.48200 24.66900 -3.66500 1.000 42.20000 682 GLU A O 1
ATOM 4455 N N . ARG A 1 682 ? 27.23500 25.42900 -1.93900 1.000 41.68000 683 ARG A N 1
ATOM 4456 C CA . ARG A 1 682 ? 28.09100 24.84100 -0.90500 1.000 42.43000 683 ARG A CA 1
ATOM 4457 C C . ARG A 1 682 ? 28.28700 23.34300 -1.09600 1.000 40.39000 683 ARG A C 1
ATOM 4458 O O . ARG A 1 682 ? 29.35900 22.81300 -0.79200 1.000 44.46000 683 ARG A O 1
ATOM 4466 N N . THR A 1 683 ? 27.25200 22.63000 -1.54600 1.000 40.38000 684 THR A N 1
ATOM 4467 C CA . THR A 1 683 ? 27.37800 21.20000 -1.79100 1.000 39.09000 684 THR A CA 1
ATOM 4468 C C . THR A 1 683 ? 27.84600 20.89000 -3.21000 1.000 42.83000 684 THR A C 1
ATOM 4469 O O . THR A 1 683 ? 27.83600 19.71900 -3.60600 1.000 42.67000 684 THR A O 1
ATOM 4473 N N . LYS A 1 684 ? 28.24300 21.91300 -3.98100 1.000 43.71000 685 LYS A N 1
ATOM 4474 C CA . LYS A 1 684 ? 28.80100 21.72500 -5.32300 1.000 41.83000 685 LYS A CA 1
ATOM 4475 C C . LYS A 1 684 ? 27.83300 20.93400 -6.19900 1.000 44.28000 685 LYS A C 1
ATOM 4476 O O . LYS A 1 684 ? 28.21000 19.99300 -6.89700 1.000 47.99000 685 LYS A O 1
ATOM 4482 N N . GLY A 1 685 ? 26.55100 21.30300 -6.12800 1.000 47.66000 686 GLY A N 1
ATOM 4483 C CA . GLY A 1 685 ? 25.50800 20.67800 -6.92300 1.000 45.62000 686 GLY A CA 1
ATOM 4484 C C . GLY A 1 685 ? 24.96200 19.35800 -6.40800 1.000 43.54000 686 GLY A C 1
ATOM 4485 O O . GLY A 1 685 ? 23.97000 18.86000 -6.96400 1.000 45.28000 686 GLY A O 1
ATOM 4486 N N . VAL A 1 686 ? 25.56200 18.76400 -5.37700 1.000 38.18000 687 VAL A N 1
ATOM 4487 C CA . VAL A 1 686 ? 25.04600 17.48600 -4.89100 1.000 46.25000 687 VAL A CA 1
ATOM 4488 C C . VAL A 1 686 ? 23.62400 17.64500 -4.32000 1.000 43.05000 687 VAL A C 1
ATOM 4489 O O . VAL A 1 686 ? 22.75200 16.80800 -4.57600 1.000 44.52000 687 VAL A O 1
ATOM 4493 N N . HIS A 1 687 ? 23.33500 18.74000 -3.60800 1.000 40.52000 688 HIS A N 1
ATOM 4494 C CA . HIS A 1 687 ? 22.00000 18.93400 -3.03300 1.000 46.69000 688 HIS A CA 1
ATOM 4495 C C . HIS A 1 687 ? 21.35700 20.20200 -3.58900 1.000 45.83000 688 HIS A C 1
ATOM 4496 O O . HIS A 1 687 ? 21.81400 21.31100 -3.30300 1.000 45.72000 688 HIS A O 1
ATOM 4503 N N . SER A 1 688 ? 20.26700 20.03400 -4.33700 1.000 51.05000 689 SER A N 1
ATOM 4504 C CA . SER A 1 688 ? 19.65100 21.11600 -5.12100 1.000 55.14000 689 SER A CA 1
ATOM 4505 C C . SER A 1 688 ? 18.34900 21.65300 -4.50800 1.000 56.98000 689 SER A C 1
ATOM 4506 O O . SER A 1 688 ? 17.53200 20.88900 -3.99300 1.000 55.57000 689 SER A O 1
ATOM 4509 N N . MET B 1 80 ? 50.23700 21.10800 31.24700 1.000 88.00000 81 MET B N 1
ATOM 4510 C CA . MET B 1 80 ? 49.15500 22.04200 30.97700 1.000 92.60000 81 MET B CA 1
ATOM 4511 C C . MET B 1 80 ? 49.00400 22.21100 29.46900 1.000 97.19000 81 MET B C 1
ATOM 4512 O O . MET B 1 80 ? 49.88600 22.77200 28.80900 1.000 95.88000 81 MET B O 1
ATOM 4517 N N . ASP B 1 81 ? 47.88900 21.71800 28.92600 1.000 96.34000 82 ASP B N 1
ATOM 4518 C CA . ASP B 1 81 ? 47.67400 21.70800 27.48600 1.000 90.03000 82 ASP B CA 1
ATOM 4519 C C . ASP B 1 81 ? 46.96400 22.97400 27.02300 1.000 92.76000 82 ASP B C 1
ATOM 4520 O O . ASP B 1 81 ? 46.11900 23.54000 27.72800 1.000 92.31000 82 ASP B O 1
ATOM 4525 N N . GLU B 1 82 ? 47.32400 23.41300 25.81400 1.000 91.69000 83 GLU B N 1
ATOM 4526 C CA . GLU B 1 82 ? 46.78600 24.63700 25.23700 1.000 90.35000 83 GLU B CA 1
ATOM 4527 C C . GLU B 1 82 ? 46.41800 24.48200 23.77200 1.000 83.25000 83 GLU B C 1
ATOM 4528 O O . GLU B 1 82 ? 45.92700 25.44500 23.17500 1.000 81.24000 83 GLU B O 1
ATOM 4534 N N . SER B 1 83 ? 46.64100 23.30800 23.17400 1.000 84.22000 84 SER B N 1
ATOM 4535 C CA . SER B 1 83 ? 46.24300 22.99000 21.80300 1.000 82.51000 84 SER B CA 1
ATOM 4536 C C . SER B 1 83 ? 44.72400 22.82000 21.64500 1.000 80.97000 84 SER B C 1
ATOM 4537 O O . SER B 1 83 ? 44.27500 22.28000 20.62200 1.000 81.82000 84 SER B O 1
ATOM 4540 N N . PHE B 1 84 ? 43.93400 23.25700 22.62900 1.000 79.70000 85 PHE B N 1
ATOM 4541 C CA . PHE B 1 84 ? 42.48700 23.13500 22.59100 1.000 76.65000 85 PHE B CA 1
ATOM 4542 C C . PHE B 1 84 ? 41.76100 24.46200 22.69900 1.000 76.08000 85 PHE B C 1
ATOM 4543 O O . PHE B 1 84 ? 40.53900 24.48800 22.51500 1.000 73.96000 85 PHE B O 1
ATOM 4551 N N . ILE B 1 85 ? 42.46500 25.55400 23.00100 1.000 75.48000 86 ILE B N 1
ATOM 4552 C CA . ILE B 1 85 ? 41.81200 26.85200 23.09600 1.000 77.22000 86 ILE B CA 1
ATOM 4553 C C . ILE B 1 85 ? 41.25200 27.25000 21.73500 1.000 75.19000 86 ILE B C 1
ATOM 4554 O O . ILE B 1 85 ? 41.87100 27.01800 20.68600 1.000 72.52000 86 ILE B O 1
ATOM 4559 N N . GLY B 1 86 ? 40.05800 27.83800 21.74800 1.000 71.09000 87 GLY B N 1
ATOM 4560 C CA . GLY B 1 86 ? 39.38800 28.22000 20.52600 1.000 71.29000 87 GLY B CA 1
ATOM 4561 C C . GLY B 1 86 ? 38.62000 27.11600 19.83300 1.000 67.09000 87 GLY B C 1
ATOM 4562 O O . GLY B 1 86 ? 37.92100 27.39700 18.85500 1.000 69.30000 87 GLY B O 1
ATOM 4563 N N . LYS B 1 87 ? 38.72700 25.87300 20.29500 1.000 73.26000 88 LYS B N 1
ATOM 4564 C CA . LYS B 1 87 ? 38.02300 24.74200 19.70600 1.000 65.93000 88 LYS B CA 1
ATOM 4565 C C . LYS B 1 87 ? 36.76800 24.41800 20.51900 1.000 61.35000 88 LYS B C 1
ATOM 4566 O O . LYS B 1 87 ? 36.70200 24.68000 21.72400 1.000 59.27000 88 LYS B O 1
ATOM 4572 N N . SER B 1 88 ? 35.75800 23.87000 19.83800 1.000 59.28000 89 SER B N 1
ATOM 4573 C CA . SER B 1 88 ? 34.51800 23.47000 20.49400 1.000 55.88000 89 SER B CA 1
ATOM 4574 C C . SER B 1 88 ? 34.65700 22.05900 21.06100 1.000 53.23000 89 SER B C 1
ATOM 4575 O O . SER B 1 88 ? 35.56100 21.30400 20.68900 1.000 52.92000 89 SER B O 1
ATOM 4578 N N . GLY B 1 89 ? 33.74400 21.71100 21.97500 1.000 47.19000 90 GLY B N 1
ATOM 4579 C CA . GLY B 1 89 ? 33.76500 20.38000 22.55300 1.000 46.41000 90 GLY B CA 1
ATOM 4580 C C . GLY B 1 89 ? 33.70300 19.29000 21.50600 1.000 48.91000 90 GLY B C 1
ATOM 4581 O O . GLY B 1 89 ? 34.39400 18.27300 21.60700 1.000 51.55000 90 GLY B O 1
ATOM 4582 N N . GLY B 1 90 ? 32.88100 19.48400 20.48000 1.000 48.16000 91 GLY B N 1
ATOM 4583 C CA . GLY B 1 90 ? 32.92000 18.57000 19.35400 1.000 49.57000 91 GLY B CA 1
ATOM 4584 C C . GLY B 1 90 ? 34.28500 18.51700 18.69600 1.000 50.86000 91 GLY B C 1
ATOM 4585 O O . GLY B 1 90 ? 34.75700 17.44400 18.30800 1.000 49.71000 91 GLY B O 1
ATOM 4586 N N . GLU B 1 91 ? 34.93400 19.67400 18.54200 1.000 54.28000 92 GLU B N 1
ATOM 4587 C CA . GLU B 1 91 ? 36.25100 19.68500 17.91000 1.000 56.46000 92 GLU B CA 1
ATOM 4588 C C . GLU B 1 91 ? 37.29500 19.03200 18.80700 1.000 52.85000 92 GLU B C 1
ATOM 4589 O O . GLU B 1 91 ? 38.15900 18.29500 18.32500 1.000 51.37000 92 GLU B O 1
ATOM 4595 N N . ILE B 1 92 ? 37.20300 19.26200 20.11600 1.000 55.66000 93 ILE B N 1
ATOM 4596 C CA . ILE B 1 92 ? 38.05700 18.55800 21.06600 1.000 54.19000 93 ILE B CA 1
ATOM 4597 C C . ILE B 1 92 ? 37.79600 17.06400 21.01300 1.000 52.95000 93 ILE B C 1
ATOM 4598 O O . ILE B 1 92 ? 38.73400 16.25600 21.02000 1.000 53.10000 93 ILE B O 1
ATOM 4603 N N . PHE B 1 93 ? 36.51700 16.66800 20.96400 1.000 51.42000 94 PHE B N 1
ATOM 4604 C CA . PHE B 1 93 ? 36.19700 15.24600 20.87400 1.000 49.22000 94 PHE B CA 1
ATOM 4605 C C . PHE B 1 93 ? 36.82200 14.62600 19.62800 1.000 53.13000 94 PHE B C 1
ATOM 4606 O O . PHE B 1 93 ? 37.25900 13.46400 19.63900 1.000 51.50000 94 PHE B O 1
ATOM 4614 N N . HIS B 1 94 ? 36.82700 15.37900 18.52900 1.000 51.26000 95 HIS B N 1
ATOM 4615 C CA . HIS B 1 94 ? 37.43400 14.89800 17.29900 1.000 53.22000 95 HIS B CA 1
ATOM 4616 C C . HIS B 1 94 ? 38.93100 14.69100 17.47600 1.000 53.91000 95 HIS B C 1
ATOM 4617 O O . HIS B 1 94 ? 39.48400 13.68500 17.01500 1.000 53.92000 95 HIS B O 1
ATOM 4624 N N . GLU B 1 95 ? 39.60500 15.63800 18.13900 1.000 53.51000 96 GLU B N 1
ATOM 4625 C CA . GLU B 1 95 ? 41.03300 15.48500 18.40300 1.000 56.04000 96 GLU B CA 1
ATOM 4626 C C . GLU B 1 95 ? 41.31400 14.25600 19.27500 1.000 57.98000 96 GLU B C 1
ATOM 4627 O O . GLU B 1 95 ? 42.24300 13.48200 18.98900 1.000 57.22000 96 GLU B O 1
ATOM 4633 N N . MET B 1 96 ? 40.49400 14.02800 20.31300 1.000 54.65000 97 MET B N 1
ATOM 4634 C CA . MET B 1 96 ? 40.75400 12.90700 21.21500 1.000 51.99000 97 MET B CA 1
ATOM 4635 C C . MET B 1 96 ? 40.60700 11.56000 20.52300 1.000 53.10000 97 MET B C 1
ATOM 4636 O O . MET B 1 96 ? 41.27600 10.59900 20.91700 1.000 55.55000 97 MET B O 1
ATOM 4641 N N . MET B 1 97 ? 39.74300 11.45100 19.50400 1.000 52.87000 98 MET B N 1
ATOM 4642 C CA . MET B 1 97 ? 39.65800 10.18500 18.77800 1.000 51.11000 98 MET B CA 1
ATOM 4643 C C . MET B 1 97 ? 40.96500 9.89100 18.06400 1.000 54.35000 98 MET B C 1
ATOM 4644 O O . MET B 1 97 ? 41.36700 8.72600 17.93700 1.000 55.92000 98 MET B O 1
ATOM 4649 N N . LEU B 1 98 ? 41.62000 10.93900 17.56300 1.000 56.34000 99 LEU B N 1
ATOM 4650 C CA . LEU B 1 98 ? 42.92400 10.77800 16.93800 1.000 58.24000 99 LEU B CA 1
ATOM 4651 C C . LEU B 1 98 ? 43.95500 10.33400 17.97200 1.000 54.24000 99 LEU B C 1
ATOM 4652 O O . LEU B 1 98 ? 44.59100 9.28900 17.80900 1.000 54.01000 99 LEU B O 1
ATOM 4657 N N . ARG B 1 99 ? 44.07800 11.07700 19.07900 1.000 52.85000 100 ARG B N 1
ATOM 4658 C CA . ARG B 1 99 ? 45.01200 10.68700 20.13700 1.000 57.30000 100 ARG B CA 1
ATOM 4659 C C . ARG B 1 99 ? 44.75700 9.27200 20.66200 1.000 58.14000 100 ARG B C 1
ATOM 4660 O O . ARG B 1 99 ? 45.69100 8.60500 21.12600 1.000 63.42000 100 ARG B O 1
ATOM 4668 N N . GLN B 1 100 ? 43.52700 8.78600 20.59100 1.000 56.35000 101 GLN B N 1
ATOM 4669 C CA . GLN B 1 100 ? 43.23900 7.44000 21.06600 1.000 56.37000 101 GLN B CA 1
ATOM 4670 C C . GLN B 1 100 ? 43.42600 6.37700 19.98800 1.000 52.87000 101 GLN B C 1
ATOM 4671 O O . GLN B 1 100 ? 43.21800 5.19200 20.26300 1.000 56.26000 101 GLN B O 1
ATOM 4677 N N . GLY B 1 101 ? 43.81500 6.75800 18.77800 1.000 50.91000 102 GLY B N 1
ATOM 4678 C CA . GLY B 1 101 ? 43.98300 5.75500 17.74600 1.000 52.26000 102 GLY B CA 1
ATOM 4679 C C . GLY B 1 101 ? 42.70000 5.16100 17.20900 1.000 53.23000 102 GLY B C 1
ATOM 4680 O O . GLY B 1 101 ? 42.73800 4.09400 16.58300 1.000 55.29000 102 GLY B O 1
ATOM 4681 N N . VAL B 1 102 ? 41.56100 5.81900 17.43800 1.000 53.40000 103 VAL B N 1
ATOM 4682 C CA . VAL B 1 102 ? 40.28200 5.33400 16.92700 1.000 50.01000 103 VAL B CA 1
ATOM 4683 C C . VAL B 1 102 ? 40.28600 5.44900 15.40900 1.000 48.19000 103 VAL B C 1
ATOM 4684 O O . VAL B 1 102 ? 40.39800 6.54800 14.85500 1.000 47.94000 103 VAL B O 1
ATOM 4688 N N . LYS B 1 103 ? 40.18200 4.31300 14.72700 1.000 49.52000 104 LYS B N 1
ATOM 4689 C CA . LYS B 1 103 ? 40.14900 4.31200 13.27200 1.000 47.55000 104 LYS B CA 1
ATOM 4690 C C . LYS B 1 103 ? 38.75000 4.12200 12.71300 1.000 53.31000 104 LYS B C 1
ATOM 4691 O O . LYS B 1 103 ? 38.52600 4.41600 11.53200 1.000 50.21000 104 LYS B O 1
ATOM 4697 N N . HIS B 1 104 ? 37.81000 3.63600 13.52400 1.000 49.03000 105 HIS B N 1
ATOM 4698 C CA . HIS B 1 104 ? 36.44200 3.43900 13.08300 1.000 49.84000 105 HIS B CA 1
ATOM 4699 C C . HIS B 1 104 ? 35.47000 3.88300 14.16700 1.000 51.85000 105 HIS B C 1
ATOM 4700 O O . HIS B 1 104 ? 35.74200 3.72900 15.35900 1.000 50.09000 105 HIS B O 1
ATOM 4707 N N . ILE B 1 105 ? 34.35000 4.46400 13.75100 1.000 46.59000 106 ILE B N 1
ATOM 4708 C CA . ILE B 1 105 ? 33.29100 4.84700 14.67100 1.000 47.02000 106 ILE B CA 1
ATOM 4709 C C . ILE B 1 105 ? 31.95900 4.39800 14.08900 1.000 47.11000 106 ILE B C 1
ATOM 4710 O O . ILE B 1 105 ? 31.74100 4.46000 12.87500 1.000 46.03000 106 ILE B O 1
ATOM 4715 N N . PHE B 1 106 ? 31.09000 3.89100 14.95200 1.000 45.89000 107 PHE B N 1
ATOM 4716 C CA . PHE B 1 106 ? 29.75800 3.44800 14.57600 1.000 45.97000 107 PHE B CA 1
ATOM 4717 C C . PHE B 1 106 ? 28.74900 4.37400 15.23800 1.000 44.28000 107 PHE B C 1
ATOM 4718 O O . PHE B 1 106 ? 28.89000 4.69000 16.42200 1.000 48.67000 107 PHE B O 1
ATOM 4726 N N . GLY B 1 107 ? 27.76600 4.85900 14.49000 1.000 42.97000 108 GLY B N 1
ATOM 4727 C CA . GLY B 1 107 ? 26.87300 5.79500 15.15100 1.000 46.10000 108 GLY B CA 1
ATOM 4728 C C . GLY B 1 107 ? 25.76500 6.33400 14.27400 1.000 45.13000 108 GLY B C 1
ATOM 4729 O O . GLY B 1 107 ? 25.63600 5.98500 13.09500 1.000 37.62000 108 GLY B O 1
ATOM 4730 N N . TYR B 1 108 ? 24.96400 7.23400 14.88700 1.000 38.38000 109 TYR B N 1
ATOM 4731 C CA . TYR B 1 108 ? 23.72800 7.71200 14.28600 1.000 42.08000 109 TYR B CA 1
ATOM 4732 C C . TYR B 1 108 ? 23.41400 9.09700 14.83500 1.000 39.03000 109 TYR B C 1
ATOM 4733 O O . TYR B 1 108 ? 23.39500 9.27300 16.05700 1.000 39.27000 109 TYR B O 1
ATOM 4742 N N . PRO B 1 109 ? 23.15400 10.09500 13.99500 1.000 37.18000 110 PRO B N 1
ATOM 4743 C CA . PRO B 1 109 ? 22.96700 11.45900 14.49700 1.000 38.12000 110 PRO B CA 1
ATOM 4744 C C . PRO B 1 109 ? 21.57000 11.72700 15.06000 1.000 36.48000 110 PRO B C 1
ATOM 4745 O O . PRO B 1 109 ? 20.62100 10.95700 14.90400 1.000 39.49000 110 PRO B O 1
ATOM 4749 N N . GLY B 1 110 ? 21.48600 12.86700 15.73400 1.000 35.69000 111 GLY B N 1
ATOM 4750 C CA . GLY B 1 110 ? 20.25600 13.40700 16.27500 1.000 37.07000 111 GLY B CA 1
ATOM 4751 C C . GLY B 1 110 ? 20.55300 14.77500 16.85100 1.000 42.00000 111 GLY B C 1
ATOM 4752 O O . GLY B 1 110 ? 21.70100 15.23700 16.84700 1.000 45.72000 111 GLY B O 1
ATOM 4753 N N . GLY B 1 111 ? 19.50400 15.42100 17.36100 1.000 34.80000 112 GLY B N 1
ATOM 4754 C CA . GLY B 1 111 ? 19.63800 16.80900 17.76900 1.000 34.83000 112 GLY B CA 1
ATOM 4755 C C . GLY B 1 111 ? 20.74600 17.04800 18.78200 1.000 40.95000 112 GLY B C 1
ATOM 4756 O O . GLY B 1 111 ? 21.59600 17.92700 18.60200 1.000 44.55000 112 GLY B O 1
ATOM 4757 N N . ALA B 1 112 ? 20.75700 16.27200 19.86200 1.000 42.46000 113 ALA B N 1
ATOM 4758 C CA . ALA B 1 112 ? 21.61000 16.62100 20.99100 1.000 46.24000 113 ALA B CA 1
ATOM 4759 C C . ALA B 1 112 ? 23.08500 16.39400 20.68200 1.000 42.78000 113 ALA B C 1
ATOM 4760 O O . ALA B 1 112 ? 23.94200 17.06600 21.25900 1.000 46.69000 113 ALA B O 1
ATOM 4762 N N . ILE B 1 113 ? 23.38800 15.46500 19.77700 1.000 41.10000 114 ILE B N 1
ATOM 4763 C CA . ILE B 1 113 ? 24.74800 15.08100 19.42600 1.000 38.78000 114 ILE B CA 1
ATOM 4764 C C . ILE B 1 113 ? 25.22500 15.79600 18.15900 1.000 44.77000 114 ILE B C 1
ATOM 4765 O O . ILE B 1 113 ? 26.32600 15.52600 17.66700 1.000 42.78000 114 ILE B O 1
ATOM 4770 N N . LEU B 1 114 ? 24.41300 16.70600 17.61900 1.000 42.54000 115 LEU B N 1
ATOM 4771 C CA . LEU B 1 114 ? 24.76700 17.38700 16.37300 1.000 43.52000 115 LEU B CA 1
ATOM 4772 C C . LEU B 1 114 ? 26.08000 18.16100 16.42000 1.000 41.39000 115 LEU B C 1
ATOM 4773 O O . LEU B 1 114 ? 26.79700 18.13600 15.41100 1.000 42.46000 115 LEU B O 1
ATOM 4778 N N . PRO B 1 115 ? 26.47600 18.83100 17.50800 1.000 47.71000 116 PRO B N 1
ATOM 4779 C CA . PRO B 1 115 ? 27.79500 19.49000 17.48500 1.000 44.33000 116 PRO B CA 1
ATOM 4780 C C . PRO B 1 115 ? 28.94200 18.53000 17.24200 1.000 44.67000 116 PRO B C 1
ATOM 4781 O O . PRO B 1 115 ? 29.90400 18.88500 16.55000 1.000 49.61000 116 PRO B O 1
ATOM 4785 N N . VAL B 1 116 ? 28.85700 17.30000 17.73800 1.000 47.72000 117 VAL B N 1
ATOM 4786 C CA . VAL B 1 116 ? 29.90900 16.33000 17.45700 1.000 44.30000 117 VAL B CA 1
ATOM 4787 C C . VAL B 1 116 ? 29.88500 15.92700 15.99100 1.000 44.85000 117 VAL B C 1
ATOM 4788 O O . VAL B 1 116 ? 30.93700 15.78300 15.35100 1.000 46.68000 117 VAL B O 1
ATOM 4792 N N . PHE B 1 117 ? 28.69400 15.74400 15.42500 1.000 45.43000 118 PHE B N 1
ATOM 4793 C CA . PHE B 1 117 ? 28.64100 15.38500 14.01300 1.000 41.15000 118 PHE B CA 1
ATOM 4794 C C . PHE B 1 117 ? 29.14200 16.51300 13.11600 1.000 42.71000 118 PHE B C 1
ATOM 4795 O O . PHE B 1 117 ? 29.70600 16.24100 12.05700 1.000 45.35000 118 PHE B O 1
ATOM 4803 N N . ASP B 1 118 ? 28.97800 17.77400 13.51200 1.000 43.72000 119 ASP B N 1
ATOM 4804 C CA . ASP B 1 118 ? 29.59200 18.83200 12.71600 1.000 45.71000 119 ASP B CA 1
ATOM 4805 C C . ASP B 1 118 ? 31.10900 18.73200 12.74400 1.000 47.57000 119 ASP B C 1
ATOM 4806 O O . ASP B 1 118 ? 31.76600 18.86500 11.70400 1.000 52.85000 119 ASP B O 1
ATOM 4811 N N . ALA B 1 119 ? 31.68300 18.49000 13.92400 1.000 45.00000 120 ALA B N 1
ATOM 4812 C CA . ALA B 1 119 ? 33.13600 18.42200 14.03200 1.000 47.48000 120 ALA B CA 1
ATOM 4813 C C . ALA B 1 119 ? 33.72000 17.26600 13.22800 1.000 46.60000 120 ALA B C 1
ATOM 4814 O O . ALA B 1 119 ? 34.80700 17.39700 12.65700 1.000 52.20000 120 ALA B O 1
ATOM 4816 N N . ILE B 1 120 ? 33.03400 16.12300 13.16000 1.000 48.60000 121 ILE B N 1
ATOM 4817 C CA . ILE B 1 120 ? 33.65100 14.96000 12.51200 1.000 48.90000 121 ILE B CA 1
ATOM 4818 C C . ILE B 1 120 ? 33.28600 14.90500 11.03700 1.000 48.67000 121 ILE B C 1
ATOM 4819 O O . ILE B 1 120 ? 33.52200 13.89000 10.36500 1.000 48.22000 121 ILE B O 1
ATOM 4824 N N . TYR B 1 121 ? 32.70700 15.99000 10.52700 1.000 47.54000 122 TYR B N 1
ATOM 4825 C CA . TYR B 1 121 ? 32.20000 16.01500 9.15800 1.000 46.82000 122 TYR B CA 1
ATOM 4826 C C . TYR B 1 121 ? 33.33600 15.84100 8.16800 1.000 47.86000 122 TYR B C 1
ATOM 4827 O O . TYR B 1 121 ? 34.30300 16.60700 8.18200 1.000 50.24000 122 TYR B O 1
ATOM 4836 N N . ASN B 1 122 ? 33.21700 14.82800 7.31300 1.000 47.38000 123 ASN B N 1
ATOM 4837 C CA . ASN B 1 122 ? 34.21000 14.51500 6.28700 1.000 54.44000 123 ASN B CA 1
ATOM 4838 C C . ASN B 1 122 ? 35.60700 14.25700 6.87800 1.000 54.93000 123 ASN B C 1
ATOM 4839 O O . ASN B 1 122 ? 36.61800 14.38400 6.18200 1.000 51.32000 123 ASN B O 1
ATOM 4844 N N . SER B 1 123 ? 35.66800 13.85100 8.14900 1.000 57.13000 124 SER B N 1
ATOM 4845 C CA . SER B 1 123 ? 36.92200 13.50200 8.80500 1.000 54.84000 124 SER B CA 1
ATOM 4846 C C . SER B 1 123 ? 37.75200 12.53800 7.96200 1.000 54.89000 124 SER B C 1
ATOM 4847 O O . SER B 1 123 ? 37.22400 11.68100 7.24100 1.000 51.68000 124 SER B O 1
ATOM 4850 N N . LYS B 1 124 ? 39.07500 12.70000 8.06100 1.000 60.08000 125 LYS B N 1
ATOM 4851 C CA . LYS B 1 124 ? 40.05200 11.76800 7.51200 1.000 57.26000 125 LYS B CA 1
ATOM 4852 C C . LYS B 1 124 ? 40.67100 10.86600 8.57500 1.000 58.49000 125 LYS B C 1
ATOM 4853 O O . LYS B 1 124 ? 41.36400 9.90400 8.22300 1.000 61.27000 125 LYS B O 1
ATOM 4859 N N . HIS B 1 125 ? 40.42500 11.14400 9.86000 1.000 58.71000 126 HIS B N 1
ATOM 4860 C CA . HIS B 1 125 ? 41.05800 10.38800 10.93700 1.000 53.06000 126 HIS B CA 1
ATOM 4861 C C . HIS B 1 125 ? 40.49000 8.98400 11.06400 1.000 55.63000 126 HIS B C 1
ATOM 4862 O O . HIS B 1 125 ? 41.20200 8.06800 11.49200 1.000 57.15000 126 HIS B O 1
ATOM 4869 N N . PHE B 1 126 ? 39.22100 8.79000 10.71100 1.000 53.84000 127 PHE B N 1
ATOM 4870 C CA . PHE B 1 126 ? 38.57400 7.50200 10.90000 1.000 50.68000 127 PHE B CA 1
ATOM 4871 C C . PHE B 1 126 ? 37.48600 7.35200 9.85900 1.000 49.63000 127 PHE B C 1
ATOM 4872 O O . PHE B 1 126 ? 37.03900 8.32700 9.25500 1.000 51.18000 127 PHE B O 1
ATOM 4880 N N . ASP B 1 127 ? 37.05200 6.11700 9.66400 1.000 47.44000 128 ASP B N 1
ATOM 4881 C CA . ASP B 1 127 ? 35.86000 5.84900 8.87700 1.000 52.89000 128 ASP B CA 1
ATOM 4882 C C . ASP B 1 127 ? 34.65200 5.80100 9.80100 1.000 48.87000 128 ASP B C 1
ATOM 4883 O O . ASP B 1 127 ? 34.72300 5.25900 10.90900 1.000 50.29000 128 ASP B O 1
ATOM 4888 N N . PHE B 1 128 ? 33.54200 6.35100 9.33600 1.000 48.02000 129 PHE B N 1
ATOM 4889 C CA . PHE B 1 128 ? 32.30200 6.38100 10.09500 1.000 46.68000 129 PHE B CA 1
ATOM 4890 C C . PHE B 1 128 ? 31.31500 5.41700 9.45800 1.000 44.76000 129 PHE B C 1
ATOM 4891 O O . PHE B 1 128 ? 31.04600 5.51400 8.26200 1.000 47.44000 129 PHE B O 1
ATOM 4899 N N . ILE B 1 129 ? 30.78000 4.48400 10.24200 1.000 45.18000 130 ILE B N 1
ATOM 4900 C CA . ILE B 1 129 ? 29.76200 3.56700 9.74000 1.000 44.00000 130 ILE B CA 1
ATOM 4901 C C . ILE B 1 129 ? 28.42500 4.01500 10.30400 1.000 44.99000 130 ILE B C 1
ATOM 4902 O O . ILE B 1 129 ? 28.27500 4.15200 11.52300 1.000 45.84000 130 ILE B O 1
ATOM 4907 N N . LEU B 1 130 ? 27.47200 4.28800 9.40700 1.000 43.16000 131 LEU B N 1
ATOM 4908 C CA . LEU B 1 130 ? 26.11200 4.68100 9.75000 1.000 41.20000 131 LEU B CA 1
ATOM 4909 C C . LEU B 1 130 ? 25.21000 3.47300 9.58000 1.000 39.44000 131 LEU B C 1
ATOM 4910 O O . LEU B 1 130 ? 24.96300 3.05100 8.44300 1.000 41.72000 131 LEU B O 1
ATOM 4915 N N . PRO B 1 131 ? 24.71300 2.89200 10.63500 1.000 41.57000 132 PRO B N 1
ATOM 4916 C CA . PRO B 1 131 ? 23.86200 1.70100 10.48900 1.000 42.04000 132 PRO B CA 1
ATOM 4917 C C . PRO B 1 131 ? 22.40300 2.06600 10.23800 1.000 38.14000 132 PRO B C 1
ATOM 4918 O O . PRO B 1 131 ? 22.08100 3.23900 10.05600 1.000 39.70000 132 PRO B O 1
ATOM 4922 N N . ARG B 1 132 ? 21.51300 1.08600 10.23500 1.000 36.15000 133 ARG B N 1
ATOM 4923 C CA . ARG B 1 132 ? 20.09400 1.38900 10.18200 1.000 39.26000 133 ARG B CA 1
ATOM 4924 C C . ARG B 1 132 ? 19.47500 1.60300 11.56100 1.000 42.92000 133 ARG B C 1
ATOM 4925 O O . ARG B 1 132 ? 18.40600 2.21800 11.65000 1.000 40.94000 133 ARG B O 1
ATOM 4933 N N . HIS B 1 133 ? 20.12400 1.13900 12.63100 1.000 39.18000 134 HIS B N 1
ATOM 4934 C CA . HIS B 1 133 ? 19.53900 1.15000 13.96300 1.000 40.27000 134 HIS B CA 1
ATOM 4935 C C . HIS B 1 133 ? 20.68400 1.19900 14.96900 1.000 38.47000 134 HIS B C 1
ATOM 4936 O O . HIS B 1 133 ? 21.72700 0.58200 14.74200 1.000 42.85000 134 HIS B O 1
ATOM 4943 N N . GLU B 1 134 ? 20.49900 1.93000 16.07100 1.000 34.82000 135 GLU B N 1
ATOM 4944 C CA . GLU B 1 134 ? 21.57200 2.03700 17.06900 1.000 41.56000 135 GLU B CA 1
ATOM 4945 C C . GLU B 1 134 ? 21.95900 0.69100 17.68600 1.000 40.07000 135 GLU B C 1
ATOM 4946 O O . GLU B 1 134 ? 23.10800 0.52200 18.11800 1.000 41.90000 135 GLU B O 1
ATOM 4952 N N . GLN B 1 135 ? 21.02400 -0.25200 17.80400 1.000 39.69000 136 GLN B N 1
ATOM 4953 C CA . GLN B 1 135 ? 21.40600 -1.57700 18.29500 1.000 40.99000 136 GLN B CA 1
ATOM 4954 C C . GLN B 1 135 ? 22.40600 -2.24100 17.35100 1.000 42.71000 136 GLN B C 1
ATOM 4955 O O . GLN B 1 135 ? 23.32900 -2.93200 17.79900 1.000 39.32000 136 GLN B O 1
ATOM 4961 N N . GLY B 1 136 ? 22.23900 -2.03500 16.04000 1.000 40.62000 137 GLY B N 1
ATOM 4962 C CA . GLY B 1 136 ? 23.26100 -2.46100 15.09200 1.000 42.05000 137 GLY B CA 1
ATOM 4963 C C . GLY B 1 136 ? 24.58500 -1.73700 15.29500 1.000 43.85000 137 GLY B C 1
ATOM 4964 O O . GLY B 1 136 ? 25.65400 -2.35300 15.25800 1.000 40.87000 137 GLY B O 1
ATOM 4965 N N . ALA B 1 137 ? 24.53400 -0.41700 15.51700 1.000 37.16000 138 ALA B N 1
ATOM 4966 C CA . ALA B 1 137 ? 25.75700 0.30500 15.83400 1.000 39.13000 138 ALA B CA 1
ATOM 4967 C C . ALA B 1 137 ? 26.45400 -0.31500 17.03500 1.000 43.47000 138 ALA B C 1
ATOM 4968 O O . ALA B 1 137 ? 27.68200 -0.47700 17.03600 1.000 40.74000 138 ALA B O 1
ATOM 4970 N N . GLY B 1 138 ? 25.67900 -0.68200 18.06000 1.000 42.15000 139 GLY B N 1
ATOM 4971 C CA . GLY B 1 138 ? 26.27100 -1.23200 19.26500 1.000 38.17000 139 GLY B CA 1
ATOM 4972 C C . GLY B 1 138 ? 26.90600 -2.58600 19.02600 1.000 40.03000 139 GLY B C 1
ATOM 4973 O O . GLY B 1 138 ? 28.04800 -2.82500 19.42100 1.000 42.78000 139 GLY B O 1
ATOM 4974 N N . HIS B 1 139 ? 26.17700 -3.49300 18.37600 1.000 38.87000 140 HIS B N 1
ATOM 4975 C CA . HIS B 1 139 ? 26.74000 -4.81200 18.09900 1.000 41.38000 140 HIS B CA 1
ATOM 4976 C C . HIS B 1 139 ? 27.88900 -4.76000 17.08900 1.000 45.56000 140 HIS B C 1
ATOM 4977 O O . HIS B 1 139 ? 28.79300 -5.60700 17.15000 1.000 46.99000 140 HIS B O 1
ATOM 4984 N N . MET B 1 140 ? 27.86300 -3.80600 16.14000 1.000 43.26000 141 MET B N 1
ATOM 4985 C CA . MET B 1 140 ? 28.98900 -3.65700 15.22200 1.000 40.35000 141 MET B CA 1
ATOM 4986 C C . MET B 1 140 ? 30.25000 -3.29600 15.98600 1.000 44.29000 141 MET B C 1
ATOM 4987 O O . MET B 1 140 ? 31.32900 -3.83900 15.71700 1.000 42.65000 141 MET B O 1
ATOM 4992 N N . ALA B 1 141 ? 30.13200 -2.38200 16.95100 1.000 38.26000 142 ALA B N 1
ATOM 4993 C CA . ALA B 1 141 ? 31.29000 -2.04600 17.75800 1.000 40.87000 142 ALA B CA 1
ATOM 4994 C C . ALA B 1 141 ? 31.77500 -3.26500 18.54000 1.000 43.12000 142 ALA B C 1
ATOM 4995 O O . ALA B 1 141 ? 32.98000 -3.46600 18.70200 1.000 45.55000 142 ALA B O 1
ATOM 4997 N N . GLU B 1 142 ? 30.85400 -4.12100 18.98300 1.000 39.75000 143 GLU B N 1
ATOM 4998 C CA . GLU B 1 142 ? 31.26700 -5.31700 19.70300 1.000 43.92000 143 GLU B CA 1
ATOM 4999 C C . GLU B 1 142 ? 32.06000 -6.26400 18.80800 1.000 45.95000 143 GLU B C 1
ATOM 5000 O O . GLU B 1 142 ? 33.09200 -6.80000 19.22100 1.000 46.73000 143 GLU B O 1
ATOM 5006 N N . GLY B 1 143 ? 31.56700 -6.52300 17.59700 1.000 44.35000 144 GLY B N 1
ATOM 5007 C CA . GLY B 1 143 ? 32.28200 -7.42100 16.70000 1.000 48.91000 144 GLY B CA 1
ATOM 5008 C C . GLY B 1 143 ? 33.62300 -6.85300 16.27300 1.000 52.05000 144 GLY B C 1
ATOM 5009 O O . GLY B 1 143 ? 34.59700 -7.59100 16.10000 1.000 50.28000 144 GLY B O 1
ATOM 5010 N N . TYR B 1 144 ? 33.69000 -5.52900 16.11000 1.000 48.69000 145 TYR B N 1
ATOM 5011 C CA . TYR B 1 144 ? 34.95400 -4.87500 15.81400 1.000 49.11000 145 TYR B CA 1
ATOM 5012 C C . TYR B 1 144 ? 35.94500 -5.08500 16.95000 1.000 50.51000 145 TYR B C 1
ATOM 5013 O O . TYR B 1 144 ? 37.11900 -5.38500 16.70500 1.000 51.90000 145 TYR B O 1
ATOM 5022 N N . ALA B 1 145 ? 35.48300 -4.97100 18.20200 1.000 52.69000 146 ALA B N 1
ATOM 5023 C CA . ALA B 1 145 ? 36.36900 -5.21200 19.34600 1.000 52.22000 146 ALA B CA 1
ATOM 5024 C C . ALA B 1 145 ? 36.75800 -6.68500 19.46100 1.000 49.26000 146 ALA B C 1
ATOM 5025 O O . ALA B 1 145 ? 37.91800 -7.00600 19.73600 1.000 49.31000 146 ALA B O 1
ATOM 5027 N N . ARG B 1 146 ? 35.80200 -7.59400 19.26500 1.000 48.37000 147 ARG B N 1
ATOM 5028 C CA . ARG B 1 146 ? 36.10200 -9.01800 19.38900 1.000 53.09000 147 ARG B CA 1
ATOM 5029 C C . ARG B 1 146 ? 37.13700 -9.47000 18.36500 1.000 55.76000 147 ARG B C 1
ATOM 5030 O O . ARG B 1 146 ? 37.95600 -10.34700 18.65700 1.000 55.67000 147 ARG B O 1
ATOM 5038 N N . ALA B 1 147 ? 37.12100 -8.88600 17.16900 1.000 50.18000 148 ALA B N 1
ATOM 5039 C CA . ALA B 1 147 ? 38.02100 -9.32400 16.11900 1.000 51.38000 148 ALA B CA 1
ATOM 5040 C C . ALA B 1 147 ? 39.38900 -8.66500 16.21100 1.000 56.70000 148 ALA B C 1
ATOM 5041 O O . ALA B 1 147 ? 40.36300 -9.22400 15.70800 1.000 61.95000 148 ALA B O 1
ATOM 5043 N N . SER B 1 148 ? 39.48600 -7.51300 16.86700 1.000 57.48000 149 SER B N 1
ATOM 5044 C CA . SER B 1 148 ? 40.67100 -6.67800 16.80600 1.000 51.96000 149 SER B CA 1
ATOM 5045 C C . SER B 1 148 ? 41.36000 -6.47200 18.14100 1.000 58.19000 149 SER B C 1
ATOM 5046 O O . SER B 1 148 ? 42.51400 -6.03800 18.15000 1.000 60.05000 149 SER B O 1
ATOM 5049 N N . GLY B 1 149 ? 40.68900 -6.74000 19.26100 1.000 57.09000 150 GLY B N 1
ATOM 5050 C CA . GLY B 1 149 ? 41.19100 -6.33900 20.55700 1.000 51.99000 150 GLY B CA 1
ATOM 5051 C C . GLY B 1 149 ? 41.26200 -4.84600 20.79000 1.000 55.30000 150 GLY B C 1
ATOM 5052 O O . GLY B 1 149 ? 41.75400 -4.43100 21.84300 1.000 64.22000 150 GLY B O 1
ATOM 5053 N N . LYS B 1 150 ? 40.80200 -4.01600 19.83900 1.000 52.73000 151 LYS B N 1
ATOM 5054 C CA . LYS B 1 150 ? 40.68000 -2.57800 20.04200 1.000 56.10000 151 LYS B CA 1
ATOM 5055 C C . LYS B 1 150 ? 39.30200 -2.24700 20.60300 1.000 55.77000 151 LYS B C 1
ATOM 5056 O O . LYS B 1 150 ? 38.37300 -3.05800 20.49700 1.000 53.01000 151 LYS B O 1
ATOM 5062 N N . PRO B 1 151 ? 39.13400 -1.07800 21.23400 1.000 52.44000 152 PRO B N 1
ATOM 5063 C CA . PRO B 1 151 ? 37.80000 -0.70200 21.73400 1.000 50.96000 152 PRO B CA 1
ATOM 5064 C C . PRO B 1 151 ? 36.88100 -0.27600 20.59100 1.000 55.04000 152 PRO B C 1
ATOM 5065 O O . PRO B 1 151 ? 37.27800 0.49000 19.70500 1.000 51.26000 152 PRO B O 1
ATOM 5069 N N . GLY B 1 152 ? 35.65800 -0.81100 20.59600 1.000 54.63000 153 GLY B N 1
ATOM 5070 C CA . GLY B 1 152 ? 34.62200 -0.32300 19.68600 1.000 47.34000 153 GLY B CA 1
ATOM 5071 C C . GLY B 1 152 ? 34.05600 0.99700 20.19700 1.000 47.17000 153 GLY B C 1
ATOM 5072 O O . GLY B 1 152 ? 33.84900 1.19000 21.39600 1.000 48.08000 153 GLY B O 1
ATOM 5073 N N . VAL B 1 153 ? 33.83300 1.92800 19.27500 1.000 47.00000 154 VAL B N 1
ATOM 5074 C CA . VAL B 1 153 ? 33.42800 3.28300 19.63300 1.000 42.85000 154 VAL B CA 1
ATOM 5075 C C . VAL B 1 153 ? 32.10000 3.58800 18.95500 1.000 44.82000 154 VAL B C 1
ATOM 5076 O O . VAL B 1 153 ? 31.93900 3.34100 17.75100 1.000 40.55000 154 VAL B O 1
ATOM 5080 N N . VAL B 1 154 ? 31.14800 4.10000 19.74300 1.000 43.92000 155 VAL B N 1
ATOM 5081 C CA . VAL B 1 154 ? 29.78300 4.36500 19.30800 1.000 37.73000 155 VAL B CA 1
ATOM 5082 C C . VAL B 1 154 ? 29.43700 5.80900 19.63000 1.000 38.17000 155 VAL B C 1
ATOM 5083 O O . VAL B 1 154 ? 29.77300 6.31800 20.70400 1.000 43.93000 155 VAL B O 1
ATOM 5087 N N . VAL B 1 155 ? 28.76300 6.47300 18.70100 1.000 38.72000 156 VAL B N 1
ATOM 5088 C CA . VAL B 1 155 ? 28.24700 7.80800 18.94600 1.000 42.59000 156 VAL B CA 1
ATOM 5089 C C . VAL B 1 155 ? 26.77600 7.82500 18.56700 1.000 42.50000 156 VAL B C 1
ATOM 5090 O O . VAL B 1 155 ? 26.43000 7.48300 17.43400 1.000 45.87000 156 VAL B O 1
ATOM 5094 N N . VAL B 1 156 ? 25.90900 8.22900 19.50400 1.000 43.02000 157 VAL B N 1
ATOM 5095 C CA . VAL B 1 156 ? 24.45900 8.27800 19.29000 1.000 40.90000 157 VAL B CA 1
ATOM 5096 C C . VAL B 1 156 ? 23.87800 9.51100 19.97300 1.000 39.48000 157 VAL B C 1
ATOM 5097 O O . VAL B 1 156 ? 24.54200 10.18400 20.76400 1.000 38.85000 157 VAL B O 1
ATOM 5101 N N . THR B 1 157 ? 22.61100 9.79500 19.66800 1.000 36.93000 158 THR B N 1
ATOM 5102 C CA . THR B 1 157 ? 21.94300 10.96300 20.22800 1.000 41.55000 158 THR B CA 1
ATOM 5103 C C . THR B 1 157 ? 21.28800 10.62200 21.57700 1.000 36.97000 158 THR B C 1
ATOM 5104 O O . THR B 1 157 ? 21.28300 9.47500 22.01800 1.000 37.43000 158 THR B O 1
ATOM 5108 N N . SER B 1 158 ? 20.72200 11.63100 22.24200 1.000 38.39000 159 SER B N 1
ATOM 5109 C CA . SER B 1 158 ? 20.03700 11.44800 23.51500 1.000 35.17000 159 SER B CA 1
ATOM 5110 C C . SER B 1 158 ? 18.77400 10.60700 23.34000 1.000 35.20000 159 SER B C 1
ATOM 5111 O O . SER B 1 158 ? 18.40300 10.20000 22.23900 1.000 38.24000 159 SER B O 1
ATOM 5114 N N . GLY B 1 159 ? 18.09800 10.33700 24.44300 1.000 37.58000 160 GLY B N 1
ATOM 5115 C CA . GLY B 1 159 ? 16.80300 9.70200 24.38700 1.000 33.90000 160 GLY B CA 1
ATOM 5116 C C . GLY B 1 159 ? 16.82000 8.34400 23.71700 1.000 33.01000 160 GLY B C 1
ATOM 5117 O O . GLY B 1 159 ? 17.57400 7.45600 24.09700 1.000 35.93000 160 GLY B O 1
ATOM 5118 N N . PRO B 1 160 ? 15.97600 8.15200 22.70600 1.000 35.31000 161 PRO B N 1
ATOM 5119 C CA . PRO B 1 160 ? 15.88300 6.82400 22.07700 1.000 34.82000 161 PRO B CA 1
ATOM 5120 C C . PRO B 1 160 ? 17.18300 6.35600 21.45600 1.000 36.49000 161 PRO B C 1
ATOM 5121 O O . PRO B 1 160 ? 17.36700 5.14400 21.30700 1.000 38.73000 161 PRO B O 1
ATOM 5125 N N . GLY B 1 161 ? 18.07600 7.26900 21.06600 1.000 35.99000 162 GLY B N 1
ATOM 5126 C CA . GLY B 1 161 ? 19.38200 6.84500 20.57800 1.000 36.44000 162 GLY B CA 1
ATOM 5127 C C . GLY B 1 161 ? 20.13800 6.04200 21.61700 1.000 38.23000 162 GLY B 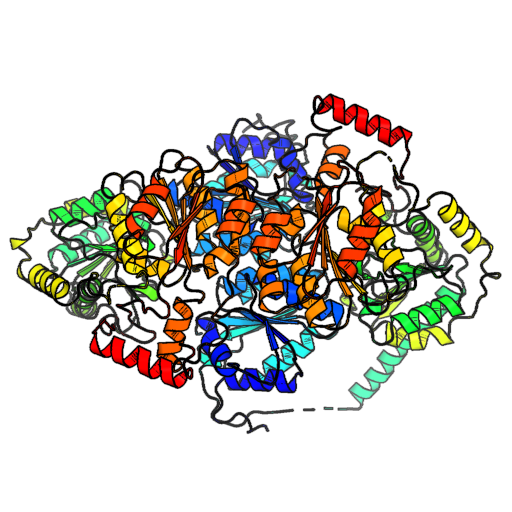C 1
ATOM 5128 O O . GLY B 1 161 ? 20.65600 4.95700 21.32800 1.000 39.09000 162 GLY B O 1
ATOM 5129 N N . ALA B 1 162 ? 20.14500 6.53500 22.86400 1.000 38.19000 163 ALA B N 1
ATOM 5130 C CA . ALA B 1 162 ? 20.83300 5.88400 23.98000 1.000 39.79000 163 ALA B CA 1
ATOM 5131 C C . ALA B 1 162 ? 20.09500 4.63900 24.47400 1.000 42.25000 163 ALA B C 1
ATOM 5132 O O . ALA B 1 162 ? 20.72000 3.60200 24.71800 1.000 38.88000 163 ALA B O 1
ATOM 5134 N N . THR B 1 163 ? 18.77000 4.70300 24.62100 1.000 34.81000 164 THR B N 1
ATOM 5135 C CA . THR B 1 163 ? 18.06400 3.49800 25.04000 1.000 34.75000 164 THR B CA 1
ATOM 5136 C C . THR B 1 163 ? 18.24700 2.37200 24.02900 1.000 39.38000 164 THR B C 1
ATOM 5137 O O . THR B 1 163 ? 18.37500 1.20200 24.41900 1.000 38.60000 164 THR B O 1
ATOM 5141 N N . ASN B 1 164 ? 18.34100 2.69600 22.73400 1.000 37.99000 165 ASN B N 1
ATOM 5142 C CA . ASN B 1 164 ? 18.59500 1.64500 21.74100 1.000 39.61000 165 ASN B CA 1
ATOM 5143 C C . ASN B 1 164 ? 19.96300 0.95900 21.88300 1.000 40.14000 165 ASN B C 1
ATOM 5144 O O . ASN B 1 164 ? 20.12900 -0.15300 21.35900 1.000 39.44000 165 ASN B O 1
ATOM 5149 N N . VAL B 1 165 ? 20.95300 1.56100 22.55000 1.000 36.47000 166 VAL B N 1
ATOM 5150 C CA . VAL B 1 165 ? 22.25000 0.88800 22.65200 1.000 40.89000 166 VAL B CA 1
ATOM 5151 C C . VAL B 1 165 ? 22.39500 0.14900 23.98000 1.000 42.25000 166 VAL B C 1
ATOM 5152 O O . VAL B 1 165 ? 23.48800 -0.30000 24.31700 1.000 43.21000 166 VAL B O 1
ATOM 5156 N N . ILE B 1 166 ? 21.30500 -0.02000 24.72900 1.000 41.85000 167 ILE B N 1
ATOM 5157 C CA . ILE B 1 166 ? 21.41700 -0.65100 26.04300 1.000 38.39000 167 ILE B CA 1
ATOM 5158 C C . ILE B 1 166 ? 21.63900 -2.15500 25.90300 1.000 40.42000 167 ILE B C 1
ATOM 5159 O O . ILE B 1 166 ? 22.48900 -2.73600 26.58700 1.000 43.76000 167 ILE B O 1
ATOM 5164 N N . THR B 1 167 ? 20.89000 -2.81200 25.02500 1.000 38.65000 168 THR B N 1
ATOM 5165 C CA . THR B 1 167 ? 21.15400 -4.22500 24.79300 1.000 40.87000 168 THR B CA 1
ATOM 5166 C C . THR B 1 167 ? 22.58800 -4.49200 24.34300 1.000 42.50000 168 THR B C 1
ATOM 5167 O O . THR B 1 167 ? 23.19900 -5.43600 24.87200 1.000 38.98000 168 THR B O 1
ATOM 5171 N N . PRO B 1 168 ? 23.18100 -3.72600 23.41400 1.000 43.24000 169 PRO B N 1
ATOM 5172 C CA . PRO B 1 168 ? 24.62500 -3.88900 23.14200 1.000 42.53000 169 PRO B CA 1
ATOM 5173 C C . PRO B 1 168 ? 25.52700 -3.67100 24.34000 1.000 45.75000 169 PRO B C 1
ATOM 5174 O O . PRO B 1 168 ? 26.48600 -4.42900 24.52000 1.000 41.49000 169 PRO B O 1
ATOM 5178 N N . MET B 1 169 ? 25.28500 -2.63000 25.14000 1.000 47.51000 170 MET B N 1
ATOM 5179 C CA . MET B 1 169 ? 26.15600 -2.36900 26.28000 1.000 43.38000 170 MET B CA 1
ATOM 5180 C C . MET B 1 169 ? 26.08100 -3.50500 27.29000 1.000 47.78000 170 MET B C 1
ATOM 5181 O O . MET B 1 169 ? 27.11000 -4.05100 27.70700 1.000 44.66000 170 MET B O 1
ATOM 5186 N N . GLN B 1 170 ? 24.86800 -3.87500 27.69900 1.000 46.33000 171 GLN B N 1
ATOM 5187 C CA . GLN B 1 170 ? 24.72400 -4.97900 28.63700 1.000 46.40000 171 GLN B CA 1
ATOM 5188 C C . GLN B 1 170 ? 25.39700 -6.22700 28.08800 1.000 48.67000 171 GLN B C 1
ATOM 5189 O O . GLN B 1 170 ? 26.02100 -6.99000 28.83300 1.000 44.17000 171 GLN B O 1
ATOM 5195 N N . ASP B 1 171 ? 25.30600 -6.42500 26.77000 1.000 47.19000 172 ASP B N 1
ATOM 5196 C CA . ASP B 1 171 ? 25.92400 -7.58000 26.12900 1.000 43.91000 172 ASP B CA 1
ATOM 5197 C C . ASP B 1 171 ? 27.44200 -7.50900 26.24800 1.000 47.98000 172 ASP B C 1
ATOM 5198 O O . ASP B 1 171 ? 28.09400 -8.48600 26.64600 1.000 41.76000 172 ASP B O 1
ATOM 5203 N N . ALA B 1 172 ? 28.01300 -6.33800 25.92200 1.000 43.03000 173 ALA B N 1
ATOM 5204 C CA . ALA B 1 172 ? 29.44900 -6.11400 26.05500 1.000 43.26000 173 ALA B CA 1
ATOM 5205 C C . ALA B 1 172 ? 29.90500 -6.30200 27.49100 1.000 46.65000 173 ALA B C 1
ATOM 5206 O O . ALA B 1 172 ? 30.98800 -6.84100 27.73200 1.000 44.54000 173 ALA B O 1
ATOM 5208 N N . LEU B 1 173 ? 29.10400 -5.83500 28.45700 1.000 43.36000 174 LEU B N 1
ATOM 5209 C CA . LEU B 1 173 ? 29.43900 -6.03100 29.86400 1.000 46.90000 174 LEU B CA 1
ATOM 5210 C C . LEU B 1 173 ? 29.44500 -7.50600 30.22900 1.000 43.37000 174 LEU B C 1
ATOM 5211 O O . LEU B 1 173 ? 30.37000 -7.97800 30.89100 1.000 47.77000 174 LEU B O 1
ATOM 5216 N N . SER B 1 174 ? 28.44200 -8.25900 29.77700 1.000 42.23000 175 SER B N 1
ATOM 5217 C CA . SER B 1 174 ? 28.37200 -9.66900 30.14700 1.000 45.48000 175 SER B CA 1
ATOM 5218 C C . SER B 1 174 ? 29.55000 -10.46400 29.59900 1.000 46.94000 175 SER B C 1
ATOM 5219 O O . SER B 1 174 ? 29.98200 -11.44800 30.21600 1.000 47.08000 175 SER B O 1
ATOM 5222 N N . ASP B 1 175 ? 30.06700 -10.06900 28.43800 1.000 45.41000 176 ASP B N 1
ATOM 5223 C CA . ASP B 1 175 ? 31.11300 -10.80800 27.75600 1.000 47.58000 176 ASP B CA 1
ATOM 5224 C C . ASP B 1 175 ? 32.45800 -10.09900 27.81500 1.000 44.37000 176 ASP B C 1
ATOM 5225 O O . ASP B 1 175 ? 33.37500 -10.48300 27.09000 1.000 50.04000 176 ASP B O 1
ATOM 5230 N N . GLY B 1 176 ? 32.60100 -9.08900 28.66800 1.000 41.83000 177 GLY B N 1
ATOM 5231 C CA . GLY B 1 176 ? 33.84200 -8.35100 28.79100 1.000 42.56000 177 GLY B CA 1
ATOM 5232 C C . GLY B 1 176 ? 34.42300 -7.77000 27.51200 1.000 50.54000 177 GLY B C 1
ATOM 5233 O O . GLY B 1 176 ? 35.61700 -7.92800 27.25100 1.000 51.12000 177 GLY B O 1
ATOM 5234 N N . THR B 1 177 ? 33.58700 -7.06400 26.70300 1.000 47.58000 178 THR B N 1
ATOM 5235 C CA . THR B 1 177 ? 34.03300 -6.48600 25.44900 1.000 43.53000 178 THR B CA 1
ATOM 5236 C C . THR B 1 177 ? 34.29900 -5.00200 25.62500 1.000 47.50000 178 THR B C 1
ATOM 5237 O O . THR B 1 177 ? 33.40400 -4.28200 26.09000 1.000 47.74000 178 THR B O 1
ATOM 5241 N N . PRO B 1 178 ? 35.47700 -4.49100 25.27000 1.000 49.01000 179 PRO B N 1
ATOM 5242 C CA . PRO B 1 178 ? 35.74300 -3.05900 25.46500 1.000 47.43000 179 PRO B CA 1
ATOM 5243 C C . PRO B 1 178 ? 34.94900 -2.21000 24.47500 1.000 51.14000 179 PRO B C 1
ATOM 5244 O O . PRO B 1 178 ? 34.97900 -2.44000 23.26300 1.000 52.95000 179 PRO B O 1
ATOM 5248 N N . MET B 1 179 ? 34.25500 -1.21100 24.99900 1.000 50.69000 180 MET B N 1
ATOM 5249 C CA . MET B 1 179 ? 33.37700 -0.38600 24.19300 1.000 45.98000 180 MET B CA 1
ATOM 5250 C C . MET B 1 179 ? 33.31400 0.98000 24.85600 1.000 45.44000 180 MET B C 1
ATOM 5251 O O . MET B 1 179 ? 33.25600 1.06600 26.08300 1.000 46.11000 180 MET B O 1
ATOM 5256 N N . VAL B 1 180 ? 33.37700 2.04300 24.05900 1.000 45.47000 181 VAL B N 1
ATOM 5257 C CA . VAL B 1 180 ? 33.13000 3.39400 24.55100 1.000 46.71000 181 VAL B CA 1
ATOM 5258 C C . VAL B 1 180 ? 31.95600 3.96300 23.77000 1.000 49.34000 181 VAL B C 1
ATOM 5259 O O . VAL B 1 180 ? 31.97200 3.97200 22.53500 1.000 46.71000 181 VAL B O 1
ATOM 5263 N N . VAL B 1 181 ? 30.93900 4.42800 24.48900 1.000 50.38000 182 VAL B N 1
ATOM 5264 C CA . VAL B 1 181 ? 29.69300 4.87900 23.88800 1.000 45.24000 182 VAL B CA 1
ATOM 5265 C C . VAL B 1 181 ? 29.47300 6.32400 24.29400 1.000 43.09000 182 VAL B C 1
ATOM 5266 O O . VAL B 1 181 ? 29.40600 6.63200 25.48700 1.000 47.29000 182 VAL B O 1
ATOM 5270 N N . PHE B 1 182 ? 29.37800 7.21200 23.31100 1.000 45.08000 183 PHE B N 1
ATOM 5271 C CA . PHE B 1 182 ? 29.08700 8.61300 23.57500 1.000 44.59000 183 PHE B CA 1
ATOM 5272 C C . PHE B 1 182 ? 27.63300 8.89200 23.22700 1.000 43.80000 183 PHE B C 1
ATOM 5273 O O . PHE B 1 182 ? 27.12900 8.41500 22.20800 1.000 44.43000 183 PHE B O 1
ATOM 5281 N N . CYS B 1 183 ? 26.95700 9.64000 24.09500 1.000 46.87000 184 CYS B N 1
ATOM 5282 C CA . CYS B 1 183 ? 25.57200 10.03400 23.89200 1.000 44.85000 184 CYS B CA 1
ATOM 5283 C C . CYS B 1 183 ? 25.47400 11.53600 23.99100 1.000 43.73000 184 CYS B C 1
ATOM 5284 O O . CYS B 1 183 ? 25.92100 12.12000 24.98200 1.000 43.82000 184 CYS B O 1
ATOM 5287 N N . GLY B 1 184 ? 24.83500 12.14900 23.00600 1.000 44.44000 185 GLY B N 1
ATOM 5288 C CA . GLY B 1 184 ? 24.34500 13.49300 23.21700 1.000 45.92000 185 GLY B CA 1
ATOM 5289 C C . GLY B 1 184 ? 23.43700 13.52800 24.42800 1.000 47.16000 185 GLY B C 1
ATOM 5290 O O . GLY B 1 184 ? 22.76900 12.54200 24.74600 1.000 46.87000 185 GLY B O 1
ATOM 5291 N N . GLN B 1 185 ? 23.46000 14.66200 25.13500 1.000 47.67000 186 GLN B N 1
ATOM 5292 C CA . GLN B 1 185 ? 22.54100 14.95300 26.22800 1.000 48.27000 186 GLN B CA 1
ATOM 5293 C C . GLN B 1 185 ? 21.96600 16.33800 26.01100 1.000 48.96000 186 GLN B C 1
ATOM 5294 O O . GLN B 1 185 ? 22.50900 17.14500 25.26200 1.000 49.78000 186 GLN B O 1
ATOM 5300 N N . VAL B 1 186 ? 20.87100 16.62100 26.69800 1.000 51.54000 187 VAL B N 1
ATOM 5301 C CA . VAL B 1 186 ? 20.32100 17.97100 26.68200 1.000 55.57000 187 VAL B CA 1
ATOM 5302 C C . VAL B 1 186 ? 21.28800 18.87200 27.44300 1.000 56.58000 187 VAL B C 1
ATOM 5303 O O . VAL B 1 186 ? 22.11100 18.36000 28.21900 1.000 52.21000 187 VAL B O 1
ATOM 5307 N N . PRO B 1 187 ? 21.24800 20.19800 27.23300 1.000 60.95000 188 PRO B N 1
ATOM 5308 C CA . PRO B 1 187 ? 22.18000 21.09700 27.93500 1.000 63.54000 188 PRO B CA 1
ATOM 5309 C C . PRO B 1 187 ? 22.15200 20.91700 29.44700 1.000 63.81000 188 PRO B C 1
ATOM 5310 O O . PRO B 1 187 ? 21.10500 20.63700 30.03400 1.000 64.42000 188 PRO B O 1
ATOM 5314 N N . THR B 1 188 ? 23.33700 21.07200 30.06200 1.000 62.53000 189 THR B N 1
ATOM 5315 C CA . THR B 1 188 ? 23.50300 20.82800 31.49400 1.000 67.35000 189 THR B CA 1
ATOM 5316 C C . THR B 1 188 ? 22.47800 21.59700 32.32200 1.000 74.14000 189 THR B C 1
ATOM 5317 O O . THR B 1 188 ? 21.97800 21.08600 33.33300 1.000 77.97000 189 THR B O 1
ATOM 5321 N N . ALA B 1 189 ? 22.13300 22.81600 31.89400 1.000 70.81000 190 ALA B N 1
ATOM 5322 C CA . ALA B 1 189 ? 21.20300 23.63300 32.67000 1.000 78.64000 190 ALA B CA 1
ATOM 5323 C C . ALA B 1 189 ? 19.85400 22.94100 32.87200 1.000 82.94000 190 ALA B C 1
ATOM 5324 O O . ALA B 1 189 ? 19.21300 23.12300 33.91800 1.000 84.38000 190 ALA B O 1
ATOM 5326 N N . ALA B 1 190 ? 19.41700 22.14100 31.90300 1.000 79.00000 191 ALA B N 1
ATOM 5327 C CA . ALA B 1 190 ? 18.10600 21.48300 31.93800 1.000 80.06000 191 ALA B CA 1
ATOM 5328 C C . ALA B 1 190 ? 18.19500 20.05500 32.47300 1.000 82.72000 191 ALA B C 1
ATOM 5329 O O . ALA B 1 190 ? 17.61400 19.13500 31.90100 1.000 83.13000 191 ALA B O 1
ATOM 5331 N N . ILE B 1 191 ? 18.92000 19.86000 33.57700 1.000 87.79000 192 ILE B N 1
ATOM 5332 C CA . ILE B 1 191 ? 19.08400 18.54400 34.21000 1.000 85.62000 192 ILE B CA 1
ATOM 5333 C C . ILE B 1 191 ? 19.65800 17.50100 33.23800 1.000 79.71000 192 ILE B C 1
ATOM 5334 O O . ILE B 1 191 ? 20.88100 17.34100 33.12100 1.000 78.43000 192 ILE B O 1
ATOM 5339 N N . ALA B 1 199 ? 15.42500 11.62000 28.73600 1.000 73.89000 200 ALA B N 1
ATOM 5340 C CA . ALA B 1 199 ? 15.76000 10.31800 29.31800 1.000 76.88000 200 ALA B CA 1
ATOM 5341 C C . ALA B 1 199 ? 16.96600 10.37800 30.26600 1.000 78.65000 200 ALA B C 1
ATOM 5342 O O . ALA B 1 199 ? 18.00100 10.98200 29.97100 1.000 73.42000 200 ALA B O 1
ATOM 5344 N N . ASP B 1 200 ? 16.80200 9.73200 31.41900 1.000 79.58000 201 ASP B N 1
ATOM 5345 C CA . ASP B 1 200 ? 17.87900 9.52100 32.38500 1.000 80.88000 201 ASP B CA 1
ATOM 5346 C C . ASP B 1 200 ? 18.82200 8.46600 31.80800 1.000 82.49000 201 ASP B C 1
ATOM 5347 O O . ASP B 1 200 ? 18.82200 7.29700 32.20500 1.000 79.83000 201 ASP B O 1
ATOM 5352 N N . VAL B 1 201 ? 19.63800 8.89100 30.83600 1.000 84.13000 202 VAL B N 1
ATOM 5353 C CA . VAL B 1 201 ? 20.57100 7.96700 30.18500 1.000 86.19000 202 VAL B CA 1
ATOM 5354 C C . VAL B 1 201 ? 21.58800 7.42400 31.19000 1.000 85.74000 202 VAL B C 1
ATOM 5355 O O . VAL B 1 201 ? 21.87500 6.21800 31.21300 1.000 84.04000 202 VAL B O 1
ATOM 5359 N N . VAL B 1 202 ? 22.13100 8.30100 32.04700 1.000 81.81000 203 VAL B N 1
ATOM 5360 C CA . VAL B 1 202 ? 23.18000 7.89800 32.98500 1.000 81.04000 203 VAL B CA 1
ATOM 5361 C C . VAL B 1 202 ? 22.64900 6.86700 33.97800 1.000 82.76000 203 VAL B C 1
ATOM 5362 O O . VAL B 1 202 ? 23.25800 5.81000 34.18300 1.000 79.95000 203 VAL B O 1
ATOM 5364 N N . GLY B 1 203 ? 21.49700 7.15400 34.59700 1.000 84.00000 204 GLY B N 1
ATOM 5365 C CA . GLY B 1 203 ? 20.96800 6.26500 35.62300 1.000 82.28000 204 GLY B CA 1
ATOM 5366 C C . GLY B 1 203 ? 20.46200 4.94600 35.06900 1.000 82.77000 204 GLY B C 1
ATOM 5367 O O . GLY B 1 203 ? 20.68000 3.88700 35.66500 1.000 84.05000 204 GLY B O 1
ATOM 5368 N N . ILE B 1 204 ? 19.77500 4.99400 33.92400 1.000 82.64000 205 ILE B N 1
ATOM 5369 C CA . ILE B 1 204 ? 19.27300 3.80200 33.25000 1.000 81.02000 205 ILE B CA 1
ATOM 5370 C C . ILE B 1 204 ? 20.40700 2.83800 32.91700 1.000 77.75000 205 ILE B C 1
ATOM 5371 O O . ILE B 1 204 ? 20.17500 1.63300 32.75400 1.000 74.38000 205 ILE B O 1
ATOM 5376 N N . SER B 1 205 ? 21.64300 3.33800 32.85700 1.000 78.69000 206 SER B N 1
ATOM 5377 C CA . SER B 1 205 ? 22.78200 2.58600 32.34600 1.000 80.69000 206 SER B CA 1
ATOM 5378 C C . SER B 1 205 ? 23.82800 2.23700 33.40100 1.000 77.26000 206 SER B C 1
ATOM 5379 O O . SER B 1 205 ? 24.85700 1.64200 33.05200 1.000 72.29000 206 SER B O 1
ATOM 5382 N N . ARG B 1 206 ? 23.60400 2.59400 34.67100 1.000 75.38000 207 ARG B N 1
ATOM 5383 C CA . ARG B 1 206 ? 24.56600 2.26300 35.71700 1.000 76.27000 207 ARG B CA 1
ATOM 5384 C C . ARG B 1 206 ? 24.80000 0.75800 35.78800 1.000 73.06000 207 ARG B C 1
ATOM 5385 O O . ARG B 1 206 ? 25.94300 0.28700 35.72900 1.000 68.91000 207 ARG B O 1
ATOM 5393 N N . ALA B 1 207 ? 23.71900 -0.01500 35.88000 1.000 75.61000 208 ALA B N 1
ATOM 5394 C CA . ALA B 1 207 ? 23.79300 -1.46000 36.03300 1.000 68.95000 208 ALA B CA 1
ATOM 5395 C C . ALA B 1 207 ? 24.12300 -2.19400 34.73600 1.000 74.33000 208 ALA B C 1
ATOM 5396 O O . ALA B 1 207 ? 24.20200 -3.43100 34.74500 1.000 73.14000 208 ALA B O 1
ATOM 5398 N N . CYS B 1 208 ? 24.31900 -1.48800 33.61600 1.000 67.59000 209 CYS B N 1
ATOM 5399 C CA . CYS B 1 208 ? 24.63400 -2.18000 32.37200 1.000 64.82000 209 CYS B CA 1
ATOM 5400 C C . CYS B 1 208 ? 25.92800 -1.67500 31.73800 1.000 59.91000 209 CYS B C 1
ATOM 5401 O O . CYS B 1 208 ? 26.20700 -1.99600 30.57500 1.000 58.29000 209 CYS B O 1
ATOM 5404 N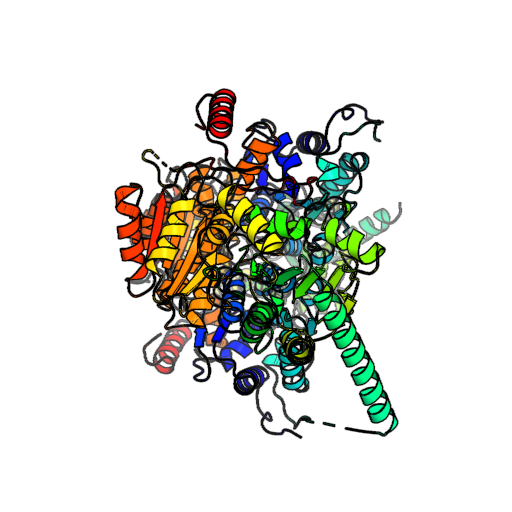 N . THR B 1 209 ? 26.73000 -0.90300 32.47200 1.000 55.44000 210 THR B N 1
ATOM 5405 C CA . THR B 1 209 ? 28.05000 -0.50100 32.00500 1.000 57.11000 210 THR B CA 1
ATOM 5406 C C . THR B 1 209 ? 29.08800 -0.73900 33.09400 1.000 57.48000 210 THR B C 1
ATOM 5407 O O . THR B 1 209 ? 28.77200 -0.82100 34.28500 1.000 61.09000 210 THR B O 1
ATOM 5411 N N . LYS B 1 210 ? 30.34800 -0.83000 32.65900 1.000 56.94000 211 LYS B N 1
ATOM 5412 C CA . LYS B 1 210 ? 31.45700 -0.93100 33.59900 1.000 51.05000 211 LYS B CA 1
ATOM 5413 C C . LYS B 1 210 ? 31.65800 0.37700 34.35000 1.000 48.91000 211 LYS B C 1
ATOM 5414 O O . LYS B 1 210 ? 32.08700 0.37200 35.50500 1.000 51.82000 211 LYS B O 1
ATOM 5420 N N . TRP B 1 211 ? 31.30800 1.49500 33.73000 1.000 54.42000 212 TRP B N 1
ATOM 5421 C CA . TRP B 1 211 ? 31.44200 2.83100 34.29000 1.000 50.25000 212 TRP B CA 1
ATOM 5422 C C . TRP B 1 211 ? 30.69000 3.78200 33.37100 1.000 52.54000 212 TRP B C 1
ATOM 5423 O O . TRP B 1 211 ? 30.54900 3.51400 32.17700 1.000 49.14000 212 TRP B O 1
ATOM 5434 N N . ASN B 1 212 ? 30.20800 4.88700 33.93100 1.000 53.47000 213 ASN B N 1
ATOM 5435 C CA . ASN B 1 212 ? 29.68200 5.93900 33.08400 1.000 51.17000 213 ASN B CA 1
ATOM 5436 C C . ASN B 1 212 ? 29.89800 7.27900 33.76500 1.000 54.28000 213 ASN B C 1
ATOM 5437 O O . ASN B 1 212 ? 30.10900 7.35800 34.97500 1.000 53.04000 213 ASN B O 1
ATOM 5442 N N . VAL B 1 213 ? 29.87800 8.33300 32.95400 1.000 57.46000 214 VAL B N 1
ATOM 5443 C CA . VAL B 1 213 ? 30.14100 9.68800 33.42700 1.000 58.85000 214 VAL B CA 1
ATOM 5444 C C . VAL B 1 213 ? 29.37500 10.66100 32.54500 1.000 57.39000 214 VAL B C 1
ATOM 5445 O O . VAL B 1 213 ? 29.20600 10.43000 31.34300 1.000 55.69000 214 VAL B O 1
ATOM 5449 N N . MET B 1 214 ? 28.88400 11.73900 33.14900 1.000 57.51000 215 MET B N 1
ATOM 5450 C CA . MET B 1 214 ? 28.40000 12.88600 32.39900 1.000 57.42000 215 MET B CA 1
ATOM 5451 C C . MET B 1 214 ? 29.47600 13.95200 32.41100 1.000 55.28000 215 MET B C 1
ATOM 5452 O O . MET B 1 214 ? 29.98900 14.30700 33.47200 1.000 59.76000 215 MET B O 1
ATOM 5457 N N . VAL B 1 215 ? 29.82000 14.44900 31.23400 1.000 59.34000 216 VAL B N 1
ATOM 5458 C CA . VAL B 1 215 ? 30.82800 15.49100 31.10200 1.000 55.96000 216 VAL B CA 1
ATOM 5459 C C . VAL B 1 215 ? 30.16200 16.83600 31.35600 1.000 53.83000 216 VAL B C 1
ATOM 5460 O O . VAL B 1 215 ? 29.26900 17.24700 30.61200 1.000 54.48000 216 VAL B O 1
ATOM 5464 N N . LYS B 1 216 ? 30.59300 17.53000 32.40400 1.000 55.75000 217 LYS B N 1
ATOM 5465 C CA . LYS B 1 216 ? 29.85900 18.69300 32.88100 1.000 58.04000 217 LYS B CA 1
ATOM 5466 C C . LYS B 1 216 ? 30.41200 20.01900 32.37500 1.000 53.84000 217 LYS B C 1
ATOM 5467 O O . LYS B 1 216 ? 29.79000 21.06100 32.60100 1.000 56.64000 217 LYS B O 1
ATOM 5473 N N . SER B 1 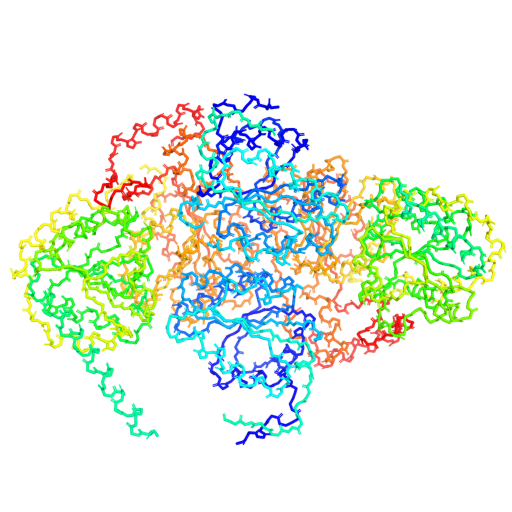217 ? 31.53400 20.00700 31.67400 1.000 50.93000 218 SER B N 1
ATOM 5474 C CA . SER B 1 217 ? 32.13200 21.24400 31.19900 1.000 55.92000 218 SER B CA 1
ATOM 5475 C C . SER B 1 217 ? 33.06100 20.88200 30.06400 1.000 55.17000 218 SER B C 1
ATOM 5476 O O . SER B 1 217 ? 33.50600 19.74000 29.95200 1.000 57.84000 218 SER B O 1
ATOM 5479 N N . VAL B 1 218 ? 33.36300 21.87000 29.22700 1.000 58.86000 219 VAL B N 1
ATOM 5480 C CA . VAL B 1 218 ? 34.19300 21.57100 28.06800 1.000 58.78000 219 VAL B CA 1
ATOM 5481 C C . VAL B 1 218 ? 35.61300 21.22900 28.50500 1.000 64.28000 219 VAL B C 1
ATOM 5482 O O . VAL B 1 218 ? 36.26500 20.37300 27.89000 1.000 62.12000 219 VAL B O 1
ATOM 5486 N N . ALA B 1 219 ? 36.09300 21.83700 29.60200 1.000 60.03000 220 ALA B N 1
ATOM 5487 C CA . ALA B 1 219 ? 37.46500 21.60100 30.05300 1.000 61.20000 220 ALA B CA 1
ATOM 5488 C C . ALA B 1 219 ? 37.68800 20.15000 30.47500 1.000 60.27000 220 ALA B C 1
ATOM 5489 O O . ALA B 1 219 ? 38.72700 19.56100 30.15600 1.000 61.24000 220 ALA B O 1
ATOM 5491 N N . GLU B 1 220 ? 36.72800 19.56200 31.20400 1.000 61.01000 221 GLU B N 1
ATOM 5492 C CA . GLU B 1 220 ? 36.78400 18.15400 31.60200 1.000 59.60000 221 GLU B CA 1
ATOM 5493 C C . GLU B 1 220 ? 36.92700 17.18800 30.42900 1.000 60.68000 221 GLU B C 1
ATOM 5494 O O . GLU B 1 220 ? 37.25000 16.01700 30.65600 1.000 62.30000 221 GLU B O 1
ATOM 5500 N N . LEU B 1 221 ? 36.68400 17.63500 29.19100 1.000 60.72000 222 LEU B N 1
ATOM 5501 C CA . LEU B 1 221 ? 36.42200 16.68800 28.10600 1.000 60.10000 222 LEU B CA 1
ATOM 5502 C C . LEU B 1 221 ? 37.62600 15.81900 27.75100 1.000 60.69000 222 LEU B C 1
ATOM 5503 O O . LEU B 1 221 ? 37.44700 14.59600 27.58100 1.000 56.81000 222 LEU B O 1
ATOM 5508 N N . PRO B 1 222 ? 38.84700 16.35300 27.59200 1.000 59.26000 223 PRO B N 1
ATOM 5509 C CA . PRO B 1 222 ? 39.98800 15.44600 27.35500 1.000 60.01000 223 PRO B CA 1
ATOM 5510 C C . PRO B 1 222 ? 40.20700 14.46700 28.50500 1.000 59.46000 223 PRO B C 1
ATOM 5511 O O . PRO B 1 222 ? 40.50100 13.28200 28.27200 1.000 53.05000 223 PRO B O 1
ATOM 5515 N N . ARG B 1 223 ? 40.03000 14.93700 29.74600 1.000 58.38000 224 ARG B N 1
ATOM 5516 C CA . ARG B 1 223 ? 40.25200 14.09100 30.91400 1.000 59.71000 224 ARG B CA 1
ATOM 5517 C C . ARG B 1 223 ? 39.27600 12.91800 30.94200 1.000 62.96000 224 ARG B C 1
ATOM 5518 O O . ARG B 1 223 ? 39.69000 11.75700 31.03800 1.000 61.70000 224 ARG B O 1
ATOM 5526 N N . ARG B 1 224 ? 37.97100 13.20100 30.85900 1.000 60.88000 225 ARG B N 1
ATOM 5527 C CA . ARG B 1 224 ? 36.98300 12.12700 30.92300 1.000 60.27000 225 ARG B CA 1
ATOM 5528 C C . ARG B 1 224 ? 37.14100 11.15400 29.75500 1.000 56.74000 225 ARG B C 1
ATOM 5529 O O . ARG B 1 224 ? 36.98100 9.93700 29.92200 1.000 52.20000 225 ARG B O 1
ATOM 5537 N N . ILE B 1 225 ? 37.46500 11.66500 28.56500 1.000 55.76000 226 ILE B N 1
ATOM 5538 C CA . ILE B 1 225 ? 37.56200 10.77300 27.42200 1.000 52.11000 226 ILE B CA 1
ATOM 5539 C C . ILE B 1 225 ? 38.71800 9.81700 27.61200 1.000 55.20000 226 ILE B C 1
ATOM 5540 O O . ILE B 1 225 ? 38.63300 8.63700 27.24400 1.000 59.12000 226 ILE B O 1
ATOM 5545 N N . ASN B 1 226 ? 39.80200 10.29600 28.22200 1.000 57.39000 227 ASN B N 1
ATOM 5546 C CA . ASN B 1 226 ? 40.94600 9.42500 28.48400 1.000 60.92000 227 ASN B CA 1
ATOM 5547 C C . ASN B 1 226 ? 40.62200 8.41700 29.58600 1.000 56.31000 227 ASN B C 1
ATOM 5548 O O . ASN B 1 226 ? 40.87000 7.21000 29.43400 1.000 56.01000 227 ASN B O 1
ATOM 5553 N N . GLU B 1 227 ? 40.05300 8.89800 30.69700 1.000 56.15000 228 GLU B N 1
ATOM 5554 C CA . GLU B 1 227 ? 39.52300 8.01100 31.72400 1.000 56.04000 228 GLU B CA 1
ATOM 5555 C C . GLU B 1 227 ? 38.69900 6.89600 31.09500 1.000 60.25000 228 GLU B C 1
ATOM 5556 O O . GLU B 1 227 ? 38.98300 5.70500 31.28900 1.000 55.36000 228 GLU B O 1
ATOM 5562 N N . ALA B 1 228 ? 37.70000 7.28100 30.29200 1.000 59.40000 229 ALA B N 1
ATOM 5563 C CA . ALA B 1 228 ? 36.75500 6.31600 29.74200 1.000 54.11000 229 ALA B CA 1
ATOM 5564 C C . ALA B 1 228 ? 37.45700 5.24400 28.91400 1.000 52.28000 229 ALA B C 1
ATOM 5565 O O . ALA B 1 228 ? 37.16100 4.04900 29.04800 1.000 49.81000 229 ALA B O 1
ATOM 5567 N N . PHE B 1 229 ? 38.40700 5.64100 28.06900 1.000 54.12000 230 PHE B N 1
ATOM 5568 C CA . PHE B 1 229 ? 39.09400 4.65000 27.24500 1.000 49.49000 230 PHE B CA 1
ATOM 5569 C C . PHE B 1 229 ? 39.95500 3.70000 28.08100 1.000 58.28000 230 PHE B C 1
ATOM 5570 O O . PHE B 1 229 ? 40.08300 2.51500 27.73700 1.000 55.21000 230 PHE B O 1
ATOM 5578 N N . GLU B 1 230 ? 40.55500 4.18300 29.17600 1.000 58.57000 231 GLU B N 1
ATOM 5579 C CA . GLU B 1 230 ? 41.38000 3.27700 29.96900 1.000 61.49000 231 GLU B CA 1
ATOM 5580 C C . GLU B 1 230 ? 40.53100 2.34400 30.83000 1.000 60.19000 231 GLU B C 1
ATOM 5581 O O . GLU B 1 230 ? 40.83600 1.14900 30.92800 1.000 58.88000 231 GLU B O 1
ATOM 5587 N N . ILE B 1 231 ? 39.43700 2.84400 31.41700 1.000 56.95000 232 ILE B N 1
ATOM 5588 C CA . ILE B 1 231 ? 38.55800 1.96500 32.18700 1.000 48.49000 232 ILE B CA 1
ATOM 5589 C C . ILE B 1 231 ? 37.96400 0.88200 31.29900 1.000 55.76000 232 ILE B C 1
ATOM 5590 O O . ILE B 1 231 ? 37.80800 -0.27600 31.71700 1.000 57.17000 232 ILE B O 1
ATOM 5595 N N . ALA B 1 232 ? 37.60400 1.24100 30.06400 1.000 55.79000 233 ALA B N 1
ATOM 5596 C CA . ALA B 1 232 ? 37.01300 0.27500 29.15700 1.000 51.52000 233 ALA B CA 1
ATOM 5597 C C . ALA B 1 232 ? 37.98000 -0.83400 28.78500 1.000 51.00000 233 ALA B C 1
ATOM 5598 O O . ALA B 1 232 ? 37.53600 -1.91300 28.38400 1.000 51.07000 233 ALA B O 1
ATOM 5600 N N . THR B 1 233 ? 39.28700 -0.59300 28.88600 1.000 55.88000 234 THR B N 1
ATOM 5601 C CA . THR B 1 233 ? 40.28400 -1.55000 28.42500 1.000 57.02000 234 THR B CA 1
ATOM 5602 C C . THR B 1 233 ? 41.13200 -2.13300 29.54900 1.000 52.31000 234 THR B C 1
ATOM 5603 O O . THR B 1 233 ? 41.81200 -3.13500 29.32400 1.000 59.03000 234 THR B O 1
ATOM 5607 N N . SER B 1 234 ? 41.10700 -1.54000 30.73700 1.000 55.89000 235 SER B N 1
ATOM 5608 C CA . SER B 1 234 ? 41.81600 -2.05600 31.90400 1.000 56.01000 235 SER B CA 1
ATOM 5609 C C . SER B 1 234 ? 41.16200 -3.33300 32.42300 1.000 58.26000 235 SER B C 1
ATOM 5610 O O . SER B 1 234 ? 40.04100 -3.68600 32.04300 1.000 60.34000 235 SER B O 1
ATOM 5613 N N . GLY B 1 235 ? 41.86000 -3.99900 33.34700 1.000 50.14000 236 GLY B N 1
ATOM 5614 C CA . GLY B 1 235 ? 41.34100 -5.17800 34.01600 1.000 48.63000 236 GLY B CA 1
ATOM 5615 C C . GLY B 1 235 ? 40.51600 -6.05400 33.10300 1.000 53.87000 236 GLY B C 1
ATOM 5616 O O . GLY B 1 235 ? 40.97000 -6.40200 32.01100 1.000 56.15000 236 GLY B O 1
ATOM 5617 N N . ARG B 1 236 ? 39.29000 -6.37200 33.50200 1.000 53.81000 237 ARG B N 1
ATOM 5618 C CA . ARG B 1 236 ? 38.33600 -6.94600 32.55800 1.000 56.56000 237 ARG B CA 1
ATOM 5619 C C . ARG B 1 236 ? 37.77600 -5.84000 31.66700 1.000 53.25000 237 ARG B C 1
ATOM 5620 O O . ARG B 1 236 ? 37.15600 -4.90100 32.18200 1.000 50.57000 237 ARG B O 1
ATOM 5628 N N . PRO B 1 237 ? 37.97900 -5.90100 30.34800 1.000 55.66000 238 PRO B N 1
ATOM 5629 C CA . PRO B 1 237 ? 37.43400 -4.86000 29.46400 1.000 55.39000 238 PRO B CA 1
ATOM 5630 C C . PRO B 1 237 ? 35.91600 -4.80400 29.55800 1.000 53.44000 238 PRO B C 1
ATOM 5631 O O . PRO B 1 237 ? 35.25100 -5.82400 29.72500 1.000 53.53000 238 PRO B O 1
ATOM 5635 N N . GLY B 1 238 ? 35.36400 -3.60100 29.45000 1.000 54.32000 239 GLY B N 1
ATOM 5636 C CA . GLY B 1 238 ? 33.92900 -3.45200 29.49100 1.000 51.71000 239 GLY B CA 1
ATOM 5637 C C . GLY B 1 238 ? 33.42400 -2.24500 28.72700 1.000 54.40000 239 GLY B C 1
ATOM 5638 O O . GLY B 1 238 ? 34.19300 -1.49000 28.10900 1.000 52.73000 239 GLY B O 1
ATOM 5639 N N . PRO B 1 239 ? 32.10200 -2.05200 28.74300 1.000 48.45000 240 PRO B N 1
ATOM 5640 C CA . PRO B 1 239 ? 31.51700 -0.86500 28.11000 1.000 49.60000 240 PRO B CA 1
ATOM 5641 C C . PRO B 1 239 ? 31.50200 0.31900 29.05900 1.000 42.09000 240 PRO B C 1
ATOM 5642 O O . PRO B 1 239 ? 31.21500 0.19700 30.24900 1.000 48.87000 240 PRO B O 1
ATOM 5646 N N . VAL B 1 240 ? 31.82600 1.48600 28.52000 1.000 43.29000 241 VAL B N 1
ATOM 5647 C CA . VAL B 1 240 ? 31.77900 2.73800 29.26600 1.000 45.87000 241 VAL B CA 1
ATOM 5648 C C . VAL B 1 240 ? 30.87700 3.72000 28.52200 1.000 48.25000 241 VAL B C 1
ATOM 5649 O O . VAL B 1 240 ? 30.99300 3.87700 27.30000 1.000 46.30000 241 VAL B O 1
ATOM 5653 N N . LEU B 1 241 ? 29.98800 4.38600 29.25600 1.000 50.42000 242 LEU B N 1
ATOM 5654 C CA . LEU B 1 241 ? 29.06500 5.37100 28.69500 1.000 49.78000 242 LEU B CA 1
ATOM 5655 C C . LEU B 1 241 ? 29.53400 6.76900 29.07800 1.000 49.74000 242 LEU B C 1
ATOM 5656 O O . LEU B 1 241 ? 29.76900 7.04800 30.26000 1.000 46.91000 242 LEU B O 1
ATOM 5661 N N . VAL B 1 242 ? 29.66800 7.64600 28.08700 1.000 50.83000 243 VAL B N 1
ATOM 5662 C CA . VAL B 1 242 ? 30.02600 9.04600 28.31100 1.000 48.41000 243 VAL B CA 1
ATOM 5663 C C . VAL B 1 242 ? 28.88600 9.92300 27.81000 1.000 50.79000 243 VAL B C 1
ATOM 5664 O O . VAL B 1 242 ? 28.45900 9.79400 26.65800 1.000 49.44000 243 VAL B O 1
ATOM 5668 N N . ASP B 1 243 ? 28.39600 10.80500 28.67200 1.000 51.81000 244 ASP B N 1
ATOM 5669 C CA . ASP B 1 243 ? 27.32000 11.71900 28.32100 1.000 50.92000 244 ASP B CA 1
ATOM 5670 C C . ASP B 1 243 ? 27.89000 13.03600 27.83000 1.000 48.80000 244 ASP B C 1
ATOM 5671 O O . ASP B 1 243 ? 28.68300 13.67200 28.52500 1.000 51.45000 244 ASP B O 1
ATOM 5676 N N . LEU B 1 244 ? 27.45600 13.45700 26.65000 1.000 45.84000 245 LEU B N 1
ATOM 5677 C CA . LEU B 1 244 ? 27.88100 14.72100 26.05800 1.000 45.77000 245 LEU B CA 1
ATOM 5678 C C . LEU B 1 244 ? 26.70400 15.69000 26.02300 1.000 48.31000 245 LEU B C 1
ATOM 5679 O O . LEU B 1 244 ? 25.87300 15.62600 25.10000 1.000 47.56000 245 LEU B O 1
ATOM 5684 N N . PRO B 1 245 ? 26.56400 16.57900 27.01200 1.000 48.79000 246 PRO B N 1
ATOM 5685 C CA . PRO B 1 245 ? 25.56500 17.65000 26.90600 1.000 46.20000 246 PRO B CA 1
ATOM 5686 C C . PRO B 1 245 ? 25.83200 18.52200 25.68500 1.000 52.41000 246 PRO B C 1
ATOM 5687 O O . PRO B 1 245 ? 26.98200 18.83800 25.37000 1.000 47.99000 246 PRO B O 1
ATOM 5691 N N . LYS B 1 246 ? 24.74200 18.88000 24.98700 1.000 48.89000 247 LYS B N 1
ATOM 5692 C CA . LYS B 1 246 ? 24.82900 19.67200 23.76400 1.000 49.29000 247 LYS B CA 1
ATOM 5693 C C . LYS B 1 246 ? 25.62600 20.95200 23.98000 1.000 51.96000 247 LYS B C 1
ATOM 5694 O O . LYS B 1 246 ? 26.47000 21.31000 23.14800 1.000 48.71000 247 LYS B O 1
ATOM 5700 N N . ASP B 1 247 ? 25.37700 21.65600 25.09500 1.000 48.92000 248 ASP B N 1
ATOM 5701 C CA . ASP B 1 247 ? 26.09200 22.90200 25.36200 1.000 52.98000 248 ASP B CA 1
ATOM 5702 C C . ASP B 1 247 ? 27.55700 22.66200 25.70100 1.000 54.15000 248 ASP B C 1
ATOM 5703 O O . ASP B 1 247 ? 28.37300 23.58600 25.58300 1.000 55.31000 248 ASP B O 1
ATOM 5708 N N . VAL B 1 248 ? 27.90700 21.44900 26.12700 1.000 52.14000 249 VAL B N 1
ATOM 5709 C CA . VAL B 1 248 ? 29.30900 21.11400 26.32300 1.000 49.03000 249 VAL B CA 1
ATOM 5710 C C . VAL B 1 248 ? 29.99400 20.91100 24.98100 1.000 50.20000 249 VAL B C 1
ATOM 5711 O O . VAL B 1 248 ? 31.08000 21.44300 24.74100 1.000 55.65000 249 VAL B O 1
ATOM 5715 N N . THR B 1 249 ? 29.36800 20.15600 24.07400 1.000 52.81000 250 THR B N 1
ATOM 5716 C CA . THR B 1 249 ? 30.00400 19.91800 22.78300 1.000 48.13000 250 THR B CA 1
ATOM 5717 C C . THR B 1 249 ? 29.92700 21.14700 21.87400 1.000 52.73000 250 THR B C 1
ATOM 5718 O O . THR B 1 249 ? 30.81000 21.35800 21.02800 1.000 51.63000 250 THR B O 1
ATOM 5722 N N . ALA B 1 250 ? 28.89800 21.96900 22.02500 1.000 51.27000 251 ALA B N 1
ATOM 5723 C CA . ALA B 1 250 ? 28.80400 23.17700 21.21900 1.000 50.01000 251 ALA B CA 1
ATOM 5724 C C . ALA B 1 250 ? 29.60100 24.33100 21.80400 1.000 57.08000 251 ALA B C 1
ATOM 5725 O O . ALA B 1 250 ? 29.96400 25.24600 21.06000 1.000 56.48000 251 ALA B O 1
ATOM 5727 N N . GLY B 1 251 ? 29.86300 24.31500 23.11800 1.000 56.73000 252 GLY B N 1
ATOM 5728 C CA . GLY B 1 251 ? 30.60600 25.38800 23.73700 1.000 54.85000 252 GLY B CA 1
ATOM 5729 C C . GLY B 1 251 ? 32.07800 25.33700 23.38400 1.000 59.81000 252 GLY B C 1
ATOM 5730 O O . GLY B 1 251 ? 32.61200 24.31300 22.95400 1.000 57.71000 252 GLY B O 1
ATOM 5731 N N . ILE B 1 252 ? 32.74500 26.47400 23.56600 1.000 66.62000 253 ILE B N 1
ATOM 5732 C CA . ILE B 1 252 ? 34.12300 26.65900 23.11400 1.000 69.08000 253 ILE B CA 1
ATOM 5733 C C . ILE B 1 252 ? 35.03600 26.76300 24.32700 1.000 64.76000 253 ILE B C 1
ATOM 5734 O O . ILE B 1 252 ? 34.74300 27.50500 25.27500 1.000 62.69000 253 ILE B O 1
ATOM 5739 N N . LEU B 1 253 ? 36.14200 26.02200 24.28500 1.000 64.45000 254 LEU B N 1
ATOM 5740 C CA . LEU B 1 253 ? 37.14400 26.06500 25.34500 1.000 68.72000 254 LEU B CA 1
ATOM 5741 C C . LEU B 1 253 ? 37.91500 27.37900 25.30400 1.000 69.88000 254 LEU B C 1
ATOM 5742 O O . LEU B 1 253 ? 38.53300 27.71300 24.28600 1.000 72.21000 254 LEU B O 1
ATOM 5747 N N . ARG B 1 254 ? 37.90500 28.10700 26.42300 1.000 74.55000 255 ARG B N 1
ATOM 5748 C CA . ARG B 1 254 ? 38.54900 29.41300 26.53500 1.000 78.15000 255 ARG B CA 1
ATOM 5749 C C . ARG B 1 254 ? 39.88500 29.37800 27.27500 1.000 84.49000 255 ARG B C 1
ATOM 5750 O O . ARG B 1 254 ? 40.84200 30.03200 26.84100 1.000 84.31000 255 ARG B O 1
ATOM 5758 N N . ARG B 1 255 ? 39.97500 28.63400 28.37700 1.000 85.80000 256 ARG B N 1
ATOM 5759 C CA . ARG B 1 255 ? 41.19300 28.51300 29.16900 1.000 90.16000 256 ARG B CA 1
ATOM 5760 C C . ARG B 1 255 ? 41.97600 27.26900 28.76500 1.000 86.33000 256 ARG B C 1
ATOM 5761 O O . ARG B 1 255 ? 41.49600 26.41800 28.01700 1.000 84.35000 256 ARG B O 1
ATOM 5769 N N . ALA B 1 256 ? 43.19800 27.16600 29.28400 1.000 89.42000 257 ALA B N 1
ATOM 5770 C CA . ALA B 1 256 ? 44.01300 25.98000 29.06400 1.000 88.25000 257 ALA B CA 1
ATOM 5771 C C . ALA B 1 256 ? 43.62200 24.89400 30.05500 1.000 85.66000 257 ALA B C 1
ATOM 5772 O O . ALA B 1 256 ? 43.18500 25.17200 31.17500 1.000 80.20000 257 ALA B O 1
ATOM 5774 N N . ILE B 1 257 ? 43.76800 23.64400 29.63200 1.000 86.15000 258 ILE B N 1
ATOM 5775 C CA . ILE B 1 257 ? 43.26900 22.53200 30.43500 1.000 88.34000 258 ILE B CA 1
ATOM 5776 C C . ILE B 1 257 ? 44.40300 21.56900 30.76700 1.000 93.23000 258 ILE B C 1
ATOM 5777 O O . ILE B 1 257 ? 45.28100 21.32100 29.92600 1.000 93.72000 258 ILE B O 1
ATOM 5782 N N . PRO B 1 258 ? 44.42300 21.00500 31.98100 1.000 92.73000 259 PRO B N 1
ATOM 5783 C CA . PRO B 1 258 ? 45.44800 20.04700 32.41500 1.000 96.95000 259 PRO B CA 1
ATOM 5784 C C . PRO B 1 258 ? 45.59600 18.85000 31.47200 1.000 92.71000 259 PRO B C 1
ATOM 5785 O O . PRO B 1 258 ? 45.09100 17.76800 31.77000 1.000 92.86000 259 PRO B O 1
ATOM 5789 N N . GLU B 1 276 ? 56.68200 -3.27000 47.65900 1.000 106.76000 277 GLU B N 1
ATOM 5790 C CA . GLU B 1 276 ? 55.47800 -4.07700 47.78000 1.000 106.71000 277 GLU B CA 1
ATOM 5791 C C . GLU B 1 276 ? 55.69900 -5.53800 48.16900 1.000 103.11000 277 GLU B C 1
ATOM 5792 O O . GLU B 1 276 ? 56.66000 -6.19600 47.75400 1.000 98.63000 277 GLU B O 1
ATOM 5798 N N . LEU B 1 277 ? 54.74300 -6.03400 48.97000 1.000 101.05000 278 LEU B N 1
ATOM 5799 C CA . LEU B 1 277 ? 54.67500 -7.39700 49.47000 1.000 97.55000 278 LEU B CA 1
ATOM 5800 C C . LEU B 1 277 ? 53.46100 -8.17900 48.97600 1.000 101.71000 278 LEU B C 1
ATOM 5801 O O . LEU B 1 277 ? 53.35400 -9.37300 49.28500 1.000 101.54000 278 LEU B O 1
ATOM 5806 N N . SER B 1 278 ? 52.52100 -7.54300 48.26400 1.000 106.51000 279 SER B N 1
ATOM 5807 C CA . SER B 1 278 ? 51.51300 -8.31600 47.53600 1.000 103.14000 279 SER B CA 1
ATOM 5808 C C . SER B 1 278 ? 52.17400 -9.11300 46.42400 1.000 99.92000 279 SER B C 1
ATOM 5809 O O . SER B 1 278 ? 51.89500 -10.30600 46.24900 1.000 98.66000 279 SER B O 1
ATOM 5812 N N . THR B 1 279 ? 53.05500 -8.45700 45.66000 1.000 98.80000 280 THR B N 1
ATOM 5813 C CA . THR B 1 279 ? 53.91200 -9.16400 44.71400 1.000 98.49000 280 THR B CA 1
ATOM 5814 C C . THR B 1 279 ? 54.58200 -10.36300 45.37600 1.000 98.18000 280 THR B C 1
ATOM 5815 O O . THR B 1 279 ? 54.67300 -11.44600 44.78300 1.000 93.31000 280 THR B O 1
ATOM 5819 N N . GLN B 1 280 ? 55.03000 -10.19300 46.62300 1.000 99.75000 281 GLN B N 1
ATOM 5820 C CA . GLN B 1 280 ? 55.57500 -11.31200 47.38000 1.000 95.97000 281 GLN B CA 1
ATOM 5821 C C . GLN B 1 280 ? 54.54500 -12.42900 47.51700 1.000 96.90000 281 GLN B C 1
ATOM 5822 O O . GLN B 1 280 ? 54.83400 -13.59500 47.21100 1.000 96.60000 281 GLN B O 1
ATOM 5828 N N . GLN B 1 281 ? 53.32600 -12.08700 47.96200 1.000 98.00000 282 GLN B N 1
ATOM 5829 C CA . GLN B 1 281 ? 52.27900 -13.09700 48.09500 1.000 96.26000 282 GLN B CA 1
ATOM 5830 C C . GLN B 1 281 ? 51.82300 -13.62800 46.73900 1.000 94.59000 282 GLN B C 1
ATOM 5831 O O . GLN B 1 281 ? 51.31600 -14.75200 46.66200 1.000 92.27000 282 GLN B O 1
ATOM 5837 N N . LEU B 1 282 ? 52.00600 -12.85300 45.66800 1.000 93.78000 283 LEU B N 1
ATOM 5838 C CA . LEU B 1 282 ? 51.74500 -13.36300 44.32600 1.000 91.20000 283 LEU B CA 1
ATOM 5839 C C . LEU B 1 282 ? 52.68100 -14.52300 44.00200 1.000 89.90000 283 LEU B C 1
ATOM 5840 O O . LEU B 1 282 ? 52.23400 -15.63000 43.67500 1.000 84.58000 283 LEU B O 1
ATOM 5845 N N . ASN B 1 283 ? 53.99300 -14.27800 44.09800 1.000 90.75000 284 ASN B N 1
ATOM 5846 C CA . ASN B 1 283 ? 54.98200 -15.32500 43.85900 1.000 90.21000 284 ASN B CA 1
ATOM 5847 C C . ASN B 1 283 ? 54.73800 -16.53400 44.74700 1.000 86.82000 284 ASN B C 1
ATOM 5848 O O . ASN B 1 283 ? 54.90900 -17.68000 44.31200 1.000 86.31000 284 ASN B O 1
ATOM 5853 N N . ALA B 1 284 ? 54.34000 -16.29700 45.99700 1.000 84.40000 285 ALA B N 1
ATOM 5854 C CA . ALA B 1 284 ? 53.99400 -17.40000 46.88500 1.000 90.14000 285 ALA B CA 1
ATOM 5855 C C . ALA B 1 284 ? 52.80000 -18.18600 46.35400 1.000 89.67000 285 ALA B C 1
ATOM 5856 O O . ALA B 1 284 ? 52.74500 -19.41500 46.49000 1.000 86.63000 285 ALA B O 1
ATOM 5858 N N . SER B 1 285 ? 51.82700 -17.49500 45.75100 1.000 91.20000 286 SER B N 1
ATOM 5859 C CA . SER B 1 285 ? 50.67000 -18.18700 45.19000 1.000 87.96000 286 SER B CA 1
ATOM 5860 C C . SER B 1 285 ? 51.03800 -18.91500 43.91000 1.000 84.89000 286 SER B C 1
ATOM 5861 O O . SER B 1 285 ? 50.52200 -20.00700 43.63900 1.000 83.20000 286 SER B O 1
ATOM 5864 N N . ILE B 1 286 ? 51.91900 -18.31700 43.10800 1.000 85.14000 287 ILE B N 1
ATOM 5865 C CA . ILE B 1 286 ? 52.41700 -18.98900 41.91600 1.000 85.06000 287 ILE B CA 1
ATOM 5866 C C . ILE B 1 286 ? 53.11200 -20.29300 42.29500 1.000 87.20000 287 ILE B C 1
ATOM 5867 O O . ILE B 1 286 ? 52.87600 -21.34400 41.68300 1.000 80.74000 287 ILE B O 1
ATOM 5872 N N . LYS B 1 287 ? 53.96900 -20.24600 43.32400 1.000 86.74000 288 LYS B N 1
ATOM 5873 C CA . LYS B 1 287 ? 54.70400 -21.43300 43.74200 1.000 84.08000 288 LYS B CA 1
ATOM 5874 C C . LYS B 1 287 ? 53.76400 -22.50800 44.27700 1.000 84.37000 288 LYS B C 1
ATOM 5875 O O . LYS B 1 287 ? 53.89800 -23.68300 43.92500 1.000 85.50000 288 LYS B O 1
ATOM 5881 N N . ARG B 1 288 ? 52.79600 -22.12400 45.11400 1.000 83.54000 289 ARG B N 1
ATOM 5882 C CA . ARG B 1 288 ? 51.81200 -23.08300 45.60900 1.000 83.86000 289 ARG B CA 1
ATOM 5883 C C . ARG B 1 288 ? 51.06100 -23.76300 44.46800 1.000 86.67000 289 ARG B C 1
ATOM 5884 O O . ARG B 1 288 ? 50.68100 -24.93700 44.58000 1.000 82.09000 289 ARG B O 1
ATOM 5892 N N . ALA B 1 289 ? 50.84500 -23.04700 43.36300 1.000 86.35000 290 ALA B N 1
ATOM 5893 C CA . ALA B 1 289 ? 50.10900 -23.61500 42.23800 1.000 89.19000 290 ALA B CA 1
ATOM 5894 C C . ALA B 1 289 ? 50.96100 -24.60000 41.45000 1.000 85.78000 290 ALA B C 1
ATOM 5895 O O . ALA B 1 289 ? 50.47800 -25.67300 41.06900 1.000 85.23000 290 ALA B O 1
ATOM 5897 N N . ALA B 1 290 ? 52.22200 -24.24900 41.18700 1.000 83.87000 291 ALA B N 1
ATOM 5898 C CA . ALA B 1 290 ? 53.12000 -25.16700 40.49400 1.000 83.10000 291 ALA B CA 1
ATOM 5899 C C . ALA B 1 290 ? 53.26900 -26.47000 41.26700 1.000 85.99000 291 ALA B C 1
ATOM 5900 O O . ALA B 1 290 ? 53.14000 -27.56100 40.69700 1.000 85.27000 291 ALA B O 1
ATOM 5902 N N . ASP B 1 291 ? 53.53600 -26.37500 42.57500 1.000 85.89000 292 ASP B N 1
ATOM 5903 C CA . ASP B 1 291 ? 53.51400 -27.56100 43.42900 1.000 86.99000 292 ASP B CA 1
ATOM 5904 C C . ASP B 1 291 ? 52.22000 -28.33900 43.24300 1.000 86.85000 292 ASP B C 1
ATOM 5905 O O . ASP B 1 291 ? 52.23700 -29.56800 43.09800 1.000 88.10000 292 ASP B O 1
ATOM 5910 N N . LEU B 1 292 ? 51.08900 -27.63100 43.20900 1.000 87.51000 293 LEU B N 1
ATOM 5911 C CA . LEU B 1 292 ? 49.80300 -28.30100 43.08600 1.000 87.55000 293 LEU B CA 1
ATOM 5912 C C . LEU B 1 292 ? 49.62200 -28.93800 41.71300 1.000 86.14000 293 LEU B C 1
ATOM 5913 O O . LEU B 1 292 ? 48.99800 -30.00100 41.60200 1.000 85.45000 293 LEU B O 1
ATOM 5918 N N . ILE B 1 293 ? 50.16200 -28.31800 40.66100 1.000 86.20000 294 ILE B N 1
ATOM 5919 C CA . ILE B 1 293 ? 50.09700 -28.92900 39.33600 1.000 87.12000 294 ILE B CA 1
ATOM 5920 C C . ILE B 1 293 ? 50.97600 -30.17100 39.28400 1.000 88.73000 294 ILE B C 1
ATOM 5921 O O . ILE B 1 293 ? 50.52800 -31.25300 38.88500 1.000 85.33000 294 ILE B O 1
ATOM 5926 N N . ASN B 1 294 ? 52.24800 -30.02500 39.68300 1.000 90.95000 295 ASN B N 1
ATOM 5927 C CA . ASN B 1 294 ? 53.19000 -31.14300 39.65700 1.000 89.22000 295 ASN B CA 1
ATOM 5928 C C . ASN B 1 294 ? 52.65000 -32.33300 40.43200 1.000 86.69000 295 ASN B C 1
ATOM 5929 O O . ASN B 1 294 ? 52.68800 -33.47100 39.94900 1.000 90.83000 295 ASN B O 1
ATOM 5934 N N . MET B 1 295 ? 52.11300 -32.07500 41.62300 1.000 85.87000 296 MET B N 1
ATOM 5935 C CA . MET B 1 295 ? 51.52400 -33.12000 42.44900 1.000 88.73000 296 MET B CA 1
ATOM 5936 C C . MET B 1 295 ? 50.39500 -33.85900 41.73500 1.000 88.38000 296 MET B C 1
ATOM 5937 O O . MET B 1 295 ? 50.16600 -35.04400 42.00100 1.000 90.00000 296 MET B O 1
ATOM 5942 N N . GLY B 1 296 ? 49.70100 -33.19400 40.81500 1.000 92.51000 297 GLY B N 1
ATOM 5943 C CA . GLY B 1 296 ? 48.50400 -33.77700 40.22800 1.000 88.62000 297 GLY B CA 1
ATOM 5944 C C . GLY B 1 296 ? 48.82000 -34.86600 39.21500 1.000 86.82000 297 GLY B C 1
ATOM 5945 O O . GLY B 1 296 ? 49.79600 -34.79300 38.46700 1.000 88.47000 297 GLY B O 1
ATOM 5946 N N . LYS B 1 297 ? 47.96400 -35.89000 39.19500 1.000 88.94000 298 LYS B N 1
ATOM 5947 C CA . LYS B 1 297 ? 48.06800 -36.99400 38.25100 1.000 90.34000 298 LYS B CA 1
ATOM 5948 C C . LYS B 1 297 ? 47.02700 -36.94500 37.14900 1.000 89.38000 298 LYS B C 1
ATOM 5949 O O . LYS B 1 297 ? 47.21700 -37.59300 36.11500 1.000 89.22000 298 LYS B O 1
ATOM 5955 N N . LYS B 1 298 ? 45.93600 -36.20600 37.34400 1.000 89.53000 299 LYS B N 1
ATOM 5956 C CA . LYS B 1 298 ? 44.84400 -36.12800 36.37000 1.000 91.17000 299 LYS B CA 1
ATOM 5957 C C . LYS B 1 298 ? 44.52800 -34.67100 36.03800 1.000 88.62000 299 LYS B C 1
ATOM 5958 O O . LYS B 1 298 ? 43.38800 -34.22100 36.18200 1.000 85.89000 299 LYS B O 1
ATOM 5964 N N . PRO B 1 299 ? 45.51000 -33.91000 35.56000 1.000 86.49000 300 PRO B N 1
ATOM 5965 C CA . PRO B 1 299 ? 45.32700 -32.46400 35.42800 1.000 85.62000 300 PRO B CA 1
ATOM 5966 C C . PRO B 1 299 ? 44.53200 -32.11200 34.17700 1.000 85.62000 300 PRO B C 1
ATOM 5967 O O . PRO B 1 299 ? 44.43700 -32.89200 33.22500 1.000 83.22000 300 PRO B O 1
ATOM 5971 N N . VAL B 1 300 ? 43.96900 -30.90400 34.19000 1.000 85.62000 301 VAL B N 1
ATOM 5972 C CA . VAL B 1 300 ? 43.24900 -30.38800 33.02900 1.000 83.19000 301 VAL B CA 1
ATOM 5973 C C . VAL B 1 300 ? 43.29700 -28.86400 33.05000 1.000 79.12000 301 VAL B C 1
ATOM 5974 O O . VAL B 1 300 ? 43.24800 -28.23600 34.11500 1.000 76.40000 301 VAL B O 1
ATOM 5978 N N . ILE B 1 301 ? 43.43100 -28.27900 31.85800 1.000 75.29000 302 ILE B N 1
ATOM 5979 C CA . ILE B 1 301 ? 43.37300 -26.83500 31.65600 1.000 72.58000 302 ILE B CA 1
ATOM 5980 C C . ILE B 1 301 ? 41.95400 -26.46400 31.24000 1.000 74.02000 302 ILE B C 1
ATOM 5981 O O . ILE B 1 301 ? 41.40600 -27.02300 30.27700 1.000 72.41000 302 ILE B O 1
ATOM 5986 N N . TYR B 1 302 ? 41.35500 -25.53000 31.96600 1.000 69.75000 303 TYR B N 1
ATOM 5987 C CA . TYR B 1 302 ? 40.04100 -24.98400 31.64100 1.000 68.66000 303 TYR B CA 1
ATOM 5988 C C . TYR B 1 302 ? 40.28200 -23.51100 31.30100 1.000 66.67000 303 TYR B C 1
ATOM 5989 O O . TYR B 1 302 ? 40.47600 -22.67300 32.19000 1.000 64.80000 303 TYR B O 1
ATOM 5998 N N . ALA B 1 303 ? 40.34800 -23.22200 30.00000 1.000 63.98000 304 ALA B N 1
ATOM 5999 C CA . ALA B 1 303 ? 40.77600 -21.93000 29.47600 1.000 65.76000 304 ALA B CA 1
ATOM 6000 C C . ALA B 1 303 ? 39.59600 -21.14400 28.90700 1.000 62.00000 304 ALA B C 1
ATOM 6001 O O . ALA B 1 303 ? 38.76400 -21.68900 28.17700 1.000 58.29000 304 ALA B O 1
ATOM 6003 N N . GLY B 1 304 ? 39.53700 -19.85600 29.22700 1.000 63.38000 305 GLY B N 1
ATOM 6004 C CA . GLY B 1 304 ? 38.46300 -19.03100 28.71700 1.000 63.03000 305 GLY B CA 1
ATOM 6005 C C . GLY B 1 304 ? 38.92400 -17.76300 28.03600 1.000 63.93000 305 GLY B C 1
ATOM 6006 O O . GLY B 1 304 ? 40.12000 -17.58600 27.78500 1.000 66.33000 305 GLY B O 1
ATOM 6007 N N . GLN B 1 305 ? 37.97500 -16.86000 27.75200 1.000 64.02000 306 GLN B N 1
ATOM 6008 C CA . GLN B 1 305 ? 38.27800 -15.64500 27.00200 1.000 61.23000 306 GLN B CA 1
ATOM 6009 C C . GLN B 1 305 ? 39.35800 -14.79500 27.66300 1.000 59.45000 306 GLN B C 1
ATOM 6010 O O . GLN B 1 305 ? 39.99900 -13.99000 26.97500 1.000 54.94000 306 GLN B O 1
ATOM 6016 N N . GLY B 1 306 ? 39.56800 -14.94700 28.97700 1.000 61.16000 307 GLY B N 1
ATOM 6017 C CA . GLY B 1 306 ? 40.63800 -14.21500 29.63700 1.000 61.99000 307 GLY B CA 1
ATOM 6018 C C . GLY B 1 306 ? 41.99700 -14.47900 29.02000 1.000 64.31000 307 GLY B C 1
ATOM 6019 O O . GLY B 1 306 ? 42.84700 -13.58300 28.97300 1.000 66.08000 307 GLY B O 1
ATOM 6020 N N . VAL B 1 307 ? 42.21600 -15.70000 28.52100 1.000 62.05000 308 VAL B N 1
ATOM 6021 C CA . VAL B 1 307 ? 43.47600 -16.02500 27.85500 1.000 63.72000 308 VAL B CA 1
ATOM 6022 C C . VAL B 1 307 ? 43.62100 -15.21100 26.57500 1.000 63.25000 308 VAL B C 1
ATOM 6023 O O . VAL B 1 307 ? 44.65800 -14.58000 26.33000 1.000 62.87000 308 VAL B O 1
ATOM 6027 N N . ILE B 1 308 ? 42.56800 -15.19500 25.75000 1.000 63.29000 309 ILE B N 1
ATOM 6028 C CA . ILE B 1 308 ? 42.57800 -14.43200 24.50200 1.000 61.89000 309 ILE B CA 1
ATOM 6029 C C . ILE B 1 308 ? 42.73300 -12.93300 24.76300 1.000 61.37000 309 ILE B C 1
ATOM 6030 O O . ILE B 1 308 ? 43.34400 -12.21800 23.96100 1.000 62.62000 309 ILE B O 1
ATOM 6035 N N . GLN B 1 309 ? 42.22300 -12.43800 25.89300 1.000 61.34000 310 GLN B N 1
ATOM 6036 C CA . GLN B 1 309 ? 42.30000 -11.02200 26.23300 1.000 63.38000 310 GLN B CA 1
ATOM 6037 C C . GLN B 1 309 ? 43.53500 -10.66700 27.06300 1.000 65.26000 310 GLN B C 1
ATOM 6038 O O . GLN B 1 309 ? 43.57500 -9.59400 27.68200 1.000 66.73000 310 GLN B O 1
ATOM 6044 N N . SER B 1 310 ? 44.52900 -11.54600 27.10900 1.000 68.26000 311 SER B N 1
ATOM 6045 C CA . SER B 1 310 ? 45.79700 -11.26100 27.76400 1.000 68.33000 311 SER B CA 1
ATOM 6046 C C . SER B 1 310 ? 46.89500 -11.34900 26.72100 1.000 66.87000 311 SER B C 1
ATOM 6047 O O . SER B 1 310 ? 46.88700 -12.26800 25.89700 1.000 66.19000 311 SER B O 1
ATOM 6050 N N . GLU B 1 311 ? 47.82400 -10.39000 26.74400 1.000 66.40000 312 GLU B N 1
ATOM 6051 C CA . GLU B 1 311 ? 48.86000 -10.34900 25.71900 1.000 72.16000 312 GLU B CA 1
ATOM 6052 C C . GLU B 1 311 ? 49.77200 -11.57200 25.81000 1.000 72.34000 312 GLU B C 1
ATOM 6053 O O . GLU B 1 311 ? 50.27300 -11.91000 26.88800 1.000 69.45000 312 GLU B O 1
ATOM 6059 N N . GLY B 1 312 ? 49.98600 -12.22800 24.66500 1.000 71.00000 313 GLY B N 1
ATOM 6060 C CA . GLY B 1 312 ? 50.77300 -13.44500 24.59100 1.000 71.92000 313 GLY B CA 1
ATOM 6061 C C . GLY B 1 312 ? 50.12700 -14.66700 25.19600 1.000 71.19000 313 GLY B C 1
ATOM 6062 O O . GLY B 1 312 ? 50.79600 -15.69000 25.34800 1.000 71.20000 313 GLY B O 1
ATOM 6063 N N . GLY B 1 313 ? 48.84100 -14.59800 25.52100 1.000 72.89000 314 GLY B N 1
ATOM 6064 C CA . GLY B 1 313 ? 48.16800 -15.60800 26.30300 1.000 69.46000 314 GLY B CA 1
ATOM 6065 C C . GLY B 1 313 ? 48.06800 -16.97900 25.66700 1.000 69.84000 314 GLY B C 1
ATOM 6066 O O . GLY B 1 313 ? 48.44700 -17.98600 26.27500 1.000 74.21000 314 GLY B O 1
ATOM 6067 N N . PRO B 1 314 ? 47.51600 -17.05600 24.45100 1.000 64.30000 315 PRO B N 1
ATOM 6068 C CA . PRO B 1 314 ? 47.40400 -18.37300 23.79100 1.000 71.14000 315 PRO B CA 1
ATOM 6069 C C . PRO B 1 314 ? 48.73300 -19.08900 23.63500 1.000 73.65000 315 PRO B C 1
ATOM 6070 O O . PRO B 1 314 ? 48.79200 -20.31400 23.79000 1.000 74.23000 315 PRO B O 1
ATOM 6074 N N . GLU B 1 315 ? 49.80500 -18.35500 23.33400 1.000 75.48000 316 GLU B N 1
ATOM 6075 C CA . GLU B 1 315 ? 51.12000 -18.97700 23.23100 1.000 77.81000 316 GLU B CA 1
ATOM 6076 C C . GLU B 1 315 ? 51.52900 -19.61400 24.55400 1.000 76.30000 316 GLU B C 1
ATOM 6077 O O . GLU B 1 315 ? 51.93600 -20.78100 24.60000 1.000 75.27000 316 GLU B O 1
ATOM 6083 N N . LEU B 1 316 ? 51.41300 -18.86200 25.64800 1.000 77.25000 317 LEU B N 1
ATOM 6084 C CA . LEU B 1 316 ? 51.76200 -19.40800 26.95200 1.000 75.48000 317 LEU B CA 1
ATOM 6085 C C . LEU B 1 316 ? 50.86700 -20.58500 27.30000 1.000 79.35000 317 LEU B C 1
ATOM 6086 O O . LEU B 1 316 ? 51.33000 -21.56800 27.88900 1.000 85.27000 317 LEU B O 1
ATOM 6091 N N . LEU B 1 317 ? 49.58300 -20.50900 26.94100 1.000 77.12000 318 LEU B N 1
ATOM 6092 C CA . LEU B 1 317 ? 48.71400 -21.67400 27.07100 1.000 77.93000 318 LEU B CA 1
ATOM 6093 C C . LEU B 1 317 ? 49.33500 -22.88500 26.37500 1.000 78.69000 318 LEU B C 1
ATOM 6094 O O . LEU B 1 317 ? 49.41000 -23.97700 26.94900 1.000 73.33000 318 LEU B O 1
ATOM 6099 N N . LYS B 1 318 ? 49.80200 -22.69300 25.13500 1.000 79.34000 319 LYS B N 1
ATOM 6100 C CA . LYS B 1 318 ? 50.39600 -23.78300 24.36600 1.000 75.95000 319 LYS B CA 1
ATOM 6101 C C . LYS B 1 318 ? 51.61500 -24.36600 25.07300 1.000 79.61000 319 LYS B C 1
ATOM 6102 O O . LYS B 1 318 ? 51.76700 -25.59200 25.15500 1.000 79.77000 319 LYS B O 1
ATOM 6108 N N . GLU B 1 319 ? 52.48500 -23.49900 25.59900 1.000 76.83000 320 GLU B N 1
ATOM 6109 C CA . GLU B 1 319 ? 53.70900 -23.90200 26.28600 1.000 77.50000 320 GLU B CA 1
ATOM 6110 C C . GLU B 1 319 ? 53.42600 -24.84700 27.45000 1.000 80.81000 320 GLU B C 1
ATOM 6111 O O . GLU B 1 319 ? 53.80300 -26.02300 27.41400 1.000 78.62000 320 GLU B O 1
ATOM 6117 N N . LEU B 1 320 ? 52.75600 -24.32900 28.48400 1.000 78.84000 321 LEU B N 1
ATOM 6118 C CA . LEU B 1 320 ? 52.43900 -25.11800 29.66900 1.000 79.32000 321 LEU B CA 1
ATOM 6119 C C . LEU B 1 320 ? 51.71900 -26.41500 29.31000 1.000 76.83000 321 LEU B C 1
ATOM 6120 O O . LEU B 1 320 ? 51.96800 -27.46100 29.91600 1.000 73.09000 321 LEU B O 1
ATOM 6125 N N . ALA B 1 321 ? 50.82100 -26.37200 28.32700 1.000 78.02000 322 ALA B N 1
ATOM 6126 C CA . ALA B 1 321 ? 50.11000 -27.59400 27.96500 1.000 81.00000 322 ALA B CA 1
ATOM 6127 C C . ALA B 1 321 ? 51.01400 -28.56900 27.22600 1.000 81.42000 322 ALA B C 1
ATOM 6128 O O . ALA B 1 321 ? 50.78600 -29.78200 27.28300 1.000 74.28000 322 ALA B O 1
ATOM 6130 N N . ASP B 1 322 ? 52.02600 -28.05700 26.51500 1.000 79.22000 323 ASP B N 1
ATOM 6131 C CA . ASP B 1 322 ? 52.99500 -28.91800 25.84200 1.000 80.50000 323 ASP B CA 1
ATOM 6132 C C . ASP B 1 322 ? 54.02600 -29.45500 26.82600 1.000 79.09000 323 ASP B C 1
ATOM 6133 O O . ASP B 1 322 ? 54.25300 -30.66800 26.89800 1.000 76.40000 323 ASP B O 1
ATOM 6138 N N . LYS B 1 323 ? 54.63800 -28.55800 27.60500 1.000 79.29000 324 LYS B N 1
ATOM 6139 C CA . LYS B 1 323 ? 55.70500 -28.95000 28.52200 1.000 80.82000 324 LYS B CA 1
ATOM 6140 C C . LYS B 1 323 ? 55.24600 -30.02500 29.50100 1.000 83.06000 324 LYS B C 1
ATOM 6141 O O . LYS B 1 323 ? 55.89400 -31.07100 29.63100 1.000 85.47000 324 LYS B O 1
ATOM 6147 N N . ALA B 1 324 ? 54.13300 -29.78800 30.20100 1.000 80.63000 325 ALA B N 1
ATOM 6148 C CA . ALA B 1 324 ? 53.62200 -30.73200 31.19100 1.000 80.18000 325 ALA B CA 1
ATOM 6149 C C . ALA B 1 324 ? 52.57800 -31.68500 30.62400 1.000 81.44000 325 ALA B C 1
ATOM 6150 O O . ALA B 1 324 ? 51.97900 -32.44900 31.39100 1.000 81.00000 325 ALA B O 1
ATOM 6152 N N . SER B 1 325 ? 52.37100 -31.67000 29.30500 1.000 84.75000 326 SER B N 1
ATOM 6153 C CA . SER B 1 325 ? 51.38400 -32.49300 28.60200 1.000 86.50000 326 SER B CA 1
ATOM 6154 C C . SER B 1 325 ? 50.05300 -32.55600 29.35700 1.000 87.33000 326 SER B C 1
ATOM 6155 O O . SER B 1 325 ? 49.64700 -33.61300 29.86100 1.000 85.97000 326 SER B O 1
ATOM 6158 N N . ILE B 1 326 ? 49.37000 -31.42300 29.43400 1.000 84.72000 327 ILE B N 1
ATOM 6159 C CA . ILE B 1 326 ? 48.08600 -31.29400 30.11900 1.000 80.00000 327 ILE B CA 1
ATOM 6160 C C . ILE B 1 326 ? 47.00900 -31.11300 29.05900 1.000 78.45000 327 ILE B C 1
ATOM 6161 O O . ILE B 1 326 ? 47.18500 -30.29100 28.15500 1.000 77.48000 327 ILE B O 1
ATOM 6166 N N . PRO B 1 327 ? 45.89700 -31.84300 29.12700 1.000 78.95000 328 PRO B N 1
ATOM 6167 C CA . PRO B 1 327 ? 44.83200 -31.65800 28.13400 1.000 78.19000 328 PRO B CA 1
ATOM 6168 C C . PRO B 1 327 ? 44.04100 -30.38100 28.39300 1.000 79.77000 328 PRO B C 1
ATOM 6169 O O . PRO B 1 327 ? 43.80200 -29.99500 29.54300 1.000 78.62000 328 PRO B O 1
ATOM 6173 N N . VAL B 1 328 ? 43.63300 -29.72300 27.30300 1.000 78.33000 329 VAL B N 1
ATOM 6174 C CA . VAL B 1 328 ? 43.06300 -28.37800 27.34200 1.000 75.89000 329 VAL B CA 1
ATOM 6175 C C . VAL B 1 328 ? 41.62200 -28.42600 26.84700 1.000 73.77000 329 VAL B C 1
ATOM 6176 O O . VAL B 1 328 ? 41.34300 -28.96700 25.76900 1.000 70.28000 329 VAL B O 1
ATOM 6180 N N . THR B 1 329 ? 40.71000 -27.86900 27.64600 1.000 71.61000 330 THR B N 1
ATOM 6181 C CA . THR B 1 329 ? 39.34800 -27.58100 27.22200 1.000 69.21000 330 THR B CA 1
ATOM 6182 C C . THR B 1 329 ? 39.09400 -26.08200 27.35600 1.000 66.65000 330 THR B C 1
ATOM 6183 O O . THR B 1 329 ? 39.74200 -25.39300 28.15600 1.000 61.00000 330 THR B O 1
ATOM 6187 N N . THR B 1 330 ? 38.16600 -25.57000 26.54300 1.000 66.09000 331 THR B N 1
ATOM 6188 C CA . THR B 1 330 ? 37.82300 -24.15000 26.57100 1.000 64.80000 331 THR B CA 1
ATOM 6189 C C . THR B 1 330 ? 36.31400 -23.95600 26.64000 1.000 61.95000 331 THR B C 1
ATOM 6190 O O . THR B 1 330 ? 35.52500 -24.85200 26.31400 1.000 62.06000 331 THR B O 1
ATOM 6194 N N . THR B 1 331 ? 35.93200 -22.75400 27.06700 1.000 62.47000 332 THR B N 1
ATOM 6195 C CA . THR B 1 331 ? 34.55200 -22.30100 27.02800 1.000 58.48000 332 THR B CA 1
ATOM 6196 C C . THR B 1 331 ? 34.15000 -21.92700 25.60300 1.000 58.62000 332 THR B C 1
ATOM 6197 O O . THR B 1 331 ? 34.93700 -22.00100 24.65000 1.000 56.38000 332 THR B O 1
ATOM 6201 N N . LEU B 1 332 ? 32.89400 -21.50800 25.46600 1.000 60.65000 333 LEU B N 1
ATOM 6202 C CA . LEU B 1 332 ? 32.42400 -20.94100 24.20700 1.000 56.02000 333 LEU B CA 1
ATOM 6203 C C . LEU B 1 332 ? 33.27700 -19.75600 23.76800 1.000 54.38000 333 LEU B C 1
ATOM 6204 O O . LEU B 1 332 ? 33.60400 -19.62800 22.58500 1.000 54.58000 333 LEU B O 1
ATOM 6209 N N . HIS B 1 333 ? 33.63400 -18.86700 24.70100 1.000 56.67000 334 HIS B N 1
ATOM 6210 C CA . HIS B 1 333 ? 34.44000 -17.69900 24.35800 1.000 53.46000 334 HIS B CA 1
ATOM 6211 C C . HIS B 1 333 ? 35.92300 -18.01300 24.27700 1.000 61.82000 334 HIS B C 1
ATOM 6212 O O . HIS B 1 333 ? 36.67000 -17.25300 23.64800 1.000 66.43000 334 HIS B O 1
ATOM 6219 N N . GLY B 1 334 ? 36.36700 -19.09600 24.91700 1.000 62.39000 335 GLY B N 1
ATOM 6220 C CA . GLY B 1 334 ? 37.74700 -19.52700 24.81100 1.000 61.79000 335 GLY B CA 1
ATOM 6221 C C . GLY B 1 334 ? 38.09200 -20.26600 23.53300 1.000 65.70000 335 GLY B C 1
ATOM 6222 O O . GLY B 1 334 ? 39.28100 -20.45300 23.25500 1.000 69.18000 335 GLY B O 1
ATOM 6223 N N . LEU B 1 335 ? 37.08600 -20.68300 22.75700 1.000 61.98000 336 LEU B N 1
ATOM 6224 C CA . LEU B 1 335 ? 37.32100 -21.38000 21.49800 1.000 64.80000 336 LEU B CA 1
ATOM 6225 C C . LEU B 1 335 ? 38.33200 -20.63100 20.63700 1.000 67.04000 336 LEU B C 1
ATOM 6226 O O . LEU B 1 335 ? 38.16700 -19.44100 20.35400 1.000 64.21000 336 LEU B O 1
ATOM 6231 N N . GLY B 1 336 ? 39.38900 -21.34200 20.23100 1.000 69.38000 337 GLY B N 1
ATOM 6232 C CA . GLY B 1 336 ? 40.46100 -20.76800 19.44700 1.000 67.83000 337 GLY B CA 1
ATOM 6233 C C . GLY B 1 336 ? 41.67100 -20.33000 20.24500 1.000 66.71000 337 GLY B C 1
ATOM 6234 O O . GLY B 1 336 ? 42.68500 -19.95400 19.64200 1.000 66.75000 337 GLY B O 1
ATOM 6235 N N . ALA B 1 337 ? 41.59100 -20.34400 21.57600 1.000 68.02000 338 ALA B N 1
ATOM 6236 C CA . ALA B 1 337 ? 42.74900 -20.03500 22.40400 1.000 67.40000 338 ALA B CA 1
ATOM 6237 C C . ALA B 1 337 ? 43.75500 -21.17700 22.43300 1.000 68.31000 338 ALA B C 1
ATOM 6238 O O . ALA B 1 337 ? 44.84800 -21.00700 22.97900 1.000 67.23000 338 ALA B O 1
ATOM 6240 N N . PHE B 1 338 ? 43.40200 -22.32500 21.86700 1.000 70.43000 339 PHE B N 1
ATOM 6241 C CA . PHE B 1 338 ? 44.24300 -23.50800 21.83100 1.000 73.66000 339 PHE B CA 1
ATOM 6242 C C . PHE B 1 338 ? 43.90100 -24.25100 20.55400 1.000 71.90000 339 PHE B C 1
ATOM 6243 O O . PHE B 1 338 ? 42.73800 -24.26500 20.14400 1.000 72.17000 339 PHE B O 1
ATOM 6251 N N . ASP B 1 339 ? 44.90100 -24.85400 19.91600 1.000 72.99000 340 ASP B N 1
ATOM 6252 C CA . ASP B 1 339 ? 44.62600 -25.56800 18.67500 1.000 70.88000 340 ASP B CA 1
ATOM 6253 C C . ASP B 1 339 ? 43.73400 -26.76700 18.96700 1.000 74.51000 340 ASP B C 1
ATOM 6254 O O . ASP B 1 339 ? 44.10400 -27.64800 19.75200 1.000 77.11000 340 ASP B O 1
ATOM 6259 N N . GLU B 1 340 ? 42.55100 -26.79000 18.34700 1.000 74.34000 341 GLU B N 1
ATOM 6260 C CA . GLU B 1 340 ? 41.63100 -27.90900 18.50400 1.000 75.27000 341 GLU B CA 1
ATOM 6261 C C . GLU B 1 340 ? 42.09700 -29.15300 17.75900 1.000 75.76000 341 GLU B C 1
ATOM 6262 O O . GLU B 1 340 ? 41.55900 -30.23800 18.00400 1.000 77.84000 341 GLU B O 1
ATOM 6268 N N . LEU B 1 341 ? 43.07700 -29.02800 16.86300 1.000 73.50000 342 LEU B N 1
ATOM 6269 C CA . LEU B 1 341 ? 43.62000 -30.20800 16.20100 1.000 82.03000 342 LEU B CA 1
ATOM 6270 C C . LEU B 1 341 ? 44.68000 -30.90500 17.04000 1.000 80.05000 342 LEU B C 1
ATOM 6271 O O . LEU B 1 341 ? 44.97900 -32.07700 16.78300 1.000 78.95000 342 LEU B O 1
ATOM 6276 N N . ASP B 1 342 ? 45.24000 -30.21200 18.03200 1.000 78.34000 343 ASP B N 1
ATOM 6277 C CA . ASP B 1 342 ? 46.21000 -30.81200 18.93900 1.000 81.17000 343 ASP B CA 1
ATOM 6278 C C . ASP B 1 342 ? 45.60700 -32.01800 19.65600 1.000 82.38000 343 ASP B C 1
ATOM 6279 O O . ASP B 1 342 ? 44.43100 -32.01300 20.03700 1.000 80.44000 343 ASP B O 1
ATOM 6284 N N . GLU B 1 343 ? 46.43200 -33.05900 19.83600 1.000 81.88000 344 GLU B N 1
ATOM 6285 C CA . GLU B 1 343 ? 45.97000 -34.30300 20.44500 1.000 80.78000 344 GLU B CA 1
ATOM 6286 C C . GLU B 1 343 ? 45.48700 -34.09500 21.87600 1.000 82.08000 344 GLU B C 1
ATOM 6287 O O . GLU B 1 343 ? 44.63200 -34.85000 22.35600 1.000 80.00000 344 GLU B O 1
ATOM 6293 N N . LYS B 1 344 ? 46.02000 -33.08600 22.57100 1.000 78.75000 345 LYS B N 1
ATOM 6294 C CA . LYS B 1 344 ? 45.57000 -32.74300 23.91500 1.000 80.67000 345 LYS B CA 1
ATOM 6295 C C . LYS B 1 344 ? 44.24500 -31.98300 23.93900 1.000 80.58000 345 LYS B C 1
ATOM 6296 O O . LYS B 1 344 ? 43.71900 -31.73600 25.03100 1.000 73.88000 345 LYS B O 1
ATOM 6302 N N . SER B 1 345 ? 43.70800 -31.58800 22.78200 1.000 78.72000 346 SER B N 1
ATOM 6303 C CA . SER B 1 345 ? 42.48600 -30.79500 22.76000 1.000 76.37000 346 SER B CA 1
ATOM 6304 C C . SER B 1 345 ? 41.29900 -31.63600 23.20200 1.000 75.80000 346 SER B C 1
ATOM 6305 O O . SER B 1 345 ? 41.06300 -32.72500 22.66900 1.000 77.63000 346 SER B O 1
ATOM 6308 N N . LEU B 1 346 ? 40.55400 -31.12800 24.18200 1.000 71.69000 347 LEU B N 1
ATOM 6309 C CA . LEU B 1 346 ? 39.29800 -31.73400 24.60300 1.000 72.52000 347 LEU B CA 1
ATOM 6310 C C . LEU B 1 346 ? 38.08600 -31.01800 24.02700 1.000 68.30000 347 LEU B C 1
ATOM 6311 O O . LEU B 1 346 ? 36.96200 -31.49400 24.22000 1.000 64.57000 347 LEU B O 1
ATOM 6316 N N . HIS B 1 347 ? 38.30200 -29.88200 23.34900 1.000 69.86000 348 HIS B N 1
ATOM 6317 C CA . HIS B 1 347 ? 37.26600 -29.05700 22.73500 1.000 67.08000 348 HIS B CA 1
ATOM 6318 C C . HIS B 1 347 ? 36.45300 -28.31900 23.79700 1.000 67.24000 348 HIS B C 1
ATOM 6319 O O . HIS B 1 347 ? 36.98800 -27.98200 24.86000 1.000 70.19000 348 HIS B O 1
ATOM 6326 N N . MET B 1 348 ? 35.18200 -28.03400 23.52600 1.000 61.54000 349 MET B N 1
ATOM 6327 C CA . MET B 1 348 ? 34.37700 -27.21100 24.42300 1.000 66.63000 349 MET B CA 1
ATOM 6328 C C . MET B 1 348 ? 33.70300 -28.07500 25.48300 1.000 64.10000 349 MET B C 1
ATOM 6329 O O . MET B 1 348 ? 33.19600 -29.16000 25.18300 1.000 65.38000 349 MET B O 1
ATOM 6334 N N . LEU B 1 349 ? 33.71500 -27.58900 26.72600 1.000 62.24000 350 LEU B N 1
ATOM 6335 C CA . LEU B 1 349 ? 32.98100 -28.18900 27.83300 1.000 57.94000 350 LEU B CA 1
ATOM 6336 C C . LEU B 1 349 ? 31.66200 -27.46500 28.05400 1.000 63.05000 350 LEU B C 1
ATOM 6337 O O . LEU B 1 349 ? 31.39700 -26.39600 27.48900 1.000 63.68000 350 LEU B O 1
ATOM 6342 N N . GLY B 1 350 ? 30.84000 -28.05500 28.91000 1.000 65.26000 351 GLY B N 1
ATOM 6343 C CA . GLY B 1 350 ? 29.70800 -27.36600 29.46400 1.000 52.85000 351 GLY B CA 1
ATOM 6344 C C . GLY B 1 350 ? 28.39500 -27.91600 28.96400 1.000 56.87000 351 GLY B C 1
ATOM 6345 O O . GLY B 1 350 ? 28.29200 -29.05900 28.51200 1.000 56.14000 351 GLY B O 1
ATOM 6346 N N . MET B 1 351 ? 27.37700 -27.05400 29.01500 1.000 59.18000 352 MET B N 1
ATOM 6347 C CA . MET B 1 351 ? 26.00800 -27.45400 28.70900 1.000 59.14000 352 MET B CA 1
ATOM 6348 C C . MET B 1 351 ? 25.89800 -28.18400 27.37900 1.000 57.13000 352 MET B C 1
ATOM 6349 O O . MET B 1 351 ? 25.13000 -29.14200 27.25100 1.000 56.79000 352 MET B O 1
ATOM 6354 N N . HIS B 1 352 ? 26.62600 -27.72400 26.36800 1.000 54.07000 353 HIS B N 1
ATOM 6355 C CA . HIS B 1 352 ? 26.66400 -28.40200 25.08300 1.000 56.50000 353 HIS B CA 1
ATOM 6356 C C . HIS B 1 352 ? 28.11000 -28.70400 24.68800 1.000 58.88000 353 HIS B C 1
ATOM 6357 O O . HIS B 1 352 ? 28.46700 -28.73200 23.50500 1.000 58.04000 353 HIS B O 1
ATOM 6364 N N . GLY B 1 353 ? 28.95100 -28.95300 25.68600 1.000 59.58000 354 GLY B N 1
ATOM 6365 C CA . GLY B 1 353 ? 30.30900 -29.35100 25.41400 1.000 63.11000 354 GLY B CA 1
ATOM 6366 C C . GLY B 1 353 ? 30.40900 -30.78100 24.91000 1.000 63.58000 354 GLY B C 1
ATOM 6367 O O . GLY B 1 353 ? 29.44500 -31.55800 24.90300 1.000 63.06000 354 GLY B O 1
ATOM 6368 N N . ALA B 1 354 ? 31.61100 -31.12900 24.45800 1.000 64.54000 355 ALA B N 1
ATOM 6369 C CA . ALA B 1 354 ? 31.89600 -32.51700 24.12700 1.000 59.04000 355 ALA B CA 1
ATOM 6370 C C . ALA B 1 354 ? 31.83300 -33.37100 25.38900 1.000 63.43000 355 ALA B C 1
ATOM 6371 O O . ALA B 1 354 ? 32.36700 -32.99800 26.44200 1.000 64.76000 355 ALA B O 1
ATOM 6373 N N . ALA B 1 355 ? 31.15100 -34.51400 25.28600 1.000 66.13000 356 ALA B N 1
ATOM 6374 C CA . ALA B 1 355 ? 31.00700 -35.39700 26.43700 1.000 67.32000 356 ALA B CA 1
ATOM 6375 C C . ALA B 1 355 ? 32.34800 -35.74500 27.08100 1.000 67.78000 356 ALA B C 1
ATOM 6376 O O . ALA B 1 355 ? 32.40100 -36.00200 28.28900 1.000 69.67000 356 ALA B O 1
ATOM 6378 N N . TYR B 1 356 ? 33.44200 -35.74800 26.31300 1.000 63.47000 357 TYR B N 1
ATOM 6379 C CA . TYR B 1 356 ? 34.72000 -36.09900 26.92500 1.000 70.91000 357 TYR B CA 1
ATOM 6380 C C . TYR B 1 356 ? 35.33000 -34.93400 27.68400 1.000 68.50000 357 TYR B C 1
ATOM 6381 O O . TYR B 1 356 ? 35.94300 -35.13400 28.74100 1.000 67.47000 357 TYR B O 1
ATOM 6390 N N . ALA B 1 357 ? 35.20700 -33.72100 27.15200 1.000 67.27000 358 ALA B N 1
ATOM 6391 C CA . ALA B 1 357 ? 35.60700 -32.56100 27.93300 1.000 67.97000 358 ALA B CA 1
ATOM 6392 C C . ALA B 1 357 ? 34.85400 -32.52800 29.25500 1.000 65.05000 358 ALA B C 1
ATOM 6393 O O . ALA B 1 357 ? 35.43900 -32.24800 30.30700 1.000 61.87000 358 ALA B O 1
ATOM 6395 N N . ASN B 1 358 ? 33.55700 -32.84100 29.22400 1.000 63.70000 359 ASN B N 1
ATOM 6396 C CA . ASN B 1 358 ? 32.78800 -32.88100 30.46100 1.000 66.86000 359 ASN B CA 1
ATOM 6397 C C . ASN B 1 358 ? 33.30400 -33.97500 31.38400 1.000 70.42000 359 ASN B C 1
ATOM 6398 O O . ASN B 1 358 ? 33.42400 -33.76800 32.59700 1.000 69.34000 359 ASN B O 1
ATOM 6403 N N . MET B 1 359 ? 33.61600 -35.14600 30.82500 1.000 71.09000 360 MET B N 1
ATOM 6404 C CA . MET B 1 359 ? 34.16500 -36.22400 31.63900 1.000 71.15000 360 MET B CA 1
ATOM 6405 C C . MET B 1 359 ? 35.49100 -35.81200 32.25400 1.000 69.15000 360 MET B C 1
ATOM 6406 O O . MET B 1 359 ? 35.72300 -36.01600 33.45100 1.000 72.23000 360 MET B O 1
ATOM 6411 N N . ALA B 1 360 ? 36.37900 -35.23400 31.44400 1.000 68.64000 361 ALA B N 1
ATOM 6412 C CA . ALA B 1 360 ? 37.68000 -34.83400 31.96000 1.000 68.35000 361 ALA B CA 1
ATOM 6413 C C . ALA B 1 360 ? 37.50900 -33.93800 33.17200 1.000 73.89000 361 ALA B C 1
ATOM 6414 O O . ALA B 1 360 ? 38.04300 -34.22300 34.24900 1.000 77.65000 361 ALA B O 1
ATOM 6416 N N . MET B 1 361 ? 36.70200 -32.88300 33.02900 1.000 74.23000 362 MET B N 1
ATOM 6417 C CA . MET B 1 361 ? 36.52200 -31.92000 34.11100 1.000 73.52000 362 MET B CA 1
ATOM 6418 C C . MET B 1 361 ? 35.92900 -32.57600 35.35300 1.000 70.78000 362 MET B C 1
ATOM 6419 O O . MET B 1 361 ? 36.29800 -32.23200 36.48100 1.000 69.44000 362 MET B O 1
ATOM 6424 N N . GLN B 1 362 ? 35.01700 -33.53000 35.16500 1.000 70.09000 363 GLN B N 1
ATOM 6425 C CA . GLN B 1 362 ? 34.34500 -34.14600 36.29900 1.000 72.15000 363 GLN B CA 1
ATOM 6426 C C . GLN B 1 362 ? 35.23200 -35.14000 37.04300 1.000 79.44000 363 GLN B C 1
ATOM 6427 O O . GLN B 1 362 ? 34.99100 -35.38700 38.23100 1.000 78.69000 363 GLN B O 1
ATOM 6433 N N . GLN B 1 363 ? 36.26700 -35.68500 36.38600 1.000 80.07000 364 GLN B N 1
ATOM 6434 C CA . GLN B 1 363 ? 37.17900 -36.64000 37.00400 1.000 80.35000 364 GLN B CA 1
ATOM 6435 C C . GLN B 1 363 ? 38.58600 -36.10400 37.25600 1.000 80.45000 364 GLN B C 1
ATOM 6436 O O . GLN B 1 363 ? 39.37200 -36.78400 37.92600 1.000 83.38000 364 GLN B O 1
ATOM 6442 N N . ALA B 1 364 ? 38.93100 -34.92300 36.75700 1.000 77.18000 365 ALA B N 1
ATOM 6443 C CA . ALA B 1 364 ? 40.26500 -34.38900 36.99300 1.000 80.55000 365 ALA B CA 1
ATOM 6444 C C . ALA B 1 364 ? 40.46200 -34.05600 38.46900 1.000 81.98000 365 ALA B C 1
ATOM 6445 O O . ALA B 1 364 ? 39.51200 -33.73100 39.18900 1.000 83.74000 365 ALA B O 1
ATOM 6447 N N . ASP B 1 365 ? 41.71600 -34.14200 38.92000 1.000 81.48000 366 ASP B N 1
ATOM 6448 C CA . ASP B 1 365 ? 42.03800 -33.84000 40.30900 1.000 84.21000 366 ASP B CA 1
ATOM 6449 C C . ASP B 1 365 ? 42.72000 -32.49100 40.48300 1.000 83.82000 366 ASP B C 1
ATOM 6450 O O . ASP B 1 365 ? 42.69200 -31.93500 41.58900 1.000 85.83000 366 ASP B O 1
ATOM 6455 N N . VAL B 1 366 ? 43.31400 -31.94900 39.42500 1.000 82.46000 367 VAL B N 1
ATOM 6456 C CA . VAL B 1 366 ? 43.81900 -30.58400 39.41600 1.000 83.14000 367 VAL B CA 1
ATOM 6457 C C . VAL B 1 366 ? 43.19200 -29.88600 38.21400 1.000 85.74000 367 VAL B C 1
ATOM 6458 O O . VAL B 1 366 ? 43.45900 -30.25200 37.06100 1.000 82.71000 367 VAL B O 1
ATOM 6462 N N . ILE B 1 367 ? 42.34100 -28.90000 38.48000 1.000 83.59000 368 ILE B N 1
ATOM 6463 C CA . ILE B 1 367 ? 41.73600 -28.07800 37.44300 1.000 77.85000 368 ILE B CA 1
ATOM 6464 C C . ILE B 1 367 ? 42.42100 -26.72200 37.46600 1.000 76.50000 368 ILE B C 1
ATOM 6465 O O . ILE B 1 367 ? 42.55000 -26.09400 38.52700 1.000 73.07000 368 ILE B O 1
ATOM 6470 N N . ILE B 1 368 ? 42.88400 -26.29300 36.30100 1.000 78.29000 369 ILE B N 1
ATOM 6471 C CA . ILE B 1 368 ? 43.60800 -25.04200 36.13500 1.000 81.18000 369 ILE B CA 1
ATOM 6472 C C . ILE B 1 368 ? 42.72100 -24.11300 35.30900 1.000 78.20000 369 ILE B C 1
ATOM 6473 O O . ILE B 1 368 ? 42.55600 -24.30500 34.09500 1.000 72.07000 369 ILE B O 1
ATOM 6478 N N . ALA B 1 369 ? 42.14000 -23.11000 35.97700 1.000 74.74000 370 ALA B N 1
ATOM 6479 C CA . ALA B 1 369 ? 41.17300 -22.19500 35.37700 1.000 73.53000 370 ALA B CA 1
ATOM 6480 C C . ALA B 1 369 ? 41.90500 -20.94100 34.92100 1.000 68.59000 370 ALA B C 1
ATOM 6481 O O . ALA B 1 369 ? 42.40600 -20.17200 35.74800 1.000 69.22000 370 ALA B O 1
ATOM 6483 N N . LEU B 1 370 ? 41.95600 -20.73100 33.60800 1.000 65.39000 371 LEU B N 1
ATOM 6484 C CA . LEU B 1 370 ? 42.71100 -19.63000 33.01400 1.000 69.04000 371 LEU B CA 1
ATOM 6485 C C . LEU B 1 370 ? 41.73800 -18.70600 32.28800 1.000 70.19000 371 LEU B C 1
ATOM 6486 O O . LEU B 1 370 ? 41.12200 -19.10000 31.28900 1.000 67.68000 371 LEU B O 1
ATOM 6491 N N . GLY B 1 371 ? 41.61200 -17.47300 32.77900 1.000 69.29000 372 GLY B N 1
ATOM 6492 C CA . GLY B 1 371 ? 40.50600 -16.62300 32.37700 1.000 70.08000 372 GLY B CA 1
ATOM 6493 C C . GLY B 1 371 ? 39.24300 -17.04700 33.10400 1.000 68.16000 372 GLY B C 1
ATOM 6494 O O . GLY B 1 371 ? 39.15300 -16.90400 34.33000 1.000 72.49000 372 GLY B O 1
ATOM 6495 N N . SER B 1 372 ? 38.28200 -17.57300 32.34300 1.000 63.09000 373 SER B N 1
ATOM 6496 C CA . SER B 1 372 ? 37.02700 -18.21400 32.76300 1.000 65.73000 373 SER B CA 1
ATOM 6497 C C . SER B 1 372 ? 36.43500 -17.96400 34.15100 1.000 66.51000 373 SER B C 1
ATOM 6498 O O . SER B 1 372 ? 37.09200 -18.17500 35.17600 1.000 70.66000 373 SER B O 1
ATOM 6501 N N . ARG B 1 373 ? 35.14300 -17.61600 34.18100 1.000 63.13000 374 ARG B N 1
ATOM 6502 C CA . ARG B 1 373 ? 34.44900 -17.22000 35.40100 1.000 60.89000 374 ARG B CA 1
ATOM 6503 C C . ARG B 1 373 ? 33.49900 -18.29600 35.92400 1.000 61.07000 374 ARG B C 1
ATOM 6504 O O . ARG B 1 373 ? 32.63800 -18.00100 36.75900 1.000 60.59000 374 ARG B O 1
ATOM 6512 N N . PHE B 1 374 ? 33.63000 -19.53500 35.45200 1.000 64.86000 375 PHE B N 1
ATOM 6513 C CA . PHE B 1 374 ? 32.84200 -20.66200 35.97100 1.000 63.85000 375 PHE B CA 1
ATOM 6514 C C . PHE B 1 374 ? 31.33900 -20.41400 35.83200 1.000 62.09000 375 PHE B C 1
ATOM 6515 O O . PHE B 1 374 ? 30.56300 -20.64200 36.76100 1.000 62.19000 375 PHE B O 1
ATOM 6523 N N . ASP B 1 375 ? 30.93400 -19.95700 34.64700 1.000 64.53000 376 ASP B N 1
ATOM 6524 C CA . ASP B 1 375 ? 29.54000 -19.64000 34.37700 1.000 58.43000 376 ASP B CA 1
ATOM 6525 C C . ASP B 1 375 ? 28.66600 -20.87700 34.54100 1.000 59.92000 376 ASP B C 1
ATOM 6526 O O . ASP B 1 375 ? 29.11900 -22.01500 34.42500 1.000 62.78000 376 ASP B O 1
ATOM 6531 N N . ASP B 1 376 ? 27.38800 -20.63300 34.81500 1.000 56.67000 377 ASP B N 1
ATOM 6532 C CA . ASP B 1 376 ? 26.45000 -21.71400 35.04500 1.000 58.11000 377 ASP B CA 1
ATOM 6533 C C . ASP B 1 376 ? 26.27800 -22.61700 33.82200 1.000 61.45000 377 ASP B C 1
ATOM 6534 O O . ASP B 1 376 ? 25.90500 -23.78300 33.98000 1.000 62.82000 377 ASP B O 1
ATOM 6539 N N . ARG B 1 377 ? 26.53900 -22.12700 32.61000 1.000 55.59000 378 ARG B N 1
ATOM 6540 C CA . ARG B 1 377 ? 26.40400 -22.97900 31.43400 1.000 60.38000 378 ARG B CA 1
ATOM 6541 C C . ARG B 1 377 ? 27.65600 -23.79800 31.17900 1.000 57.83000 378 ARG B C 1
ATOM 6542 O O . ARG B 1 377 ? 27.69200 -24.56300 30.20900 1.000 53.00000 378 ARG B O 1
ATOM 6550 N N . VAL B 1 378 ? 28.66000 -23.63900 32.03800 1.000 62.29000 379 VAL B N 1
ATOM 6551 C CA . VAL B 1 378 ? 29.89700 -24.42200 32.02800 1.000 61.25000 379 VAL B CA 1
ATOM 6552 C C . VAL B 1 378 ? 29.86000 -25.54000 33.06200 1.000 61.34000 379 VAL B C 1
ATOM 6553 O O . VAL B 1 378 ? 30.18800 -26.68800 32.76000 1.000 60.85000 379 VAL B O 1
ATOM 6557 N N . THR B 1 379 ? 29.45300 -25.21600 34.29100 1.000 61.07000 380 THR B N 1
ATOM 6558 C CA . THR B 1 379 ? 29.60700 -26.10500 35.43000 1.000 60.10000 380 THR B CA 1
ATOM 6559 C C . THR B 1 379 ? 28.44100 -27.06200 35.63200 1.000 63.05000 380 THR B C 1
ATOM 6560 O O . THR B 1 379 ? 28.59600 -28.04500 36.36300 1.000 68.77000 380 THR B O 1
ATOM 6564 N N . GLY B 1 380 ? 27.29300 -26.81300 35.01700 1.000 58.79000 381 GLY B N 1
ATOM 6565 C CA . GLY B 1 380 ? 26.16900 -27.58200 35.50400 1.000 60.95000 381 GLY B CA 1
ATOM 6566 C C . GLY B 1 380 ? 25.88800 -27.16100 36.93800 1.000 64.13000 381 GLY B C 1
ATOM 6567 O O . GLY B 1 380 ? 26.35100 -26.11600 37.40500 1.000 64.70000 381 GLY B O 1
ATOM 6568 N N . VAL B 1 381 ? 25.12300 -27.99900 37.65100 1.000 63.97000 382 VAL B N 1
ATOM 6569 C CA . VAL B 1 381 ? 24.87500 -27.72900 39.06500 1.000 67.00000 382 VAL B CA 1
ATOM 6570 C C . VAL B 1 381 ? 26.20800 -27.68600 39.80400 1.000 68.33000 382 VAL B C 1
ATOM 6571 O O . VAL B 1 381 ? 27.03800 -28.59700 39.69000 1.000 69.85000 382 VAL B O 1
ATOM 6575 N N . VAL B 1 382 ? 26.44200 -26.59000 40.52600 1.000 63.61000 383 VAL B N 1
ATOM 6576 C CA . VAL B 1 382 ? 27.78200 -26.30500 41.02300 1.000 69.98000 383 VAL B CA 1
ATOM 6577 C C . VAL B 1 382 ? 28.17500 -27.22700 42.17300 1.000 75.24000 383 VAL B C 1
ATOM 6578 O O . VAL B 1 382 ? 29.37200 -27.45300 42.40500 1.000 77.59000 383 VAL B O 1
ATOM 6582 N N . SER B 1 383 ? 27.20200 -27.77200 42.90400 1.000 74.81000 384 SER B N 1
ATOM 6583 C CA . SER B 1 383 ? 27.51300 -28.67000 44.00900 1.000 74.80000 384 SER B CA 1
ATOM 6584 C C . SER B 1 383 ? 27.81900 -30.08600 43.54400 1.000 74.71000 384 SER B C 1
ATOM 6585 O O . SER B 1 383 ? 28.18700 -30.92700 44.37100 1.000 76.98000 384 SER B O 1
ATOM 6588 N N . LYS B 1 384 ? 27.66300 -30.36900 42.25200 1.000 68.34000 385 LYS B N 1
ATOM 6589 C CA . LYS B 1 384 ? 28.03800 -31.65200 41.68100 1.000 63.62000 385 LYS B CA 1
ATOM 6590 C C . LYS B 1 384 ? 29.13700 -31.49400 40.63900 1.000 66.45000 385 LYS B C 1
ATOM 6591 O O . LYS B 1 384 ? 29.39000 -32.41200 39.85400 1.000 67.23000 385 LYS B O 1
ATOM 6597 N N . PHE B 1 385 ? 29.79500 -30.34400 40.62100 1.000 67.63000 386 PHE B N 1
ATOM 6598 C CA . PHE B 1 385 ? 30.80400 -30.02500 39.62500 1.000 68.52000 386 PHE B CA 1
ATOM 6599 C C . PHE B 1 385 ? 32.18600 -30.31300 40.18700 1.000 65.55000 386 PHE B C 1
ATOM 6600 O O . PHE B 1 385 ? 32.48100 -29.97900 41.33900 1.000 67.07000 386 PHE B O 1
ATOM 6608 N N . ALA B 1 386 ? 33.02900 -30.92000 39.36100 1.000 63.86000 387 ALA B N 1
ATOM 6609 C CA . ALA B 1 386 ? 34.42100 -31.18100 39.70500 1.000 69.89000 387 ALA B CA 1
ATOM 6610 C C . ALA B 1 386 ? 34.54300 -31.95600 41.01700 1.000 74.11000 387 ALA B C 1
ATOM 6611 O O . ALA B 1 386 ? 35.21600 -31.49700 41.95500 1.000 73.46000 387 ALA B O 1
ATOM 6613 N N . PRO B 1 387 ? 33.89300 -33.12000 41.13600 1.000 74.30000 388 PRO B N 1
ATOM 6614 C CA . PRO B 1 387 ? 34.00300 -33.87100 42.40000 1.000 73.55000 388 PRO B CA 1
ATOM 6615 C C . PRO B 1 387 ? 35.42700 -34.30400 42.69700 1.000 79.45000 388 PRO B C 1
ATOM 6616 O O . PRO B 1 387 ? 35.92900 -34.07600 43.80700 1.000 81.06000 388 PRO B O 1
ATOM 6620 N N . ALA B 1 388 ? 36.10000 -34.90500 41.71000 1.000 75.52000 389 ALA B N 1
ATOM 6621 C CA . ALA B 1 388 ? 37.46200 -35.38400 41.91100 1.000 75.11000 389 ALA B CA 1
ATOM 6622 C C . ALA B 1 388 ? 38.39100 -34.25800 42.33900 1.000 82.65000 389 ALA B C 1
ATOM 6623 O O . ALA B 1 388 ? 39.18400 -34.41800 43.27500 1.000 89.45000 389 ALA B O 1
ATOM 6625 N N . ALA B 1 389 ? 38.31100 -33.10900 41.67000 1.000 81.74000 390 ALA B N 1
ATOM 6626 C CA . ALA B 1 389 ? 39.13600 -31.97500 42.07000 1.000 82.40000 390 ALA B CA 1
ATOM 6627 C C . ALA B 1 389 ? 38.74700 -31.45800 43.44900 1.000 83.08000 390 ALA B C 1
ATOM 6628 O O . ALA B 1 389 ? 39.57700 -30.85200 44.13600 1.000 82.21000 390 ALA B O 1
ATOM 6630 N N . ARG B 1 390 ? 37.50500 -31.69600 43.87600 1.000 81.76000 391 ARG B N 1
ATOM 6631 C CA . ARG B 1 390 ? 37.08700 -31.24200 45.19800 1.000 83.08000 391 ARG B CA 1
ATOM 6632 C C . ARG B 1 390 ? 37.59700 -32.17200 46.29700 1.000 84.35000 391 ARG B C 1
ATOM 6633 O O . ARG B 1 390 ? 38.09800 -31.70500 47.32500 1.000 83.50000 391 ARG B O 1
ATOM 6641 N N . GLN B 1 391 ? 37.48300 -33.48800 46.09600 1.000 86.10000 392 GLN B N 1
ATOM 6642 C CA . GLN B 1 391 ? 38.10000 -34.43100 47.02500 1.000 92.07000 392 GLN B CA 1
ATOM 6643 C C . GLN B 1 391 ? 39.60400 -34.19900 47.12500 1.000 91.47000 392 GLN B C 1
ATOM 6644 O O . GLN B 1 391 ? 40.16200 -34.15600 48.22900 1.000 91.51000 392 GLN B O 1
ATOM 6650 N N . ALA B 1 392 ? 40.27600 -34.04200 45.98000 1.000 87.63000 393 ALA B N 1
ATOM 6651 C CA . ALA B 1 392 ? 41.70900 -33.76300 45.98500 1.000 87.08000 393 ALA B CA 1
ATOM 6652 C C . ALA B 1 392 ? 42.03500 -32.50500 46.78100 1.000 86.85000 393 ALA B C 1
ATOM 6653 O O . ALA B 1 392 ? 43.08300 -32.43200 47.43000 1.000 85.62000 393 ALA B O 1
ATOM 6655 N N . ALA B 1 393 ? 41.15500 -31.50700 46.75300 1.000 88.22000 394 ALA B N 1
ATOM 6656 C CA . ALA B 1 393 ? 41.34800 -30.36500 47.63500 1.000 88.89000 394 ALA B CA 1
ATOM 6657 C C . ALA B 1 393 ? 41.30500 -30.80100 49.09500 1.000 89.66000 394 ALA B C 1
ATOM 6658 O O . ALA B 1 393 ? 42.15300 -30.39100 49.89600 1.000 88.11000 394 ALA B O 1
ATOM 6660 N N . ALA B 1 394 ? 40.34700 -31.67200 49.44600 1.000 91.19000 395 ALA B N 1
ATOM 6661 C CA . ALA B 1 394 ? 40.17900 -32.09600 50.83600 1.000 89.48000 395 ALA B CA 1
ATOM 6662 C C . ALA B 1 394 ? 41.29600 -33.03500 51.28300 1.000 90.97000 395 ALA B C 1
ATOM 6663 O O . ALA B 1 394 ? 41.73600 -32.97600 52.43900 1.000 91.29000 395 ALA B O 1
ATOM 6665 N N . GLU B 1 395 ? 41.75700 -33.91500 50.39300 1.000 88.70000 396 GLU B N 1
ATOM 6666 C CA . GLU B 1 395 ? 42.89700 -34.78300 50.66300 1.000 86.59000 396 GLU B CA 1
ATOM 6667 C C . GLU B 1 395 ? 44.23700 -34.08700 50.47200 1.000 87.93000 396 GLU B C 1
ATOM 6668 O O . GLU B 1 395 ? 45.24500 -34.78500 50.31000 1.000 89.43000 396 GLU B O 1
ATOM 6674 N N . GLY B 1 396 ? 4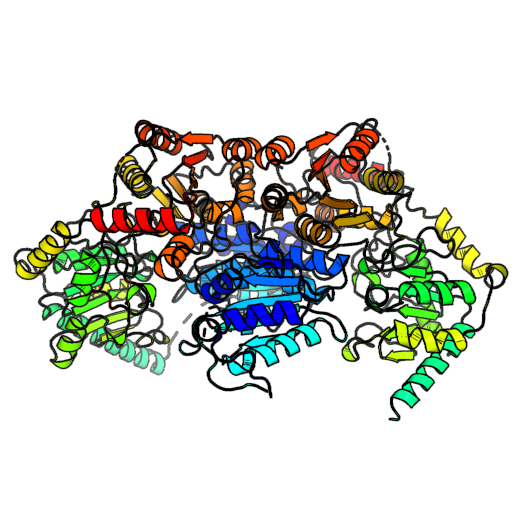4.26900 -32.75200 50.45200 1.000 85.94000 397 GLY B N 1
ATOM 6675 C CA . GLY B 1 396 ? 45.48700 -31.98200 50.25500 1.000 85.82000 397 GLY B CA 1
ATOM 6676 C C . GLY B 1 396 ? 46.35400 -32.37500 49.07100 1.000 84.11000 397 GLY B C 1
ATOM 6677 O O . GLY B 1 396 ? 47.54000 -32.04300 49.04200 1.000 80.12000 397 GLY B O 1
ATOM 6678 N N . ARG B 1 397 ? 45.77900 -33.05900 48.08300 1.000 86.96000 398 ARG B N 1
ATOM 6679 C CA . ARG B 1 397 ? 46.52500 -33.65900 46.98200 1.000 84.51000 398 ARG B CA 1
ATOM 6680 C C . ARG B 1 397 ? 45.99000 -33.20400 45.62700 1.000 86.65000 398 ARG B C 1
ATOM 6681 O O . ARG B 1 397 ? 45.95900 -33.97400 44.66300 1.000 86.67000 398 ARG B O 1
ATOM 6689 N N . GLY B 1 398 ? 45.57700 -31.95300 45.52400 1.000 88.95000 399 GLY B N 1
ATOM 6690 C CA . GLY B 1 398 ? 45.03700 -31.43500 44.27500 1.000 90.48000 399 GLY B CA 1
ATOM 6691 C C . GLY B 1 398 ? 44.09900 -30.26400 44.53700 1.000 90.92000 399 GLY B C 1
ATOM 6692 O O . GLY B 1 398 ? 44.30000 -29.49300 45.47600 1.000 92.64000 399 GLY B O 1
ATOM 6693 N N . GLY B 1 399 ? 43.08800 -30.13600 43.67900 1.000 87.21000 400 GLY B N 1
ATOM 6694 C CA . GLY B 1 399 ? 42.12400 -29.06300 43.84400 1.000 87.92000 400 GLY B CA 1
ATOM 6695 C C . GLY B 1 399 ? 41.81800 -28.26400 42.59300 1.000 84.75000 400 GLY B C 1
ATOM 6696 O O . GLY B 1 399 ? 41.69800 -28.83000 41.50000 1.000 81.63000 400 GLY B O 1
ATOM 6697 N N . ILE B 1 400 ? 41.70200 -26.94100 42.75000 1.000 85.08000 401 ILE B N 1
ATOM 6698 C CA . ILE B 1 400 ? 41.24800 -26.03400 41.69700 1.000 76.44000 401 ILE B CA 1
ATOM 6699 C C . ILE B 1 400 ? 42.08900 -24.76400 41.74800 1.000 75.59000 401 ILE B C 1
ATOM 6700 O O . ILE B 1 400 ? 42.06700 -24.03900 42.75000 1.000 73.83000 401 ILE B O 1
ATOM 6705 N N . ILE B 1 401 ? 42.82200 -24.49000 40.67400 1.000 71.90000 402 ILE B N 1
ATOM 6706 C CA . ILE B 1 401 ? 43.62600 -23.27600 40.56600 1.000 76.02000 402 ILE B CA 1
ATOM 6707 C C . ILE B 1 401 ? 42.90900 -22.31900 39.62700 1.000 77.17000 402 ILE B C 1
ATOM 6708 O O . ILE B 1 401 ? 42.34800 -22.74400 38.60900 1.000 72.78000 402 ILE B O 1
ATOM 6713 N N . HIS B 1 402 ? 42.91600 -21.02700 39.96700 1.000 75.65000 403 HIS B N 1
ATOM 6714 C CA . HIS B 1 402 ? 42.09700 -20.04100 39.26100 1.000 76.15000 403 HIS B CA 1
ATOM 6715 C C . HIS B 1 402 ? 42.89700 -18.75600 39.04900 1.000 70.54000 403 HIS B C 1
ATOM 6716 O O . HIS B 1 402 ? 43.07000 -17.96400 39.98200 1.000 70.46000 403 HIS B O 1
ATOM 6723 N N . PHE B 1 403 ? 43.36300 -18.55900 37.81100 1.000 72.66000 404 PHE B N 1
ATOM 6724 C CA . PHE B 1 403 ? 44.06700 -17.34800 37.38500 1.000 75.52000 404 PHE B CA 1
ATOM 6725 C C . PHE B 1 403 ? 43.03700 -16.31700 36.92300 1.000 74.52000 404 PHE B C 1
ATOM 6726 O O . PHE B 1 403 ? 42.42200 -16.47500 35.86100 1.000 70.03000 404 PHE B O 1
ATOM 6734 N N . GLU B 1 404 ? 42.87300 -15.24500 37.69700 1.000 70.32000 405 GLU B N 1
ATOM 6735 C CA . GLU B 1 404 ? 41.81600 -14.27200 37.46500 1.000 69.90000 405 GLU B CA 1
ATOM 6736 C C . GLU B 1 404 ? 42.33700 -12.86200 37.69900 1.000 71.22000 405 GLU B C 1
ATOM 6737 O O . GLU B 1 404 ? 43.03500 -12.60400 38.68400 1.000 69.33000 405 GLU B O 1
ATOM 6743 N N . ILE B 1 405 ? 41.96900 -11.94300 36.80500 1.000 69.26000 406 ILE B N 1
ATOM 6744 C CA . ILE B 1 405 ? 42.44600 -10.57200 36.91900 1.000 66.56000 406 ILE B CA 1
ATOM 6745 C C . ILE B 1 405 ? 41.54500 -9.70600 37.80000 1.000 69.38000 406 ILE B C 1
ATOM 6746 O O . ILE B 1 405 ? 42.01300 -8.69800 38.35100 1.000 71.97000 406 ILE B O 1
ATOM 6751 N N . MET B 1 406 ? 40.28000 -10.08700 37.98500 1.000 69.91000 407 MET B N 1
ATOM 6752 C CA . MET B 1 406 ? 39.35700 -9.30500 38.79900 1.000 73.94000 407 MET B CA 1
ATOM 6753 C C . MET B 1 406 ? 39.21000 -9.93800 40.17300 1.000 72.94000 407 MET B C 1
ATOM 6754 O O . MET B 1 406 ? 38.68800 -11.06300 40.27500 1.000 68.00000 407 MET B O 1
ATOM 6759 N N . PRO B 1 407 ? 39.62600 -9.25400 41.24500 1.000 72.68000 408 PRO B N 1
ATOM 6760 C CA . PRO B 1 407 ? 39.52100 -9.85600 42.58900 1.000 77.59000 408 PRO B CA 1
ATOM 6761 C C . PRO B 1 407 ? 38.12100 -10.31600 42.94400 1.000 75.97000 408 PRO B C 1
ATOM 6762 O O . PRO B 1 407 ? 37.95100 -11.39900 43.51400 1.000 71.09000 408 PRO B O 1
ATOM 6766 N N . LYS B 1 408 ? 37.10400 -9.52800 42.60200 1.000 78.31000 409 LYS B N 1
ATOM 6767 C CA . LYS B 1 408 ? 35.74900 -9.86700 43.00400 1.000 75.38000 409 LYS B CA 1
ATOM 6768 C C . LYS B 1 408 ? 35.18400 -11.04300 42.22400 1.000 76.25000 409 LYS B C 1
ATOM 6769 O O . LYS B 1 408 ? 34.13800 -11.57600 42.61300 1.000 82.94000 409 LYS B O 1
ATOM 6775 N N . ASN B 1 409 ? 35.85300 -11.47600 41.15700 1.000 74.40000 410 ASN B N 1
ATOM 6776 C CA . ASN B 1 409 ? 35.42400 -12.66300 40.42900 1.000 74.05000 410 ASN B CA 1
ATOM 6777 C C . ASN B 1 409 ? 35.89900 -13.96100 41.06300 1.000 76.42000 410 ASN B C 1
ATOM 6778 O O . ASN B 1 409 ? 35.45700 -15.03200 40.63400 1.000 74.61000 410 ASN B O 1
ATOM 6783 N N . ILE B 1 410 ? 36.80500 -13.90300 42.03700 1.000 76.41000 411 ILE B N 1
ATOM 6784 C CA . ILE B 1 410 ? 37.42000 -15.10400 42.59000 1.000 76.56000 411 ILE B CA 1
ATOM 6785 C C . ILE B 1 410 ? 36.57400 -15.62300 43.74400 1.000 74.29000 411 ILE B C 1
ATOM 6786 O O . ILE B 1 410 ? 36.17500 -14.85700 44.63300 1.000 71.12000 411 ILE B O 1
ATOM 6791 N N . ASN B 1 411 ? 36.29100 -16.93000 43.71400 1.000 72.65000 412 ASN B N 1
ATOM 6792 C CA . ASN B 1 411 ? 35.43000 -17.61900 44.67500 1.000 76.79000 412 ASN B CA 1
ATOM 6793 C C . ASN B 1 411 ? 34.00200 -17.09700 44.64600 1.000 78.69000 412 ASN B C 1
ATOM 6794 O O . ASN B 1 411 ? 33.27100 -17.21900 45.63800 1.000 81.24000 412 ASN B O 1
ATOM 6799 N N . LYS B 1 412 ? 33.59200 -16.50400 43.52200 1.000 74.89000 413 LYS B N 1
ATOM 6800 C CA . LYS B 1 412 ? 32.21100 -16.06700 43.38400 1.000 72.84000 413 LYS B CA 1
ATOM 6801 C C . LYS B 1 412 ? 31.28200 -17.25900 43.21800 1.000 71.61000 413 LYS B C 1
ATOM 6802 O O . LYS B 1 412 ? 30.16200 -17.25000 43.74200 1.000 65.35000 413 LYS B O 1
ATOM 6808 N N . VAL B 1 413 ? 31.74200 -18.30200 42.52400 1.000 66.52000 414 VAL B N 1
ATOM 6809 C CA . VAL B 1 413 ? 30.92400 -19.45900 42.18100 1.000 71.33000 414 VAL B CA 1
ATOM 6810 C C . VAL B 1 413 ? 31.47900 -20.73900 42.79600 1.000 72.08000 414 VAL B C 1
ATOM 6811 O O . VAL B 1 413 ? 30.74900 -21.50900 43.42500 1.000 71.65000 414 VAL B O 1
ATOM 6815 N N . VAL B 1 414 ? 32.76600 -20.99200 42.60500 1.000 71.61000 415 VAL B N 1
ATOM 6816 C CA . VAL B 1 414 ? 33.42400 -22.17400 43.13600 1.000 74.59000 415 VAL B CA 1
ATOM 6817 C C . VAL B 1 414 ? 34.63500 -21.70800 43.93200 1.000 75.29000 415 VAL B C 1
ATOM 6818 O O . VAL B 1 414 ? 35.27400 -20.70600 43.58600 1.000 70.33000 415 VAL B O 1
ATOM 6822 N N . GLN B 1 415 ? 34.92000 -22.39800 45.03100 1.000 77.77000 416 GLN B N 1
ATOM 6823 C CA . GLN B 1 415 ? 36.04900 -22.00700 45.86100 1.000 79.47000 416 GLN B CA 1
ATOM 6824 C C . GLN B 1 415 ? 37.33800 -22.47600 45.20000 1.000 77.19000 416 GLN B C 1
ATOM 6825 O O . GLN B 1 415 ? 37.45800 -23.64300 44.81100 1.000 76.20000 416 GLN B O 1
ATOM 6831 N N . ALA B 1 416 ? 38.28400 -21.55700 45.03900 1.000 76.06000 417 ALA B N 1
ATOM 6832 C CA . ALA B 1 416 ? 39.58600 -21.88700 44.48300 1.000 76.23000 417 ALA B CA 1
ATOM 6833 C C . ALA B 1 416 ? 40.48400 -22.42600 45.58400 1.000 78.37000 417 ALA B C 1
ATOM 6834 O O . ALA B 1 416 ? 40.55800 -21.84000 46.66800 1.000 76.60000 417 ALA B O 1
ATOM 6836 N N . THR B 1 417 ? 41.16200 -23.54400 45.30300 1.000 79.26000 418 THR B N 1
ATOM 6837 C CA . THR B 1 417 ? 42.17200 -24.04700 46.23000 1.000 73.91000 418 THR B CA 1
ATOM 6838 C C . THR B 1 417 ? 43.33400 -23.06600 46.34200 1.000 76.48000 418 THR B C 1
ATOM 6839 O O . THR B 1 417 ? 43.75200 -22.70600 47.44500 1.000 79.21000 418 THR B O 1
ATOM 6843 N N . GLU B 1 418 ? 43.86100 -22.61600 45.20400 1.000 81.37000 419 GLU B N 1
ATOM 6844 C CA . GLU B 1 418 ? 44.84100 -21.53700 45.15200 1.000 79.81000 419 GLU B CA 1
ATOM 6845 C C . GLU B 1 418 ? 44.43100 -20.56900 44.05500 1.000 77.04000 419 GLU B C 1
ATOM 6846 O O . GLU B 1 418 ? 44.08000 -20.99400 42.94800 1.000 78.56000 419 GLU B O 1
ATOM 6852 N N . ALA B 1 419 ? 44.47600 -19.27500 44.36100 1.000 77.00000 420 ALA B N 1
ATOM 6853 C CA . ALA B 1 419 ? 44.01900 -18.23100 43.45500 1.000 78.07000 420 ALA B CA 1
ATOM 6854 C C . ALA B 1 419 ? 45.20000 -17.37000 43.04300 1.000 79.86000 420 ALA B C 1
ATOM 6855 O O . ALA B 1 419 ? 45.91000 -16.83700 43.90100 1.000 86.23000 420 ALA B O 1
ATOM 6857 N N . VAL B 1 420 ? 45.40200 -17.22800 41.74100 1.000 72.36000 421 VAL B N 1
ATOM 6858 C CA . VAL B 1 420 ? 46.50900 -16.45000 41.20500 1.000 75.07000 421 VAL B CA 1
ATOM 6859 C C . VAL B 1 420 ? 45.92200 -15.15600 40.64900 1.000 78.35000 421 VAL B C 1
ATOM 6860 O O . VAL B 1 420 ? 45.42100 -15.11500 39.51700 1.000 77.68000 421 VAL B O 1
ATOM 6864 N N . GLU B 1 421 ? 46.00300 -14.09400 41.44400 1.000 74.17000 422 GLU B N 1
ATOM 6865 C CA . GLU B 1 421 ? 45.40100 -12.81700 41.09400 1.000 72.07000 422 GLU B CA 1
ATOM 6866 C C . GLU B 1 421 ? 46.24200 -12.09700 40.04300 1.000 72.91000 422 GLU B C 1
ATOM 6867 O O . GLU B 1 421 ? 47.46800 -12.01700 40.16700 1.000 74.45000 422 GLU B O 1
ATOM 6873 N N . GLY B 1 422 ? 45.59100 -11.59600 38.99300 1.000 71.52000 423 GLY B N 1
ATOM 6874 C CA . GLY B 1 422 ? 46.22400 -10.69000 38.04500 1.000 70.44000 423 GLY B CA 1
ATOM 6875 C C . GLY B 1 422 ? 46.18300 -11.20400 36.61900 1.000 68.93000 423 GLY B C 1
ATOM 6876 O O . GLY B 1 422 ? 45.52900 -12.20200 36.29900 1.000 70.61000 423 GLY B O 1
ATOM 6877 N N . ASP B 1 423 ? 46.89600 -10.48900 35.74900 1.000 68.94000 424 ASP B N 1
ATOM 6878 C CA . ASP B 1 423 ? 46.96100 -10.83900 34.33400 1.000 70.89000 424 ASP B CA 1
ATOM 6879 C C . ASP B 1 423 ? 47.40400 -12.28700 34.14600 1.000 75.99000 424 ASP B C 1
ATOM 6880 O O . ASP B 1 423 ? 48.49600 -12.67300 34.57600 1.000 74.45000 424 ASP B O 1
ATOM 6885 N N . VAL B 1 424 ? 46.55300 -13.08100 33.48300 1.000 71.88000 425 VAL B N 1
ATOM 6886 C CA . VAL B 1 424 ? 46.82000 -14.51100 33.32500 1.000 72.54000 425 VAL B CA 1
ATOM 6887 C C . VAL B 1 424 ? 48.05400 -14.73800 32.46100 1.000 75.31000 425 VAL B C 1
ATOM 6888 O O . VAL B 1 424 ? 48.79900 -15.70400 32.67100 1.000 73.31000 425 VAL B O 1
ATOM 6892 N N . GLY B 1 425 ? 48.29900 -13.85900 31.48600 1.000 78.10000 426 GLY B N 1
ATOM 6893 C CA . GLY B 1 425 ? 49.48100 -14.00600 30.65300 1.000 76.22000 426 GLY B CA 1
ATOM 6894 C C . GLY B 1 425 ? 50.76400 -13.76000 31.42400 1.000 77.93000 426 GLY B C 1
ATOM 6895 O O . GLY B 1 425 ? 51.71900 -14.53300 31.31300 1.000 77.40000 426 GLY B O 1
ATOM 6896 N N . ALA B 1 426 ? 50.80200 -12.68700 32.22100 1.000 74.66000 427 ALA B N 1
ATOM 6897 C CA . ALA B 1 426 ? 51.99900 -12.39500 33.00300 1.000 73.40000 427 ALA B CA 1
ATOM 6898 C C . ALA B 1 426 ? 52.26500 -13.49800 34.02000 1.000 78.28000 427 ALA B C 1
ATOM 6899 O O . ALA B 1 426 ? 53.39700 -13.98200 34.14500 1.000 81.79000 427 ALA B O 1
ATOM 6901 N N . ASN B 1 427 ? 51.22700 -13.93000 34.73700 1.000 77.71000 428 ASN B N 1
ATOM 6902 C CA . ASN B 1 427 ? 51.42100 -14.90500 35.80400 1.000 75.83000 428 ASN B CA 1
ATOM 6903 C C . ASN B 1 427 ? 51.76400 -16.28500 35.26200 1.000 77.31000 428 ASN B C 1
ATOM 6904 O O . ASN B 1 427 ? 52.41200 -17.07400 35.95500 1.000 84.07000 428 ASN B O 1
ATOM 6909 N N . MET B 1 428 ? 51.34500 -16.60300 34.04100 1.000 78.32000 429 MET B N 1
ATOM 6910 C CA . MET B 1 428 ? 51.79900 -17.84500 33.43000 1.000 79.93000 429 MET B CA 1
ATOM 6911 C C . MET B 1 428 ? 53.29200 -17.80800 33.11300 1.000 84.40000 429 MET B C 1
ATOM 6912 O O . MET B 1 428 ? 53.94200 -18.85900 33.06700 1.000 84.02000 429 MET B O 1
ATOM 6917 N N . LYS B 1 429 ? 53.85500 -16.61700 32.88900 1.000 81.75000 430 LYS B N 1
ATOM 6918 C CA . LYS B 1 429 ? 55.28300 -16.51600 32.61600 1.000 80.99000 430 LYS B CA 1
ATOM 6919 C C . LYS B 1 429 ? 56.12700 -16.80600 33.85700 1.000 83.71000 430 LYS B C 1
ATOM 6920 O O . LYS B 1 429 ? 57.30200 -17.16300 33.72500 1.000 84.64000 430 LYS B O 1
ATOM 6926 N N . LEU B 1 430 ? 55.55300 -16.66800 35.05400 1.000 81.31000 431 LEU B N 1
ATOM 6927 C CA . LEU B 1 430 ? 56.23100 -17.01400 36.29600 1.000 82.83000 431 LEU B CA 1
ATOM 6928 C C . LEU B 1 430 ? 55.86000 -18.40100 36.80300 1.000 81.39000 431 LEU B C 1
ATOM 6929 O O . LEU B 1 430 ? 56.51500 -18.90200 37.72500 1.000 79.64000 431 LEU B O 1
ATOM 6934 N N . LEU B 1 431 ? 54.82800 -19.02300 36.23300 1.000 77.80000 432 LEU B N 1
ATOM 6935 C CA . LEU B 1 431 ? 54.43000 -20.37400 36.60100 1.000 80.38000 432 LEU B CA 1
ATOM 6936 C C . LEU B 1 431 ? 55.04000 -21.44400 35.70900 1.000 81.21000 432 LEU B C 1
ATOM 6937 O O . LEU B 1 431 ? 55.33000 -22.54500 36.19000 1.000 80.97000 432 LEU B O 1
ATOM 6942 N N . ILE B 1 432 ? 55.22800 -21.16100 34.41800 1.000 80.19000 433 ILE B N 1
ATOM 6943 C CA . ILE B 1 432 ? 55.80500 -22.16400 33.52200 1.000 82.01000 433 ILE B CA 1
ATOM 6944 C C . ILE B 1 432 ? 57.18600 -22.59400 33.99500 1.000 83.72000 433 ILE B C 1
ATOM 6945 O O . ILE B 1 432 ? 57.46700 -23.80400 33.98200 1.000 83.17000 433 ILE B O 1
ATOM 6950 N N . PRO B 1 433 ? 58.10000 -21.68400 34.42900 1.000 82.43000 434 PRO B N 1
ATOM 6951 C CA . PRO B 1 433 ? 59.31100 -22.14200 35.12700 1.000 86.12000 434 PRO B CA 1
ATOM 6952 C C . PRO B 1 433 ? 59.04200 -23.23700 36.15400 1.000 85.67000 434 PRO B C 1
ATOM 6953 O O . PRO B 1 433 ? 59.49400 -24.37200 35.97600 1.000 85.98000 434 PRO B O 1
ATOM 6957 N N . GLN B 1 434 ? 58.26600 -22.92700 37.19900 1.000 86.34000 435 GLN B N 1
ATOM 6958 C CA . GLN B 1 434 ? 58.11500 -23.79000 38.37000 1.000 82.42000 435 GLN B CA 1
ATOM 6959 C C . GLN B 1 434 ? 57.29300 -25.05900 38.11900 1.000 83.92000 435 GLN B C 1
ATOM 6960 O O . GLN B 1 434 ? 57.08800 -25.82800 39.06900 1.000 84.36000 435 GLN B O 1
ATOM 6966 N N . VAL B 1 435 ? 56.83100 -25.32000 36.89700 1.000 85.94000 436 VAL B N 1
ATOM 6967 C CA . VAL B 1 435 ? 56.11200 -26.55400 36.57800 1.000 89.17000 436 VAL B CA 1
ATOM 6968 C C . VAL B 1 435 ? 57.09200 -27.53400 35.95000 1.000 87.04000 436 VAL B C 1
ATOM 6969 O O . VAL B 1 435 ? 57.88800 -27.15700 35.08300 1.000 87.89000 436 VAL B O 1
ATOM 6973 N N . LYS B 1 436 ? 57.03700 -28.78700 36.38800 1.000 88.59000 437 LYS B N 1
ATOM 6974 C CA . LYS B 1 436 ? 57.95400 -29.82000 35.91800 1.000 93.01000 437 LYS B CA 1
ATOM 6975 C C . LYS B 1 436 ? 57.37500 -30.51000 34.68600 1.000 87.37000 437 LYS B C 1
ATOM 6976 O O . LYS B 1 436 ? 56.20200 -30.90000 34.68000 1.000 87.48000 437 LYS B O 1
ATOM 6982 N N . ALA B 1 437 ? 58.20300 -30.67100 33.65700 1.000 84.23000 438 ALA B N 1
ATOM 6983 C CA . ALA B 1 437 ? 57.74900 -31.24100 32.39300 1.000 85.08000 438 ALA B CA 1
ATOM 6984 C C . ALA B 1 437 ? 57.31600 -32.70200 32.54200 1.000 85.64000 438 ALA B C 1
ATOM 6985 O O . ALA B 1 437 ? 57.75200 -33.42200 33.44400 1.000 89.04000 438 ALA B O 1
ATOM 6987 N N . LYS B 1 438 ? 56.42900 -33.13000 31.64500 1.000 80.66000 439 LYS B N 1
ATOM 6988 C CA . LYS B 1 438 ? 56.00100 -34.51900 31.53500 1.000 84.88000 439 LYS B CA 1
ATOM 6989 C C . LYS B 1 438 ? 55.84900 -34.85100 30.05200 1.000 88.10000 439 LYS B C 1
ATOM 6990 O O . LYS B 1 438 ? 56.14100 -34.02500 29.18100 1.000 89.98000 439 LYS B O 1
ATOM 6996 N N . THR B 1 439 ? 55.39400 -36.07300 29.75800 1.000 87.76000 440 THR B N 1
ATOM 6997 C CA . THR B 1 439 ? 55.20800 -36.54500 28.38700 1.000 91.30000 440 THR B CA 1
ATOM 6998 C C . THR B 1 439 ? 53.86600 -37.26200 28.28500 1.000 92.63000 440 THR B C 1
ATOM 6999 O O . THR B 1 439 ? 53.21400 -37.53600 29.29600 1.000 93.54000 440 THR B O 1
ATOM 7003 N N . MET B 1 440 ? 53.44900 -37.58000 27.05000 1.000 87.82000 441 MET B N 1
ATOM 7004 C CA . MET B 1 440 ? 52.24800 -38.40200 26.89000 1.000 93.09000 441 MET B CA 1
ATOM 7005 C C . MET B 1 440 ? 52.41700 -39.75500 27.57900 1.000 97.31000 441 MET B C 1
ATOM 7006 O O . MET B 1 440 ? 51.46700 -40.28400 28.17400 1.000 97.38000 441 MET B O 1
ATOM 7011 N N . GLU B 1 441 ? 53.62800 -40.32500 27.51900 1.000 100.12000 442 GLU B N 1
ATOM 7012 C CA . GLU B 1 441 ? 53.89200 -41.59700 28.18500 1.000 95.86000 442 GLU B CA 1
ATOM 7013 C C . GLU B 1 441 ? 53.70400 -41.47100 29.68900 1.000 96.35000 442 GLU B C 1
ATOM 7014 O O . GLU B 1 441 ? 53.12400 -42.36100 30.32700 1.000 98.12000 442 GLU B O 1
ATOM 7020 N N . ASP B 1 442 ? 54.19000 -40.36500 30.26700 1.000 93.07000 443 ASP B N 1
ATOM 7021 C CA . ASP B 1 442 ? 53.96400 -40.06600 31.68000 1.000 90.56000 443 ASP B CA 1
ATOM 7022 C C . ASP B 1 442 ? 52.50300 -40.25000 32.06200 1.000 90.67000 443 ASP B C 1
ATOM 7023 O O . ASP B 1 442 ? 52.18100 -40.96800 33.01100 1.000 93.07000 443 ASP B O 1
ATOM 7028 N N . ARG B 1 443 ? 51.60200 -39.60900 31.33000 1.000 92.51000 444 ARG B N 1
ATOM 7029 C CA . ARG B 1 443 ? 50.17600 -39.68500 31.64100 1.000 95.45000 444 ARG B CA 1
ATOM 7030 C C . ARG B 1 443 ? 49.45600 -40.62700 30.68700 1.000 93.98000 444 ARG B C 1
ATOM 7031 O O . ARG B 1 443 ? 48.38100 -40.32000 30.17000 1.000 95.57000 444 ARG B O 1
ATOM 7039 N N . LYS B 1 444 ? 50.05400 -41.79300 30.44600 1.000 93.32000 445 LYS B N 1
ATOM 7040 C CA . LYS B 1 444 ? 49.40700 -42.78700 29.59800 1.000 95.21000 445 LYS B CA 1
ATOM 7041 C C . LYS B 1 444 ? 48.03200 -43.16400 30.14000 1.000 92.31000 445 LYS B C 1
ATOM 7042 O O . LYS B 1 444 ? 47.06600 -43.26100 29.37800 1.000 89.89000 445 LYS B O 1
ATOM 7044 N N . GLU B 1 445 ? 47.91900 -43.35600 31.45900 1.000 92.31000 446 GLU B N 1
ATOM 7045 C CA . GLU B 1 445 ? 46.64800 -43.78600 32.04100 1.000 90.95000 446 GLU B CA 1
ATOM 7046 C C . GLU B 1 445 ? 45.57700 -42.70300 31.91800 1.000 92.25000 446 GLU B C 1
ATOM 7047 O O . GLU B 1 445 ? 44.41000 -43.00300 31.63600 1.000 86.69000 446 GLU B O 1
ATOM 7053 N N . TRP B 1 446 ? 45.95900 -41.43900 32.11900 1.000 92.29000 447 TRP B N 1
ATOM 7054 C CA . TRP B 1 446 ? 45.00600 -40.33700 32.02800 1.000 90.54000 447 TRP B CA 1
ATOM 7055 C C . TRP B 1 446 ? 44.51600 -40.15200 30.59700 1.000 89.07000 447 TRP B C 1
ATOM 7056 O O . TRP B 1 446 ? 43.30700 -40.17200 30.34000 1.000 87.94000 447 TRP B O 1
ATOM 7067 N N . PHE B 1 447 ? 45.44600 -39.99500 29.64700 1.000 87.01000 448 PHE B N 1
ATOM 7068 C CA . PHE B 1 447 ? 45.05700 -39.84100 28.24700 1.000 84.76000 448 PHE B CA 1
ATOM 7069 C C . PHE B 1 447 ? 44.34000 -41.07200 27.71000 1.000 84.11000 448 PHE B C 1
ATOM 7070 O O . PHE B 1 447 ? 43.52200 -40.95400 26.79300 1.000 85.44000 448 PHE B O 1
ATOM 7078 N N . ASP B 1 448 ? 44.62300 -42.25600 28.26100 1.000 86.76000 449 ASP B N 1
ATOM 7079 C CA . ASP B 1 448 ? 43.92500 -43.45400 27.80600 1.000 86.44000 449 ASP B CA 1
ATOM 7080 C C . ASP B 1 448 ? 42.43900 -43.37500 28.12500 1.000 85.88000 449 ASP B C 1
ATOM 7081 O O . ASP B 1 448 ? 41.60200 -43.78300 27.31100 1.000 84.33000 449 ASP B O 1
ATOM 7086 N N . ALA B 1 449 ? 42.08900 -42.85500 29.30700 1.000 85.34000 450 ALA B N 1
ATOM 7087 C CA . ALA B 1 449 ? 40.67700 -42.64700 29.62400 1.000 84.91000 450 ALA B CA 1
ATOM 7088 C C . ALA B 1 449 ? 40.07300 -41.55400 28.74400 1.000 85.77000 450 ALA B C 1
ATOM 7089 O O . ALA B 1 449 ? 38.95600 -41.70400 28.22700 1.000 80.48000 450 ALA B O 1
ATOM 7091 N N . ILE B 1 450 ? 40.81400 -40.45600 28.55300 1.000 83.88000 451 ILE B N 1
ATOM 7092 C CA . ILE B 1 450 ? 40.37800 -39.38000 27.66500 1.000 81.96000 451 ILE B CA 1
ATOM 7093 C C . ILE B 1 450 ? 40.11500 -39.91700 26.26600 1.000 79.93000 451 ILE B C 1
ATOM 7094 O O . ILE B 1 450 ? 39.06200 -39.65900 25.67100 1.000 79.90000 451 ILE B O 1
ATOM 7099 N N . LYS B 1 451 ? 41.07300 -40.67500 25.71900 1.000 82.63000 452 LYS B N 1
ATOM 7100 C CA . LYS B 1 451 ? 40.92000 -41.21300 24.37000 1.000 80.36000 452 LYS B CA 1
ATOM 7101 C C . LYS B 1 451 ? 39.81500 -42.26000 24.29900 1.000 76.41000 452 LYS B C 1
ATOM 7102 O O . LYS B 1 451 ? 39.17600 -42.41900 23.25100 1.000 78.89000 452 LYS B O 1
ATOM 7108 N N . GLY B 1 452 ? 39.56700 -42.97700 25.39200 1.000 75.23000 453 GLY B N 1
ATOM 7109 C CA . GLY B 1 452 ? 38.41100 -43.85600 25.41800 1.000 78.29000 453 GLY B CA 1
ATOM 7110 C C . GLY B 1 452 ? 37.11700 -43.07700 25.31500 1.000 78.98000 453 GLY B C 1
ATOM 7111 O O . GLY B 1 452 ? 36.23100 -43.41700 24.52400 1.000 77.58000 453 GLY B O 1
ATOM 7112 N N . TRP B 1 453 ? 37.00600 -42.00200 26.10600 1.000 78.65000 454 TRP B N 1
ATOM 7113 C CA . TRP B 1 453 ? 35.83600 -41.12700 26.05600 1.000 79.59000 454 TRP B CA 1
ATOM 7114 C C . TRP B 1 453 ? 35.62800 -40.54700 24.65900 1.000 79.51000 454 TRP B C 1
ATOM 7115 O O . TRP B 1 453 ? 34.48600 -40.37100 24.21400 1.000 75.00000 454 TRP B O 1
ATOM 7126 N N . LYS B 1 454 ? 36.72300 -40.23100 23.95400 1.000 79.17000 455 LYS B N 1
ATOM 7127 C CA . LYS B 1 454 ? 36.59400 -39.67600 22.61200 1.000 73.43000 455 LYS B CA 1
ATOM 7128 C C . LYS B 1 454 ? 36.00900 -40.68600 21.63600 1.000 76.37000 455 LYS B C 1
ATOM 7129 O O . LYS B 1 454 ? 35.28600 -40.29700 20.71100 1.000 77.62000 455 LYS B O 1
ATOM 7135 N N . LYS B 1 455 ? 36.30000 -41.97800 21.81700 1.000 78.19000 456 LYS B N 1
ATOM 7136 C CA . LYS B 1 455 ? 35.74000 -42.98900 20.92100 1.000 75.03000 456 LYS B CA 1
ATOM 7137 C C . LYS B 1 455 ? 34.32000 -43.35900 21.33000 1.000 72.60000 456 LYS B C 1
ATOM 7138 O O . LYS B 1 455 ? 33.46200 -43.60400 20.47300 1.000 67.17000 456 LYS B O 1
ATOM 7144 N N . LYS B 1 456 ? 34.05900 -43.39500 22.63700 1.000 71.70000 457 LYS B N 1
ATOM 7145 C CA . LYS B 1 456 ? 32.71400 -43.67800 23.12000 1.000 72.97000 457 LYS B CA 1
ATOM 7146 C C . LYS B 1 456 ? 31.73900 -42.58700 22.68900 1.000 76.42000 457 LYS B C 1
ATOM 7147 O O . LYS B 1 456 ? 30.62700 -42.87600 22.23200 1.000 74.48000 457 LYS B O 1
ATOM 7153 N N . TYR B 1 457 ? 32.15000 -41.32500 22.80400 1.000 77.37000 458 TYR B N 1
ATOM 7154 C CA . TYR B 1 457 ? 31.30700 -40.17700 22.47400 1.000 76.94000 458 TYR B CA 1
ATOM 7155 C C . TYR B 1 457 ? 32.03400 -39.27000 21.48800 1.000 73.50000 458 TYR B C 1
ATOM 7156 O O . TYR B 1 457 ? 32.70700 -38.30900 21.89100 1.000 68.21000 458 TYR B O 1
ATOM 7165 N N . PRO B 1 458 ? 31.93300 -39.54700 20.18800 1.000 72.31000 459 PRO B N 1
ATOM 7166 C CA . PRO B 1 458 ? 32.49200 -38.62100 19.19300 1.000 75.19000 459 PRO B CA 1
ATOM 7167 C C . PRO B 1 458 ? 31.48800 -37.55100 18.78500 1.000 71.56000 459 PRO B C 1
ATOM 7168 O O . PRO B 1 458 ? 30.29000 -37.80200 18.62200 1.000 68.62000 459 PRO B O 1
ATOM 7172 N N . LEU B 1 459 ? 31.99300 -36.32500 18.63300 1.000 67.01000 460 LEU B N 1
ATOM 7173 C CA . LEU B 1 459 ? 31.13300 -35.22700 18.20700 1.000 66.78000 460 LEU B CA 1
ATOM 7174 C C . LEU B 1 459 ? 30.53400 -35.48900 16.83300 1.000 70.84000 460 LEU B C 1
ATOM 7175 O O . LEU B 1 459 ? 29.45300 -34.97300 16.51800 1.000 66.96000 460 LEU B O 1
ATOM 7180 N N . SER B 1 460 ? 31.19500 -36.30900 16.01800 1.000 70.37000 461 SER B N 1
ATOM 7181 C CA . SER B 1 460 ? 30.73900 -36.60400 14.66700 1.000 69.51000 461 SER B CA 1
ATOM 7182 C C . SER B 1 460 ? 29.62800 -37.65100 14.62200 1.000 69.03000 461 SER B C 1
ATOM 7183 O O . SER B 1 460 ? 29.23700 -38.07400 13.52600 1.000 73.42000 461 SER B O 1
ATOM 7186 N N . HIS B 1 461 ? 29.10300 -38.08000 15.76500 1.000 71.42000 462 HIS B N 1
ATOM 7187 C CA . HIS B 1 461 ? 28.07100 -39.11700 15.79800 1.000 75.25000 462 HIS B CA 1
ATOM 7188 C C . HIS B 1 461 ? 26.71600 -38.42900 15.97000 1.000 73.17000 462 HIS B C 1
ATOM 7189 O O . HIS B 1 461 ? 26.24900 -38.18600 17.08600 1.000 70.96000 462 HIS B O 1
ATOM 7196 N N . TYR B 1 462 ? 26.08600 -38.11200 14.84200 1.000 70.77000 463 TYR B N 1
ATOM 7197 C CA . TYR B 1 462 ? 24.75800 -37.51900 14.82200 1.000 68.80000 463 TYR B CA 1
ATOM 7198 C C . TYR B 1 462 ? 23.98800 -38.09700 13.64500 1.000 68.08000 463 TYR B C 1
ATOM 7199 O O . TYR B 1 462 ? 24.57700 -38.56600 12.67000 1.000 70.43000 463 TYR B O 1
ATOM 7208 N N . GLN B 1 463 ? 22.66100 -38.05000 13.73900 1.000 69.95000 464 GLN B N 1
ATOM 7209 C CA . GLN B 1 463 ? 21.81900 -38.56600 12.66700 1.000 72.98000 464 GLN B CA 1
ATOM 7210 C C . GLN B 1 463 ? 22.16400 -37.89100 11.34700 1.000 75.77000 464 GLN B C 1
ATOM 7211 O O . GLN B 1 463 ? 22.31200 -36.66600 11.28500 1.000 75.05000 464 GLN B O 1
ATOM 7217 N N . ARG B 1 464 ? 22.30000 -38.69600 10.29200 1.000 79.99000 465 ARG B N 1
ATOM 7218 C CA . ARG B 1 464 ? 22.63800 -38.18400 8.96200 1.000 78.53000 465 ARG B CA 1
ATOM 7219 C C . ARG B 1 464 ? 21.59000 -38.55000 7.90700 1.000 74.12000 465 ARG B C 1
ATOM 7220 O O . ARG B 1 464 ? 21.44600 -37.85000 6.89900 1.000 73.58000 465 ARG B O 1
ATOM 7228 N N . THR B 1 468 ? 19.97300 -37.34300 4.73300 1.000 84.30000 469 THR B N 1
ATOM 7229 C CA . THR B 1 468 ? 19.80200 -37.39300 3.27800 1.000 86.28000 469 THR B CA 1
ATOM 7230 C C . THR B 1 468 ? 18.35700 -37.02500 2.87300 1.000 83.82000 469 THR B C 1
ATOM 7231 O O . THR B 1 468 ? 17.38600 -37.46800 3.50600 1.000 86.22000 469 THR B O 1
ATOM 7235 N N . GLY B 1 469 ? 18.22700 -36.23100 1.82100 1.000 79.86000 470 GLY B N 1
ATOM 7236 C CA . GLY B 1 469 ? 16.96000 -35.58800 1.49500 1.000 75.58000 470 GLY B CA 1
ATOM 7237 C C . GLY B 1 469 ? 16.86500 -34.18400 2.09500 1.000 76.62000 470 GLY B C 1
ATOM 7238 O O . GLY B 1 469 ? 16.62700 -33.21300 1.37700 1.000 75.92000 470 GLY B O 1
ATOM 7239 N N . LEU B 1 470 ? 17.07400 -34.07000 3.40800 1.000 74.60000 471 LEU B N 1
ATOM 7240 C CA . LEU B 1 470 ? 17.05900 -32.79400 4.11400 1.000 70.79000 471 LEU B CA 1
ATOM 7241 C C . LEU B 1 470 ? 18.42700 -32.53400 4.72800 1.000 64.24000 471 LEU B C 1
ATOM 7242 O O . LEU B 1 470 ? 18.97000 -33.39800 5.41900 1.000 70.13000 471 LEU B O 1
ATOM 7247 N N . ILE B 1 471 ? 18.98200 -31.34900 4.46000 1.000 60.66000 472 ILE B N 1
ATOM 7248 C CA . ILE B 1 471 ? 20.32900 -31.01900 4.91000 1.000 59.67000 472 ILE B CA 1
ATOM 7249 C C . ILE B 1 471 ? 20.39900 -31.02600 6.42800 1.000 67.12000 472 ILE B C 1
ATOM 7250 O O . ILE B 1 471 ? 19.47500 -30.56200 7.11200 1.000 66.28000 472 ILE B O 1
ATOM 7255 N N . LYS B 1 472 ? 21.55200 -31.55800 6.98600 1.000 66.14000 473 LYS B N 1
ATOM 7256 C CA . LYS B 1 472 ? 21.67300 -31.59800 8.43600 1.000 62.98000 473 LYS B CA 1
ATOM 7257 C C . LYS B 1 472 ? 22.54500 -30.44600 8.92200 1.000 64.59000 473 LYS B C 1
ATOM 7258 O O . LYS B 1 472 ? 23.64300 -30.22300 8.38700 1.000 59.03000 473 LYS B O 1
ATOM 7264 N N . PRO B 1 473 ? 22.07300 -29.68900 9.92100 1.000 66.73000 474 PRO B N 1
ATOM 7265 C CA . PRO B 1 473 ? 22.76000 -28.44000 10.28700 1.000 59.66000 474 PRO B CA 1
ATOM 7266 C C . PRO B 1 473 ? 24.16100 -28.64400 10.82200 1.000 59.83000 474 PRO B C 1
ATOM 7267 O O . PRO B 1 473 ? 25.01800 -27.77100 10.61200 1.000 56.70000 474 PRO B O 1
ATOM 7271 N N . GLN B 1 474 ? 24.42000 -29.75500 11.52200 1.000 57.17000 475 GLN B N 1
ATOM 7272 C CA . GLN B 1 474 ? 25.78500 -30.04800 11.94900 1.000 58.97000 475 GLN B CA 1
ATOM 7273 C C . GLN B 1 474 ? 26.71100 -30.19500 10.75200 1.000 57.65000 475 GLN B C 1
ATOM 7274 O O . GLN B 1 474 ? 27.87700 -29.78400 10.80400 1.000 56.88000 475 GLN B O 1
ATOM 7280 N N . THR B 1 475 ? 26.20800 -30.77900 9.66200 1.000 58.96000 476 THR B N 1
ATOM 7281 C CA . THR B 1 475 ? 27.04200 -30.96000 8.48200 1.000 59.84000 476 THR B CA 1
ATOM 7282 C C . THR B 1 475 ? 27.49300 -29.62000 7.92300 1.000 60.62000 476 THR B C 1
ATOM 7283 O O . THR B 1 475 ? 28.65900 -29.46600 7.54700 1.000 61.59000 476 THR B O 1
ATOM 7287 N N . VAL B 1 476 ? 26.59100 -28.63100 7.88900 1.000 58.25000 477 VAL B N 1
ATOM 7288 C CA . VAL B 1 476 ? 26.95600 -27.30100 7.40300 1.000 59.99000 477 VAL B CA 1
ATOM 7289 C C . VAL B 1 476 ? 28.16100 -26.76800 8.16800 1.000 60.23000 477 VAL B C 1
ATOM 7290 O O . VAL B 1 476 ? 29.03900 -26.10400 7.60100 1.000 59.20000 477 VAL B O 1
ATOM 7294 N N . MET B 1 477 ? 28.22700 -27.04800 9.46500 1.000 56.90000 478 MET B N 1
ATOM 7295 C CA . MET B 1 477 ? 29.35200 -26.54100 10.23700 1.000 59.72000 478 MET B CA 1
ATOM 7296 C C . MET B 1 477 ? 30.61100 -27.34900 9.96100 1.000 61.22000 478 MET B C 1
ATOM 7297 O O . MET B 1 477 ? 31.70900 -26.78400 9.87300 1.000 61.21000 478 MET B O 1
ATOM 7302 N N . GLU B 1 478 ? 30.47300 -28.67100 9.82900 1.000 62.40000 479 GLU B N 1
ATOM 7303 C CA . GLU B 1 478 ? 31.60600 -29.49100 9.41800 1.000 63.23000 479 GLU B CA 1
ATOM 7304 C C . GLU B 1 478 ? 32.18300 -28.98200 8.10500 1.000 62.23000 479 GLU B C 1
ATOM 7305 O O . GLU B 1 478 ? 33.39600 -28.77200 7.98400 1.000 62.90000 479 GLU B O 1
ATOM 7311 N N . GLU B 1 479 ? 31.31500 -28.72900 7.12200 1.000 62.07000 480 GLU B N 1
ATOM 7312 C CA . GLU B 1 479 ? 31.78900 -28.34000 5.79900 1.000 63.19000 480 GLU B CA 1
ATOM 7313 C C . GLU B 1 479 ? 32.37700 -26.93400 5.79500 1.000 61.26000 480 GLU B C 1
ATOM 7314 O O . GLU B 1 479 ? 33.37300 -26.68600 5.11000 1.000 62.31000 480 GLU B O 1
ATOM 7320 N N . ILE B 1 480 ? 31.78900 -26.00000 6.55000 1.000 62.65000 481 ILE B N 1
ATOM 7321 C CA . ILE B 1 480 ? 32.41700 -24.68800 6.67400 1.000 59.58000 481 ILE B CA 1
ATOM 7322 C C . ILE B 1 480 ? 33.79100 -24.83700 7.30400 1.000 56.99000 481 ILE B C 1
ATOM 7323 O O . ILE B 1 480 ? 34.74700 -24.14900 6.92500 1.000 57.95000 481 ILE B O 1
ATOM 7328 N N . SER B 1 481 ? 33.91900 -25.75600 8.26200 1.000 59.08000 482 SER B N 1
ATOM 7329 C CA . SER B 1 481 ? 35.22500 -26.02300 8.85400 1.000 61.74000 482 SER B CA 1
ATOM 7330 C C . SER B 1 481 ? 36.20100 -26.55500 7.80500 1.000 62.29000 482 SER B C 1
ATOM 7331 O O . SER B 1 481 ? 37.34000 -26.07800 7.69600 1.000 58.85000 482 SER B O 1
ATOM 7334 N N . ASN B 1 482 ? 35.75000 -27.52400 7.00300 1.000 59.37000 483 ASN B N 1
ATOM 7335 C CA . ASN B 1 482 ? 36.61100 -28.15600 6.00500 1.000 65.06000 483 ASN B CA 1
ATOM 7336 C C . ASN B 1 482 ? 37.07700 -27.15500 4.95200 1.000 63.76000 483 ASN B C 1
ATOM 7337 O O . ASN B 1 482 ? 38.27300 -27.06400 4.65800 1.000 65.06000 483 ASN B O 1
ATOM 7342 N N . LEU B 1 483 ? 36.14900 -26.38100 4.38500 1.000 63.82000 484 LEU B N 1
ATOM 7343 C CA . LEU B 1 483 ? 36.48700 -25.48100 3.28900 1.000 60.32000 484 LEU B CA 1
ATOM 7344 C C . LEU B 1 483 ? 37.40200 -24.34000 3.70400 1.000 57.21000 484 LEU B C 1
ATOM 7345 O O . LEU B 1 483 ? 37.95900 -23.67200 2.82900 1.000 60.72000 484 LEU B O 1
ATOM 7350 N N . THR B 1 484 ? 37.57700 -24.09500 4.99800 1.000 61.33000 485 THR B N 1
ATOM 7351 C CA . THR B 1 484 ? 38.43100 -23.00700 5.46500 1.000 63.06000 485 THR B CA 1
ATOM 7352 C C . THR B 1 484 ? 39.64500 -23.50800 6.23900 1.000 64.23000 485 THR B C 1
ATOM 7353 O O . THR B 1 484 ? 40.35100 -22.68900 6.84700 1.000 60.34000 485 THR B O 1
ATOM 7357 N N . ALA B 1 485 ? 39.91300 -24.82700 6.22000 1.000 65.69000 486 ALA B N 1
ATOM 7358 C CA . ALA B 1 485 ? 41.00900 -25.39700 7.01000 1.000 67.06000 486 ALA B CA 1
ATOM 7359 C C . ALA B 1 485 ? 42.35600 -24.79100 6.63400 1.000 69.18000 486 ALA B C 1
ATOM 7360 O O . ALA B 1 485 ? 43.25300 -24.68000 7.48300 1.000 64.30000 486 ALA B O 1
ATOM 7362 N N . ASP B 1 486 ? 42.50600 -24.37900 5.38000 1.000 68.66000 487 ASP B N 1
ATOM 7363 C CA . ASP B 1 486 ? 43.74300 -23.80100 4.88800 1.000 73.48000 487 ASP B CA 1
ATOM 7364 C C . ASP B 1 486 ? 43.86500 -22.31100 5.16800 1.000 74.39000 487 ASP B C 1
ATOM 7365 O O . ASP B 1 486 ? 44.84500 -21.70100 4.72200 1.000 75.15000 487 ASP B O 1
ATOM 7370 N N . ARG B 1 487 ? 42.90800 -21.70400 5.89500 1.000 73.34000 488 ARG B N 1
ATOM 7371 C CA . ARG B 1 487 ? 42.94100 -20.25500 6.09700 1.000 70.85000 488 ARG B CA 1
ATOM 7372 C C . ARG B 1 487 ? 42.39700 -19.83300 7.46200 1.000 71.34000 488 ARG B C 1
ATOM 7373 O O . ARG B 1 487 ? 41.95100 -18.68900 7.62100 1.000 70.70000 488 ARG B O 1
ATOM 7381 N N . LYS B 1 488 ? 42.45900 -20.71600 8.46200 1.000 64.89000 489 LYS B N 1
ATOM 7382 C CA . LYS B 1 488 ? 41.82800 -20.42900 9.74300 1.000 64.42000 489 LYS B CA 1
ATOM 7383 C C . LYS B 1 488 ? 42.52000 -19.32100 10.52300 1.000 66.73000 489 LYS B C 1
ATOM 7384 O O . LYS B 1 488 ? 41.91500 -18.78900 11.46000 1.000 67.93000 489 LYS B O 1
ATOM 7390 N N . ASP B 1 489 ? 43.74600 -18.94700 10.15500 1.000 65.76000 490 ASP B N 1
ATOM 7391 C CA . ASP B 1 489 ? 44.40500 -17.78600 10.74400 1.000 64.42000 490 ASP B CA 1
ATOM 7392 C C . ASP B 1 489 ? 43.89500 -16.46500 10.17700 1.000 67.54000 490 ASP B C 1
ATOM 7393 O O . ASP B 1 489 ? 44.34100 -15.39900 10.62400 1.000 68.00000 490 ASP B O 1
ATOM 7398 N N . LYS B 1 490 ? 42.98600 -16.51100 9.20000 1.000 68.48000 491 LYS B N 1
ATOM 7399 C CA . LYS B 1 490 ? 42.34900 -15.32700 8.63000 1.000 65.78000 491 LYS B CA 1
ATOM 7400 C C . LYS B 1 490 ? 40.86200 -15.58100 8.41000 1.000 63.20000 491 LYS B C 1
ATOM 7401 O O . LYS B 1 490 ? 40.27200 -15.11300 7.43100 1.000 61.87000 491 LYS B O 1
ATOM 7407 N N . THR B 1 491 ? 40.23400 -16.33200 9.30900 1.000 61.11000 492 THR B N 1
ATOM 7408 C CA . THR B 1 491 ? 38.81500 -16.64000 9.20200 1.000 58.75000 492 THR B CA 1
ATOM 7409 C C . THR B 1 491 ? 38.14200 -16.37400 10.53900 1.000 61.08000 492 THR B C 1
ATOM 7410 O O . THR B 1 491 ? 38.62200 -16.82800 11.58400 1.000 62.43000 492 THR B O 1
ATOM 7414 N N . TYR B 1 492 ? 37.04500 -15.62000 10.50400 1.000 62.90000 493 TYR B N 1
ATOM 7415 C CA . TYR B 1 492 ? 36.28400 -15.26600 11.69400 1.000 58.81000 493 TYR B CA 1
ATOM 7416 C C . TYR B 1 492 ? 34.84500 -15.71200 11.52000 1.000 55.90000 493 TYR B C 1
ATOM 7417 O O . TYR B 1 492 ? 34.29100 -15.65600 10.41600 1.000 60.07000 493 TYR B O 1
ATOM 7426 N N . ILE B 1 493 ? 34.25300 -16.18000 12.60700 1.000 53.61000 494 ILE B N 1
ATOM 7427 C CA . ILE B 1 493 ? 32.87200 -16.63100 12.60300 1.000 56.18000 494 ILE B CA 1
ATOM 7428 C C . ILE B 1 493 ? 32.09100 -15.79300 13.61000 1.000 55.75000 494 ILE B C 1
ATOM 7429 O O . ILE B 1 493 ? 32.48900 -15.67400 14.77600 1.000 52.77000 494 ILE B O 1
ATOM 7434 N N . ALA B 1 494 ? 30.99600 -15.20100 13.14800 1.000 51.28000 495 ALA B N 1
ATOM 7435 C CA . ALA B 1 494 ? 30.00400 -14.58200 14.00200 1.000 48.36000 495 ALA B CA 1
ATOM 7436 C C . ALA B 1 494 ? 28.75000 -15.44000 13.95300 1.000 49.67000 495 ALA B C 1
ATOM 7437 O O . ALA B 1 494 ? 28.44900 -16.05500 12.92700 1.000 53.80000 495 ALA B O 1
ATOM 7439 N N . THR B 1 495 ? 28.03500 -15.51700 15.07200 1.000 46.90000 496 THR B N 1
ATOM 7440 C CA . THR B 1 495 ? 26.83600 -16.33600 15.12000 1.000 45.40000 496 THR B CA 1
ATOM 7441 C C . THR B 1 495 ? 25.67700 -15.56200 15.72500 1.000 45.07000 496 THR B C 1
ATOM 7442 O O . THR B 1 495 ? 25.86300 -14.58400 16.44400 1.000 44.17000 496 THR B O 1
ATOM 7446 N N . GLY B 1 496 ? 24.46900 -16.06000 15.47600 1.000 44.20000 497 GLY B N 1
ATOM 7447 C CA . GLY B 1 496 ? 23.33100 -15.70400 16.30300 1.000 43.68000 497 GLY B CA 1
ATOM 7448 C C . GLY B 1 496 ? 23.36200 -16.44700 17.62700 1.000 45.40000 497 GLY B C 1
ATOM 7449 O O . GLY B 1 496 ? 24.43700 -16.70300 18.18300 1.000 44.60000 497 GLY B O 1
ATOM 7450 N N . VAL B 1 497 ? 22.18800 -16.79600 18.14700 1.000 37.64000 498 VAL B N 1
ATOM 7451 C CA . VAL B 1 497 ? 22.05500 -17.50400 19.41300 1.000 40.32000 498 VAL B CA 1
ATOM 7452 C C . VAL B 1 497 ? 21.02800 -18.61200 19.21300 1.000 43.78000 498 VAL B C 1
ATOM 7453 O O . VAL B 1 497 ? 19.94400 -18.36800 18.67400 1.000 43.82000 498 VAL B O 1
ATOM 7457 N N . GLY B 1 498 ? 21.37200 -19.82100 19.62700 1.000 43.43000 499 GLY B N 1
ATOM 7458 C CA . GLY B 1 498 ? 20.50000 -20.96300 19.49300 1.000 46.58000 499 GLY B CA 1
ATOM 7459 C C . GLY B 1 498 ? 21.29700 -22.18500 19.09300 1.000 46.50000 499 GLY B C 1
ATOM 7460 O O . GLY B 1 498 ? 22.51400 -22.22900 19.26000 1.000 51.71000 499 GLY B O 1
ATOM 7461 N N . GLN B 1 499 ? 20.59100 -23.18100 18.55800 1.000 46.52000 500 GLN B N 1
ATOM 7462 C CA . GLN B 1 499 ? 21.22800 -24.43000 18.15300 1.000 49.10000 500 GLN B CA 1
ATOM 7463 C C . GLN B 1 499 ? 22.41000 -24.18700 17.22500 1.000 50.57000 500 GLN B C 1
ATOM 7464 O O . GLN B 1 499 ? 23.53200 -24.63300 17.49900 1.000 49.80000 500 GLN B O 1
ATOM 7470 N N . HIS B 1 500 ? 22.17400 -23.47200 16.11800 1.000 47.34000 501 HIS B N 1
ATOM 7471 C CA . HIS B 1 500 ? 23.24700 -23.17900 15.17000 1.000 49.55000 501 HIS B CA 1
ATOM 7472 C C . HIS B 1 500 ? 24.48100 -22.63000 15.87500 1.000 51.18000 501 HIS B C 1
ATOM 7473 O O . HIS B 1 500 ? 25.61300 -22.91400 15.46200 1.000 51.38000 501 HIS B O 1
ATOM 7480 N N . GLN B 1 501 ? 24.28200 -21.86600 16.95200 1.000 49.28000 502 GLN B N 1
ATOM 7481 C CA . GLN B 1 501 ? 25.40700 -21.31100 17.70200 1.000 49.80000 502 GLN B CA 1
ATOM 7482 C C . GLN B 1 501 ? 26.19200 -22.41400 18.39600 1.000 51.40000 502 GLN B C 1
ATOM 7483 O O . GLN B 1 501 ? 27.42300 -22.34900 18.49500 1.000 50.84000 502 GLN B O 1
ATOM 7489 N N . MET B 1 502 ? 25.49200 -23.43700 18.87700 1.000 52.41000 503 MET B N 1
ATOM 7490 C CA . MET B 1 502 ? 26.14600 -24.53800 19.56600 1.000 54.46000 503 MET B CA 1
ATOM 7491 C C . MET B 1 502 ? 26.82100 -25.46900 18.56900 1.000 55.61000 503 MET B C 1
ATOM 7492 O O . MET B 1 502 ? 27.98000 -25.86000 18.75600 1.000 53.79000 503 MET B O 1
ATOM 7497 N N . TRP B 1 503 ? 26.10500 -25.81400 17.49500 1.000 54.06000 504 TRP B N 1
ATOM 7498 C CA . TRP B 1 503 ? 26.65400 -26.70300 16.47700 1.000 55.31000 504 TRP B CA 1
ATOM 7499 C C . TRP B 1 503 ? 27.96400 -26.16800 15.92200 1.000 54.37000 504 TRP B C 1
ATOM 7500 O O . TRP B 1 503 ? 28.93500 -26.91500 15.79900 1.000 59.44000 504 TRP B O 1
ATOM 7511 N N . VAL B 1 504 ? 28.02800 -24.87100 15.62400 1.000 52.56000 505 VAL B N 1
ATOM 7512 C CA . VAL B 1 504 ? 29.26100 -24.33000 15.06800 1.000 54.38000 505 VAL B CA 1
ATOM 7513 C C . VAL B 1 504 ? 30.35700 -24.32200 16.12400 1.000 58.36000 505 VAL B C 1
ATOM 7514 O O . VAL B 1 504 ? 31.54500 -24.37100 15.78700 1.000 58.93000 505 VAL B O 1
ATOM 7518 N N . ALA B 1 505 ? 29.99300 -24.27300 17.41100 1.000 55.68000 506 ALA B N 1
ATOM 7519 C CA . ALA B 1 505 ? 31.00200 -24.48200 18.44700 1.000 59.51000 506 ALA B CA 1
ATOM 7520 C C . ALA B 1 505 ? 31.52700 -25.91500 18.40900 1.000 59.01000 506 ALA B C 1
ATOM 7521 O O . ALA B 1 505 ? 32.73800 -26.14700 18.52200 1.000 61.46000 506 ALA B O 1
ATOM 7523 N N . GLN B 1 506 ? 30.63100 -26.87700 18.19400 1.000 57.26000 507 GLN B N 1
ATOM 7524 C CA . GLN B 1 506 ? 30.97300 -28.29300 18.24500 1.000 59.77000 507 GLN B CA 1
ATOM 7525 C C . GLN B 1 506 ? 31.75600 -28.74900 17.01700 1.000 60.99000 507 GLN B C 1
ATOM 7526 O O . GLN B 1 506 ? 32.86400 -29.28100 17.14400 1.000 68.41000 507 GLN B O 1
ATOM 7532 N N . HIS B 1 507 ? 31.19000 -28.55900 15.82100 1.000 58.73000 508 HIS B N 1
ATOM 7533 C CA . HIS B 1 507 ? 31.69900 -29.15100 14.59100 1.000 59.68000 508 HIS B CA 1
ATOM 7534 C C . HIS B 1 507 ? 32.57200 -28.20800 13.76900 1.000 61.64000 508 HIS B C 1
ATOM 7535 O O . HIS B 1 507 ? 32.78600 -28.46300 12.58300 1.000 70.84000 508 HIS B O 1
ATOM 7542 N N . PHE B 1 508 ? 33.06200 -27.12400 14.35400 1.000 62.93000 509 PHE B N 1
ATOM 7543 C CA . PHE B 1 508 ? 34.05400 -26.27000 13.71700 1.000 61.77000 509 PHE B CA 1
ATOM 7544 C C . PHE B 1 508 ? 35.30100 -26.33200 14.57000 1.000 62.75000 509 PHE B C 1
ATOM 7545 O O . PHE B 1 508 ? 35.21000 -26.26200 15.79600 1.000 66.16000 509 PHE B O 1
ATOM 7553 N N . ARG B 1 509 ? 36.45300 -26.47600 13.92900 1.000 66.82000 510 ARG B N 1
ATOM 7554 C CA . ARG B 1 509 ? 37.70900 -26.69000 14.63800 1.000 68.62000 510 ARG B CA 1
ATOM 7555 C C . ARG B 1 509 ? 38.43000 -25.35700 14.78700 1.000 67.98000 510 ARG B C 1
ATOM 7556 O O . ARG B 1 509 ? 38.95600 -24.81200 13.81100 1.000 67.82000 510 ARG B O 1
ATOM 7564 N N . TRP B 1 510 ? 38.47800 -24.85900 16.02100 1.000 65.77000 511 TRP B N 1
ATOM 7565 C CA . TRP B 1 510 ? 38.96200 -23.51900 16.32600 1.000 67.04000 511 TRP B CA 1
ATOM 7566 C C . TRP B 1 510 ? 40.47400 -23.54700 16.51500 1.000 69.70000 511 TRP B C 1
ATOM 7567 O O . TRP B 1 510 ? 40.98200 -24.22300 17.41600 1.000 73.90000 511 TRP B O 1
ATOM 7578 N N . ARG B 1 511 ? 41.19300 -22.81100 15.66900 1.000 70.45000 512 ARG B N 1
ATOM 7579 C CA . ARG B 1 511 ? 42.64600 -22.77300 15.74000 1.000 72.25000 512 ARG B CA 1
ATOM 7580 C C . ARG B 1 511 ? 43.21200 -21.38300 15.97200 1.000 68.45000 512 ARG B C 1
ATOM 7581 O O . ARG B 1 511 ? 44.32100 -21.27000 16.50300 1.000 69.99000 512 ARG B O 1
ATOM 7589 N N . HIS B 1 512 ? 42.47200 -20.33400 15.63600 1.000 70.33000 513 HIS B N 1
ATOM 7590 C CA . HIS B 1 512 ? 42.93700 -18.95800 15.68100 1.000 68.02000 513 HIS B CA 1
ATOM 7591 C C . HIS B 1 512 ? 42.25900 -18.20600 16.81700 1.000 67.11000 513 HIS B C 1
ATOM 7592 O O . HIS B 1 512 ? 41.02400 -18.23400 16.91500 1.000 64.94000 513 HIS B O 1
ATOM 7599 N N . PRO B 1 513 ? 43.00700 -17.53200 17.69400 1.000 67.10000 514 PRO B N 1
ATOM 7600 C CA . PRO B 1 513 ? 42.35800 -16.75100 18.75800 1.000 65.44000 514 PRO B CA 1
ATOM 7601 C C . PRO B 1 513 ? 41.63800 -15.53700 18.18600 1.000 64.26000 514 PRO B C 1
ATOM 7602 O O . PRO B 1 513 ? 42.17600 -14.81900 17.33700 1.000 62.71000 514 PRO B O 1
ATOM 7606 N N . ARG B 1 514 ? 40.40800 -15.32500 18.67000 1.000 63.37000 515 ARG B N 1
ATOM 7607 C CA . ARG B 1 514 ? 39.44700 -14.27300 18.30200 1.000 59.69000 515 ARG B CA 1
ATOM 7608 C C . ARG B 1 514 ? 38.61500 -14.67800 17.09100 1.000 57.29000 515 ARG B C 1
ATOM 7609 O O . ARG B 1 514 ? 37.86000 -13.86100 16.56200 1.000 56.91000 515 ARG B O 1
ATOM 7617 N N . SER B 1 515 ? 38.71200 -15.92400 16.64200 1.000 59.16000 516 SER B N 1
ATOM 7618 C CA . SER B 1 515 ? 37.89000 -16.34900 15.51900 1.000 58.35000 516 SER B CA 1
ATOM 7619 C C . SER B 1 515 ? 36.43200 -16.54400 15.91900 1.000 56.14000 516 SER B C 1
ATOM 7620 O O . SER B 1 515 ? 35.54900 -16.49300 15.05500 1.000 54.55000 516 SER B O 1
ATOM 7623 N N . MET B 1 516 ? 36.16000 -16.83800 17.19300 1.000 55.47000 517 MET B N 1
ATOM 7624 C CA . MET B 1 516 ? 34.78800 -17.01600 17.66600 1.000 59.24000 517 MET B CA 1
ATOM 7625 C C . MET B 1 516 ? 34.25400 -15.65100 18.08300 1.000 58.00000 517 MET B C 1
ATOM 7626 O O . MET B 1 516 ? 34.74100 -15.05100 19.04900 1.000 54.50000 517 MET B O 1
ATOM 7631 N N . ILE B 1 517 ? 33.27800 -15.14600 17.33700 1.000 54.66000 518 ILE B N 1
ATOM 7632 C CA . ILE B 1 517 ? 32.62200 -13.89100 17.66600 1.000 54.73000 518 ILE B CA 1
ATOM 7633 C C . ILE B 1 517 ? 31.16000 -14.23200 17.90700 1.000 50.60000 518 ILE B C 1
ATOM 7634 O O . ILE B 1 517 ? 30.38600 -14.39400 16.96000 1.000 55.78000 518 ILE B O 1
ATOM 7639 N N . THR B 1 518 ? 30.78500 -14.36400 19.17700 1.000 52.59000 519 THR B N 1
ATOM 7640 C CA . THR B 1 518 ? 29.46400 -14.84800 19.56400 1.000 50.19000 519 THR B CA 1
ATOM 7641 C C . THR B 1 518 ? 29.05700 -14.14400 20.85900 1.000 49.10000 519 THR B C 1
ATOM 7642 O O . THR B 1 518 ? 29.89600 -13.59700 21.58000 1.000 49.75000 519 THR B O 1
ATOM 7646 N N . SER B 1 519 ? 27.75500 -14.14000 21.13900 1.000 49.13000 520 SER B N 1
ATOM 7647 C CA . SER B 1 519 ? 27.21500 -13.49600 22.33400 1.000 46.43000 520 SER B CA 1
ATOM 7648 C C . SER B 1 519 ? 26.99100 -14.59000 23.36200 1.000 47.74000 520 SER B C 1
ATOM 7649 O O . SER B 1 519 ? 26.14900 -15.47500 23.16100 1.000 45.53000 520 SER B O 1
ATOM 7652 N N . GLY B 1 520 ? 27.74900 -14.54200 24.45600 1.000 49.83000 521 GLY B N 1
ATOM 7653 C CA . GLY B 1 520 ? 27.73900 -15.65400 25.39000 1.000 48.75000 521 GLY B CA 1
ATOM 7654 C C . GLY B 1 520 ? 27.01300 -15.41100 26.69400 1.000 48.92000 521 GLY B C 1
ATOM 7655 O O . GLY B 1 520 ? 26.12100 -16.18300 27.06400 1.000 47.57000 521 GLY B O 1
ATOM 7656 N N . GLY B 1 521 ? 27.40300 -14.36000 27.41200 1.000 43.18000 522 GLY B N 1
ATOM 7657 C CA . GLY B 1 521 ? 26.77800 -14.05000 28.68700 1.000 42.62000 522 GLY B CA 1
ATOM 7658 C C . GLY B 1 521 ? 25.32200 -13.63400 28.58000 1.000 47.74000 522 GLY B C 1
ATOM 7659 O O . GLY B 1 521 ? 24.44700 -14.24300 29.19400 1.000 50.05000 522 GLY B O 1
ATOM 7660 N N . LEU B 1 522 ? 25.03900 -12.59100 27.80500 1.000 51.03000 523 LEU B N 1
ATOM 7661 C CA . LEU B 1 522 ? 23.65200 -12.17800 27.64400 1.000 44.90000 523 LEU B CA 1
ATOM 7662 C C . LEU B 1 522 ? 22.91200 -13.09800 26.67100 1.000 46.39000 523 LEU B C 1
ATOM 7663 O O . LEU B 1 522 ? 21.76300 -13.49000 26.92700 1.000 46.16000 523 LEU B O 1
ATOM 7668 N N . GLY B 1 523 ? 23.55400 -13.48000 25.56800 1.000 41.22000 524 GLY B N 1
ATOM 7669 C CA . GLY B 1 523 ? 22.90600 -14.36200 24.62100 1.000 40.33000 524 GLY B CA 1
ATOM 7670 C C . GLY B 1 523 ? 21.91600 -13.63500 23.73200 1.000 41.43000 524 GLY B C 1
ATOM 7671 O O . GLY B 1 523 ? 20.75000 -14.03300 23.61500 1.000 41.78000 524 GLY B O 1
ATOM 7672 N N . THR B 1 524 ? 22.37100 -12.57200 23.08500 1.000 38.27000 525 THR B N 1
ATOM 7673 C CA . THR B 1 524 ? 21.48800 -11.67200 22.34700 1.000 43.44000 525 THR B CA 1
ATOM 7674 C C . THR B 1 524 ? 21.28100 -12.20000 20.93000 1.000 39.36000 525 THR B C 1
ATOM 7675 O O . THR B 1 524 ? 22.18700 -12.11500 20.10100 1.000 40.05000 525 THR B O 1
ATOM 7679 N N . MET B 1 525 ? 20.09000 -12.73000 20.64900 1.000 36.55000 526 MET B N 1
ATOM 7680 C CA . MET B 1 525 ? 19.69500 -12.94800 19.26600 1.000 40.53000 526 MET B CA 1
ATOM 7681 C C . MET B 1 525 ? 19.79700 -11.64100 18.48600 1.000 47.42000 526 MET B C 1
ATOM 7682 O O . MET B 1 525 ? 19.47500 -10.56000 19.00000 1.000 41.92000 526 MET B O 1
ATOM 7687 N N . GLY B 1 526 ? 20.25400 -11.74400 17.23400 1.000 43.39000 527 GLY B N 1
ATOM 7688 C CA . GLY B 1 526 ? 20.45500 -10.59200 16.38400 1.000 41.50000 527 GLY B CA 1
ATOM 7689 C C . GLY B 1 526 ? 21.86100 -10.05400 16.40900 1.000 46.64000 527 GLY B C 1
ATOM 7690 O O . GLY B 1 526 ? 22.18900 -9.19500 15.58500 1.000 45.78000 527 GLY B O 1
ATOM 7691 N N . TYR B 1 527 ? 22.70300 -10.56400 17.31400 1.000 46.51000 528 TYR B N 1
ATOM 7692 C CA . TYR B 1 527 ? 24.08600 -10.10600 17.44900 1.000 45.05000 528 TYR B CA 1
ATOM 7693 C C . TYR B 1 527 ? 24.89800 -10.40200 16.19600 1.000 42.79000 528 TYR B C 1
ATOM 7694 O O . TYR B 1 527 ? 25.74300 -9.59100 15.78200 1.000 43.58000 528 TYR B O 1
ATOM 7703 N N . GLY B 1 528 ? 24.62600 -11.54100 15.56000 1.000 41.51000 529 GLY B N 1
ATOM 7704 C CA . GLY B 1 528 ? 25.45200 -12.10300 14.50300 1.000 43.71000 529 GLY B CA 1
ATOM 7705 C C . GLY B 1 528 ? 25.83000 -11.20600 13.34600 1.000 42.64000 529 GLY B C 1
ATOM 7706 O O . GLY B 1 528 ? 27.00500 -10.84600 13.19200 1.000 44.13000 529 GLY B O 1
ATOM 7707 N N . LEU B 1 529 ? 24.83900 -10.85600 12.52000 1.000 43.24000 530 LEU B N 1
ATOM 7708 C CA . LEU B 1 529 ? 25.09100 -10.01000 11.35400 1.000 40.67000 530 LEU B CA 1
ATOM 7709 C C . LEU B 1 529 ? 25.76300 -8.68400 11.69700 1.000 41.55000 530 LEU B C 1
ATOM 7710 O O . LEU B 1 529 ? 26.77400 -8.35100 11.06000 1.000 43.80000 530 LEU B O 1
ATOM 7715 N N . PRO B 1 530 ? 25.29000 -7.89100 12.66100 1.000 44.16000 531 PRO B N 1
ATOM 7716 C CA . PRO B 1 530 ? 26.02400 -6.64800 12.98400 1.000 40.82000 531 PRO B CA 1
ATOM 7717 C C . PRO B 1 530 ? 27.43600 -6.88300 13.47900 1.000 43.68000 531 PRO B C 1
ATOM 7718 O O . PRO B 1 530 ? 28.33800 -6.12100 13.10800 1.000 43.15000 531 PRO B O 1
ATOM 7722 N N . ALA B 1 531 ? 27.65400 -7.88000 14.35000 1.000 42.19000 532 ALA B N 1
ATOM 7723 C CA . ALA B 1 531 ? 29.01200 -8.15200 14.81600 1.000 44.94000 532 ALA B CA 1
ATOM 7724 C C . ALA B 1 531 ? 29.90900 -8.59100 13.66500 1.000 41.47000 532 ALA B C 1
ATOM 7725 O O . ALA B 1 531 ? 31.08300 -8.21200 13.61300 1.000 44.29000 532 ALA B O 1
ATOM 7727 N N . ALA B 1 532 ? 29.37900 -9.39600 12.73800 1.000 43.92000 533 ALA B N 1
ATOM 7728 C CA . ALA B 1 532 ? 30.15900 -9.77200 11.55800 1.000 44.40000 533 ALA B CA 1
ATOM 7729 C C . ALA B 1 532 ? 30.57500 -8.53400 10.77300 1.000 47.51000 533 ALA B C 1
ATOM 7730 O O . ALA B 1 532 ? 31.75500 -8.36400 10.44600 1.000 51.65000 533 ALA B O 1
ATOM 7732 N N . ILE B 1 533 ? 29.62500 -7.62800 10.51500 1.000 44.48000 534 ILE B N 1
ATOM 7733 C CA . ILE B 1 533 ? 29.94600 -6.38400 9.81800 1.000 44.49000 534 ILE B CA 1
ATOM 7734 C C . ILE B 1 533 ? 31.04300 -5.62800 10.55200 1.000 43.16000 534 ILE B C 1
ATOM 7735 O O . ILE B 1 533 ? 31.92300 -5.02400 9.92800 1.000 46.74000 534 ILE B O 1
ATOM 7740 N N . GLY B 1 534 ? 31.01400 -5.63200 11.88000 1.000 40.95000 535 GLY B N 1
ATOM 7741 C CA . GLY B 1 534 ? 32.03300 -4.89700 12.61200 1.000 44.13000 535 GLY B CA 1
ATOM 7742 C C . GLY B 1 534 ? 33.38400 -5.59100 12.58300 1.000 51.39000 535 GLY B C 1
ATOM 7743 O O . GLY B 1 534 ? 34.42600 -4.93000 12.53900 1.000 50.47000 535 GLY B O 1
ATOM 7744 N N . ALA B 1 535 ? 33.38200 -6.92800 12.61000 1.000 44.97000 536 ALA B N 1
ATOM 7745 C CA . ALA B 1 535 ? 34.62200 -7.68000 12.49500 1.000 51.52000 536 ALA B CA 1
ATOM 7746 C C . ALA B 1 535 ? 35.26500 -7.47800 11.12300 1.000 51.65000 536 ALA B C 1
ATOM 7747 O O . ALA B 1 535 ? 36.49100 -7.35500 11.01500 1.000 50.95000 536 ALA B O 1
ATOM 7749 N N . LYS B 1 536 ? 34.44800 -7.42300 10.06500 1.000 49.19000 537 LYS B N 1
ATOM 7750 C CA . LYS B 1 536 ? 34.97600 -7.23600 8.71900 1.000 50.19000 537 LYS B CA 1
ATOM 7751 C C . LYS B 1 536 ? 35.46100 -5.81300 8.49800 1.000 50.96000 537 LYS B C 1
ATOM 7752 O O . LYS B 1 536 ? 36.36900 -5.58500 7.69500 1.000 57.69000 537 LYS B O 1
ATOM 7758 N N . VAL B 1 537 ? 34.87400 -4.83600 9.17900 1.000 48.84000 538 VAL B N 1
ATOM 7759 C CA . VAL B 1 537 ? 35.49800 -3.52100 9.17900 1.000 48.19000 538 VAL B CA 1
ATOM 7760 C C . VAL B 1 537 ? 36.83200 -3.57300 9.90800 1.000 48.42000 538 VAL B C 1
ATOM 7761 O O . VAL B 1 537 ? 37.76800 -2.84600 9.56400 1.000 50.87000 538 VAL B O 1
ATOM 7765 N N . ALA B 1 538 ? 36.94700 -4.43400 10.91700 1.000 50.33000 539 ALA B N 1
ATOM 7766 C CA . ALA B 1 538 ? 38.18700 -4.53300 11.67600 1.000 53.00000 539 ALA B CA 1
ATOM 7767 C C . ALA B 1 538 ? 39.23800 -5.34900 10.92800 1.000 55.04000 539 ALA B C 1
ATOM 7768 O O . ALA B 1 538 ? 40.43200 -5.03200 10.98400 1.000 50.82000 539 ALA B O 1
ATOM 7770 N N . GLN B 1 539 ? 38.80700 -6.39100 10.21900 1.000 52.43000 540 GLN B N 1
ATOM 7771 C CA . GLN B 1 539 ? 39.68900 -7.30400 9.49700 1.000 55.71000 540 GLN B CA 1
ATOM 7772 C C . GLN B 1 539 ? 39.28500 -7.30900 8.02500 1.000 55.78000 540 GLN B C 1
ATOM 7773 O O . GLN B 1 539 ? 38.70100 -8.28800 7.54000 1.000 56.42000 540 GLN B O 1
ATOM 7779 N N . PRO B 1 540 ? 39.55900 -6.22400 7.28500 1.000 51.74000 541 PRO B N 1
ATOM 7780 C CA . PRO B 1 540 ? 39.03100 -6.15200 5.91200 1.000 51.78000 541 PRO B CA 1
ATOM 7781 C C . PRO B 1 540 ? 39.51700 -7.28700 5.03300 1.000 59.90000 541 PRO B C 1
ATOM 7782 O O . PRO B 1 540 ? 38.74400 -7.83800 4.23600 1.000 53.99000 541 PRO B O 1
ATOM 7786 N N . ASP B 1 541 ? 40.76700 -7.69700 5.19800 1.000 59.95000 542 ASP B N 1
ATOM 7787 C CA . ASP B 1 541 ? 41.33900 -8.71300 4.33300 1.000 63.76000 542 ASP B CA 1
ATOM 7788 C C . ASP B 1 541 ? 41.11900 -10.12300 4.84700 1.000 64.23000 542 ASP B C 1
ATOM 7789 O O . ASP B 1 541 ? 41.64400 -11.07100 4.25600 1.000 67.89000 542 ASP B O 1
ATOM 7794 N N . ALA B 1 542 ? 40.31100 -10.28500 5.89200 1.000 60.10000 543 ALA B N 1
ATOM 7795 C CA . ALA B 1 542 ? 39.95200 -11.58700 6.42800 1.000 59.34000 543 ALA B CA 1
ATOM 7796 C C . ALA B 1 542 ? 38.67400 -12.12300 5.77600 1.000 58.78000 543 ALA B C 1
ATOM 7797 O O . ALA B 1 542 ? 37.97800 -11.42400 5.03800 1.000 61.77000 543 ALA B O 1
ATOM 7799 N N . LEU B 1 543 ? 38.37600 -13.39100 6.06200 1.000 52.47000 544 LEU B N 1
ATOM 7800 C CA . LEU B 1 543 ? 37.10300 -14.01800 5.72500 1.000 54.47000 544 LEU B CA 1
ATOM 7801 C C . LEU B 1 543 ? 36.20300 -14.01500 6.96100 1.000 61.84000 544 LEU B C 1
ATOM 7802 O O . LEU B 1 543 ? 36.53200 -14.64100 7.97800 1.000 58.55000 544 LEU B O 1
ATOM 7807 N N . VAL B 1 544 ? 35.06700 -13.32400 6.87700 1.000 59.81000 545 VAL B N 1
ATOM 7808 C CA . VAL B 1 544 ? 34.16500 -13.16100 8.01400 1.000 52.25000 545 VAL B CA 1
ATOM 7809 C C . VAL B 1 544 ? 32.80900 -13.75200 7.64500 1.000 52.99000 545 VAL B C 1
ATOM 7810 O O . VAL B 1 544 ? 32.12700 -13.25800 6.74000 1.000 52.96000 545 VAL B O 1
ATOM 7814 N N . ILE B 1 545 ? 32.41700 -14.81400 8.33800 1.000 50.49000 546 ILE B N 1
ATOM 7815 C CA . ILE B 1 545 ? 31.16500 -15.50800 8.06800 1.000 52.05000 546 ILE B CA 1
ATOM 7816 C C . ILE B 1 545 ? 30.23900 -15.27700 9.24800 1.000 51.38000 546 ILE B C 1
ATOM 7817 O O . ILE B 1 545 ? 30.65500 -15.42000 10.40400 1.000 48.39000 546 ILE B O 1
ATOM 7822 N N . ASP B 1 546 ? 28.98800 -14.91800 8.96600 1.000 54.53000 547 ASP B N 1
ATOM 7823 C CA . ASP B 1 546 ? 27.95100 -14.84800 9.99500 1.000 51.44000 547 ASP B CA 1
ATOM 7824 C C . ASP B 1 546 ? 27.08900 -16.09400 9.86200 1.000 51.54000 547 ASP B C 1
ATOM 7825 O O . ASP B 1 546 ? 26.29900 -16.21700 8.91800 1.000 53.62000 547 ASP B O 1
ATOM 7830 N N . VAL B 1 547 ? 27.24800 -17.02100 10.80100 1.000 48.84000 548 VAL B N 1
ATOM 7831 C CA . VAL B 1 547 ? 26.45400 -18.24000 10.81500 1.000 51.55000 548 VAL B CA 1
ATOM 7832 C C . VAL B 1 547 ? 25.23800 -17.96400 11.69200 1.000 54.14000 548 VAL B C 1
ATOM 7833 O O . VAL B 1 547 ? 25.37000 -17.73800 12.89500 1.000 47.39000 548 VAL B O 1
ATOM 7837 N N . ASP B 1 548 ? 24.04900 -17.95100 11.09100 1.000 51.66000 549 ASP B N 1
ATOM 7838 C CA . ASP B 1 548 ? 22.90300 -17.34700 11.75400 1.000 46.47000 549 ASP B CA 1
ATOM 7839 C C . ASP B 1 548 ? 21.67200 -18.22000 11.61500 1.000 48.98000 549 ASP B C 1
ATOM 7840 O O . ASP B 1 548 ? 21.37400 -18.69800 10.52100 1.000 55.22000 549 ASP B O 1
ATOM 7845 N N . GLY B 1 549 ? 20.93600 -18.39800 12.70500 1.000 44.24000 550 GLY B N 1
ATOM 7846 C CA . GLY B 1 549 ? 19.60600 -18.97400 12.59600 1.000 48.93000 550 GLY B CA 1
ATOM 7847 C C . GLY B 1 549 ? 18.59200 -17.95100 12.10200 1.000 48.00000 550 GLY B C 1
ATOM 7848 O O . GLY B 1 549 ? 18.75000 -16.74000 12.29100 1.000 47.12000 550 GLY B O 1
ATOM 7849 N N . ASP B 1 550 ? 17.51900 -18.45000 11.47200 1.000 43.24000 551 ASP B N 1
ATOM 7850 C CA . ASP B 1 550 ? 16.59200 -17.54400 10.79800 1.000 42.90000 551 ASP B CA 1
ATOM 7851 C C . ASP B 1 550 ? 15.91400 -16.58400 11.78100 1.000 45.19000 551 ASP B C 1
ATOM 7852 O O . ASP B 1 550 ? 15.71500 -15.40900 11.45600 1.000 44.37000 551 ASP B O 1
ATOM 7857 N N . ALA B 1 551 ? 15.59700 -17.04300 13.00400 1.000 45.72000 552 ALA B N 1
ATOM 7858 C CA . ALA B 1 551 ? 14.97200 -16.15300 13.98600 1.000 41.90000 552 ALA B CA 1
ATOM 7859 C C . ALA B 1 551 ? 15.95400 -15.09200 14.48900 1.000 42.12000 552 ALA B C 1
ATOM 7860 O O . ALA B 1 551 ? 15.63600 -13.89500 14.49100 1.000 42.31000 552 ALA B O 1
ATOM 7862 N N . SER B 1 552 ? 17.15300 -15.50300 14.92000 1.000 41.11000 553 SER B N 1
ATOM 7863 C CA . SER B 1 552 ? 18.18400 -14.51600 15.24300 1.000 42.87000 553 SER B CA 1
ATOM 7864 C C . SER B 1 552 ? 18.39200 -13.54500 14.08900 1.000 41.99000 553 SER B C 1
ATOM 7865 O O . SER B 1 552 ? 18.54800 -12.33700 14.30100 1.000 44.54000 553 SER B O 1
ATOM 7868 N N . PHE B 1 553 ? 18.40200 -14.05800 12.86200 1.000 40.39000 554 PHE B N 1
ATOM 7869 C CA . PHE B 1 553 ? 18.68300 -13.22600 11.69600 1.000 43.69000 554 PHE B CA 1
ATOM 7870 C C . PHE B 1 553 ? 17.53000 -12.27100 11.41300 1.000 42.76000 554 PHE B C 1
ATOM 7871 O O . PHE B 1 553 ? 17.75200 -11.12500 11.00700 1.000 40.53000 554 PHE B O 1
ATOM 7879 N N . ASN B 1 554 ? 16.29200 -12.72900 11.62200 1.000 43.69000 555 ASN B N 1
ATOM 7880 C CA . ASN B 1 554 ? 15.13500 -11.85600 11.49000 1.000 40.93000 555 ASN B CA 1
ATOM 7881 C C . ASN B 1 554 ? 15.15600 -10.70000 12.48400 1.000 41.64000 555 ASN B C 1
ATOM 7882 O O . ASN B 1 554 ? 14.47500 -9.69100 12.25700 1.000 41.44000 555 ASN B O 1
ATOM 7887 N N . MET B 1 555 ? 15.92100 -10.80100 13.57100 1.000 40.68000 556 MET B N 1
ATOM 7888 C CA . MET B 1 555 ? 15.95200 -9.70200 14.52900 1.000 38.78000 556 MET B CA 1
ATOM 7889 C C . MET B 1 555 ? 16.60100 -8.46400 13.93100 1.000 43.74000 556 MET B C 1
ATOM 7890 O O . MET B 1 555 ? 16.07500 -7.35400 14.07500 1.000 45.40000 556 MET B O 1
ATOM 7895 N N . THR B 1 556 ? 17.74700 -8.62000 13.25600 1.000 42.16000 557 THR B N 1
ATOM 7896 C CA . THR B 1 556 ? 18.51900 -7.45600 12.82700 1.000 39.88000 557 THR B CA 1
ATOM 7897 C C . THR B 1 556 ? 18.79800 -7.44400 11.31900 1.000 39.71000 557 THR B C 1
ATOM 7898 O O . THR B 1 556 ? 19.75700 -6.81400 10.86300 1.000 40.41000 557 THR B O 1
ATOM 7902 N N . LEU B 1 557 ? 17.94700 -8.08500 10.51200 1.000 41.79000 558 LEU B N 1
ATOM 7903 C CA . LEU B 1 557 ? 18.29300 -8.18600 9.09600 1.000 40.50000 558 LEU B CA 1
ATOM 7904 C C . LEU B 1 557 ? 18.24900 -6.85600 8.36000 1.000 44.14000 558 LEU B C 1
ATOM 7905 O O . LEU B 1 557 ? 18.67900 -6.80300 7.20400 1.000 47.25000 558 LEU B O 1
ATOM 7910 N N . THR B 1 558 ? 17.74500 -5.78500 8.97300 1.000 42.97000 559 THR B N 1
ATOM 7911 C CA . THR B 1 558 ? 17.84200 -4.48700 8.31800 1.000 40.61000 559 THR B CA 1
ATOM 7912 C C . THR B 1 558 ? 19.28900 -4.08800 8.07900 1.000 41.70000 559 THR B C 1
ATOM 7913 O O . THR B 1 558 ? 19.54900 -3.25900 7.20400 1.000 41.62000 559 THR B O 1
ATOM 7917 N N . GLU B 1 559 ? 20.23900 -4.66000 8.82600 1.000 43.30000 560 GLU B N 1
ATOM 7918 C CA . GLU B 1 559 ? 21.62600 -4.23700 8.66400 1.000 43.58000 560 GLU B CA 1
ATOM 7919 C C . GLU B 1 559 ? 22.29300 -4.78500 7.40100 1.000 44.26000 560 GLU B C 1
ATOM 7920 O O . GLU B 1 559 ? 23.42200 -4.37900 7.10500 1.000 45.41000 560 GLU B O 1
ATOM 7926 N N . LEU B 1 560 ? 21.65200 -5.68400 6.64900 1.000 42.05000 561 LEU B N 1
ATOM 7927 C CA . LEU B 1 560 ? 22.17600 -5.97900 5.31500 1.000 41.62000 561 LEU B CA 1
ATOM 7928 C C . LEU B 1 560 ? 22.40500 -4.69000 4.53400 1.000 48.04000 561 LEU B C 1
ATOM 7929 O O . LEU B 1 560 ? 23.42400 -4.54100 3.85600 1.000 51.01000 561 LEU B O 1
ATOM 7934 N N . SER B 1 561 ? 21.47900 -3.73000 4.64200 1.000 45.69000 562 SER B N 1
ATOM 7935 C CA . SER B 1 561 ? 21.65100 -2.44500 3.96800 1.000 44.84000 562 SER B CA 1
ATOM 7936 C C . SER B 1 561 ? 22.91600 -1.72400 4.39800 1.000 46.41000 562 SER B C 1
ATOM 7937 O O . SER B 1 561 ? 23.49400 -0.98000 3.60400 1.000 48.77000 562 SER B O 1
ATOM 7940 N N . THR B 1 562 ? 23.34900 -1.88800 5.64900 1.000 45.95000 563 THR B N 1
ATOM 7941 C CA . THR B 1 562 ? 24.61100 -1.26800 6.04600 1.000 45.13000 563 THR B CA 1
ATOM 7942 C C . THR B 1 562 ? 25.78200 -1.90400 5.30600 1.000 50.35000 563 THR B C 1
ATOM 7943 O O . THR B 1 562 ? 26.71500 -1.20600 4.88500 1.000 51.33000 563 THR B O 1
ATOM 7947 N N . ALA B 1 563 ? 25.74800 -3.23000 5.13800 1.000 46.55000 564 ALA B N 1
ATOM 7948 C CA . ALA B 1 563 ? 26.83100 -3.91900 4.44300 1.000 54.08000 564 ALA B CA 1
ATOM 7949 C C . ALA B 1 563 ? 26.84000 -3.57700 2.95600 1.000 49.80000 564 ALA B C 1
ATOM 7950 O O . ALA B 1 563 ? 27.91000 -3.45500 2.35300 1.000 50.34000 564 ALA B O 1
ATOM 7952 N N . ALA B 1 564 ? 25.66100 -3.41200 2.35400 1.000 47.51000 565 ALA B N 1
ATOM 7953 C CA . ALA B 1 564 ? 25.59000 -3.01000 0.95300 1.000 50.32000 565 ALA B CA 1
ATOM 7954 C C . ALA B 1 564 ? 26.03500 -1.56200 0.77200 1.000 53.03000 565 ALA B C 1
ATOM 7955 O O . ALA B 1 564 ? 26.87000 -1.26400 -0.08900 1.000 58.97000 565 ALA B O 1
ATOM 7957 N N . GLN B 1 565 ? 25.49000 -0.64700 1.57500 1.000 48.73000 566 GLN B N 1
ATOM 7958 C CA . GLN B 1 565 ? 25.83000 0.76400 1.42200 1.000 51.71000 566 GLN B CA 1
ATOM 7959 C C . GLN B 1 565 ? 27.31800 1.00900 1.60300 1.000 50.24000 566 GLN B C 1
ATOM 7960 O O . GLN B 1 565 ? 27.88700 1.89700 0.96000 1.000 52.85000 566 GLN B O 1
ATOM 7966 N N . PHE B 1 566 ? 27.96700 0.24400 2.46600 1.000 51.55000 567 PHE B N 1
ATOM 7967 C CA . PHE B 1 566 ? 29.37600 0.45400 2.72500 1.000 50.02000 567 PHE B CA 1
ATOM 7968 C C . PHE B 1 566 ? 30.26200 -0.59500 2.08100 1.000 49.28000 567 PHE B C 1
ATOM 7969 O O . PHE B 1 566 ? 31.48800 -0.51700 2.22000 1.000 51.68000 567 PHE B O 1
ATOM 7977 N N . ASN B 1 567 ? 29.68300 -1.54800 1.35000 1.000 51.08000 568 ASN B N 1
ATOM 7978 C CA . ASN B 1 567 ? 30.45700 -2.56800 0.64300 1.000 56.94000 568 ASN B CA 1
ATOM 7979 C C . ASN B 1 567 ? 31.36900 -3.32000 1.61600 1.000 59.31000 568 ASN B C 1
ATOM 7980 O O . ASN B 1 567 ? 32.59600 -3.35700 1.47000 1.000 57.82000 568 ASN B O 1
ATOM 7985 N N . ILE B 1 568 ? 30.74500 -3.88900 2.64100 1.000 52.90000 569 ILE B N 1
ATOM 7986 C CA . ILE B 1 568 ? 31.44600 -4.64900 3.66600 1.000 53.51000 569 ILE B CA 1
ATOM 7987 C C . ILE B 1 568 ? 31.21100 -6.12300 3.36700 1.000 55.38000 569 ILE B C 1
ATOM 7988 O O . ILE B 1 568 ? 30.07800 -6.61000 3.46000 1.000 54.94000 569 ILE B O 1
ATOM 7993 N N . GLY B 1 569 ? 32.27600 -6.83700 2.99700 1.000 50.36000 570 GLY B N 1
ATOM 7994 C CA . GLY B 1 569 ? 32.09500 -8.14800 2.40800 1.000 54.19000 570 GLY B CA 1
ATOM 7995 C C . GLY B 1 569 ? 31.79900 -9.32900 3.31700 1.000 56.80000 570 GLY B C 1
ATOM 7996 O O . GLY B 1 569 ? 32.27000 -10.43100 3.02500 1.000 57.55000 570 GLY B O 1
ATOM 7997 N N . VAL B 1 570 ? 31.01200 -9.15000 4.38600 1.000 53.19000 571 VAL B N 1
ATOM 7998 C CA . VAL B 1 570 ? 30.66000 -10.29000 5.22900 1.000 51.45000 571 VAL B CA 1
ATOM 7999 C C . VAL B 1 570 ? 29.92900 -11.35000 4.41100 1.000 50.91000 571 VAL B C 1
ATOM 8000 O O . VAL B 1 570 ? 29.25500 -11.06300 3.41100 1.000 50.18000 571 VAL B O 1
ATOM 8004 N N . LYS B 1 571 ? 30.06000 -12.58800 4.85300 1.000 47.49000 572 LYS B N 1
ATOM 8005 C CA . LYS B 1 571 ? 29.34200 -13.70600 4.26900 1.000 51.59000 572 LYS B CA 1
ATOM 8006 C C . LYS B 1 571 ? 28.33000 -14.18500 5.29400 1.000 54.96000 572 LYS B C 1
ATOM 8007 O O . LYS B 1 571 ? 28.66600 -14.36600 6.47200 1.000 52.76000 572 LYS B O 1
ATOM 8013 N N . VAL B 1 572 ? 27.08800 -14.35900 4.86000 1.000 55.31000 573 VAL B N 1
ATOM 8014 C CA . VAL B 1 572 ? 26.00000 -14.69700 5.76300 1.000 52.37000 573 VAL B CA 1
ATOM 8015 C C . VAL B 1 572 ? 25.47000 -16.06600 5.38100 1.000 52.75000 573 VAL B C 1
ATOM 8016 O O . VAL B 1 572 ? 25.04700 -16.27900 4.23600 1.000 52.64000 573 VAL B O 1
ATOM 8020 N N . VAL B 1 573 ? 25.48400 -16.98700 6.33700 1.000 52.23000 574 VAL B N 1
ATOM 8021 C CA . VAL B 1 573 ? 24.82000 -18.27400 6.19300 1.000 53.55000 574 VAL B CA 1
ATOM 8022 C C . VAL B 1 573 ? 23.58300 -18.24200 7.07700 1.000 52.93000 574 VAL B C 1
ATOM 8023 O O . VAL B 1 573 ? 23.69100 -18.25300 8.30800 1.000 51.88000 574 VAL B O 1
ATOM 8027 N N . VAL B 1 574 ? 22.41100 -18.22200 6.46500 1.000 48.68000 575 VAL B N 1
ATOM 8028 C CA . VAL B 1 574 ? 21.16600 -18.32400 7.20300 1.000 48.25000 575 VAL B CA 1
ATOM 8029 C C . VAL B 1 574 ? 20.70600 -19.77000 7.16400 1.000 52.48000 575 VAL B C 1
ATOM 8030 O O . VAL B 1 574 ? 20.41600 -20.30700 6.09000 1.000 49.78000 575 VAL B O 1
ATOM 8034 N N . LEU B 1 575 ? 20.59700 -20.39200 8.33800 1.000 47.36000 576 LEU B N 1
ATOM 8035 C CA . LEU B 1 575 ? 19.96100 -21.69400 8.45700 1.000 44.97000 576 LEU B CA 1
ATOM 8036 C C . LEU B 1 575 ? 18.45800 -21.48300 8.60400 1.000 49.50000 576 LEU B C 1
ATOM 8037 O O . LEU B 1 575 ? 17.99900 -20.80800 9.53300 1.000 49.66000 576 LEU B O 1
ATOM 8042 N N . ASN B 1 576 ? 17.69800 -22.04300 7.68700 1.000 49.56000 577 ASN B N 1
ATOM 8043 C CA . ASN B 1 576 ? 16.26100 -21.83700 7.61200 1.000 50.63000 577 ASN B CA 1
ATOM 8044 C C . ASN B 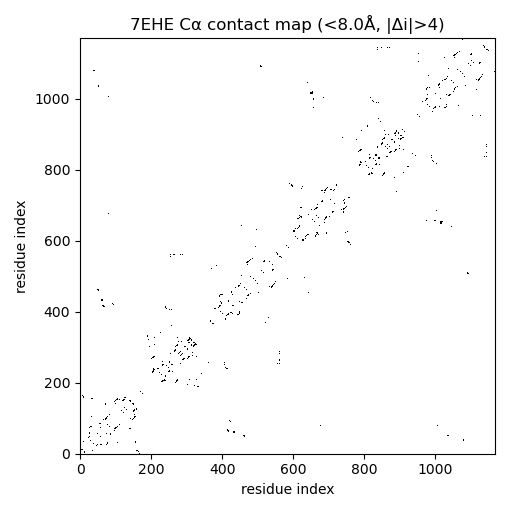1 576 ? 15.59600 -23.13100 8.05500 1.000 52.84000 577 ASN B C 1
ATOM 8045 O O . ASN B 1 576 ? 15.45200 -24.06600 7.26100 1.000 54.86000 577 ASN B O 1
ATOM 8050 N N . ASN B 1 577 ? 15.18700 -23.18000 9.32300 1.000 52.38000 578 ASN B N 1
ATOM 8051 C CA . ASN B 1 577 ? 14.36800 -24.27400 9.82200 1.000 51.86000 578 ASN B CA 1
ATOM 8052 C C . ASN B 1 577 ? 12.97600 -23.83600 10.25700 1.000 52.98000 578 ASN B C 1
ATOM 8053 O O . ASN B 1 577 ? 12.18900 -24.69100 10.68800 1.000 52.25000 578 ASN B O 1
ATOM 8058 N N . GLU B 1 578 ? 12.64700 -22.53800 10.14900 1.000 50.60000 579 GLU B N 1
ATOM 8059 C CA . GLU B 1 578 ? 11.31900 -21.98800 10.42900 1.000 46.92000 579 GLU B CA 1
ATOM 8060 C C . GLU B 1 578 ? 10.90600 -22.12900 11.89300 1.000 47.79000 579 GLU B C 1
ATOM 8061 O O . GLU B 1 578 ? 9.71800 -22.05800 12.21100 1.000 47.81000 579 GLU B O 1
ATOM 8067 N N . GLU B 1 579 ? 11.86500 -22.32000 12.79500 1.000 45.84000 580 GLU B N 1
ATOM 8068 C CA . GLU B 1 579 ? 11.57400 -22.52000 14.20200 1.000 51.23000 580 GLU B CA 1
ATOM 8069 C C . GLU B 1 579 ? 12.64700 -21.82500 15.02800 1.000 49.71000 580 GLU B C 1
ATOM 8070 O O . GLU B 1 579 ? 13.77100 -21.57600 14.56400 1.000 45.96000 580 GLU B O 1
ATOM 8076 N N . GLN B 1 580 ? 12.26700 -21.49200 16.26000 1.000 45.07000 581 GLN B N 1
ATOM 8077 C CA . GLN B 1 580 ? 13.22400 -21.13700 17.30600 1.000 49.62000 581 GLN B CA 1
ATOM 8078 C C . GLN B 1 580 ? 13.76300 -22.45500 17.85700 1.000 50.79000 581 GLN B C 1
ATOM 8079 O O . GLN B 1 580 ? 13.24500 -23.00200 18.83200 1.000 49.10000 581 GLN B O 1
ATOM 8085 N N . GLY B 1 581 ? 14.82000 -22.96500 17.20600 1.000 54.70000 582 GLY B N 1
ATOM 8086 C CA . GLY B 1 581 ? 15.25100 -24.34100 17.42900 1.000 50.67000 582 GLY B CA 1
ATOM 8087 C C . GLY B 1 581 ? 15.60500 -24.62800 18.87300 1.000 47.72000 582 GLY B C 1
ATOM 8088 O O . GLY B 1 581 ? 15.12300 -25.60400 19.45900 1.000 49.28000 582 GLY B O 1
ATOM 8089 N N . MET B 1 582 ? 16.43000 -23.76400 19.47600 1.000 47.13000 583 MET B N 1
ATOM 8090 C CA . MET B 1 582 ? 16.83300 -23.97300 20.86600 1.000 49.58000 583 MET B CA 1
ATOM 8091 C C . MET B 1 582 ? 15.62100 -24.07300 21.79300 1.000 52.15000 583 MET B C 1
ATOM 8092 O O . MET B 1 582 ? 15.61500 -24.87800 22.72900 1.000 50.41000 583 MET B O 1
ATOM 8097 N N . VAL B 1 583 ? 14.56200 -23.31100 21.51300 1.000 51.58000 584 VAL B N 1
ATOM 8098 C CA . VAL B 1 583 ? 13.40000 -23.31500 22.39600 1.000 48.07000 584 VAL B CA 1
ATOM 8099 C C . VAL B 1 583 ? 12.51100 -24.52200 22.11000 1.000 50.15000 584 VAL B C 1
ATOM 8100 O O . VAL B 1 583 ? 11.91800 -25.08400 23.03300 1.000 53.41000 584 VAL B O 1
ATOM 8104 N N . THR B 1 584 ? 12.40100 -24.95900 20.85400 1.000 47.77000 585 THR B N 1
ATOM 8105 C CA . THR B 1 584 ? 11.66500 -26.19400 20.58400 1.000 53.21000 585 THR B CA 1
ATOM 8106 C C . THR B 1 584 ? 12.31000 -27.39200 21.27500 1.000 51.00000 585 THR B C 1
ATOM 8107 O O . THR B 1 584 ? 11.60800 -28.25600 21.80800 1.000 52.77000 585 THR B O 1
ATOM 8111 N N . GLN B 1 585 ? 13.64100 -27.46200 21.26900 1.000 49.31000 586 GLN B N 1
ATOM 8112 C CA . GLN B 1 585 ? 14.33100 -28.51500 22.00200 1.000 51.74000 586 GLN B CA 1
ATOM 8113 C C . GLN B 1 585 ? 13.87900 -28.55100 23.45400 1.000 54.58000 586 GLN B C 1
ATOM 8114 O O . GLN B 1 585 ? 13.37200 -29.57200 23.93400 1.000 56.40000 586 GLN B O 1
ATOM 8120 N N . TRP B 1 586 ? 14.05000 -27.42300 24.15900 1.000 54.64000 587 TRP B N 1
ATOM 8121 C CA . TRP B 1 586 ? 13.58400 -27.29400 25.53700 1.000 54.06000 587 TRP B CA 1
ATOM 8122 C C . TRP B 1 586 ? 12.11800 -27.67700 25.66700 1.000 54.38000 587 TRP B C 1
ATOM 8123 O O . TRP B 1 586 ? 11.71600 -28.29000 26.65900 1.000 55.92000 587 TRP B O 1
ATOM 8134 N N . GLN B 1 587 ? 11.29700 -27.31300 24.68100 1.000 50.67000 588 GLN B N 1
ATOM 8135 C CA . GLN B 1 587 ? 9.87800 -27.61800 24.79500 1.000 53.84000 588 GLN B CA 1
ATOM 8136 C C . GLN B 1 587 ? 9.60300 -29.09300 24.55300 1.000 57.23000 588 GLN B C 1
ATOM 8137 O O . GLN B 1 587 ? 8.67300 -29.65300 25.14600 1.000 57.06000 588 GLN B O 1
ATOM 8143 N N . ASN B 1 588 ? 10.38200 -29.73300 23.68000 1.000 58.91000 589 ASN B N 1
ATOM 8144 C CA . ASN B 1 588 ? 10.29800 -31.18300 23.55200 1.000 59.79000 589 ASN B CA 1
ATOM 8145 C C . ASN B 1 588 ? 10.75700 -31.86200 24.83600 1.000 60.99000 589 ASN B C 1
ATOM 8146 O O . ASN B 1 588 ? 10.08200 -32.75800 25.36100 1.000 60.01000 589 ASN B O 1
ATOM 8151 N N . LEU B 1 589 ? 11.89300 -31.41600 25.37200 1.000 57.59000 590 LEU B N 1
ATOM 8152 C CA . LEU B 1 589 ? 12.46700 -32.01600 26.57100 1.000 58.10000 590 LEU B CA 1
ATOM 8153 C C . LEU B 1 589 ? 11.54400 -31.87300 27.78800 1.000 61.02000 590 LEU B C 1
ATOM 8154 O O . LEU B 1 589 ? 11.15800 -32.86800 28.41400 1.000 62.16000 590 LEU B O 1
ATOM 8159 N N . PHE B 1 590 ? 11.16900 -30.64000 28.13900 1.000 57.34000 591 PHE B N 1
ATOM 8160 C CA . PHE B 1 590 ? 10.46500 -30.39200 29.38900 1.000 55.29000 591 PHE B CA 1
ATOM 8161 C C . PHE B 1 590 ? 8.94900 -30.26700 29.25100 1.000 54.24000 591 PHE B C 1
ATOM 8162 O O . PHE B 1 590 ? 8.25500 -30.33300 30.27000 1.000 53.95000 591 PHE B O 1
ATOM 8170 N N . TYR B 1 591 ? 8.39900 -30.09500 28.04800 1.000 53.73000 592 TYR B N 1
ATOM 8171 C CA . TYR B 1 591 ? 6.96300 -29.84200 27.96900 1.000 51.47000 592 TYR B CA 1
ATOM 8172 C C . TYR B 1 591 ? 6.25800 -30.70100 26.92700 1.000 55.90000 592 TYR B C 1
ATOM 8173 O O . TYR B 1 591 ? 5.17300 -30.32800 26.46700 1.000 53.65000 592 TYR B O 1
ATOM 8182 N N . GLU B 1 592 ? 6.83500 -31.84200 26.55200 1.000 57.25000 593 GLU B N 1
ATOM 8183 C CA . GLU B 1 592 ? 6.11400 -32.86400 25.78200 1.000 64.40000 593 GLU B CA 1
ATOM 8184 C C . GLU B 1 592 ? 5.63500 -32.33300 24.42900 1.000 61.16000 593 GLU B C 1
ATOM 8185 O O . GLU B 1 592 ? 4.47800 -32.51200 24.04200 1.000 60.36000 593 GLU B O 1
ATOM 8191 N N . ASP B 1 593 ? 6.53900 -31.67000 23.71000 1.000 65.69000 594 ASP B N 1
ATOM 8192 C CA . ASP B 1 593 ? 6.31000 -31.25600 22.32400 1.000 62.87000 594 ASP B CA 1
ATOM 8193 C C . ASP B 1 593 ? 5.18100 -30.21900 22.19100 1.000 62.48000 594 ASP B C 1
ATOM 8194 O O . ASP B 1 593 ? 4.67600 -29.98500 21.08700 1.000 66.03000 594 ASP B O 1
ATOM 8199 N N . ARG B 1 594 ? 4.76800 -29.57900 23.28700 1.000 59.21000 595 ARG B N 1
ATOM 8200 C CA . ARG B 1 594 ? 3.88600 -28.40900 23.22100 1.000 59.36000 595 ARG B CA 1
ATOM 8201 C C . ARG B 1 594 ? 4.73600 -27.24100 22.73900 1.000 53.19000 595 ARG B C 1
ATOM 8202 O O . ARG B 1 594 ? 5.51100 -26.67000 23.50600 1.000 53.37000 595 ARG B O 1
ATOM 8210 N N . TYR B 1 595 ? 4.63200 -26.89900 21.46200 1.000 52.34000 596 TYR B N 1
ATOM 8211 C CA . TYR B 1 595 ? 5.53400 -25.91100 20.87200 1.000 53.94000 596 TYR B CA 1
ATOM 8212 C C . TYR B 1 595 ? 4.81900 -24.57000 20.90400 1.000 49.73000 596 TYR B C 1
ATOM 8213 O O . TYR B 1 595 ? 4.09200 -24.21500 19.98000 1.000 51.59000 596 TYR B O 1
ATOM 8222 N N . SER B 1 596 ? 5.02300 -23.82400 21.98300 1.000 46.85000 597 SER B N 1
ATOM 8223 C CA . SER B 1 596 ? 4.25000 -22.61100 22.22000 1.000 48.50000 597 SER B CA 1
ATOM 8224 C C . SER B 1 596 ? 4.97600 -21.41400 21.60000 1.000 44.01000 597 SER B C 1
ATOM 8225 O O . SER B 1 596 ? 6.00900 -20.97800 22.11600 1.000 41.72000 597 SER B O 1
ATOM 8228 N N . HIS B 1 597 ? 4.44200 -20.90400 20.48200 1.000 41.30000 598 HIS B N 1
ATOM 8229 C CA . HIS B 1 597 ? 4.90300 -19.66000 19.84400 1.000 40.18000 598 HIS B CA 1
ATOM 8230 C C . HIS B 1 597 ? 6.38600 -19.67600 19.49700 1.000 41.60000 598 HIS B C 1
ATOM 8231 O O . HIS B 1 597 ? 7.09200 -18.67900 19.64800 1.000 39.37000 598 HIS B O 1
ATOM 8238 N N . THR B 1 598 ? 6.85700 -20.80700 18.98100 1.000 44.53000 599 THR B N 1
ATOM 8239 C CA . THR B 1 598 ? 8.27100 -20.97100 18.67800 1.000 48.36000 599 THR B CA 1
ATOM 8240 C C . THR B 1 598 ? 8.51500 -21.22800 17.19800 1.000 47.65000 599 THR B C 1
ATOM 8241 O O . THR B 1 598 ? 9.60300 -21.68100 16.82800 1.000 47.16000 599 THR B O 1
ATOM 8245 N N . HIS B 1 599 ? 7.53500 -20.91100 16.33900 1.000 48.35000 600 HIS B N 1
ATOM 8246 C CA . HIS B 1 599 ? 7.64600 -21.07000 14.88900 1.000 48.40000 600 HIS B CA 1
ATOM 8247 C C . HIS B 1 599 ? 7.32800 -19.75800 14.18400 1.000 44.24000 600 HIS B C 1
ATOM 8248 O O . HIS B 1 599 ? 6.37000 -19.06800 14.53900 1.000 50.44000 600 HIS B O 1
ATOM 8255 N N . GLN B 1 600 ? 8.12100 -19.40800 13.18200 1.000 50.13000 601 GLN B N 1
ATOM 8256 C CA . GLN B 1 600 ? 7.86300 -18.18400 12.43900 1.000 46.67000 601 GLN B CA 1
ATOM 8257 C C . GLN B 1 600 ? 7.83000 -18.46000 10.94200 1.000 50.89000 601 GLN B C 1
ATOM 8258 O O . GLN B 1 600 ? 8.56600 -19.31400 10.43800 1.000 54.29000 601 GLN B O 1
ATOM 8264 N N . ARG B 1 601 ? 6.92800 -17.76200 10.25200 1.000 55.52000 602 ARG B N 1
ATOM 8265 C CA . ARG B 1 601 ? 6.98900 -17.60500 8.80400 1.000 50.60000 602 ARG B CA 1
ATOM 8266 C C . ARG B 1 601 ? 8.17800 -16.72100 8.46500 1.000 51.59000 602 ARG B C 1
ATOM 8267 O O . ARG B 1 601 ? 8.23100 -15.56700 8.90000 1.000 55.01000 602 ARG B O 1
ATOM 8275 N N . ASN B 1 602 ? 9.13200 -17.25000 7.70100 1.000 51.73000 603 ASN B N 1
ATOM 8276 C CA . ASN B 1 602 ? 10.27100 -16.46800 7.24400 1.000 48.62000 603 ASN B CA 1
ATOM 8277 C C . ASN B 1 602 ? 9.90600 -15.62100 6.03000 1.000 51.61000 603 ASN B C 1
ATOM 8278 O O . ASN B 1 602 ? 9.00400 -15.97100 5.26100 1.000 48.96000 603 ASN B O 1
ATOM 8283 N N . PRO B 1 603 ? 10.60400 -14.51300 5.82700 1.000 50.73000 604 PRO B N 1
ATOM 8284 C CA . PRO B 1 603 ? 10.53000 -13.84300 4.52800 1.000 48.63000 604 PRO B CA 1
ATOM 8285 C C . PRO B 1 603 ? 11.35000 -14.61300 3.50700 1.000 50.06000 604 PRO B C 1
ATOM 8286 O O . PRO B 1 603 ? 12.29400 -15.32500 3.85000 1.000 52.27000 604 PRO B O 1
ATOM 8290 N N . ASP B 1 604 ? 10.97600 -14.47100 2.24200 1.000 49.05000 605 ASP B N 1
ATOM 8291 C CA . ASP B 1 604 ? 11.77200 -14.99000 1.13600 1.000 43.54000 605 ASP B CA 1
ATOM 8292 C C . ASP B 1 604 ? 13.17400 -14.39100 1.21200 1.000 45.13000 605 ASP B C 1
ATOM 8293 O O . ASP B 1 604 ? 13.37900 -13.23100 0.83600 1.000 50.14000 605 ASP B O 1
ATOM 8298 N N . PHE B 1 605 ? 14.14900 -15.15500 1.71500 1.000 44.23000 606 PHE B N 1
ATOM 8299 C CA . PHE B 1 605 ? 15.48700 -14.59600 1.90500 1.000 43.77000 606 PHE B CA 1
ATOM 8300 C C . PHE B 1 605 ? 16.17400 -14.26000 0.59000 1.000 50.55000 606 PHE B C 1
ATOM 8301 O O . PHE B 1 605 ? 17.08500 -13.42100 0.57300 1.000 45.69000 606 PHE B O 1
ATOM 8309 N N . MET B 1 606 ? 15.77200 -14.89500 -0.51300 1.000 47.01000 607 MET B N 1
ATOM 8310 C CA . MET B 1 606 ? 16.39700 -14.57300 -1.78600 1.000 46.79000 607 MET B CA 1
ATOM 8311 C C . MET B 1 606 ? 15.90800 -13.22500 -2.30900 1.000 45.52000 607 MET B C 1
ATOM 8312 O O . MET B 1 606 ? 16.72500 -12.36300 -2.65000 1.000 45.88000 607 MET B O 1
ATOM 8317 N N . LYS B 1 607 ? 14.58600 -13.00200 -2.35200 1.000 44.35000 608 LYS B N 1
ATOM 8318 C CA . LYS B 1 607 ? 14.08500 -11.65900 -2.67700 1.000 45.77000 608 LYS B CA 1
ATOM 8319 C C . LYS B 1 607 ? 14.59200 -10.60500 -1.69100 1.000 47.53000 608 LYS B C 1
ATOM 8320 O O . LYS B 1 607 ? 14.83500 -9.45000 -2.07700 1.000 46.63000 608 LYS B O 1
ATOM 8326 N N . LEU B 1 608 ? 14.76900 -10.97800 -0.42000 1.000 44.17000 609 LEU B N 1
ATOM 8327 C CA . LEU B 1 608 ? 15.24600 -10.01900 0.57000 1.000 44.70000 609 LEU B CA 1
ATOM 8328 C C . LEU B 1 608 ? 16.66700 -9.59900 0.26200 1.000 44.76000 609 LEU B C 1
ATOM 8329 O O . LEU B 1 608 ? 16.98300 -8.40400 0.23200 1.000 44.82000 609 LEU B O 1
ATOM 8334 N N . ALA B 1 609 ? 17.54800 -10.57500 0.06000 1.000 47.93000 610 ALA B N 1
ATOM 8335 C CA . ALA B 1 609 ? 18.92200 -10.25100 -0.28800 1.000 47.25000 610 ALA B CA 1
ATOM 8336 C C . ALA B 1 609 ? 18.96600 -9.40900 -1.55300 1.000 44.03000 610 ALA B C 1
ATOM 8337 O O . ALA B 1 609 ? 19.75600 -8.46200 -1.64200 1.000 47.52000 610 ALA B O 1
ATOM 8339 N N . ASP B 1 610 ? 18.08600 -9.70800 -2.51500 1.000 43.61000 611 ASP B N 1
ATOM 8340 C CA . ASP B 1 610 ? 17.96700 -8.88900 -3.72500 1.000 46.32000 611 ASP B CA 1
ATOM 8341 C C . ASP B 1 610 ? 17.53200 -7.45700 -3.39200 1.000 46.33000 611 ASP B C 1
ATOM 8342 O O . ASP B 1 610 ? 18.14700 -6.48800 -3.85300 1.000 42.82000 611 ASP B O 1
ATOM 8347 N N . ALA B 1 611 ? 16.47800 -7.30600 -2.57500 1.000 48.28000 612 ALA B N 1
ATOM 8348 C CA . ALA B 1 611 ? 16.03000 -5.96900 -2.17100 1.000 42.82000 612 ALA B CA 1
ATOM 8349 C C . ALA B 1 611 ? 17.15400 -5.13800 -1.57200 1.000 44.39000 612 ALA B C 1
ATOM 8350 O O . ALA B 1 611 ? 17.17800 -3.91300 -1.73200 1.000 47.66000 612 ALA B O 1
ATOM 8352 N N . MET B 1 612 ? 18.08700 -5.78100 -0.87800 1.000 43.91000 613 MET B N 1
ATOM 8353 C CA . MET B 1 612 ? 19.13600 -5.10500 -0.14500 1.000 42.66000 613 MET B CA 1
ATOM 8354 C C . MET B 1 612 ? 20.36700 -4.82700 -0.97400 1.000 47.14000 613 MET B C 1
ATOM 8355 O O . MET B 1 612 ? 21.26800 -4.13400 -0.49100 1.000 50.89000 613 MET B O 1
ATOM 8360 N N . GLY B 1 613 ? 20.43900 -5.35100 -2.19300 1.000 54.37000 614 GLY B N 1
ATOM 8361 C CA . GLY B 1 613 ? 21.65300 -5.23100 -2.98100 1.000 53.91000 614 GLY B CA 1
ATOM 8362 C C . GLY B 1 613 ? 22.74900 -6.17100 -2.52500 1.000 51.98000 614 GLY B C 1
ATOM 8363 O O . GLY B 1 613 ? 23.90800 -5.75600 -2.41900 1.000 57.73000 614 GLY B O 1
ATOM 8364 N N . ILE B 1 614 ? 22.39700 -7.42400 -2.22800 1.000 53.43000 615 ILE B N 1
ATOM 8365 C CA . ILE B 1 614 ? 23.29300 -8.46200 -1.72700 1.000 51.94000 615 ILE B CA 1
ATOM 8366 C C . ILE B 1 614 ? 23.12400 -9.67300 -2.64100 1.000 53.90000 615 ILE B C 1
ATOM 8367 O O . ILE B 1 614 ? 21.99800 -10.15700 -2.83400 1.000 46.89000 615 ILE B O 1
ATOM 8372 N N . GLN B 1 615 ? 24.23400 -10.15800 -3.20300 1.000 55.26000 616 GLN B N 1
ATOM 8373 C CA . GLN B 1 615 ? 24.20000 -11.38200 -3.99700 1.000 53.81000 616 GLN B CA 1
ATOM 8374 C C . GLN B 1 615 ? 23.82800 -12.56800 -3.11400 1.000 54.26000 616 GLN B C 1
ATOM 8375 O O . GLN B 1 615 ? 24.07500 -12.56900 -1.90700 1.000 56.09000 616 GLN B O 1
ATOM 8381 N N . HIS B 1 616 ? 23.24000 -13.59200 -3.72200 1.000 52.62000 617 HIS B N 1
ATOM 8382 C CA . HIS B 1 616 ? 22.54300 -14.56100 -2.89500 1.000 54.15000 617 HIS B CA 1
ATOM 8383 C C . HIS B 1 616 ? 22.35400 -15.87500 -3.63400 1.000 54.75000 617 HIS B C 1
ATOM 8384 O O . HIS B 1 616 ? 22.19900 -15.89600 -4.85800 1.000 52.88000 617 HIS B O 1
ATOM 8391 N N . GLN B 1 617 ? 22.31500 -16.96300 -2.86200 1.000 56.39000 618 GLN B N 1
ATOM 8392 C CA . GLN B 1 617 ? 21.86300 -18.26300 -3.35000 1.000 53.50000 618 GLN B CA 1
ATOM 8393 C C . GLN B 1 617 ? 21.17100 -19.00500 -2.21700 1.000 52.38000 618 GLN B C 1
ATOM 8394 O O . GLN B 1 617 ? 21.37000 -18.70200 -1.03800 1.000 52.50000 618 GLN B O 1
ATOM 8400 N N . ARG B 1 618 ? 20.36000 -19.99100 -2.59800 1.000 52.57000 619 ARG B N 1
ATOM 8401 C CA . ARG B 1 618 ? 19.61800 -20.85600 -1.69000 1.000 53.28000 619 ARG B CA 1
ATOM 8402 C C . ARG B 1 618 ? 19.92800 -22.31000 -2.03600 1.000 59.88000 619 ARG B C 1
ATOM 8403 O O . ARG B 1 618 ? 19.81100 -22.71000 -3.19800 1.000 56.28000 619 ARG B O 1
ATOM 8411 N N . VAL B 1 619 ? 20.31400 -23.10400 -1.03800 1.000 60.90000 620 VAL B N 1
ATOM 8412 C CA . VAL B 1 619 ? 20.58900 -24.52300 -1.23100 1.000 54.43000 620 VAL B CA 1
ATOM 8413 C C . VAL B 1 619 ? 19.72600 -25.33800 -0.28200 1.000 57.86000 620 VAL B C 1
ATOM 8414 O O . VAL B 1 619 ? 19.62800 -25.02500 0.91100 1.000 55.82000 620 VAL B O 1
ATOM 8418 N N . ALA B 1 620 ? 19.11200 -26.38900 -0.81100 1.000 60.07000 621 ALA B N 1
ATOM 8419 C CA . ALA B 1 620 ? 18.31000 -27.30700 -0.02200 1.000 56.59000 621 ALA B CA 1
ATOM 8420 C C . ALA B 1 620 ? 18.67400 -28.77500 -0.21700 1.000 65.34000 621 ALA B C 1
ATOM 8421 O O . ALA B 1 620 ? 18.21700 -29.61100 0.57500 1.000 69.22000 621 ALA B O 1
ATOM 8423 N N . GLU B 1 621 ? 19.47100 -29.12600 -1.26200 1.000 64.91000 622 GLU B N 1
ATOM 8424 C CA . GLU B 1 621 ? 19.79800 -30.53200 -1.49700 1.000 69.64000 622 GLU B CA 1
ATOM 8425 C C . GLU B 1 621 ? 21.18300 -30.83500 -0.95000 1.000 66.22000 622 GLU B C 1
ATOM 8426 O O . GLU B 1 621 ? 22.15000 -30.12300 -1.27400 1.000 64.56000 622 GLU B O 1
ATOM 8432 N N . PRO B 1 622 ? 21.29400 -31.87400 -0.11800 1.000 61.47000 623 PRO B N 1
ATOM 8433 C CA . PRO B 1 622 ? 22.57000 -32.14400 0.57300 1.000 63.57000 623 PRO B CA 1
ATOM 8434 C C . PRO B 1 622 ? 23.76500 -32.37400 -0.34900 1.000 72.94000 623 PRO B C 1
ATOM 8435 O O . PRO B 1 622 ? 24.90200 -32.17500 0.10600 1.000 73.26000 623 PRO B O 1
ATOM 8439 N N . ASP B 1 623 ? 23.54900 -32.77700 -1.61600 1.000 73.89000 624 ASP B N 1
ATOM 8440 C CA . ASP B 1 623 ? 24.64800 -32.90600 -2.58000 1.000 76.23000 624 ASP B CA 1
ATOM 8441 C C . ASP B 1 623 ? 25.28200 -31.55700 -2.89100 1.000 74.78000 624 ASP B C 1
ATOM 8442 O O . ASP B 1 623 ? 26.51300 -31.41200 -2.88900 1.000 73.86000 624 ASP B O 1
ATOM 8447 N N . LYS B 1 624 ? 24.44900 -30.56700 -3.19800 1.000 74.02000 625 LYS B N 1
ATOM 8448 C CA . LYS B 1 624 ? 24.88500 -29.24800 -3.62100 1.000 69.45000 625 LYS B CA 1
ATOM 8449 C C . LYS B 1 624 ? 25.36100 -28.37400 -2.46600 1.000 63.35000 625 LYS B C 1
ATOM 8450 O O . LYS B 1 624 ? 25.86400 -27.27300 -2.71300 1.000 64.03000 625 LYS B O 1
ATOM 8456 N N . LEU B 1 625 ? 25.26500 -28.86100 -1.22500 1.000 64.90000 626 LEU B N 1
ATOM 8457 C CA . LEU B 1 625 ? 25.65900 -28.06200 -0.06600 1.000 60.82000 626 LEU B CA 1
ATOM 8458 C C . LEU B 1 625 ? 27.08800 -27.54400 -0.18600 1.000 63.11000 626 LEU B C 1
ATOM 8459 O O . LEU B 1 625 ? 27.35300 -26.37200 0.10300 1.000 64.54000 626 LEU B O 1
ATOM 8464 N N . VAL B 1 626 ? 28.02500 -28.38800 -0.62200 1.000 66.97000 627 VAL B N 1
ATOM 8465 C CA . VAL B 1 626 ? 29.43100 -27.99300 -0.55200 1.000 69.39000 627 VAL B CA 1
ATOM 8466 C C . VAL B 1 626 ? 29.76800 -26.98200 -1.63900 1.000 61.51000 627 VAL B C 1
ATOM 8467 O O . VAL B 1 626 ? 30.57100 -26.06500 -1.42300 1.000 62.77000 627 VAL B O 1
ATOM 8471 N N . ASP B 1 627 ? 29.17400 -27.13400 -2.82500 1.000 64.53000 628 ASP B N 1
ATOM 8472 C CA . ASP B 1 627 ? 29.38900 -26.15600 -3.89000 1.000 66.16000 628 ASP B CA 1
ATOM 8473 C C . ASP B 1 627 ? 28.83700 -24.80100 -3.49000 1.000 63.01000 628 ASP B C 1
ATOM 8474 O O . ASP B 1 627 ? 29.48200 -23.76800 -3.71600 1.000 58.04000 628 ASP B O 1
ATOM 8479 N N . ALA B 1 628 ? 27.63300 -24.79400 -2.89900 1.000 62.06000 629 ALA B N 1
ATOM 8480 C CA . ALA B 1 628 ? 27.02200 -23.55900 -2.41500 1.000 59.25000 629 ALA B CA 1
ATOM 8481 C C . ALA B 1 628 ? 27.92900 -22.85400 -1.41700 1.000 56.98000 629 ALA B C 1
ATOM 8482 O O . ALA B 1 628 ? 28.19700 -21.65400 -1.54300 1.000 56.52000 629 ALA B O 1
ATOM 8484 N N . LEU B 1 629 ? 28.43300 -23.58700 -0.42600 1.000 57.58000 630 LEU B N 1
ATOM 8485 C CA . LEU B 1 629 ? 29.32500 -22.96500 0.54200 1.000 57.75000 630 LEU B CA 1
ATOM 8486 C C . LEU B 1 629 ? 30.58800 -22.46300 -0.12900 1.000 59.32000 630 LEU B C 1
ATOM 8487 O O . LEU B 1 629 ? 31.07800 -21.37000 0.18600 1.000 58.54000 630 LEU B O 1
ATOM 8492 N N . LYS B 1 630 ? 31.12800 -23.24300 -1.06700 1.000 64.99000 631 LYS B N 1
ATOM 8493 C CA . LYS B 1 630 ? 32.29400 -22.78700 -1.81500 1.000 62.81000 631 LYS B CA 1
ATOM 8494 C C . LYS B 1 630 ? 31.99000 -21.49400 -2.57200 1.000 57.39000 631 LYS B C 1
ATOM 8495 O O . LYS B 1 630 ? 32.79800 -20.55700 -2.55600 1.000 62.56000 631 LYS B O 1
ATOM 8501 N N . TRP B 1 631 ? 30.81600 -21.41300 -3.21500 1.000 54.85000 632 TRP B N 1
ATOM 8502 C CA . TRP B 1 631 ? 30.37700 -20.16000 -3.83800 1.000 59.82000 632 TRP B CA 1
ATOM 8503 C C . TRP B 1 631 ? 30.38700 -18.99300 -2.84900 1.000 59.72000 632 TRP B C 1
ATOM 8504 O O . TRP B 1 631 ? 30.88100 -17.90400 -3.16700 1.000 56.74000 632 TRP B O 1
ATOM 8515 N N . LEU B 1 632 ? 29.83500 -19.19400 -1.64900 1.000 59.64000 633 LEU B N 1
ATOM 8516 C CA . LEU B 1 632 ? 29.77200 -18.09400 -0.69000 1.000 57.27000 633 LEU B CA 1
ATOM 8517 C C . LEU B 1 632 ? 31.16500 -17.59700 -0.31800 1.000 55.41000 633 LEU B C 1
ATOM 8518 O O . LEU B 1 632 ? 31.40400 -16.38400 -0.27600 1.000 56.10000 633 LEU B O 1
ATOM 8523 N N . ILE B 1 633 ? 32.10400 -18.51100 -0.05700 1.000 58.10000 634 ILE B N 1
ATOM 8524 C CA . ILE B 1 633 ? 33.43000 -18.08200 0.39300 1.000 61.40000 634 ILE B CA 1
ATOM 8525 C C . ILE B 1 633 ? 34.13900 -17.27200 -0.68300 1.000 64.02000 634 ILE B C 1
ATOM 8526 O O . ILE B 1 633 ? 34.80500 -16.26700 -0.39300 1.000 65.04000 634 ILE B O 1
ATOM 8531 N N . ASN B 1 634 ? 34.03500 -17.70900 -1.93300 1.000 60.94000 635 ASN B N 1
ATOM 8532 C CA . ASN B 1 634 ? 34.85500 -17.14600 -2.99800 1.000 66.10000 635 ASN B CA 1
ATOM 8533 C C . ASN B 1 634 ? 34.20100 -15.94700 -3.66900 1.000 68.02000 635 ASN B C 1
ATOM 8534 O O . ASN B 1 634 ? 34.84400 -15.26600 -4.48200 1.000 70.00000 635 ASN B O 1
ATOM 8539 N N . THR B 1 635 ? 32.95600 -15.66700 -3.30100 1.000 63.52000 636 THR B N 1
ATOM 8540 C CA . THR B 1 635 ? 32.25200 -14.45700 -3.68600 1.000 58.98000 636 THR B CA 1
ATOM 8541 C C . THR B 1 635 ? 33.02200 -13.19900 -3.26500 1.000 58.04000 636 THR B C 1
ATOM 8542 O O . THR B 1 635 ? 33.72300 -13.17800 -2.24700 1.000 60.12000 636 THR B O 1
ATOM 8546 N N . ASP B 1 636 ? 32.89400 -12.14000 -4.06300 1.000 57.76000 637 ASP B N 1
ATOM 8547 C CA . ASP B 1 636 ? 33.50600 -10.85000 -3.76100 1.000 61.48000 637 ASP B CA 1
ATOM 8548 C C . ASP B 1 636 ? 32.43500 -9.83400 -3.36400 1.000 62.45000 637 ASP B C 1
ATOM 8549 O O . ASP B 1 636 ? 31.34400 -9.81100 -3.94600 1.000 54.46000 637 ASP B O 1
ATOM 8554 N N . GLY B 1 637 ? 32.75800 -8.98700 -2.37600 1.000 59.81000 638 GLY B N 1
ATOM 8555 C CA . GLY B 1 637 ? 31.76300 -8.18600 -1.68300 1.000 55.39000 638 GLY B CA 1
ATOM 8556 C C . GLY B 1 637 ? 30.80000 -9.02600 -0.84100 1.000 57.89000 638 GLY B C 1
ATOM 8557 O O . GLY B 1 637 ? 30.90500 -10.25800 -0.78900 1.000 55.94000 638 GLY B O 1
ATOM 8558 N N . PRO B 1 638 ? 29.82500 -8.38200 -0.19000 1.000 56.91000 639 PRO B N 1
ATOM 8559 C CA . PRO B 1 638 ? 28.93900 -9.11900 0.72200 1.000 52.41000 639 PRO B CA 1
ATOM 8560 C C . PRO B 1 638 ? 28.05000 -10.10800 -0.00300 1.000 50.09000 639 PRO B C 1
ATOM 8561 O O . PRO B 1 638 ? 27.63400 -9.88500 -1.14300 1.000 54.27000 639 PRO B O 1
ATOM 8565 N N . ALA B 1 639 ? 27.73100 -11.20500 0.68500 1.000 47.28000 640 ALA B N 1
ATOM 8566 C CA . ALA B 1 639 ? 26.84400 -12.20100 0.09500 1.000 50.31000 640 ALA B CA 1
ATOM 8567 C C . ALA B 1 639 ? 26.14000 -13.02400 1.16500 1.000 47.14000 640 ALA B C 1
ATOM 8568 O O . ALA B 1 639 ? 26.60000 -13.14300 2.31000 1.000 45.97000 640 ALA B O 1
ATOM 8570 N N . LEU B 1 640 ? 25.05400 -13.66100 0.73400 1.000 44.15000 641 LEU B N 1
ATOM 8571 C CA . LEU B 1 640 ? 24.18300 -14.42800 1.61000 1.000 52.25000 641 LEU B CA 1
ATOM 8572 C C . LEU B 1 640 ? 23.86200 -15.77600 0.98400 1.000 46.24000 641 LEU B C 1
ATOM 8573 O O . LEU B 1 640 ? 23.39800 -15.84200 -0.15600 1.000 44.22000 641 LEU B O 1
ATOM 8578 N N . LEU B 1 641 ? 24.05500 -16.83400 1.76100 1.000 48.35000 642 LEU B N 1
ATOM 8579 C CA . LEU B 1 641 ? 23.63000 -18.17600 1.40400 1.000 50.58000 642 LEU B CA 1
ATOM 8580 C C . LEU B 1 641 ? 22.54200 -18.63000 2.36800 1.000 49.00000 642 LEU B C 1
ATOM 8581 O O . LEU B 1 641 ? 22.74200 -18.60000 3.58700 1.000 51.11000 642 LEU B O 1
ATOM 8586 N N . GLU B 1 642 ? 21.40100 -19.04900 1.82200 1.000 47.70000 643 GLU B N 1
ATOM 8587 C CA . GLU B 1 642 ? 20.31400 -19.64100 2.59200 1.000 48.84000 643 GLU B CA 1
ATOM 8588 C C . GLU B 1 642 ? 20.39400 -21.16100 2.51100 1.000 52.94000 643 GLU B C 1
ATOM 8589 O O . GLU B 1 642 ? 20.26300 -21.73200 1.42300 1.000 51.07000 643 GLU B O 1
ATOM 8595 N N . VAL B 1 643 ? 20.55400 -21.81300 3.66200 1.000 51.33000 644 VAL B N 1
ATOM 8596 C CA . VAL B 1 643 ? 20.62700 -23.26800 3.74800 1.000 54.33000 644 VAL B CA 1
ATOM 8597 C C . VAL B 1 643 ? 19.33900 -23.77800 4.37500 1.000 48.71000 644 VAL B C 1
ATOM 8598 O O . VAL B 1 643 ? 19.13300 -23.62600 5.58000 1.000 51.18000 644 VAL B O 1
ATOM 8602 N N . VAL B 1 644 ? 18.48400 -24.41600 3.58800 1.000 49.63000 645 VAL B N 1
ATOM 8603 C CA . VAL B 1 644 ? 17.28800 -25.04100 4.14800 1.000 56.25000 645 VAL B CA 1
ATOM 8604 C C . VAL B 1 644 ? 17.68400 -26.34100 4.84100 1.000 61.27000 645 VAL B C 1
ATOM 8605 O O . VAL B 1 644 ? 18.23200 -27.24400 4.20400 1.000 64.97000 645 VAL B O 1
ATOM 8609 N N . THR B 1 645 ? 17.39100 -26.44800 6.13900 1.000 60.53000 646 THR B N 1
ATOM 8610 C CA . THR B 1 645 ? 17.84600 -27.56600 6.95700 1.000 60.78000 646 THR B CA 1
ATOM 8611 C C . THR B 1 645 ? 16.66400 -28.37100 7.47200 1.000 64.02000 646 THR B C 1
ATOM 8612 O O . THR B 1 645 ? 15.49600 -28.00900 7.28900 1.000 60.95000 646 THR B O 1
ATOM 8616 N N . ASP B 1 646 ? 17.01000 -29.46000 8.16100 1.000 65.96000 647 ASP B N 1
ATOM 8617 C CA . ASP B 1 646 ? 16.03700 -30.31400 8.82300 1.000 64.45000 647 ASP B CA 1
ATOM 8618 C C . ASP B 1 646 ? 15.51600 -29.64400 10.08800 1.000 61.70000 647 ASP B C 1
ATOM 8619 O O . ASP B 1 646 ? 16.22700 -28.89200 10.76400 1.000 60.97000 647 ASP B O 1
ATOM 8624 N N . LYS B 1 647 ? 14.26100 -29.93500 10.40400 1.000 60.73000 648 LYS B N 1
ATOM 8625 C CA . LYS B 1 647 ? 13.56100 -29.36000 11.53900 1.000 61.30000 648 LYS B CA 1
ATOM 8626 C C . LYS B 1 647 ? 13.61800 -30.31000 12.73400 1.000 64.57000 648 LYS B C 1
ATOM 8627 O O . LYS B 1 647 ? 13.79400 -31.52100 12.58000 1.000 67.09000 648 LYS B O 1
ATOM 8633 N N . LYS B 1 648 ? 13.49300 -29.73300 13.93700 1.000 64.33000 649 LYS B N 1
ATOM 8634 C CA . LYS B 1 648 ? 13.40200 -30.48400 15.20000 1.000 64.90000 649 LYS B CA 1
ATOM 8635 C C . LYS B 1 648 ? 14.64600 -31.35000 15.44300 1.000 62.38000 649 LYS B C 1
ATOM 8636 O O . LYS B 1 648 ? 14.55800 -32.51300 15.83400 1.000 63.70000 649 LYS B O 1
ATOM 8642 N N . VAL B 1 649 ? 15.82200 -30.77200 15.22900 1.000 57.36000 650 VAL B N 1
ATOM 8643 C CA . VAL B 1 649 ? 17.07800 -31.50700 15.33000 1.000 55.63000 650 VAL B CA 1
ATOM 8644 C C . VAL B 1 649 ? 17.73700 -31.13900 16.65800 1.000 60.01000 650 VAL B C 1
ATOM 8645 O O . VAL B 1 649 ? 18.14800 -29.98100 16.83300 1.000 55.61000 650 VAL B O 1
ATOM 8649 N N . PRO B 1 650 ? 17.87300 -32.06800 17.59800 1.000 63.24000 651 PRO B N 1
ATOM 8650 C CA . PRO B 1 650 ? 18.40400 -31.69700 18.91300 1.000 57.53000 651 PRO B CA 1
ATOM 8651 C C . PRO B 1 650 ? 19.90900 -31.46900 18.88900 1.000 56.65000 651 PRO B C 1
ATOM 8652 O O . PRO B 1 650 ? 20.65100 -32.10200 18.13200 1.000 61.59000 651 PRO B O 1
ATOM 8656 N N . VAL B 1 651 ? 20.35600 -30.54600 19.74000 1.000 55.27000 652 VAL B N 1
ATOM 8657 C CA . VAL B 1 651 ? 21.77700 -30.34100 20.00400 1.000 56.29000 652 VAL B CA 1
ATOM 8658 C C . VAL B 1 651 ? 22.18000 -31.28900 21.12300 1.000 60.00000 652 VAL B C 1
ATOM 8659 O O . VAL B 1 651 ? 21.74500 -31.13200 22.26800 1.000 57.81000 652 VAL B O 1
ATOM 8663 N N . LEU B 1 652 ? 23.01900 -32.26300 20.79300 1.000 59.86000 653 LEU B N 1
ATOM 8664 C CA . LEU B 1 652 ? 23.57800 -33.21700 21.73100 1.000 58.72000 653 LEU B CA 1
ATOM 8665 C C . LEU B 1 652 ? 25.08700 -33.20900 21.56200 1.000 56.30000 653 LEU B C 1
ATOM 8666 O O . LEU B 1 652 ? 25.57600 -32.93200 20.46900 1.000 57.15000 653 LEU B O 1
ATOM 8671 N N . PRO B 1 653 ? 25.85300 -33.45900 22.63000 1.000 54.92000 654 PRO B N 1
ATOM 8672 C CA . PRO B 1 653 ? 25.38800 -33.67900 24.00300 1.000 64.47000 654 PRO B CA 1
ATOM 8673 C C . PRO B 1 653 ? 24.85600 -32.41100 24.67900 1.000 60.81000 654 PRO B C 1
ATOM 8674 O O . PRO B 1 653 ? 25.27000 -31.29100 24.36100 1.000 59.05000 654 PRO B O 1
ATOM 8678 N N . MET B 1 654 ? 23.93500 -32.61400 25.61300 1.000 58.97000 655 MET B N 1
ATOM 8679 C CA . MET B 1 654 ? 23.36800 -31.55700 26.43100 1.000 60.58000 655 MET B CA 1
ATOM 8680 C C . MET B 1 654 ? 23.31000 -32.04400 27.86800 1.000 60.82000 655 MET B C 1
ATOM 8681 O O . MET B 1 654 ? 22.81200 -33.14300 28.12200 1.000 60.77000 655 MET B O 1
ATOM 8686 N N . VAL B 1 655 ? 23.81200 -31.24100 28.80100 1.000 59.09000 656 VAL B N 1
ATOM 8687 C CA . VAL B 1 655 ? 23.57000 -31.46200 30.22100 1.000 62.39000 656 VAL B CA 1
ATOM 8688 C C . VAL B 1 655 ? 22.45100 -30.50500 30.62100 1.000 62.86000 656 VAL B C 1
ATOM 8689 O O . VAL B 1 655 ? 22.69600 -29.28800 30.73400 1.000 57.99000 656 VAL B O 1
ATOM 8693 N N . PRO B 1 656 ? 21.21600 -30.99600 30.81800 1.000 65.31000 657 PRO B N 1
ATOM 8694 C CA . PRO B 1 656 ? 20.07400 -30.09700 31.04100 1.000 62.94000 657 PRO B CA 1
ATOM 8695 C C . PRO B 1 656 ? 20.04200 -29.42500 32.40600 1.000 62.34000 657 PRO B C 1
ATOM 8696 O O . PRO B 1 656 ? 20.89900 -29.65700 33.26200 1.000 65.75000 657 PRO B O 1
ATOM 8700 N N . ALA B 1 657 ? 19.04000 -28.57900 32.61300 1.000 65.08000 658 ALA B N 1
ATOM 8701 C CA . ALA B 1 657 ? 18.92300 -27.85000 33.86500 1.000 67.21000 658 ALA B CA 1
ATOM 8702 C C . ALA B 1 657 ? 18.81600 -28.82000 35.03800 1.000 68.93000 658 ALA B C 1
ATOM 8703 O O . ALA B 1 657 ? 18.06700 -29.79900 34.98600 1.000 67.04000 658 ALA B O 1
ATOM 8705 N N . GLY B 1 658 ? 19.58300 -28.55900 36.09200 1.000 70.80000 659 GLY B N 1
ATOM 8706 C CA . GLY B 1 658 ? 19.56300 -29.41400 37.25400 1.000 69.76000 659 GLY B CA 1
ATOM 8707 C C . GLY B 1 658 ? 20.46500 -30.63300 37.19400 1.000 72.42000 659 GLY B C 1
ATOM 8708 O O . GLY B 1 658 ? 20.48100 -31.41300 38.15400 1.000 75.47000 659 GLY B O 1
ATOM 8709 N N . SER B 1 659 ? 21.22100 -30.82100 36.11300 1.000 73.45000 660 SER B N 1
ATOM 8710 C CA . SER B 1 659 ? 22.10100 -31.96900 35.94100 1.000 69.35000 660 SER B CA 1
ATOM 8711 C C . SER B 1 659 ? 23.53900 -31.63000 36.32300 1.000 71.68000 660 SER B C 1
ATOM 8712 O O . SER B 1 659 ? 23.96900 -30.47400 36.28200 1.000 67.90000 660 SER B O 1
ATOM 8715 N N . ALA B 1 660 ? 24.29800 -32.68200 36.64900 1.000 75.13000 661 ALA B N 1
ATOM 8716 C CA . ALA B 1 660 ? 25.55800 -32.50800 37.36700 1.000 73.15000 661 ALA B CA 1
ATOM 8717 C C . ALA B 1 660 ? 26.63600 -31.90700 36.47800 1.000 71.08000 661 ALA B C 1
ATOM 8718 O O . ALA B 1 660 ? 27.26600 -30.90300 36.84600 1.000 69.10000 661 ALA B O 1
ATOM 8720 N N . LEU B 1 661 ? 26.88700 -32.55300 35.33300 1.000 63.07000 662 LEU B N 1
ATOM 8721 C CA . LEU B 1 661 ? 27.82800 -32.17900 34.27300 1.000 68.05000 662 LEU B CA 1
ATOM 8722 C C . LEU B 1 661 ? 28.22600 -33.46600 33.58100 1.000 68.85000 662 LEU B C 1
ATOM 8723 O O . LEU B 1 661 ? 28.42400 -33.49400 32.36300 1.000 68.68000 662 LEU B O 1
ATOM 8728 N N . HIS B 1 662 ? 28.36500 -34.53600 34.36400 1.000 69.47000 663 HIS B N 1
ATOM 8729 C CA . HIS B 1 662 ? 28.52600 -35.86700 33.80400 1.000 69.30000 663 HIS B CA 1
ATOM 8730 C C . HIS B 1 662 ? 27.18700 -36.50800 33.47900 1.000 69.86000 663 HIS B C 1
ATOM 8731 O O . HIS B 1 662 ? 27.15800 -37.57500 32.85800 1.000 68.61000 663 HIS B O 1
ATOM 8738 N N . GLU B 1 663 ? 26.08100 -35.87200 33.85600 1.000 68.58000 664 GLU B N 1
ATOM 8739 C CA . GLU B 1 663 ? 24.76000 -36.43100 33.59100 1.000 70.10000 664 GLU B CA 1
ATOM 8740 C C . GLU B 1 663 ? 24.22100 -36.00500 32.23400 1.000 69.73000 664 GLU B C 1
ATOM 8741 O O . GLU B 1 663 ? 23.01900 -35.78100 32.07100 1.000 73.73000 664 GLU B O 1
ATOM 8747 N N . PHE B 1 664 ? 25.09200 -35.90400 31.23400 1.000 66.57000 665 PHE B N 1
ATOM 8748 C CA . PHE B 1 664 ? 24.68700 -35.40800 29.92800 1.000 67.25000 665 PHE B CA 1
ATOM 8749 C C . PHE B 1 664 ? 23.88700 -36.45400 29.16200 1.000 65.01000 665 PHE B C 1
ATOM 8750 O O . PHE B 1 664 ? 24.02800 -37.66000 29.36700 1.000 66.70000 665 PHE B O 1
ATOM 8758 N N . LEU B 1 665 ? 23.03300 -35.97300 28.27200 1.000 63.49000 666 LEU B N 1
ATOM 8759 C CA . LEU B 1 665 ? 22.40800 -36.83000 27.28200 1.000 66.08000 666 LEU B CA 1
ATOM 8760 C C . LEU B 1 665 ? 23.28800 -36.87300 26.03600 1.000 65.53000 666 LEU B C 1
ATOM 8761 O O . LEU B 1 665 ? 24.06200 -35.95100 25.76800 1.000 60.34000 666 LEU B O 1
ATOM 8766 N N . VAL B 1 666 ? 23.20600 -37.98600 25.30300 1.000 65.94000 667 VAL B N 1
ATOM 8767 C CA . VAL B 1 666 ? 23.92400 -38.14900 24.04700 1.000 62.38000 667 VAL B CA 1
ATOM 8768 C C . VAL B 1 666 ? 23.01300 -38.84700 23.04200 1.000 67.68000 667 VAL B C 1
ATOM 8769 O O . VAL B 1 666 ? 21.98600 -39.43200 23.39100 1.000 69.61000 667 VAL B O 1
ATOM 8773 N N . PHE B 1 667 ? 23.40400 -38.76100 21.77400 1.000 75.70000 668 PHE B N 1
ATOM 8774 C CA . PHE B 1 667 ? 22.60400 -39.27200 20.67200 1.000 73.66000 668 PHE B CA 1
ATOM 8775 C C . PHE B 1 667 ? 22.69400 -40.79500 20.58100 1.000 83.01000 668 PHE B C 1
ATOM 8776 O O . PHE B 1 667 ? 23.78900 -41.37000 20.63700 1.000 80.79000 668 PHE B O 1
ATOM 8784 N N . ASP B 1 668 ? 21.52900 -41.44600 20.46300 1.000 86.76000 669 ASP B N 1
ATOM 8785 C CA . ASP B 1 668 ? 21.41700 -42.86200 20.11600 1.000 90.15000 669 ASP B CA 1
ATOM 8786 C C . ASP B 1 668 ? 20.33400 -42.98200 19.05200 1.000 92.43000 669 ASP B C 1
ATOM 8787 O O . ASP B 1 668 ? 19.24400 -42.40600 19.21800 1.000 94.23000 669 ASP B O 1
ATOM 8792 N N . PRO B 1 669 ? 20.58600 -43.70500 17.95500 1.000 92.66000 670 PRO B N 1
ATOM 8793 C CA . PRO B 1 669 ? 19.60400 -43.74300 16.85600 1.000 90.31000 670 PRO B CA 1
ATOM 8794 C C . PRO B 1 669 ? 18.25900 -44.34200 17.23500 1.000 97.89000 670 PRO B C 1
ATOM 8795 O O . PRO B 1 669 ? 17.27200 -44.07500 16.53800 1.000 98.53000 670 PRO B O 1
ATOM 8799 N N . GLU B 1 670 ? 18.17700 -45.14300 18.30500 1.000 99.54000 671 GLU B N 1
ATOM 8800 C CA . GLU B 1 670 ? 16.87000 -45.62800 18.74000 1.000 103.51000 671 GLU B CA 1
ATOM 8801 C C . GLU B 1 670 ? 16.08800 -44.54400 19.47800 1.000 101.38000 671 GLU B C 1
ATOM 8802 O O . GLU B 1 670 ? 14.85100 -44.51200 19.40800 1.000 98.33000 671 GLU B O 1
ATOM 8808 N N . LYS B 1 671 ? 16.79000 -43.64700 20.17500 1.000 101.31000 672 LYS B N 1
ATOM 8809 C CA . LYS B 1 671 ? 16.12800 -42.50900 20.80400 1.000 100.28000 672 LYS B CA 1
ATOM 8810 C C . LYS B 1 671 ? 15.58900 -41.53500 19.76000 1.000 97.33000 672 LYS B C 1
ATOM 8811 O O . LYS B 1 671 ? 14.48700 -40.99500 19.92100 1.000 95.56000 672 LYS B O 1
ATOM 8817 N N . ASP B 1 672 ? 16.35200 -41.29800 18.68400 1.000 95.44000 673 ASP B N 1
ATOM 8818 C CA . ASP B 1 672 ? 15.94700 -40.32400 17.66900 1.000 96.41000 673 ASP B CA 1
ATOM 8819 C C . ASP B 1 672 ? 14.74200 -40.81600 16.87200 1.000 95.21000 673 ASP B C 1
ATOM 8820 O O . ASP B 1 672 ? 13.82500 -40.03600 16.58500 1.000 91.53000 673 ASP B O 1
ATOM 8825 N N . LYS B 1 673 ? 14.73100 -42.10200 16.49600 1.000 96.93000 674 LYS B N 1
ATOM 8826 C CA . LYS B 1 673 ? 13.55000 -42.68800 15.86000 1.000 97.35000 674 LYS B CA 1
ATOM 8827 C C . LYS B 1 673 ? 12.32200 -42.54300 16.75100 1.000 93.49000 674 LYS B C 1
ATOM 8828 O O . LYS B 1 673 ? 11.24000 -42.16000 16.28600 1.000 85.70000 674 LYS B O 1
ATOM 8834 N N . GLN B 1 674 ? 12.47800 -42.85300 18.04200 1.000 94.05000 675 GLN B N 1
ATOM 8835 C CA . GLN B 1 674 ? 11.34500 -42.86400 18.96100 1.000 95.43000 675 GLN B CA 1
ATOM 8836 C C . GLN B 1 674 ? 10.84900 -41.45200 19.25700 1.000 90.68000 675 GLN B C 1
ATOM 8837 O O . GLN B 1 674 ? 9.63600 -41.21300 19.32800 1.000 85.77000 675 GLN B O 1
ATOM 8843 N N . ARG B 1 675 ? 11.76800 -40.49800 19.42000 1.000 91.79000 676 ARG B N 1
ATOM 8844 C CA . ARG B 1 675 ? 11.36100 -39.14000 19.76600 1.000 90.63000 676 ARG B CA 1
ATOM 8845 C C . ARG B 1 675 ? 10.51900 -38.50700 18.66500 1.000 86.88000 676 ARG B C 1
ATOM 8846 O O . ARG B 1 675 ? 9.48900 -37.88000 18.94400 1.000 86.53000 676 ARG B O 1
ATOM 8854 N N . ARG B 1 676 ? 10.93500 -38.66600 17.40500 1.000 85.37000 677 ARG B N 1
ATOM 8855 C CA . ARG B 1 676 ? 10.23600 -37.99800 16.31300 1.000 84.47000 677 ARG B CA 1
ATOM 8856 C C . ARG B 1 676 ? 8.84500 -38.58400 16.08300 1.000 85.42000 677 ARG B C 1
ATOM 8857 O O . ARG B 1 676 ? 7.94400 -37.86600 15.63200 1.000 83.00000 677 ARG B O 1
ATOM 8865 N N . GLU B 1 677 ? 8.64300 -39.87000 16.38800 1.000 86.82000 678 GLU B N 1
ATOM 8866 C CA . GLU B 1 677 ? 7.33100 -40.47700 16.17400 1.000 90.76000 678 GLU B CA 1
ATOM 8867 C C . GLU B 1 677 ? 6.38000 -40.20100 17.33700 1.000 91.88000 678 GLU B C 1
ATOM 8868 O O . GLU B 1 677 ? 5.15900 -40.12300 17.13000 1.000 88.64000 678 GLU B O 1
ATOM 8874 N N . LEU B 1 678 ? 6.90600 -40.05100 18.55800 1.000 85.56000 679 LEU B N 1
ATOM 8875 C CA . LEU B 1 678 ? 6.08100 -39.54100 19.64800 1.000 84.35000 679 LEU B CA 1
ATOM 8876 C C . LEU B 1 678 ? 5.62700 -38.11500 19.34800 1.000 84.72000 679 LEU B C 1
ATOM 8877 O O . LEU B 1 678 ? 4.45700 -37.76700 19.55400 1.000 80.66000 679 LEU B O 1
ATOM 8882 N N . MET B 1 679 ? 6.54200 -37.28900 18.82800 1.000 85.70000 680 MET B N 1
ATOM 8883 C CA . MET B 1 679 ? 6.21700 -35.92100 18.42800 1.000 84.38000 680 MET B CA 1
ATOM 8884 C C . MET B 1 679 ? 5.23900 -35.89400 17.25500 1.000 86.65000 680 MET B C 1
ATOM 8885 O O . MET B 1 679 ? 4.31200 -35.07100 17.23400 1.000 86.27000 680 MET B O 1
ATOM 8890 N N . LYS B 1 680 ? 5.43000 -36.77900 16.26700 1.000 85.04000 681 LYS B N 1
ATOM 8891 C CA . LYS B 1 680 ? 4.51200 -36.83100 15.13200 1.000 87.52000 681 LYS B CA 1
ATOM 8892 C C . LYS B 1 680 ? 3.07800 -37.08700 15.58000 1.000 89.65000 681 LYS B C 1
ATOM 8893 O O . LYS B 1 680 ? 2.14000 -36.55300 14.97400 1.000 88.79000 681 LYS B O 1
ATOM 8899 N N . GLU B 1 681 ? 2.89200 -37.88300 16.64400 1.000 89.93000 682 GLU B N 1
ATOM 8900 C CA . GLU B 1 681 ? 1.55600 -38.19000 17.15700 1.000 91.62000 682 GLU B CA 1
ATOM 8901 C C . GLU B 1 681 ? 1.02800 -37.06400 18.04600 1.000 90.31000 682 GLU B C 1
ATOM 8902 O O . GLU B 1 681 ? -0.11600 -36.62000 17.88300 1.000 88.68000 682 GLU B O 1
ATOM 8908 N N . ARG B 1 682 ? 1.84700 -36.59700 18.99400 1.000 90.43000 683 ARG B N 1
ATOM 8909 C CA . ARG B 1 682 ? 1.44100 -35.49600 19.86500 1.000 91.07000 683 ARG B CA 1
ATOM 8910 C C . ARG B 1 682 ? 0.98500 -34.28300 19.05400 1.000 89.23000 683 ARG B C 1
ATOM 8911 O O . ARG B 1 682 ? -0.10100 -33.73900 19.28900 1.000 86.71000 683 ARG B O 1
ATOM 8919 N N . THR B 1 683 ? 1.80100 -33.84900 18.08600 1.000 89.20000 684 THR B N 1
ATOM 8920 C CA . THR B 1 683 ? 1.45700 -32.70400 17.24400 1.000 90.43000 684 THR B CA 1
ATOM 8921 C C . THR B 1 683 ? 0.43900 -33.05000 16.16200 1.000 87.45000 684 THR B C 1
ATOM 8922 O O . THR B 1 683 ? 0.07500 -32.17000 15.37100 1.000 85.05000 684 THR B O 1
ATOM 8926 N N . LYS B 1 684 ? -0.02400 -34.30500 16.11800 1.000 88.06000 685 LYS B N 1
ATOM 8927 C CA . LYS B 1 684 ? -1.06700 -34.75700 15.19400 1.000 87.09000 685 LYS B CA 1
ATOM 8928 C C . LYS B 1 684 ? -0.63400 -34.59200 13.73900 1.000 87.30000 685 LYS B C 1
ATOM 8929 O O . LYS B 1 684 ? -1.40200 -34.14100 12.88700 1.000 88.23000 685 LYS B O 1
ATOM 8935 N N . GLY B 1 685 ? 0.61300 -34.97400 13.45400 1.000 85.90000 686 GLY B N 1
ATOM 8936 C CA . GLY B 1 685 ? 1.16100 -34.92800 12.12200 1.000 83.38000 686 GLY B CA 1
ATOM 8937 C C . GLY B 1 685 ? 1.87900 -33.64600 11.76300 1.000 83.92000 686 GLY B C 1
ATOM 8938 O O . GLY B 1 685 ? 2.58100 -33.61700 10.74800 1.000 88.58000 686 GLY B O 1
ATOM 8939 N N . VAL B 1 686 ? 1.73000 -32.58300 12.56200 1.000 87.85000 687 VAL B N 1
ATOM 8940 C CA . VAL B 1 686 ? 2.31400 -31.28700 12.21400 1.000 85.05000 687 VAL B CA 1
ATOM 8941 C C . VAL B 1 686 ? 3.83100 -31.28400 12.37700 1.000 83.12000 687 VAL B C 1
ATOM 8942 O O . VAL B 1 686 ? 4.52100 -30.50000 11.71100 1.000 82.56000 687 VAL B O 1
ATOM 8946 N N . HIS B 1 687 ? 4.37300 -32.14200 13.23800 1.000 83.07000 688 HIS B N 1
ATOM 8947 C CA . HIS B 1 687 ? 5.81600 -32.22300 13.44100 1.000 82.79000 688 HIS B CA 1
ATOM 8948 C C . HIS B 1 687 ? 6.25500 -33.66600 13.66800 1.000 77.45000 688 HIS B C 1
ATOM 8949 O O . HIS B 1 687 ? 7.03300 -34.21000 12.88700 1.000 78.33000 688 HIS B O 1
#

Secondary structure (DSSP, 8-state):
-B-TTTT-BHHHHHHHHHHHHT--EEEE---STTHHHHHHHTT-SSSEEE--SSHHHHHHHHHHHHHHHSSPEEEEE-STHHHHTTHHHHHHHHHHT--EEEEEEE-----HHHHHGGGSSEEEE--SGGGHHHHHHHHHHHHHSSS--EEEEEEEHHHHHSB--S-B----HHHHHHHHHHHHHHHHHHHHHHHHHHT-SSEEEEE-HHHHTSTTHHHHHHHHHHHHT--EEE-TTTTTSS-TTSTTEEEE-STTS-HHHHHHHHH-SEEEEES----HHHHBSGGGS-HHHHHHHHTTS-EEEEEES-GGGTTSSS--SEEEES-HHHHHHHHGGGSPP--TGGGHHHHHHHHHHHHHS-TT-S----SBPHHHHHHHHHHHTTT-GGGEEEEE-SSHHHHHHHHHS---STT-EE---SS--TT-HHHHHHHHHHH-TTSEEEEEEEHHHHHHHGGGHHHHHHTT---EEEEEE-SB-HHHHHHHHHHSTT---S-B-PPP-HHHHHHHHT-EEEEE--GGGHHHHHHHHHH-SS-EEEEEEB-SS---SSB--TT-BTT--B---HHHHHHHHHHHHHHTTTS--/-B-TTTT-BHHHHHHHHHHHTT--EEEE---TTTHHHHHHTTT-SSSEEE--SSHHHHHHHHHHHHHHHSSPEEEEE-TTHHHHTTHHHHHHHHHTT--EEEEEEE--GGG---HHHHTGGGSSEEEE--SSTHHHHHHHHHHHHHHSSS--EEEEEEEHHHHHSB--S-B---HHHHHHHHHHHHHHHHHH-SSEEEEE-HHHHTSTTHHHHHHHHHHHTT--EEE-TTTTTSS-TTSTTEEEE-STTS-HHHHHHHHH-SEEEEES----HHHHSSGGGS-HHHHHHHHTTS-EEEEEES-GGGTTSSS--SEEEES-HHHHHHHHHHHSPP--TTTTHHHHHHHHHHHHHS-TT-S----SB-HHHHHHHHHHHTGGGGGGEEEEE-SSHHHHHHHHSS---STT-EE---SS--TT-HHHHHHHHHHHSTTSEEEEEEEHHHHHHHGGGHHHHHHHT---EEEEEE-SB-HHHHHHHHHHHTT---S-B-PPP-HHHHHHHHT-EEEEE-STTTHHHHHHHHHH-SS-EEEEEEB-SS---SSB--TT--SS--B---HHHHHHHHHHHHHHTTT--

Nearest PDB structures (foldseek):
  7ehe-assembly1_B  TM=1.002E+00  e=0.000E+00  Trichoderma harzianum
  7ehe-assembly1_A  TM=9.936E-01  e=0.000E+00  Trichoderma harzianum
  6dek-assembly1_A  TM=9.825E-01  e=7.222E-97  Candida albicans SC5314
  6deo-assembly1_A  TM=9.829E-01  e=1.042E-96  Candida albicans SC5314
  5wkc-assembly1_A  TM=9.809E-01  e=2.771E-96  Saccharomyces cerevisiae S288C

Solvent-accessible surface area: 42156 Å² total; per-residue (Å²): 145,27,117,66,3,87,44,63,18,0,0,74,0,0,33,48,2,0,74,118,60,38,13,112,34,0,0,0,9,7,8,20,12,0,2,7,0,0,32,19,1,62,112,28,195,70,15,94,16,7,4,1,5,14,9,8,1,0,0,0,0,0,1,0,9,2,13,2,26,39,104,29,0,1,0,0,0,16,19,4,19,1,2,4,12,0,2,4,0,1,13,0,0,47,27,2,0,1,12,0,0,0,0,0,0,18,90,75,117,44,73,5,51,29,1,1,189,40,0,12,60,73,33,13,48,0,135,51,18,18,25,0,13,124,54,0,72,57,0,10,111,41,0,64,45,30,74,20,0,0,0,0,0,3,0,0,61,63,2,0,53,22,67,5,183,147,28,8,102,138,170,66,56,81,84,147,53,59,134,114,116,67,56,99,126,53,65,34,12,0,112,97,0,1,62,20,1,26,93,2,163,77,0,0,0,0,0,0,20,21,0,15,54,7,166,28,0,21,118,16,0,113,91,0,0,60,70,0,5,0,0,2,0,6,15,27,28,0,1,1,4,10,47,10,109,38,120,13,2,1,24,11,4,0,38,4,0,1,0,8,0,1,30,0,0,8,65,0,5,0,0,0,0,0,12,10,104,4,33,104,126,13,0,18,41,52,98,96,0,0,63,27,0,84,96,0,36,83,96,61,104,1,1,4,0,6,0,17,63,57,75,164,51,20,75,146,71,6,117,12,61,24,30,0,89,25,52,7,0,52,4,0,137,85,0,7,100,74,2,141,67,57,78,51,124,89,14,110,147,5,5,63,41,1,114,35,36,55,181,145,48,50,23,60,92,17,63,130,132,53,92,2,13,2,8,28,0,0,37,39,1,9,98,41,0,68,129,76,17,94,101,1,14,0,0,0,0,36,6,9,12,8,22,5,0,1,3,10,2,43,0,93,42,40,56,3,5,0,0,1,22,30,18,13,0,41,1,1,0,0,0,0,0,0,0,0,33,17,18,51,88,115,7,13,0,1,0,0,1,9,2,7,2,1,2,9,9,1,8,1,1,5,0,0,14,50,69,111,16,9,1,12,1,0,0,5,20,19,76,4,11,10,24,13,3,11,36,3,23,73,106,36,110,5,85,21,2,52,0,55,13,122,17,10,50,1,23,86,0,0,53,2,1,47,4,72,65,66,110,8,46,94,61,145,112,4,47,96,4,1,96,69,1,11,97,18,132,21,13,0,0,0,5,0,41,2,21,85,13,13,24,0,43,12,6,6,24,99,62,22,0,0,75,75,27,89,60,26,55,53,111,148,14,126,114,44,52,118,95,0,104,119,92,20,165,41,112,37,70,163,46,118,69,0,79,56,59,22,0,0,79,0,0,30,43,2,0,69,114,56,24,9,95,33,0,0,0,9,7,7,24,12,0,3,9,0,0,32,20,1,66,107,25,195,64,12,91,16,7,4,2,6,15,8,7,1,0,0,0,0,0,1,0,8,1,14,2,34,36,79,28,0,0,0,0,0,19,23,7,21,2,3,4,12,0,0,4,0,0,12,1,0,47,26,3,0,1,12,0,0,0,0,0,0,21,66,52,47,103,68,175,57,77,0,33,20,1,1,171,39,0,11,73,72,32,15,57,0,114,41,28,17,39,0,8,116,36,0,61,53,0,8,124,53,0,59,54,44,68,18,1,0,0,0,0,0,0,0,71,62,6,1,50,24,81,3,179,167,30,8,130,163,127,71,66,114,100,48,78,33,9,2,120,100,0,1,72,18,1,39,86,4,157,68,0,0,0,0,0,0,22,22,0,16,56,10,174,40,0,24,116,35,0,107,86,0,0,58,64,0,9,0,0,2,1,7,15,31,27,0,1,2,2,13,44,14,92,40,108,17,2,0,37,10,5,0,42,3,0,2,1,10,0,1,28,0,0,4,70,0,7,0,0,0,0,0,8,13,70,2,29,106,124,14,2,20,41,62,96,101,1,0,57,26,0,111,112,0,43,88,106,60,103,3,0,8,0,4,0,18,72,64,77,176,19,25,68,123,62,9,129,8,46,34,36,0,95,19,56,8,3,56,6,0,147,80,0,10,89,82,4,135,56,48,73,98,144,89,16,38,151,10,8,94,42,2,90,37,36,56,180,143,58,52,30,57,81,18,77,122,140,58,98,2,20,2,10,33,0,0,41,38,1,4,92,49,0,54,149,77,12,106,100,1,14,0,0,0,0,37,8,8,12,8,20,5,0,2,12,17,4,134,0,101,42,39,67,3,4,0,0,2,23,35,18,18,0,41,0,2,0,0,0,0,0,0,0,0,32,19,21,48,89,123,9,6,0,1,0,0,1,10,2,7,2,0,2,9,9,0,9,2,2,4,0,0,13,52,69,115,13,9,1,10,1,0,0,6,20,19,79,4,10,10,24,14,2,13,43,1,31,64,89,38,109,3,93,20,2,51,1,50,11,112,18,4,51,1,24,85,0,0,55,4,2,40,6,70,62,72,117,8,47,101,49,124,126,2,47,97,10,1,98,63,1,17,105,17,129,26,14,0,0,0,6,0,41,6,18,68,11,8,27,0,44,13,10,5,22,88,60,17,0,0,79,67,26,81,52,23,68,58,130,140,16,152,130,41,73,120,90,2,100,123,86,21,176,45,105,49

Radius of gyration: 31.69 Å; Cα contacts (8 Å, |Δi|>4): 2837; chains: 2; bounding box: 82×88×72 Å